Protein AF-0000000086440940 (afdb_homodimer)

Sequence (1310 aa):
MLFGFGFALAALAFLPGGESSAFSKVLRHSLIRGRAQGPNVCALQRVQGTDQKYYTTCKQWHRREVCGQPTVVTYECCPGYTTADGLSGCPVAAPLYTIFNTLPGAGAPRTRLYSKQAGLTPTIDKPGAYTMFAPSDAAWDALPKALHHSLVSNVNIELLNTLHYHMLDHRYLSVALTHGSALKTLYQGLNLYIQHYPNGIITVNCARITNTDQLASNGVVHTINSVLTTVSSSLFGLLDSDPNLETFLTVVSLAGMEDILDDDGPFTLLAPTDEAFSHIPRATLDRILADPETLRALLNNHILSAVRCSEAVLGVEELSTISGQQIPMSCQNATLSIGGNATVLQRDLVATNGVVHILDRVLIPDSAHTVMELAEMRGANSMLDAFKSAGLLEVLQAQRQYSLLVPDDSSFLDPAVQAVLEVNQAKVLQDHVIKQRLQRTQLHHGQILETLGGTKLRVFVYRKAMCIENACLGNASLHASDGELHRVDRVILAPTNNAFEMLAAEPQLTMLVSTLKTAGITEEMANKERLTFFAPSNEAFAKMPPKRRRRMFANREDVATLLRGHMASKMLVGGGVVGRTTSMLTSLTGLKLKVNKRNNTLYVNDVRVTRADLLATNGVVHIIDAFLLPGRMTHRSRMRKAHQPRHSRGRIVGMMLFGFGFALAALAFLPGGESSAFSKVLRHSLIRGRAQGPNVCALQRVQGTDQKYYTTCKQWHRREVCGQPTVVTYECCPGYTTADGLSGCPVAAPLYTIFNTLPGAGAPRTRLYSKQAGLTPTIDKPGAYTMFAPSDAAWDALPKALHHSLVSNVNIELLNTLHYHMLDHRYLSVALTHGSALKTLYQGLNLYIQHYPNGIITVNCARITNTDQLASNGVVHTINSVLTTVSSSLFGLLDSDPNLETFLTVVSLAGMEDILDDDGPFTLLAPTDEAFSHIPRATLDRILADPETLRALLNNHILSAVRCSEAVLGVEELSTISGQQIPMSCQNATLSIGGNATVLQRDLVATNGVVHILDRVLIPDSAHTVMELAEMRGANSMLDAFKSAGLLEVLQAQRQYSLLVPDDSSFLDPAVQAVLEVNQAKVLQDHVIKQRLQRTQLHHGQILETLGGTKLRVFVYRKAMCIENACLGNASLHASDGELHRVDRVILAPTNNAFEMLAAEPQLTMLVSTLKTAGITEEMANKERLTFFAPSNEAFAKMPPKRRRRMFANREDVATLLRGHMASKMLVGGGVVGRTTSMLTSLTGLKLKVNKRNNTLYVNDVRVTRADLLATNGVVHIIDAFLLPGRMTHRSRMRKAHQPRHSRGRIVGM

Secondary structure (DSSP, 8-state):
---------------------HHHHHHHHHHHHHGGG-TTEEEEEEETTS--EEEPPHHHHHH-EETTEEEEEEEEEPTTEE--TTSSS--EEPPP--HHHHTTTTT-HHHHHHHHHTT-HHHHTSS--EEEEEEPHHHHHTS-HHHHHHHHHSIIIIIHHHHHHTEESS---GGG--TT-EEEBTTTTPEEEEEE-TTS-EEETTEEEEEEEEEETTEEEEEESS--------HHHHHHH-GGGHHHHHHHHHHT-HHHHHHS--EEEEEE-HHHHHTS-HHHHHHHHH-HHHHHHHHHTTEESS---GGG-SS-EEEEBTTS-EEEEEEETTEEEETTTEEEEEEEEEETTEEEEEESS----GGGS-HHHHHHHTT-HHHHHHHHHTT-HHHHHH--SEEEEEE-GGGGG-HHHHHHHHHHHHHHHHTTEESS---GGG--TT-EEEBTTS-EEEEEE-SS-EEETTEEEEEEEEE-SSEEEEEESS------S-HHHHHHT-GGGHHHHHHHHHHT-HHHHHH-SS-EEEEE-HHHHHHS-HHHHHHHTSSHHHHHHHHHTTEESS---GGGS-TT-EEEEEBTTS-EEEEEEETTEEEETTEEEEEEEEEETTEEEEEESS-----------------------------/---------------------HHHHHHHHHHHHHGGG-TTEEEEEEETTS--EEEPPHHHHHH-EETTEEEEEEEEEPTTEE--TTSSS--EEPPP--HHHHTTTTT-HHHHHHHHHTT-HHHHTSS--EEEEEEPHHHHHTS-HHHHHHHHHSIIIIIHHHHHHTEESS---GGG--TT-EEEBTTTTPEEEEEE-TTS-EEETTEEEEEEEEEETTEEEEEESS--------HHHHHHH-GGGHHHHHHHHHHT-HHHHHHS--EEEEEE-HHHHHTS-HHHHHHHHH-HHHHHHHHHTTEESS---GGG-SS-EEEEBTTS-EEEEEEETTEEEETTTEEEEEEEEEETTEEEEEESS----GGGS-HHHHHHHTT-HHHHHHHHHTT-HHHHHH--SEEEEEE-GGGGG-HHHHHHHHHHHHHHHHTTEESS---GGG--TT-EEEBTTS-EEEEEE-SS-EEETTEEEEEEEEE-SSEEEEEESS------S-HHHHHHH-GGGHHHHHHHHHHT-HHHHHH-SS-EEEEE-HHHHHHS-HHHHHHHTSSHHHHHHHHHTTEESS---GGGS-TT-EEEEEBTTS-EEEEEEETTEEEETTEEEEEEEEEETTEEEEEESS-----------------------------

Solvent-accessible surface area (backbone atoms only — not comparable to full-atom values): 67904 Å² total; per-residue (Å²): 136,83,82,75,78,76,78,76,75,74,70,76,71,72,61,83,73,68,88,74,38,45,38,55,51,26,50,50,46,9,32,61,72,12,43,90,61,22,48,54,15,20,26,28,36,28,35,68,97,55,88,53,66,39,70,28,41,79,70,46,67,69,66,38,51,48,13,84,35,52,42,43,81,43,80,42,53,31,76,57,32,29,67,46,91,94,48,67,35,12,39,27,47,44,80,68,34,33,46,52,68,37,24,52,82,56,53,12,48,54,47,35,54,51,34,53,68,24,64,43,46,80,59,39,60,35,75,38,22,24,20,34,52,35,29,20,49,68,16,60,66,67,42,56,65,69,59,48,48,53,28,68,75,31,24,77,49,54,32,32,46,48,54,28,55,33,24,31,78,32,36,65,48,67,79,68,53,44,60,76,39,72,44,53,20,66,36,91,54,44,62,43,45,29,41,43,40,83,84,32,50,36,24,52,61,52,24,37,55,75,38,60,55,40,63,23,33,20,23,30,36,30,18,19,64,36,70,83,73,90,60,85,36,28,48,40,50,51,48,73,69,37,83,55,26,52,58,49,49,50,51,37,57,72,45,66,45,54,61,53,39,56,74,41,74,48,24,20,36,52,44,30,31,44,68,17,55,66,74,44,55,64,71,58,50,52,54,34,72,69,31,59,68,38,35,41,52,34,50,36,60,30,30,29,54,48,69,71,43,68,76,72,56,49,35,81,44,77,41,43,21,70,78,62,50,74,38,46,34,34,33,50,72,91,45,41,30,39,68,82,75,25,39,52,77,44,71,56,45,60,25,75,31,25,32,34,32,30,22,59,34,67,61,71,45,55,48,60,29,42,42,67,55,47,38,56,73,70,59,36,52,56,59,52,52,48,31,51,75,57,66,40,51,66,60,58,67,68,53,62,41,22,20,40,55,43,38,36,55,73,34,62,69,37,66,72,50,41,59,47,41,73,76,42,41,56,53,48,55,28,53,33,28,31,58,53,55,55,54,77,36,56,56,26,28,73,36,73,43,51,19,68,56,68,44,75,44,42,28,42,56,43,87,87,27,40,22,48,62,78,20,32,49,56,94,62,70,45,51,23,60,40,21,22,34,36,38,22,62,30,68,64,74,82,49,86,38,38,47,52,58,47,43,67,71,34,82,57,23,54,61,45,47,53,48,38,57,69,33,65,44,51,65,61,56,53,68,35,73,40,21,21,33,55,40,42,26,47,60,13,60,67,69,42,54,68,72,56,47,51,61,52,59,63,41,46,68,53,36,38,50,51,55,32,42,34,25,24,67,52,68,70,44,64,65,48,45,46,75,82,30,32,40,75,44,51,18,72,70,62,44,76,38,44,30,31,35,57,94,89,36,47,25,46,70,84,35,52,41,79,44,70,62,47,63,18,66,27,27,33,35,28,32,20,58,45,75,79,65,82,66,72,73,77,73,76,63,74,70,66,70,68,69,69,68,70,77,67,68,75,68,72,72,70,120,137,82,81,73,79,76,77,76,75,75,71,77,72,73,62,80,71,66,88,72,38,46,40,54,52,25,50,51,46,8,33,61,69,12,43,90,62,24,50,53,15,20,26,28,35,28,35,67,96,54,88,53,65,38,73,28,41,77,69,48,66,68,66,39,50,48,13,86,35,53,42,42,83,42,79,42,55,32,76,55,33,30,66,46,92,95,48,67,36,13,39,27,48,46,80,69,36,33,47,52,68,37,25,51,83,56,53,11,48,54,46,37,53,51,32,52,68,23,64,42,45,79,61,39,61,35,77,35,24,24,20,34,53,35,29,19,50,68,16,61,67,67,44,55,65,68,57,48,48,52,28,68,73,31,24,77,50,54,31,33,47,49,52,29,55,32,22,30,78,32,35,65,46,67,78,70,52,44,59,75,39,71,44,54,19,65,35,90,54,44,62,43,44,28,39,43,40,81,84,31,50,37,24,51,62,52,23,36,54,73,37,61,55,39,65,23,34,21,23,28,37,30,20,19,62,36,69,80,72,90,60,86,35,28,48,41,50,52,45,73,68,37,82,56,25,53,59,48,49,49,50,37,57,72,45,66,44,53,62,54,40,56,73,41,73,46,23,21,35,52,42,28,31,42,68,17,54,66,74,44,56,64,71,58,49,52,53,35,73,69,32,57,69,39,35,41,51,35,51,37,62,29,31,28,55,47,70,70,42,68,76,72,56,50,34,80,44,76,39,44,21,70,77,61,50,73,38,45,34,34,34,52,71,92,44,42,30,38,69,80,76,25,40,54,78,42,72,56,45,60,26,76,32,25,30,36,32,31,23,60,34,64,63,71,44,57,48,60,30,42,41,68,54,47,37,58,72,70,59,36,54,57,59,53,50,49,32,52,77,58,66,39,53,65,62,58,68,67,53,63,42,23,20,40,54,44,38,36,57,72,35,63,69,36,64,74,49,42,59,47,42,72,76,41,40,57,53,48,55,29,53,32,29,31,59,53,56,56,55,77,36,57,54,26,29,73,37,74,43,53,19,68,56,68,43,76,44,44,28,43,56,44,87,87,28,40,23,49,62,76,19,31,48,55,94,60,70,45,50,24,61,41,20,20,34,37,40,21,63,30,68,66,74,82,49,87,38,37,48,54,58,47,42,69,70,35,81,56,23,55,61,44,48,52,48,36,58,69,32,66,45,52,66,60,56,53,67,34,74,40,21,20,33,55,41,41,24,46,61,14,59,66,68,42,54,66,72,56,46,50,61,52,60,64,41,47,68,53,35,38,50,50,54,34,42,36,25,23,67,54,68,69,44,63,65,49,45,47,74,83,30,32,40,75,44,52,19,71,69,61,45,76,38,45,32,31,34,57,95,88,37,47,25,47,69,83,35,52,41,79,44,71,59,48,62,19,66,25,26,32,33,29,31,20,57,45,75,80,65,79,67,73,76,75,69,76,61,73,71,66,69,65,69,69,68,70,77,67,69,75,65,74,71,72,117

Structure (mmCIF, N/CA/C/O backbone):
data_AF-0000000086440940-model_v1
#
loop_
_entity.id
_entity.type
_entity.pdbx_description
1 polymer 'Transforming growth factor, beta-induced'
#
loop_
_atom_site.group_PDB
_atom_site.id
_atom_site.type_symbol
_atom_site.label_atom_id
_atom_site.label_alt_id
_atom_site.label_comp_id
_atom_site.label_asym_id
_atom_site.label_entity_id
_atom_site.label_seq_id
_atom_site.pdbx_PDB_ins_code
_atom_site.Cartn_x
_atom_site.Cartn_y
_atom_site.Cartn_z
_atom_site.occupancy
_atom_site.B_iso_or_equiv
_atom_site.auth_seq_id
_atom_site.auth_comp_id
_atom_site.auth_asym_id
_atom_site.auth_atom_id
_atom_site.pdbx_PDB_model_num
ATOM 1 N N . MET A 1 1 ? -40.844 -6.812 -43.094 1 26.95 1 MET A N 1
ATOM 2 C CA . MET A 1 1 ? -40.062 -7.875 -42.469 1 26.95 1 MET A CA 1
ATOM 3 C C . MET A 1 1 ? -38.75 -7.316 -41.875 1 26.95 1 MET A C 1
ATOM 5 O O . MET A 1 1 ? -37.812 -7.035 -42.625 1 26.95 1 MET A O 1
ATOM 9 N N . LEU A 1 2 ? -38.844 -6.484 -40.844 1 30.11 2 LEU A N 1
ATOM 10 C CA . LEU A 1 2 ? -37.875 -5.594 -40.188 1 30.11 2 LEU A CA 1
ATOM 11 C C . LEU A 1 2 ? -36.844 -6.387 -39.438 1 30.11 2 LEU A C 1
ATOM 13 O O . LEU A 1 2 ? -37.188 -7.172 -38.531 1 30.11 2 LEU A O 1
ATOM 17 N N . PHE A 1 3 ? -35.719 -6.738 -40.125 1 29.14 3 PHE A N 1
ATOM 18 C CA . PHE A 1 3 ? -34.562 -7.516 -39.719 1 29.14 3 PHE A CA 1
ATOM 19 C C . PHE A 1 3 ? -33.875 -6.887 -38.5 1 29.14 3 PHE A C 1
ATOM 21 O O . PHE A 1 3 ? -33.344 -5.781 -38.594 1 29.14 3 PHE A O 1
ATOM 28 N N . GLY A 1 4 ? -34.469 -7.082 -37.312 1 26.77 4 GLY A N 1
ATOM 29 C CA . GLY A 1 4 ? -33.969 -6.641 -36 1 26.77 4 GLY A CA 1
ATOM 30 C C . GLY A 1 4 ? -32.594 -7.168 -35.688 1 26.77 4 GLY A C 1
ATOM 31 O O . GLY A 1 4 ? -32.375 -8.383 -35.656 1 26.77 4 GLY A O 1
ATOM 32 N N . PHE A 1 5 ? -31.547 -6.453 -36.125 1 31.45 5 PHE A N 1
ATOM 33 C CA . PHE A 1 5 ? -30.141 -6.746 -35.875 1 31.45 5 PHE A CA 1
ATOM 34 C C . PHE A 1 5 ? -29.859 -6.836 -34.375 1 31.45 5 PHE A C 1
ATOM 36 O O . PHE A 1 5 ? -29.969 -5.844 -33.656 1 31.45 5 PHE A O 1
ATOM 43 N N . GLY A 1 6 ? -30.172 -7.965 -33.719 1 26.59 6 GLY A N 1
ATOM 44 C CA . GLY A 1 6 ? -29.828 -8.227 -32.344 1 26.59 6 GLY A CA 1
ATOM 45 C C . GLY A 1 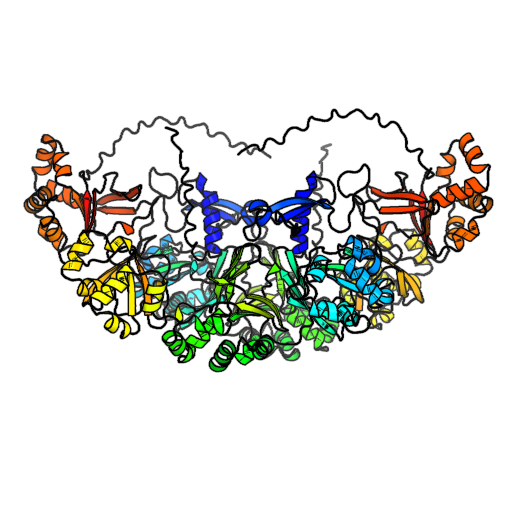6 ? -28.344 -8.125 -32.062 1 26.59 6 GLY A C 1
ATOM 46 O O . GLY A 1 6 ? -27.547 -8.844 -32.656 1 26.59 6 GLY A O 1
ATOM 47 N N . PHE A 1 7 ? -27.844 -6.949 -31.734 1 29.95 7 PHE A N 1
ATOM 48 C CA . PHE A 1 7 ? -26.484 -6.738 -31.266 1 29.95 7 PHE A CA 1
ATOM 49 C C . PHE A 1 7 ? -26.188 -7.59 -30.047 1 29.95 7 PHE A C 1
ATOM 51 O O . PHE A 1 7 ? -26.797 -7.406 -28.984 1 29.95 7 PHE A O 1
ATOM 58 N N . ALA A 1 8 ? -25.797 -8.859 -30.219 1 26.91 8 ALA A N 1
ATOM 59 C CA . ALA A 1 8 ? -25.266 -9.68 -29.141 1 26.91 8 ALA A CA 1
ATOM 60 C C . ALA A 1 8 ? -24.078 -9 -28.469 1 26.91 8 ALA A C 1
ATOM 62 O O . ALA A 1 8 ? -23.047 -8.781 -29.109 1 26.91 8 ALA A O 1
ATOM 63 N N . LEU A 1 9 ? -24.344 -8.07 -27.562 1 27.73 9 LEU A N 1
ATOM 64 C CA . LEU A 1 9 ? -23.297 -7.617 -26.656 1 27.73 9 LEU A CA 1
ATOM 65 C C . LEU A 1 9 ? -22.578 -8.805 -26.031 1 27.73 9 LEU A C 1
ATOM 67 O O . LEU A 1 9 ? -23.156 -9.562 -25.266 1 27.73 9 LEU A O 1
ATOM 71 N N . ALA A 1 10 ? -21.641 -9.398 -26.719 1 25.16 10 ALA A N 1
ATOM 72 C CA . ALA A 1 10 ? -20.734 -10.352 -26.078 1 25.16 10 ALA A CA 1
ATOM 73 C C . ALA A 1 10 ? -20.234 -9.82 -24.75 1 25.16 10 ALA A C 1
ATOM 75 O O . ALA A 1 10 ? -19.594 -8.773 -24.688 1 25.16 10 ALA A O 1
ATOM 76 N N . ALA A 1 11 ? -20.953 -10.047 -23.688 1 26.84 11 ALA A N 1
ATOM 77 C CA . ALA A 1 11 ? -20.438 -9.906 -22.328 1 26.84 11 ALA A CA 1
ATOM 78 C C . ALA A 1 11 ? -19.016 -10.422 -22.219 1 26.84 11 ALA A C 1
ATOM 80 O O . ALA A 1 11 ? -18.734 -11.586 -22.516 1 26.84 11 ALA A O 1
ATOM 81 N N . LEU A 1 12 ? -18.062 -9.625 -22.453 1 27.08 12 LEU A N 1
ATOM 82 C CA . LEU A 1 12 ? -16.719 -9.969 -22.016 1 27.08 12 LEU A CA 1
ATOM 83 C C . LEU A 1 12 ? -16.766 -10.75 -20.703 1 27.08 12 LEU A C 1
ATOM 85 O O . LEU A 1 12 ? -17.156 -10.211 -19.672 1 27.08 12 LEU A O 1
ATOM 89 N N . ALA A 1 13 ? -17.141 -12 -20.734 1 29.27 13 ALA A N 1
ATOM 90 C CA . ALA A 1 13 ? -16.906 -12.898 -19.609 1 29.27 13 ALA A CA 1
ATOM 91 C C . ALA A 1 13 ? -15.641 -12.5 -18.844 1 29.27 13 ALA A C 1
ATOM 93 O O . ALA A 1 13 ? -14.539 -12.5 -19.406 1 29.27 13 ALA A O 1
ATOM 94 N N . PHE A 1 14 ? -15.766 -11.594 -17.922 1 30.22 14 PHE A N 1
ATOM 95 C CA . PHE A 1 14 ? -14.742 -11.469 -16.891 1 30.22 14 PHE A CA 1
ATOM 96 C C . PHE A 1 14 ? -14.234 -12.844 -16.469 1 30.22 14 PHE A C 1
ATOM 98 O O . PHE A 1 14 ? -14.961 -13.625 -15.852 1 30.22 14 PHE A O 1
ATOM 105 N N . LEU A 1 15 ? -13.492 -13.516 -17.266 1 31.08 15 LEU A N 1
ATOM 106 C CA . LEU A 1 15 ? -12.742 -14.609 -16.672 1 31.08 15 LEU A CA 1
ATOM 107 C C . LEU A 1 15 ? -12.391 -14.305 -15.219 1 31.08 15 LEU A C 1
ATOM 109 O O . LEU A 1 15 ? -12.062 -13.172 -14.883 1 31.08 15 LEU A O 1
ATOM 113 N N . PRO A 1 16 ? -13.031 -14.953 -14.312 1 36.59 16 PRO A N 1
ATOM 114 C CA . PRO A 1 16 ? -12.508 -14.781 -12.953 1 36.59 16 PRO A CA 1
ATOM 115 C C . PRO A 1 16 ? -11 -14.555 -12.922 1 36.59 16 PRO A C 1
ATOM 117 O O . PRO A 1 16 ? -10.242 -15.352 -13.477 1 36.59 16 PRO A O 1
ATOM 120 N N . GLY A 1 17 ? -10.516 -13.336 -13.18 1 38.34 17 GLY A N 1
ATOM 121 C CA . GLY A 1 17 ? -9.141 -12.883 -13.031 1 38.34 17 GLY A CA 1
ATOM 122 C C . GLY A 1 17 ? -8.43 -13.523 -11.852 1 38.34 17 GLY A C 1
ATOM 123 O O . GLY A 1 17 ? -8.914 -13.469 -10.719 1 38.34 17 GLY A O 1
ATOM 124 N N . GLY A 1 18 ? -7.871 -14.68 -12.07 1 43.34 18 GLY A N 1
ATOM 125 C CA . GLY A 1 18 ? -6.879 -15.188 -11.133 1 43.34 18 GLY A CA 1
ATOM 126 C C . GLY A 1 18 ? -6.16 -14.086 -10.375 1 43.34 18 GLY A C 1
ATOM 127 O O . GLY A 1 18 ? -6.203 -12.922 -10.773 1 43.34 18 GLY A O 1
ATOM 128 N N . GLU A 1 19 ? -5.773 -14.43 -9.133 1 52.22 19 GLU A N 1
ATOM 129 C CA . GLU A 1 19 ? -5.07 -13.641 -8.125 1 52.22 19 GLU A CA 1
ATOM 130 C C . GLU A 1 19 ? -3.893 -12.891 -8.742 1 52.22 19 GLU A C 1
ATOM 132 O O . GLU A 1 19 ? -3.004 -13.5 -9.336 1 52.22 19 GLU A O 1
ATOM 137 N N . SER A 1 20 ? -4.082 -11.719 -9.305 1 67 20 SER A N 1
ATOM 138 C CA . SER A 1 20 ? -2.99 -10.969 -9.906 1 67 20 SER A CA 1
ATOM 139 C C . SER A 1 20 ? -2.023 -10.445 -8.852 1 67 20 SER A C 1
ATOM 141 O O . SER A 1 20 ? -2.438 -9.789 -7.891 1 67 20 SER A O 1
ATOM 143 N N . SER A 1 21 ? -0.862 -11.156 -8.695 1 78.81 21 SER A N 1
ATOM 144 C CA . SER A 1 21 ? 0.229 -10.711 -7.828 1 78.81 21 SER A CA 1
ATOM 145 C C . SER A 1 21 ? 0.788 -9.375 -8.289 1 78.81 21 SER A C 1
ATOM 147 O O . SER A 1 21 ? 0.502 -8.922 -9.398 1 78.81 21 SER A O 1
ATOM 149 N N . ALA A 1 22 ? 1.437 -8.703 -7.359 1 80.12 22 ALA A N 1
ATOM 150 C CA . ALA A 1 22 ? 2.078 -7.441 -7.719 1 80.12 22 ALA A CA 1
ATOM 151 C C . ALA A 1 22 ? 3.006 -7.617 -8.914 1 80.12 22 ALA A C 1
ATOM 153 O O . ALA A 1 22 ? 3.004 -6.793 -9.836 1 80.12 22 ALA A O 1
ATOM 154 N N . PHE A 1 23 ? 3.678 -8.625 -8.977 1 86.75 23 PHE A N 1
ATOM 155 C CA . PHE A 1 23 ? 4.594 -8.867 -10.086 1 86.75 23 PHE A CA 1
ATOM 156 C C . PHE A 1 23 ? 3.824 -9.055 -11.391 1 86.75 23 PHE A C 1
ATOM 158 O O . PHE A 1 23 ? 4.227 -8.547 -12.438 1 86.75 23 PHE A O 1
ATOM 165 N N . SER A 1 24 ? 2.801 -9.859 -11.352 1 86.38 24 SER A N 1
ATOM 166 C CA . SER A 1 24 ? 2.004 -10.094 -12.547 1 86.38 24 SER A CA 1
ATOM 167 C C . SER A 1 24 ? 1.486 -8.781 -13.133 1 86.38 24 SER A C 1
ATOM 169 O O . SER A 1 24 ? 1.436 -8.617 -14.352 1 86.38 24 SER A O 1
ATOM 171 N N . LYS A 1 25 ? 1.188 -7.91 -12.242 1 82.94 25 LYS A N 1
ATOM 172 C CA . LYS A 1 25 ? 0.699 -6.609 -12.688 1 82.94 25 LYS A CA 1
ATOM 173 C C . LYS A 1 25 ? 1.803 -5.816 -13.383 1 82.94 25 LYS A C 1
ATOM 175 O O . LYS A 1 25 ? 1.574 -5.207 -14.43 1 82.94 25 LYS A O 1
ATOM 180 N N . VAL A 1 26 ? 2.963 -5.887 -12.812 1 86.81 26 VAL A N 1
ATOM 181 C CA . VAL A 1 26 ? 4.105 -5.172 -13.367 1 86.81 26 VAL A CA 1
ATOM 182 C C . VAL A 1 26 ? 4.52 -5.805 -14.688 1 86.81 26 VAL A C 1
ATOM 184 O O . VAL A 1 26 ? 4.859 -5.102 -15.648 1 86.81 26 VAL A O 1
ATOM 187 N N . LEU A 1 27 ? 4.488 -7.082 -14.727 1 89.38 27 LEU A N 1
ATOM 188 C CA . LEU A 1 27 ? 4.836 -7.793 -15.953 1 89.38 27 LEU A CA 1
ATOM 189 C C . LEU A 1 27 ? 3.863 -7.453 -17.078 1 89.38 27 LEU A C 1
ATOM 191 O O . LEU A 1 27 ? 4.273 -7.258 -18.219 1 89.38 27 LEU A O 1
ATOM 195 N N . ARG A 1 28 ? 2.652 -7.402 -16.766 1 86.12 28 ARG A N 1
ATOM 196 C CA . ARG A 1 28 ? 1.645 -7.027 -17.75 1 86.12 28 ARG A CA 1
ATOM 197 C C . ARG A 1 28 ? 1.907 -5.629 -18.297 1 86.12 28 ARG A C 1
ATOM 199 O O . ARG A 1 28 ? 1.78 -5.391 -19.5 1 86.12 28 ARG A O 1
ATOM 206 N N . HIS A 1 29 ? 2.236 -4.734 -17.406 1 85.25 29 HIS A N 1
ATOM 207 C CA . HIS A 1 29 ? 2.584 -3.385 -17.844 1 85.25 29 HIS A CA 1
ATOM 208 C C . HIS A 1 29 ? 3.781 -3.402 -18.797 1 85.25 29 HIS A C 1
ATOM 210 O O . HIS A 1 29 ? 3.787 -2.699 -19.812 1 85.25 29 HIS A O 1
ATOM 216 N N . SER A 1 30 ? 4.766 -4.199 -18.469 1 89.88 30 SER A N 1
ATOM 217 C CA . SER A 1 30 ? 5.961 -4.305 -19.297 1 89.88 30 SER A CA 1
ATOM 218 C C . SER A 1 30 ? 5.633 -4.887 -20.672 1 89.88 30 SER A C 1
ATOM 220 O O . SER A 1 30 ? 6.223 -4.484 -21.672 1 89.88 30 SER A O 1
ATOM 222 N N . LEU A 1 31 ? 4.73 -5.809 -20.672 1 89.38 31 LEU A N 1
ATOM 223 C CA . LEU A 1 31 ? 4.289 -6.43 -21.922 1 89.38 31 LEU A CA 1
ATOM 224 C C . LEU A 1 31 ? 3.551 -5.426 -22.797 1 89.38 31 LEU A C 1
ATOM 226 O O . LEU A 1 31 ? 3.738 -5.402 -24.016 1 89.38 31 LEU A O 1
ATOM 230 N N . ILE A 1 32 ? 2.791 -4.602 -22.203 1 86.5 32 ILE A N 1
ATOM 231 C CA . ILE A 1 32 ? 2.023 -3.594 -22.922 1 86.5 32 ILE A CA 1
ATOM 232 C C . ILE A 1 32 ? 2.973 -2.572 -23.547 1 86.5 32 ILE A C 1
ATOM 234 O O . ILE A 1 32 ? 2.814 -2.199 -24.719 1 86.5 32 ILE A O 1
ATOM 238 N N . ARG A 1 33 ? 3.963 -2.211 -22.797 1 86.81 33 ARG A N 1
ATOM 239 C CA . ARG A 1 33 ? 4.922 -1.225 -23.281 1 86.81 33 ARG A CA 1
ATOM 240 C C . ARG A 1 33 ? 5.84 -1.825 -24.344 1 86.81 33 ARG A C 1
ATOM 242 O O . ARG A 1 33 ? 6.414 -1.1 -25.156 1 86.81 33 ARG A O 1
ATOM 249 N N . GLY A 1 34 ? 5.918 -3.121 -24.297 1 90.44 34 GLY A N 1
ATOM 250 C CA . GLY A 1 34 ? 6.766 -3.797 -25.266 1 90.44 34 GLY A CA 1
ATOM 251 C C . GLY A 1 34 ? 6.008 -4.262 -26.484 1 90.44 34 GLY A C 1
ATOM 252 O O . GLY A 1 34 ? 6.605 -4.781 -27.438 1 90.44 34 GLY A O 1
ATOM 253 N N . ARG A 1 35 ? 4.777 -4.066 -26.578 1 88.88 35 ARG A N 1
ATOM 254 C CA . ARG A 1 35 ? 3.906 -4.629 -27.609 1 88.88 35 ARG A CA 1
ATOM 255 C C . ARG A 1 35 ? 4.328 -4.176 -29 1 88.88 35 ARG A C 1
ATOM 257 O O . ARG A 1 35 ? 4.223 -4.934 -29.969 1 88.88 35 ARG A O 1
ATOM 264 N N . ALA A 1 36 ? 4.82 -2.939 -29.109 1 90.19 36 ALA A N 1
ATOM 265 C CA . ALA A 1 36 ? 5.219 -2.371 -30.391 1 90.19 36 ALA A CA 1
ATOM 266 C C . ALA A 1 36 ? 6.387 -3.143 -31 1 90.19 36 ALA A C 1
ATOM 268 O O . ALA A 1 36 ? 6.586 -3.127 -32.219 1 90.19 36 ALA A O 1
ATOM 269 N N . GLN A 1 37 ? 7.105 -3.854 -30.156 1 91.44 37 GLN A N 1
ATOM 270 C CA . GLN A 1 37 ? 8.273 -4.594 -30.609 1 91.44 37 GLN A CA 1
ATOM 271 C C . GLN A 1 37 ? 7.895 -5.996 -31.078 1 91.44 37 GLN A C 1
ATOM 273 O O . GLN A 1 37 ? 8.695 -6.684 -31.719 1 91.44 37 GLN A O 1
ATOM 278 N N . GLY A 1 38 ? 6.695 -6.434 -30.828 1 89.19 38 GLY A N 1
ATOM 279 C CA . GLY A 1 38 ? 6.242 -7.766 -31.203 1 89.19 38 GLY A CA 1
ATOM 280 C C . GLY A 1 38 ? 5.629 -8.531 -30.047 1 89.19 38 GLY A C 1
ATOM 281 O O . GLY A 1 38 ? 5.566 -8.023 -28.922 1 89.19 38 GLY A O 1
ATOM 282 N N . PRO A 1 39 ? 5.219 -9.711 -30.328 1 87.44 39 PRO A N 1
ATOM 283 C CA . PRO A 1 39 ? 4.578 -10.5 -29.266 1 87.44 39 PRO A CA 1
ATOM 284 C C . PRO A 1 39 ? 5.562 -10.945 -28.188 1 87.44 39 PRO A C 1
ATOM 286 O O . PRO A 1 39 ? 6.711 -11.273 -28.484 1 87.44 39 PRO A O 1
ATOM 289 N N . ASN A 1 40 ? 5.148 -10.922 -26.969 1 89.56 40 ASN A N 1
ATOM 290 C CA . ASN A 1 40 ? 5.855 -11.445 -25.797 1 89.56 40 ASN A CA 1
ATOM 291 C C . ASN A 1 40 ? 7.184 -10.719 -25.578 1 89.56 40 ASN A C 1
ATOM 293 O O . ASN A 1 40 ? 8.18 -11.344 -25.203 1 89.56 40 ASN A O 1
ATOM 297 N N . VAL A 1 41 ? 7.203 -9.477 -25.969 1 93.31 41 VAL A N 1
ATOM 298 C CA . VAL A 1 41 ? 8.336 -8.609 -25.688 1 93.31 41 VAL A CA 1
ATOM 299 C C . VAL A 1 41 ? 8.023 -7.738 -24.469 1 93.31 41 VAL A C 1
ATOM 301 O O . VAL A 1 41 ? 6.926 -7.184 -24.359 1 93.31 41 VAL A O 1
ATOM 304 N N . CYS A 1 42 ? 8.945 -7.703 -23.562 1 93.25 42 CYS A N 1
ATOM 305 C CA . CYS A 1 42 ? 8.773 -6.906 -22.344 1 93.25 42 CYS A CA 1
ATOM 306 C C . CYS A 1 42 ? 9.672 -5.68 -22.375 1 93.25 42 CYS A C 1
ATOM 308 O O . CYS A 1 42 ? 10.82 -5.754 -22.828 1 93.25 42 CYS A O 1
ATOM 310 N N . ALA A 1 43 ? 9.18 -4.559 -21.891 1 93.69 43 ALA A N 1
ATOM 311 C CA . ALA A 1 43 ? 9.969 -3.346 -21.703 1 93.69 43 ALA A CA 1
ATOM 312 C C . ALA A 1 43 ? 10.594 -3.312 -20.297 1 93.69 43 ALA A C 1
ATOM 314 O O . ALA A 1 43 ? 9.883 -3.438 -19.297 1 93.69 43 ALA A O 1
ATOM 315 N N . LEU A 1 44 ? 11.859 -3.189 -20.25 1 93.56 44 LEU A N 1
ATOM 316 C CA . LEU A 1 44 ? 12.578 -3.115 -18.984 1 93.56 44 LEU A CA 1
ATOM 317 C C . LEU A 1 44 ? 13.336 -1.799 -18.875 1 93.56 44 LEU A C 1
ATOM 319 O O . LEU A 1 44 ? 13.648 -1.167 -19.875 1 93.56 44 LEU A O 1
ATOM 323 N N . GLN A 1 45 ? 13.523 -1.393 -17.672 1 92.75 45 GLN A N 1
ATOM 324 C CA . GLN A 1 45 ? 14.367 -0.236 -17.391 1 92.75 45 GLN A CA 1
ATOM 325 C C . GLN A 1 45 ? 15.727 -0.668 -16.844 1 92.75 45 GLN A C 1
ATOM 327 O O . GLN A 1 45 ? 15.812 -1.274 -15.773 1 92.75 45 GLN A O 1
ATOM 332 N N . ARG A 1 46 ? 16.672 -0.356 -17.562 1 93.69 46 ARG A N 1
ATOM 333 C CA . ARG A 1 46 ? 18.047 -0.67 -17.156 1 93.69 46 ARG A CA 1
ATOM 334 C C . ARG A 1 46 ? 18.75 0.569 -16.625 1 93.69 46 ARG A C 1
ATOM 336 O O . ARG A 1 46 ? 18.734 1.625 -17.266 1 93.69 46 ARG A O 1
ATOM 343 N N . VAL A 1 47 ? 19.375 0.43 -15.469 1 93 47 VAL A N 1
ATOM 344 C CA . VAL A 1 47 ? 20.156 1.531 -14.906 1 93 47 VAL A CA 1
ATOM 345 C C . VAL A 1 47 ? 21.391 1.786 -15.766 1 93 47 VAL A C 1
ATOM 347 O O . VAL A 1 47 ? 22.156 0.866 -16.031 1 93 47 VAL A O 1
ATOM 350 N N . GLN A 1 48 ? 21.531 2.98 -16.172 1 92.19 48 GLN A N 1
ATOM 351 C CA . GLN A 1 48 ? 22.625 3.324 -17.062 1 92.19 48 GLN A CA 1
ATOM 352 C C . GLN A 1 48 ? 23.969 2.965 -16.453 1 92.19 48 GLN A C 1
ATOM 354 O O . GLN A 1 48 ? 24.234 3.283 -15.297 1 92.19 48 GLN A O 1
ATOM 359 N N . GLY A 1 49 ? 24.797 2.252 -17.203 1 88.69 49 GLY A N 1
ATOM 360 C CA . GLY A 1 49 ? 26.141 1.909 -16.766 1 88.69 49 GLY A CA 1
ATOM 361 C C . GLY A 1 49 ? 26.188 0.621 -15.969 1 88.69 49 GLY A C 1
ATOM 362 O O . GLY A 1 49 ? 27.25 0.212 -15.508 1 88.69 49 GLY A O 1
ATOM 363 N N . THR A 1 50 ? 25.047 0.048 -15.711 1 89.56 50 THR A N 1
ATOM 364 C CA . THR A 1 50 ? 25.016 -1.2 -14.953 1 89.56 50 THR A CA 1
ATOM 365 C C . THR A 1 50 ? 24.188 -2.25 -15.695 1 89.56 50 THR A C 1
ATOM 367 O O . THR A 1 50 ? 23.656 -1.982 -16.781 1 89.56 50 THR A O 1
ATOM 370 N N . ASP A 1 51 ? 24.141 -3.42 -15.125 1 87.44 51 ASP A N 1
ATOM 371 C CA . ASP A 1 51 ? 23.328 -4.488 -15.703 1 87.44 51 ASP A CA 1
ATOM 372 C C . ASP A 1 51 ? 22.062 -4.715 -14.891 1 87.44 51 ASP A C 1
ATOM 374 O O . ASP A 1 51 ? 21.359 -5.715 -15.086 1 87.44 51 ASP A O 1
ATOM 378 N N . GLN A 1 52 ? 21.828 -3.762 -14.039 1 90.06 52 GLN A N 1
ATOM 379 C CA . GLN A 1 52 ? 20.625 -3.883 -13.219 1 90.06 52 GLN A CA 1
ATOM 380 C C . GLN A 1 52 ? 19.391 -3.479 -14 1 90.06 52 GLN A C 1
ATOM 382 O O . GLN A 1 52 ? 19.312 -2.373 -14.547 1 90.06 52 GLN A O 1
ATOM 387 N N . LYS A 1 53 ? 18.438 -4.363 -14.062 1 92.06 53 LYS A N 1
ATOM 388 C CA . LYS A 1 53 ? 17.203 -4.133 -14.828 1 92.06 53 LYS A CA 1
ATOM 389 C C . LYS A 1 53 ? 15.969 -4.324 -13.961 1 92.06 53 LYS A C 1
ATOM 391 O O . LYS A 1 53 ? 15.977 -5.133 -13.031 1 92.06 53 LYS A O 1
ATOM 396 N N . TYR A 1 54 ? 14.969 -3.582 -14.273 1 91.88 54 TYR A N 1
ATOM 397 C CA . TYR A 1 54 ? 13.68 -3.66 -13.586 1 91.88 54 TYR A CA 1
ATOM 398 C C . TYR A 1 54 ? 12.531 -3.66 -14.586 1 91.88 54 TYR A C 1
ATOM 400 O O . TYR A 1 54 ? 12.602 -2.994 -15.625 1 91.88 54 TYR A O 1
ATOM 408 N N . TYR A 1 55 ? 11.547 -4.473 -14.312 1 89.81 55 TYR A N 1
ATOM 409 C CA . TYR A 1 55 ? 10.32 -4.344 -15.094 1 89.81 55 TYR A CA 1
ATOM 410 C C . TYR A 1 55 ? 9.664 -2.988 -14.859 1 89.81 55 TYR A C 1
ATOM 412 O O . TYR A 1 55 ? 9.789 -2.41 -13.781 1 89.81 55 TYR A O 1
ATOM 420 N N . THR A 1 56 ? 8.992 -2.504 -15.789 1 81.5 56 THR A N 1
ATOM 421 C CA . THR A 1 56 ? 8.523 -1.122 -15.75 1 81.5 56 THR A CA 1
ATOM 422 C C . THR A 1 56 ? 7.156 -1.03 -15.086 1 81.5 56 THR A C 1
ATOM 424 O O . THR A 1 56 ? 6.277 -1.856 -15.336 1 81.5 56 THR A O 1
ATOM 427 N N . THR A 1 57 ? 7.008 -0.162 -14.195 1 76.94 57 THR A N 1
ATOM 428 C CA . THR A 1 57 ? 5.727 0.254 -13.641 1 76.94 57 THR A CA 1
ATOM 429 C C . THR A 1 57 ? 5.293 1.596 -14.227 1 76.94 57 THR A C 1
ATOM 431 O O . THR A 1 57 ? 6.078 2.268 -14.898 1 76.94 57 THR A O 1
ATOM 434 N N . CYS A 1 58 ? 4.035 1.963 -14.008 1 70.06 58 CYS A N 1
ATOM 435 C CA . CYS A 1 58 ? 3.553 3.256 -14.477 1 70.06 58 CYS A CA 1
ATOM 436 C C . CYS A 1 58 ? 4.391 4.395 -13.906 1 70.06 58 CYS A C 1
ATOM 438 O O . CYS A 1 58 ? 4.777 5.312 -14.625 1 70.06 58 CYS A O 1
ATOM 440 N N . LYS A 1 59 ? 4.637 4.328 -12.586 1 67.56 59 LYS A N 1
ATOM 441 C CA . LYS A 1 59 ? 5.422 5.359 -11.914 1 67.56 59 LYS A CA 1
ATOM 442 C C . LYS A 1 59 ? 6.828 5.449 -12.5 1 67.56 59 LYS A C 1
ATOM 444 O O . LYS A 1 59 ? 7.297 6.535 -12.844 1 67.56 59 LYS A O 1
ATOM 449 N N . GLN A 1 60 ? 7.445 4.348 -12.727 1 71.94 60 GLN A N 1
ATOM 450 C CA . GLN A 1 60 ? 8.836 4.309 -13.164 1 71.94 60 GLN A CA 1
ATOM 451 C C . GLN A 1 60 ? 8.961 4.621 -14.648 1 71.94 60 GLN A C 1
ATOM 453 O O . GLN A 1 60 ? 9.992 5.109 -15.102 1 71.94 60 GLN A O 1
ATOM 458 N N . TRP A 1 61 ? 7.914 4.273 -15.398 1 73.44 61 TRP A N 1
ATOM 459 C CA . TRP A 1 61 ? 7.922 4.555 -16.828 1 73.44 61 TRP A CA 1
ATOM 460 C C . TRP A 1 61 ? 8.086 6.051 -17.094 1 73.44 61 TRP A C 1
ATOM 462 O O . TRP A 1 61 ? 8.781 6.449 -18.031 1 73.44 61 TRP A O 1
ATOM 472 N N . HIS A 1 62 ? 7.617 6.816 -16.094 1 69.94 62 HIS A N 1
ATOM 473 C CA . HIS A 1 62 ? 7.664 8.258 -16.297 1 69.94 62 HIS A CA 1
ATOM 474 C C . HIS A 1 62 ? 8.867 8.875 -15.594 1 69.94 62 HIS A C 1
ATOM 476 O O . HIS A 1 62 ? 9.445 9.859 -16.078 1 69.94 62 HIS A O 1
ATOM 482 N N . ARG A 1 63 ? 9.227 8.398 -14.43 1 72.94 63 ARG A N 1
ATOM 483 C CA . ARG A 1 63 ? 10.328 8.969 -13.664 1 72.94 63 ARG A CA 1
ATOM 484 C C . ARG A 1 63 ? 11.664 8.688 -14.344 1 72.94 63 ARG A C 1
ATOM 486 O O . ARG A 1 63 ? 12.516 9.57 -14.438 1 72.94 63 ARG A O 1
ATOM 493 N N . ARG A 1 64 ? 11.875 7.508 -14.852 1 82 64 ARG A N 1
ATOM 494 C CA . ARG A 1 64 ? 13.047 7.047 -15.602 1 82 64 ARG A CA 1
ATOM 495 C C . ARG A 1 64 ? 14.312 7.16 -14.766 1 82 64 ARG A C 1
ATOM 497 O O . ARG A 1 64 ? 15.344 7.637 -15.25 1 82 64 ARG A O 1
ATOM 504 N N . GLU A 1 65 ? 14.211 6.984 -13.508 1 90.12 65 GLU A N 1
ATOM 505 C CA . GLU A 1 65 ? 15.352 6.996 -12.594 1 90.12 65 GLU A CA 1
ATOM 506 C C . GLU A 1 65 ? 15.195 5.934 -11.516 1 90.12 65 GLU A C 1
ATOM 508 O O . GLU A 1 65 ? 14.078 5.621 -11.094 1 90.12 65 GLU A O 1
ATOM 513 N N . VAL A 1 66 ? 16.344 5.34 -11.156 1 91.19 66 VAL A N 1
ATOM 514 C CA . VAL A 1 66 ? 16.438 4.422 -10.023 1 91.19 66 VAL A CA 1
ATOM 515 C C . VAL A 1 66 ? 17.578 4.852 -9.102 1 91.19 66 VAL A C 1
ATOM 517 O O . VAL A 1 66 ? 18.75 4.836 -9.5 1 91.19 66 VAL A O 1
ATOM 520 N N . CYS A 1 67 ? 17.25 5.254 -7.895 1 92.38 67 CYS A N 1
ATOM 521 C CA . CYS A 1 67 ? 18.219 5.691 -6.898 1 92.38 67 CYS A CA 1
ATOM 522 C C . CYS A 1 67 ? 19.094 6.824 -7.441 1 92.38 67 CYS A C 1
ATOM 524 O O . CYS A 1 67 ? 20.312 6.785 -7.32 1 92.38 67 CYS A O 1
ATOM 526 N N . GLY A 1 68 ? 18.5 7.699 -8.117 1 89.56 68 GLY A N 1
ATOM 527 C CA . GLY A 1 68 ? 19.172 8.898 -8.602 1 89.56 68 GLY A CA 1
ATOM 528 C C . GLY A 1 68 ? 19.891 8.68 -9.922 1 89.56 68 GLY A C 1
ATOM 529 O O . GLY A 1 68 ? 20.438 9.625 -10.5 1 89.56 68 GLY A O 1
ATOM 530 N N . GLN A 1 69 ? 19.875 7.445 -10.43 1 92.75 69 GLN A N 1
ATOM 531 C CA . GLN A 1 69 ? 20.547 7.133 -11.688 1 92.75 69 GLN A CA 1
ATOM 532 C C . GLN A 1 69 ? 19.547 7.027 -12.836 1 92.75 69 GLN A C 1
ATOM 534 O O . GLN A 1 69 ? 18.5 6.387 -12.695 1 92.75 69 GLN A O 1
ATOM 539 N N . PRO A 1 70 ? 19.891 7.641 -13.922 1 92.94 70 PRO A N 1
ATOM 540 C CA . PRO A 1 70 ? 18.984 7.547 -15.062 1 92.94 70 PRO A CA 1
ATOM 541 C C . PRO A 1 70 ? 18.875 6.125 -15.617 1 92.94 70 PRO A C 1
ATOM 543 O O . PRO A 1 70 ? 19.828 5.344 -15.508 1 92.94 70 PRO A O 1
ATOM 546 N N . THR A 1 71 ? 17.672 5.84 -16.172 1 93.69 71 THR A N 1
ATOM 547 C CA . THR A 1 71 ? 17.438 4.516 -16.734 1 93.69 71 THR A CA 1
ATOM 548 C C . THR A 1 71 ? 17.172 4.602 -18.234 1 93.69 71 THR A C 1
ATOM 550 O O . THR A 1 71 ? 16.859 5.672 -18.75 1 93.69 71 THR A O 1
ATOM 553 N N . VAL A 1 72 ? 17.516 3.564 -18.953 1 93.5 72 VAL A N 1
ATOM 554 C CA . VAL A 1 72 ? 17.188 3.418 -20.375 1 93.5 72 VAL A CA 1
ATOM 555 C C . VAL A 1 72 ? 16.25 2.234 -20.562 1 93.5 72 VAL A C 1
ATOM 557 O O . VAL A 1 72 ? 16.391 1.199 -19.906 1 93.5 72 VAL A O 1
ATOM 560 N N . VAL A 1 73 ? 15.289 2.479 -21.438 1 92.44 73 VAL A N 1
ATOM 561 C CA . VAL A 1 73 ? 14.336 1.407 -21.719 1 92.44 73 VAL A CA 1
ATOM 562 C C . VAL A 1 73 ? 14.961 0.386 -22.656 1 92.44 73 VAL A C 1
ATOM 564 O O . VAL A 1 73 ? 15.547 0.755 -23.672 1 92.44 73 VAL A O 1
ATOM 567 N N . THR A 1 74 ? 14.914 -0.81 -22.281 1 93.12 74 THR A N 1
ATOM 568 C CA . THR A 1 74 ? 15.344 -1.912 -23.141 1 93.12 74 THR A CA 1
ATOM 569 C C . THR A 1 74 ? 14.195 -2.889 -23.375 1 93.12 74 THR A C 1
ATOM 571 O O . THR A 1 74 ? 13.281 -2.992 -22.562 1 93.12 74 THR A O 1
ATOM 574 N N . TYR A 1 75 ? 14.242 -3.477 -24.547 1 93.5 75 TYR A N 1
ATOM 575 C CA . TYR A 1 75 ? 13.227 -4.461 -24.891 1 93.5 75 TYR A CA 1
ATOM 576 C C . TYR A 1 75 ? 13.82 -5.859 -24.969 1 93.5 75 TYR A C 1
ATOM 578 O O . TYR A 1 75 ? 14.797 -6.086 -25.703 1 93.5 75 TYR A O 1
ATOM 586 N N . GLU A 1 76 ? 13.234 -6.723 -24.203 1 92.62 76 GLU A N 1
ATOM 587 C CA . GLU A 1 76 ? 13.688 -8.109 -24.172 1 92.62 76 GLU A CA 1
ATOM 588 C C . GLU A 1 76 ? 12.5 -9.078 -24.172 1 92.62 76 GLU A C 1
ATOM 590 O O . GLU A 1 76 ? 11.367 -8.672 -23.906 1 92.62 76 GLU A O 1
ATOM 595 N N . CYS A 1 77 ? 12.82 -10.328 -24.594 1 90.94 77 CYS A N 1
ATOM 596 C CA . CYS A 1 77 ? 11.758 -11.32 -24.516 1 90.94 77 CYS A CA 1
ATOM 597 C C . CYS A 1 77 ? 11.273 -11.508 -23.094 1 90.94 77 CYS A C 1
ATOM 599 O O . CYS A 1 77 ? 12.078 -11.555 -22.156 1 90.94 77 CYS A O 1
ATOM 601 N N . CYS A 1 78 ? 10.016 -11.586 -22.938 1 88.88 78 CYS A N 1
ATOM 602 C CA . CYS A 1 78 ? 9.461 -11.906 -21.625 1 88.88 78 CYS A CA 1
ATOM 603 C C . CYS A 1 78 ? 9.891 -13.297 -21.172 1 88.88 78 CYS A C 1
ATOM 605 O O . CYS A 1 78 ? 10.328 -14.117 -21.984 1 88.88 78 CYS A O 1
ATOM 607 N N . PRO A 1 79 ? 9.805 -13.547 -19.859 1 83.62 79 PRO A N 1
ATOM 608 C CA . PRO A 1 79 ? 10.25 -14.852 -19.359 1 83.62 79 PRO A CA 1
ATOM 609 C C . PRO A 1 79 ? 9.555 -16.016 -20.062 1 83.62 79 PRO A C 1
ATOM 611 O O . PRO A 1 79 ? 8.328 -16.078 -20.109 1 83.62 79 PRO A O 1
ATOM 614 N N . GLY A 1 80 ? 10.461 -16.906 -20.672 1 83.44 80 GLY A N 1
ATOM 615 C CA . GLY A 1 80 ? 9.914 -18.125 -21.25 1 83.44 80 GLY A CA 1
ATOM 616 C C . GLY A 1 80 ? 9.773 -18.078 -22.75 1 83.44 80 GLY A C 1
ATOM 617 O O . GLY A 1 80 ? 9.398 -19.062 -23.375 1 83.44 80 GLY A O 1
ATOM 618 N N . TYR A 1 81 ? 10.102 -16.906 -23.328 1 87.75 81 TYR A N 1
ATOM 619 C CA . TYR A 1 81 ? 9.93 -16.766 -24.766 1 87.75 81 TYR A CA 1
ATOM 620 C C . TYR A 1 81 ? 11.25 -16.406 -25.438 1 87.75 81 TYR A C 1
ATOM 622 O O . TYR A 1 81 ? 12.164 -15.891 -24.797 1 87.75 81 TYR A O 1
ATOM 630 N N . THR A 1 82 ? 11.344 -16.812 -26.641 1 88.31 82 THR A N 1
ATOM 631 C CA . THR A 1 82 ? 12.562 -16.547 -27.391 1 88.31 82 THR A CA 1
ATOM 632 C C . THR A 1 82 ? 12.242 -16.109 -28.828 1 88.31 82 THR A C 1
ATOM 634 O O . THR A 1 82 ? 11.102 -16.266 -29.281 1 88.31 82 THR A O 1
ATOM 637 N N . THR A 1 83 ? 13.234 -15.539 -29.438 1 88.06 83 THR A N 1
ATOM 638 C CA . THR A 1 83 ? 13.109 -15.062 -30.812 1 88.06 83 THR A CA 1
ATOM 639 C C . THR A 1 83 ? 13.172 -16.219 -31.797 1 88.06 83 THR A C 1
ATOM 641 O O . THR A 1 83 ? 13.547 -17.328 -31.438 1 88.06 83 THR A O 1
ATOM 644 N N . ALA A 1 84 ? 12.625 -16.062 -32.875 1 84.38 84 ALA A N 1
ATOM 645 C CA . ALA A 1 84 ? 12.719 -17 -34 1 84.38 84 ALA A CA 1
ATOM 646 C C . ALA A 1 84 ? 13.086 -16.281 -35.281 1 84.38 84 ALA A C 1
ATOM 648 O O . ALA A 1 84 ? 12.703 -15.125 -35.469 1 84.38 84 ALA A O 1
ATOM 649 N N . ASP A 1 85 ? 13.859 -16.938 -36.094 1 80.81 85 ASP A N 1
ATOM 650 C CA . ASP A 1 85 ? 14.297 -16.344 -37.344 1 80.81 85 ASP A CA 1
ATOM 651 C C . ASP A 1 85 ? 13.102 -15.938 -38.219 1 80.81 85 ASP A C 1
ATOM 653 O O . ASP A 1 85 ? 12.195 -16.734 -38.438 1 80.81 85 ASP A O 1
ATOM 657 N N . GLY A 1 86 ? 13.094 -14.758 -38.625 1 76.69 86 GLY A N 1
ATOM 658 C CA . GLY A 1 86 ? 12.094 -14.273 -39.562 1 76.69 86 GLY A CA 1
ATOM 659 C C . GLY A 1 86 ? 10.844 -13.742 -38.875 1 76.69 86 GLY A C 1
ATOM 660 O O . GLY A 1 86 ? 9.938 -13.242 -39.531 1 76.69 86 GLY A O 1
ATOM 661 N N . LEU A 1 87 ? 10.742 -13.969 -37.625 1 80.31 87 LEU A N 1
ATOM 662 C CA . LEU A 1 87 ? 9.547 -13.5 -36.938 1 80.31 87 LEU A CA 1
ATOM 663 C C . LEU A 1 87 ? 9.883 -12.359 -35.969 1 80.31 87 LEU A C 1
ATOM 665 O O . LEU A 1 87 ? 10.977 -12.336 -35.406 1 80.31 87 LEU A O 1
ATOM 669 N N . SER A 1 88 ? 9.016 -11.445 -35.938 1 86.88 88 SER A N 1
ATOM 670 C CA . SER A 1 88 ? 9.211 -10.312 -35.062 1 86.88 88 SER A CA 1
ATOM 671 C C . SER A 1 88 ? 8.906 -10.688 -33.594 1 86.88 88 SER A C 1
ATOM 673 O O . SER A 1 88 ? 8.078 -11.562 -33.344 1 86.88 88 SER A O 1
ATOM 675 N N . GLY A 1 89 ? 9.633 -10.031 -32.656 1 91.44 89 GLY A N 1
ATOM 676 C CA . GLY A 1 89 ? 9.406 -10.227 -31.234 1 91.44 89 GLY A CA 1
ATOM 677 C C . GLY A 1 89 ? 9.906 -11.562 -30.734 1 91.44 89 GLY A C 1
ATOM 678 O O . GLY A 1 89 ? 11 -12 -31.094 1 91.44 89 GLY A O 1
ATOM 679 N N . CYS A 1 90 ? 9.18 -12.031 -29.781 1 91.06 90 CYS A N 1
ATOM 680 C CA . CYS A 1 90 ? 9.516 -13.312 -29.156 1 91.06 90 CYS A CA 1
ATOM 681 C C . CYS A 1 90 ? 8.336 -14.273 -29.203 1 91.06 90 CYS A C 1
ATOM 683 O O . CYS A 1 90 ? 7.805 -14.664 -28.156 1 91.06 90 CYS A O 1
ATOM 685 N N . PRO A 1 91 ? 8.062 -14.805 -30.391 1 86.81 91 PRO A N 1
ATOM 686 C CA . PRO A 1 91 ? 6.836 -15.578 -30.547 1 86.81 91 PRO A CA 1
ATOM 687 C C . PRO A 1 91 ? 7 -17.047 -30.141 1 86.81 91 PRO A C 1
ATOM 689 O O . PRO A 1 91 ? 6.016 -17.781 -30.078 1 86.81 91 PRO A O 1
ATOM 692 N N . VAL A 1 92 ? 8.242 -17.5 -29.906 1 87.12 92 VAL A N 1
ATOM 693 C CA . VAL A 1 92 ? 8.492 -18.922 -29.688 1 87.12 92 VAL A CA 1
ATOM 694 C C . VAL A 1 92 ? 8.617 -19.188 -28.188 1 87.12 92 VAL A C 1
ATOM 696 O O . VAL A 1 92 ? 9.297 -18.453 -27.469 1 87.12 92 VAL A O 1
ATOM 699 N N . ALA A 1 93 ? 7.863 -20.234 -27.781 1 85.44 93 ALA A N 1
ATOM 700 C CA . ALA A 1 93 ? 8.039 -20.688 -26.406 1 85.44 93 ALA A CA 1
ATOM 701 C C . ALA A 1 93 ? 9.367 -21.422 -26.234 1 85.44 93 ALA A C 1
ATOM 703 O O . ALA A 1 93 ? 9.656 -22.375 -26.969 1 85.44 93 ALA A O 1
ATOM 704 N N . ALA A 1 94 ? 10.07 -20.969 -25.297 1 83.06 94 ALA A N 1
ATOM 705 C CA . ALA A 1 94 ? 11.359 -21.609 -25.031 1 83.06 94 ALA A CA 1
ATOM 706 C C . ALA A 1 94 ? 11.172 -23.047 -24.578 1 83.06 94 ALA A C 1
ATOM 708 O O . ALA A 1 94 ? 10.258 -23.359 -23.812 1 83.06 94 ALA A O 1
ATOM 709 N N . PRO A 1 95 ? 11.992 -23.969 -25.156 1 81.5 95 PRO A N 1
ATOM 710 C CA . PRO A 1 95 ? 11.898 -25.359 -24.703 1 81.5 95 PRO A CA 1
ATOM 711 C C . PRO A 1 95 ? 12.211 -25.516 -23.219 1 81.5 95 PRO A C 1
ATOM 713 O O . PRO A 1 95 ? 12.953 -24.703 -22.641 1 81.5 95 PRO A O 1
ATOM 716 N N . LEU A 1 96 ? 11.664 -26.547 -22.688 1 88.38 96 LEU A N 1
ATOM 717 C CA . LEU A 1 96 ? 11.914 -26.812 -21.281 1 88.38 96 LEU A CA 1
ATOM 718 C C . LEU A 1 96 ? 13.062 -27.797 -21.094 1 88.38 96 LEU A C 1
ATOM 720 O O . LEU A 1 96 ? 13.148 -28.781 -21.828 1 88.38 96 LEU A O 1
ATOM 724 N N . TYR A 1 97 ? 13.977 -27.391 -20.281 1 89.25 97 TYR A N 1
ATOM 725 C CA . TYR A 1 97 ? 15.062 -28.25 -19.844 1 89.25 97 TYR A CA 1
ATOM 726 C C . TYR A 1 97 ? 15 -28.484 -18.344 1 89.25 97 TYR A C 1
ATOM 728 O O . TYR A 1 97 ? 14.133 -27.938 -17.656 1 89.25 97 TYR A O 1
ATOM 736 N N . THR A 1 98 ? 15.805 -29.453 -17.844 1 93.56 98 THR A N 1
ATOM 737 C CA . THR A 1 98 ? 15.906 -29.625 -16.406 1 93.56 98 THR A CA 1
ATOM 738 C C . THR A 1 98 ? 16.469 -28.359 -15.742 1 93.56 98 THR A C 1
ATOM 740 O O . THR A 1 98 ? 17.016 -27.5 -16.422 1 93.56 98 THR A O 1
ATOM 743 N N . ILE A 1 99 ? 16.359 -28.281 -14.461 1 97 99 ILE A N 1
ATOM 744 C CA . ILE A 1 99 ? 16.906 -27.156 -13.719 1 97 99 ILE A CA 1
ATOM 745 C C . ILE A 1 99 ? 18.406 -27.016 -14.031 1 97 99 ILE A C 1
ATOM 747 O O . ILE A 1 99 ? 18.875 -25.922 -14.312 1 97 99 ILE A O 1
ATOM 751 N N . PHE A 1 100 ? 19.141 -28.172 -14.078 1 97.44 100 PHE A N 1
ATOM 752 C CA . PHE A 1 100 ? 20.562 -28.188 -14.352 1 97.44 100 PHE A CA 1
ATOM 753 C C . PHE A 1 100 ? 20.875 -27.531 -15.688 1 97.44 100 PHE A C 1
ATOM 755 O O . PHE A 1 100 ? 21.828 -26.766 -15.805 1 97.44 100 PHE A O 1
ATOM 762 N N . ASN A 1 101 ? 20.078 -27.719 -16.656 1 95.31 101 ASN A N 1
ATOM 763 C CA . ASN A 1 101 ? 20.344 -27.234 -18 1 95.31 101 ASN A CA 1
ATOM 764 C C . ASN A 1 101 ? 19.688 -25.875 -18.25 1 95.31 101 ASN A C 1
ATOM 766 O O . ASN A 1 101 ? 19.969 -25.203 -19.234 1 95.31 101 ASN A O 1
ATOM 770 N N . THR A 1 102 ? 18.828 -25.516 -17.391 1 95.31 102 THR A N 1
ATOM 771 C CA . THR A 1 102 ? 18.172 -24.203 -17.469 1 95.31 102 THR A CA 1
ATOM 772 C C . THR A 1 102 ? 19.047 -23.125 -16.875 1 95.31 102 THR A C 1
ATOM 774 O O . THR A 1 102 ? 18.953 -21.953 -17.25 1 95.31 102 THR A O 1
ATOM 777 N N . LEU A 1 103 ? 19.953 -23.453 -15.977 1 97.38 103 LEU A N 1
ATOM 778 C CA . LEU A 1 103 ? 20.734 -22.516 -15.164 1 97.38 103 LEU A CA 1
ATOM 779 C C . LEU A 1 103 ? 21.547 -21.578 -16.047 1 97.38 103 LEU A C 1
ATOM 781 O O . LEU A 1 103 ? 21.516 -20.359 -15.852 1 97.38 103 LEU A O 1
ATOM 785 N N . PRO A 1 104 ? 22.234 -22.031 -17.141 1 94.44 104 PRO A N 1
ATOM 786 C CA . PRO A 1 104 ? 23.016 -21.109 -17.953 1 94.44 104 PRO A CA 1
ATOM 787 C C . PRO A 1 104 ? 22.141 -20.062 -18.656 1 94.44 104 PRO A C 1
ATOM 789 O O . PRO A 1 104 ? 22.469 -18.875 -18.656 1 94.44 104 PRO A O 1
ATOM 792 N N . GLY A 1 105 ? 21.031 -20.484 -19.188 1 90.75 105 GLY A N 1
ATOM 793 C CA . GLY A 1 105 ? 20.125 -19.578 -19.875 1 90.75 105 GLY A CA 1
ATOM 794 C C . GLY A 1 105 ? 19.438 -18.594 -18.953 1 90.75 105 GLY A C 1
ATOM 795 O O . GLY A 1 105 ? 19.016 -17.516 -19.375 1 90.75 105 GLY A O 1
ATOM 796 N N . ALA A 1 106 ? 19.344 -19.016 -17.672 1 93.12 106 ALA A N 1
ATOM 797 C CA . ALA A 1 106 ? 18.703 -18.172 -16.672 1 93.12 106 ALA A CA 1
ATOM 798 C C . ALA A 1 106 ? 19.703 -17.156 -16.094 1 93.12 106 ALA A C 1
ATOM 800 O O . ALA A 1 106 ? 19.344 -16.375 -15.211 1 93.12 106 ALA A O 1
ATOM 801 N N . GLY A 1 107 ? 20.938 -17.188 -16.578 1 92.06 107 GLY A N 1
ATOM 802 C CA . GLY A 1 107 ? 21.922 -16.219 -16.125 1 92.06 107 GLY A CA 1
ATOM 803 C C . GLY A 1 107 ? 22.734 -16.719 -14.945 1 92.06 107 GLY A C 1
ATOM 804 O O . GLY A 1 107 ? 23.312 -15.914 -14.203 1 92.06 107 GLY A O 1
ATOM 805 N N . ALA A 1 108 ? 22.766 -18.016 -14.727 1 96.94 108 ALA A N 1
ATOM 806 C CA . ALA A 1 108 ? 23.484 -18.562 -13.578 1 96.94 108 ALA A CA 1
ATOM 807 C C . ALA A 1 108 ? 24.359 -19.734 -13.984 1 96.94 108 ALA A C 1
ATOM 809 O O . ALA A 1 108 ? 24.297 -20.812 -13.383 1 96.94 108 ALA A O 1
ATOM 810 N N . PRO A 1 109 ? 25.234 -19.562 -14.961 1 97 109 PRO A N 1
ATOM 811 C CA . PRO A 1 109 ? 26.109 -20.672 -15.375 1 97 109 PRO A CA 1
ATOM 812 C C . PRO A 1 109 ? 27.031 -21.141 -14.258 1 97 109 PRO A C 1
ATOM 814 O O . PRO A 1 109 ? 27.328 -22.328 -14.164 1 97 109 PRO A O 1
ATOM 817 N N . ARG A 1 110 ? 27.547 -20.297 -13.453 1 96.62 110 ARG A N 1
ATOM 818 C CA . ARG A 1 110 ? 28.422 -20.703 -12.359 1 96.62 110 ARG A CA 1
ATOM 819 C C . ARG A 1 110 ? 27.688 -21.547 -11.344 1 96.62 110 ARG A C 1
ATOM 821 O O . ARG A 1 110 ? 28.266 -22.453 -10.734 1 96.62 110 ARG A O 1
ATOM 828 N N . THR A 1 111 ? 26.453 -21.219 -11.109 1 97.88 111 THR A N 1
ATOM 829 C CA . THR A 1 111 ? 25.656 -22.047 -10.219 1 97.88 111 THR A CA 1
ATOM 830 C C . THR A 1 111 ? 25.531 -23.469 -10.766 1 97.88 111 THR A C 1
ATOM 832 O O . THR A 1 111 ? 25.531 -24.438 -10 1 97.88 111 THR A O 1
ATOM 835 N N . ARG A 1 112 ? 25.422 -23.578 -12.086 1 97.81 112 ARG A N 1
ATOM 836 C CA . ARG A 1 112 ? 25.422 -24.906 -12.695 1 97.81 112 ARG A CA 1
ATOM 837 C C . ARG A 1 112 ? 26.734 -25.641 -12.391 1 97.81 112 ARG A C 1
ATOM 839 O O . ARG A 1 112 ? 26.719 -26.797 -11.992 1 97.81 112 ARG A O 1
ATOM 846 N N . LEU A 1 113 ? 27.828 -24.938 -12.648 1 96.75 113 LEU A N 1
ATOM 847 C CA . LEU A 1 113 ? 29.156 -25.5 -12.398 1 96.75 113 LEU A CA 1
ATOM 848 C C . LEU A 1 113 ? 29.281 -25.953 -10.953 1 96.75 113 LEU A C 1
ATOM 850 O O . LEU A 1 113 ? 29.75 -27.062 -10.68 1 96.75 113 LEU A O 1
ATOM 854 N N . TYR A 1 114 ? 28.891 -25.125 -10.031 1 97 114 TYR A N 1
ATOM 855 C CA . TYR A 1 114 ? 28.984 -25.438 -8.609 1 97 114 TYR A CA 1
ATOM 856 C C . TYR A 1 114 ? 28.078 -26.594 -8.242 1 97 114 TYR A C 1
ATOM 858 O O . TYR A 1 114 ? 28.391 -27.406 -7.359 1 97 114 TYR A O 1
ATOM 866 N N . SER A 1 115 ? 26.938 -26.656 -8.852 1 97.5 115 SER A N 1
ATOM 867 C CA . SER A 1 115 ? 26.016 -27.766 -8.625 1 97.5 115 SER A CA 1
ATOM 868 C C . SER A 1 115 ? 26.641 -29.094 -9.031 1 97.5 115 SER A C 1
ATOM 870 O O . SER A 1 115 ? 26.5 -30.109 -8.336 1 97.5 115 SER A O 1
ATOM 872 N N . LYS A 1 116 ? 27.344 -29.047 -10.148 1 96.44 116 LYS A N 1
ATOM 873 C CA . LYS A 1 116 ? 28.047 -30.234 -10.617 1 96.44 116 LYS A CA 1
ATOM 874 C C . LYS A 1 116 ? 29.156 -30.625 -9.648 1 96.44 116 LYS A C 1
ATOM 876 O O . LYS A 1 116 ? 29.281 -31.797 -9.281 1 96.44 116 LYS A O 1
ATOM 881 N N . GLN A 1 117 ? 29.922 -29.719 -9.234 1 96 117 GLN A N 1
ATOM 882 C CA . GLN A 1 117 ? 31.047 -29.953 -8.344 1 96 117 GLN A CA 1
ATOM 883 C C . GLN A 1 117 ? 30.562 -30.469 -6.984 1 96 117 GLN A C 1
ATOM 885 O O . GLN A 1 117 ? 31.234 -31.297 -6.355 1 96 117 GLN A O 1
ATOM 890 N N . ALA A 1 118 ? 29.422 -30 -6.578 1 96.5 118 ALA A N 1
ATOM 891 C CA . ALA A 1 118 ? 28.891 -30.344 -5.262 1 96.5 118 ALA A CA 1
ATOM 892 C C . ALA A 1 118 ? 28.125 -31.656 -5.301 1 96.5 118 ALA A C 1
ATOM 894 O O . ALA A 1 118 ? 27.672 -32.156 -4.266 1 96.5 118 ALA A O 1
ATOM 895 N N . GLY A 1 119 ? 27.906 -32.219 -6.5 1 95 119 GLY A N 1
ATOM 896 C CA . GLY A 1 119 ? 27.188 -33.469 -6.617 1 95 119 GLY A CA 1
ATOM 897 C C . GLY A 1 119 ? 25.688 -33.312 -6.586 1 95 119 GLY A C 1
ATOM 898 O O . GLY A 1 119 ? 24.969 -34.219 -6.141 1 95 119 GLY A O 1
ATOM 899 N N . LEU A 1 120 ? 25.203 -32.219 -6.965 1 95.81 120 LEU A N 1
ATOM 900 C CA . LEU A 1 120 ? 23.781 -31.938 -6.938 1 95.81 120 LEU A CA 1
ATOM 901 C C . LEU A 1 120 ? 23.109 -32.375 -8.242 1 95.81 120 LEU A C 1
ATOM 903 O O . LEU A 1 120 ? 21.875 -32.406 -8.336 1 95.81 120 LEU A O 1
ATOM 907 N N . THR A 1 121 ? 23.828 -32.75 -9.242 1 94.5 121 THR A N 1
ATOM 908 C CA . THR A 1 121 ? 23.328 -33.094 -10.578 1 94.5 121 THR A CA 1
ATOM 909 C C . THR A 1 121 ? 22.281 -34.188 -10.516 1 94.5 121 THR A C 1
ATOM 911 O O . THR A 1 121 ? 21.25 -34.094 -11.188 1 94.5 121 THR A O 1
ATOM 914 N N . PRO A 1 122 ? 22.484 -35.188 -9.695 1 92.56 122 PRO A N 1
ATOM 915 C CA . PRO A 1 122 ? 21.484 -36.25 -9.641 1 92.56 122 PRO A CA 1
ATOM 916 C C . PRO A 1 122 ? 20.125 -35.719 -9.18 1 92.56 122 PRO A C 1
ATOM 918 O O . PRO A 1 122 ? 19.094 -36.375 -9.453 1 92.56 122 PRO A O 1
ATOM 921 N N . THR A 1 123 ? 20.109 -34.656 -8.523 1 91.69 123 THR A N 1
ATOM 922 C CA . THR A 1 123 ? 18.844 -34.094 -8.039 1 91.69 123 THR A CA 1
ATOM 923 C C . THR A 1 123 ? 18.25 -33.156 -9.078 1 91.69 123 THR A C 1
ATOM 925 O O . THR A 1 123 ? 17.078 -33.281 -9.453 1 91.69 123 THR A O 1
ATOM 928 N N . ILE A 1 124 ? 19 -32.312 -9.594 1 95 124 ILE A N 1
ATOM 929 C CA . ILE A 1 124 ? 18.422 -31.188 -10.344 1 95 124 ILE A CA 1
ATOM 930 C C . ILE A 1 124 ? 18.438 -31.516 -11.836 1 95 124 ILE A C 1
ATOM 932 O O . ILE A 1 124 ? 17.922 -30.75 -12.648 1 95 124 ILE A O 1
ATOM 936 N N . ASP A 1 125 ? 18.969 -32.656 -12.258 1 93.56 125 ASP A N 1
ATOM 937 C CA . ASP A 1 125 ? 18.922 -33.062 -13.656 1 93.56 125 ASP A CA 1
ATOM 938 C C . ASP A 1 125 ? 18 -34.281 -13.828 1 93.56 125 ASP A C 1
ATOM 940 O O . ASP A 1 125 ? 17.984 -34.906 -14.891 1 93.56 125 ASP A O 1
ATOM 944 N N . LYS A 1 126 ? 17.359 -34.625 -12.852 1 90.44 126 LYS A N 1
ATOM 945 C CA . LYS A 1 126 ? 16.359 -35.688 -12.898 1 90.44 126 LYS A CA 1
ATOM 946 C C . LYS A 1 126 ? 14.953 -35.156 -12.68 1 90.44 126 LYS A C 1
ATOM 948 O O . LYS A 1 126 ? 14.781 -34 -12.273 1 90.44 126 LYS A O 1
ATOM 953 N N . PRO A 1 127 ? 14.008 -36 -13.023 1 87.88 127 PRO A N 1
ATOM 954 C CA . PRO A 1 127 ? 12.625 -35.562 -12.836 1 87.88 127 PRO A CA 1
ATOM 955 C C . PRO A 1 127 ? 12.305 -35.188 -11.391 1 87.88 127 PRO A C 1
ATOM 957 O O . PRO A 1 127 ? 12.828 -35.844 -10.469 1 87.88 127 PRO A O 1
ATOM 960 N N . GLY A 1 128 ? 11.562 -34.25 -11.203 1 90 128 GLY A N 1
ATOM 961 C CA . GLY A 1 128 ? 11.164 -33.75 -9.898 1 90 128 GLY A CA 1
ATOM 962 C C . GLY A 1 128 ? 10.492 -32.375 -9.969 1 90 128 GLY A C 1
ATOM 963 O O . GLY A 1 128 ? 10.195 -31.875 -11.055 1 90 128 GLY A O 1
ATOM 964 N N . ALA A 1 129 ? 10.102 -31.906 -8.844 1 92.19 129 ALA A N 1
ATOM 965 C CA . ALA A 1 129 ? 9.516 -30.578 -8.719 1 92.19 129 ALA A CA 1
ATOM 966 C C . ALA A 1 129 ? 10.25 -29.75 -7.672 1 92.19 129 ALA A C 1
ATOM 968 O O . ALA A 1 129 ? 10.039 -29.922 -6.469 1 92.19 129 ALA A O 1
ATOM 969 N N . TYR A 1 130 ? 11.086 -28.844 -8.18 1 95.94 130 TYR A N 1
ATOM 970 C CA . TYR A 1 130 ? 11.906 -28.047 -7.273 1 95.94 130 TYR A CA 1
ATOM 971 C C . TYR A 1 130 ? 11.875 -26.578 -7.664 1 95.94 130 TYR A C 1
ATOM 973 O O . TYR A 1 130 ? 11.477 -26.234 -8.781 1 95.94 130 TYR A O 1
ATOM 981 N N . THR A 1 131 ? 12.102 -25.781 -6.742 1 97.81 131 THR A N 1
ATOM 982 C CA . THR A 1 131 ? 12.445 -24.391 -6.98 1 97.81 131 THR A CA 1
ATOM 983 C C . THR A 1 131 ? 13.898 -24.109 -6.598 1 97.81 131 THR A C 1
ATOM 985 O O . THR A 1 131 ? 14.344 -24.484 -5.512 1 97.81 131 THR A O 1
ATOM 988 N N . MET A 1 132 ? 14.57 -23.609 -7.492 1 98.56 132 MET A N 1
ATOM 989 C CA . MET A 1 132 ? 15.938 -23.203 -7.18 1 98.56 132 MET A CA 1
ATOM 990 C C . MET A 1 132 ? 16.094 -21.688 -7.289 1 98.56 132 MET A C 1
ATOM 992 O O . MET A 1 132 ? 15.836 -21.109 -8.344 1 98.56 132 MET A O 1
ATOM 996 N N . PHE A 1 133 ? 16.469 -21.094 -6.199 1 98.75 133 PHE A N 1
ATOM 997 C CA . PHE A 1 133 ? 16.922 -19.719 -6.234 1 98.75 133 PHE A CA 1
ATOM 998 C C . PHE A 1 133 ? 18.406 -19.656 -6.578 1 98.75 133 PHE A C 1
ATOM 1000 O O . PHE A 1 133 ? 19.266 -19.734 -5.695 1 98.75 133 PHE A O 1
ATOM 1007 N N . ALA A 1 134 ? 18.688 -19.375 -7.832 1 98.75 134 ALA A N 1
ATOM 1008 C CA . ALA A 1 134 ? 20.047 -19.531 -8.359 1 98.75 134 ALA A CA 1
ATOM 1009 C C . ALA A 1 134 ? 20.812 -18.219 -8.305 1 98.75 134 ALA A C 1
ATOM 1011 O O . ALA A 1 134 ? 20.469 -17.266 -9 1 98.75 134 ALA A O 1
ATOM 1012 N N . PRO A 1 135 ? 21.922 -18.203 -7.488 1 98.38 135 PRO A N 1
ATOM 1013 C CA . PRO A 1 135 ? 22.75 -17 -7.535 1 98.38 135 PRO A CA 1
ATOM 1014 C C . PRO A 1 135 ? 23.359 -16.75 -8.914 1 98.38 135 PRO A C 1
ATOM 1016 O O . PRO A 1 135 ? 23.781 -17.703 -9.578 1 98.38 135 PRO A O 1
ATOM 1019 N N . SER A 1 136 ? 23.281 -15.562 -9.32 1 97.12 136 SER A N 1
ATOM 1020 C CA . SER A 1 136 ? 23.938 -15.18 -10.57 1 97.12 136 SER A CA 1
ATOM 1021 C C . SER A 1 136 ? 25.469 -15.25 -10.438 1 97.12 136 SER A C 1
ATOM 1023 O O . SER A 1 136 ? 25.984 -15.438 -9.336 1 97.12 136 SER A O 1
ATOM 1025 N N . ASP A 1 137 ? 26.125 -15.109 -11.586 1 95.94 137 ASP A N 1
ATOM 1026 C CA . ASP A 1 137 ? 27.578 -15.086 -11.547 1 95.94 137 ASP A CA 1
ATOM 1027 C C . ASP A 1 137 ? 28.094 -13.891 -10.742 1 95.94 137 ASP A C 1
ATOM 1029 O O . ASP A 1 137 ? 29.031 -14.023 -9.961 1 95.94 137 ASP A O 1
ATOM 1033 N N . ALA A 1 138 ? 27.453 -12.805 -10.992 1 94.5 138 ALA A N 1
ATOM 1034 C CA . ALA A 1 138 ? 27.828 -11.602 -10.25 1 94.5 138 ALA A CA 1
ATOM 1035 C C . ALA A 1 138 ? 27.625 -11.805 -8.75 1 94.5 138 ALA A C 1
ATOM 1037 O O . ALA A 1 138 ? 28.391 -11.273 -7.941 1 94.5 138 ALA A O 1
ATOM 1038 N N . ALA A 1 139 ? 26.578 -12.516 -8.328 1 96.44 139 ALA A N 1
ATOM 1039 C CA . ALA A 1 139 ? 26.312 -12.805 -6.922 1 96.44 139 ALA A CA 1
ATOM 1040 C C . ALA A 1 139 ? 27.453 -13.625 -6.312 1 96.44 139 ALA A C 1
ATOM 1042 O O . ALA A 1 139 ? 27.906 -13.344 -5.199 1 96.44 139 ALA A O 1
ATOM 1043 N N . TRP A 1 140 ? 27.953 -14.602 -7 1 96.25 140 TRP A N 1
ATOM 1044 C CA . TRP A 1 140 ? 29.062 -15.422 -6.535 1 96.25 140 TRP A CA 1
ATOM 1045 C C . TRP A 1 140 ? 30.328 -14.586 -6.414 1 96.25 140 TRP A C 1
ATOM 1047 O O . TRP A 1 140 ? 31.109 -14.766 -5.473 1 96.25 140 TRP A O 1
ATOM 1057 N N . ASP A 1 141 ? 30.547 -13.672 -7.387 1 94.31 141 ASP A N 1
ATOM 1058 C CA . ASP A 1 141 ? 31.719 -12.812 -7.383 1 94.31 141 ASP A CA 1
ATOM 1059 C C . ASP A 1 141 ? 31.703 -11.867 -6.18 1 94.31 141 ASP A C 1
ATOM 1061 O O . ASP A 1 141 ? 32.75 -11.469 -5.684 1 94.31 141 ASP A O 1
ATOM 1065 N N . ALA A 1 142 ? 30.516 -11.547 -5.777 1 93.25 142 ALA A N 1
ATOM 1066 C CA . ALA A 1 142 ? 30.375 -10.555 -4.715 1 93.25 142 ALA A CA 1
ATOM 1067 C C . ALA A 1 142 ? 30.641 -11.172 -3.346 1 93.25 142 ALA A C 1
ATOM 1069 O O . ALA A 1 142 ? 30.797 -10.453 -2.355 1 93.25 142 ALA A O 1
ATOM 1070 N N . LEU A 1 143 ? 30.781 -12.453 -3.217 1 94.06 143 LEU A N 1
ATOM 1071 C CA . LEU A 1 143 ? 31.094 -13.109 -1.947 1 94.06 143 LEU A CA 1
ATOM 1072 C C . LEU A 1 143 ? 32.469 -12.727 -1.458 1 94.06 143 LEU A C 1
ATOM 1074 O O . LEU A 1 143 ? 33.438 -12.656 -2.25 1 94.06 143 LEU A O 1
ATOM 1078 N N . PRO A 1 144 ? 32.531 -12.57 -0.148 1 91.75 144 PRO A N 1
ATOM 1079 C CA . PRO A 1 144 ? 33.906 -12.438 0.375 1 91.75 144 PRO A CA 1
ATOM 1080 C C . PRO A 1 144 ? 34.781 -13.617 0.003 1 91.75 144 PRO A C 1
ATOM 1082 O O . PRO A 1 144 ? 34.344 -14.766 0.023 1 91.75 144 PRO A O 1
ATOM 1085 N N . LYS A 1 145 ? 36 -13.328 -0.284 1 92.44 145 LYS A N 1
ATOM 1086 C CA . LYS A 1 145 ? 36.938 -14.328 -0.794 1 92.44 145 LYS A CA 1
ATOM 1087 C C . LYS A 1 145 ? 37.094 -15.492 0.178 1 92.44 145 LYS A C 1
ATOM 1089 O O . LYS A 1 145 ? 37.125 -16.656 -0.237 1 92.44 145 LYS A O 1
ATOM 1094 N N . ALA A 1 146 ? 37.125 -15.172 1.382 1 91.44 146 ALA A N 1
ATOM 1095 C CA . ALA A 1 146 ? 37.281 -16.219 2.396 1 91.44 146 ALA A CA 1
ATOM 1096 C C . ALA A 1 146 ? 36.094 -17.172 2.398 1 91.44 146 ALA A C 1
ATOM 1098 O O . ALA A 1 146 ? 36.25 -18.391 2.512 1 91.44 146 ALA A O 1
ATOM 1099 N N . LEU A 1 147 ? 34.969 -16.625 2.275 1 90.12 147 LEU A N 1
ATOM 1100 C CA . LEU A 1 147 ? 33.75 -17.438 2.27 1 90.12 147 LEU A CA 1
ATOM 1101 C C . LEU A 1 147 ? 33.656 -18.266 0.989 1 90.12 147 LEU A C 1
ATOM 1103 O O . LEU A 1 147 ? 33.312 -19.438 1.028 1 90.12 147 LEU A O 1
ATOM 1107 N N . HIS A 1 148 ? 33.969 -17.609 -0.05 1 91.94 148 HIS A N 1
ATOM 1108 C CA . HIS A 1 148 ? 33.938 -18.312 -1.332 1 91.94 148 HIS A CA 1
ATOM 1109 C C . HIS A 1 148 ? 34.906 -19.484 -1.333 1 91.94 148 HIS A C 1
ATOM 1111 O O . HIS A 1 148 ? 34.531 -20.594 -1.768 1 91.94 148 HIS A O 1
ATOM 1117 N N . HIS A 1 149 ? 36.031 -19.219 -0.802 1 90.31 149 HIS A N 1
ATOM 1118 C CA . HIS A 1 149 ? 37.062 -20.266 -0.723 1 90.31 149 HIS A CA 1
ATOM 1119 C C . HIS A 1 149 ? 36.594 -21.406 0.174 1 90.31 149 HIS A C 1
ATOM 1121 O O . HIS A 1 149 ? 36.812 -22.578 -0.139 1 90.31 149 HIS A O 1
ATOM 1127 N N . SER A 1 150 ? 35.969 -21.047 1.204 1 91.38 150 SER A N 1
ATOM 1128 C CA . SER A 1 150 ? 35.469 -22.062 2.127 1 91.38 150 SER A CA 1
ATOM 1129 C C . SER A 1 150 ? 34.438 -22.953 1.462 1 91.38 150 SER A C 1
ATOM 1131 O O . SER A 1 150 ? 34.375 -24.156 1.71 1 91.38 150 SER A O 1
ATOM 1133 N N . LEU A 1 151 ? 33.625 -22.375 0.657 1 91.38 151 LEU A N 1
ATOM 1134 C CA . LEU A 1 151 ? 32.562 -23.109 -0.025 1 91.38 151 LEU A CA 1
ATOM 1135 C C . LEU A 1 151 ? 33.156 -24.016 -1.096 1 91.38 151 LEU A C 1
ATOM 1137 O O . LEU A 1 151 ? 32.781 -25.188 -1.18 1 91.38 151 LEU A O 1
ATOM 1141 N N . VAL A 1 152 ? 34.156 -23.531 -1.81 1 89.75 152 VAL A N 1
ATOM 1142 C CA . VAL A 1 152 ? 34.656 -24.281 -2.971 1 89.75 152 VAL A CA 1
ATOM 1143 C C . VAL A 1 152 ? 35.719 -25.281 -2.541 1 89.75 152 VAL A C 1
ATOM 1145 O O . VAL A 1 152 ? 36 -26.25 -3.258 1 89.75 152 VAL A O 1
ATOM 1148 N N . SER A 1 153 ? 36.25 -25.094 -1.294 1 90 153 SER A N 1
ATOM 1149 C CA . SER A 1 153 ? 37.219 -26.047 -0.779 1 90 153 SER A CA 1
ATOM 1150 C C . SER A 1 153 ? 36.562 -27.266 -0.176 1 90 153 SER A C 1
ATOM 1152 O O . SER A 1 153 ? 37.188 -28.312 -0.002 1 90 153 SER A O 1
ATOM 1154 N N . ASN A 1 154 ? 35.344 -27.141 0.177 1 91 154 ASN A N 1
ATOM 1155 C CA . ASN A 1 154 ? 34.531 -28.234 0.714 1 91 154 ASN A CA 1
ATOM 1156 C C . ASN A 1 154 ? 33.219 -28.406 -0.047 1 91 154 ASN A C 1
ATOM 1158 O O . ASN A 1 154 ? 32.156 -28.25 0.524 1 91 154 ASN A O 1
ATOM 1162 N N . VAL A 1 155 ? 33.344 -28.859 -1.15 1 91.12 155 VAL A N 1
ATOM 1163 C CA . VAL A 1 155 ? 32.25 -28.844 -2.119 1 91.12 155 VAL A CA 1
ATOM 1164 C C . VAL A 1 155 ? 31.219 -29.875 -1.741 1 91.12 155 VAL A C 1
ATOM 1166 O O . VAL A 1 155 ? 30.016 -29.688 -2.01 1 91.12 155 VAL A O 1
ATOM 1169 N N . ASN A 1 156 ? 31.641 -30.984 -1.076 1 88.94 156 ASN A N 1
ATOM 1170 C CA . ASN A 1 156 ? 30.734 -32.094 -0.834 1 88.94 156 ASN A CA 1
ATOM 1171 C C . ASN A 1 156 ? 29.891 -31.859 0.412 1 88.94 156 ASN A C 1
ATOM 1173 O O . ASN A 1 156 ? 28.938 -32.594 0.667 1 88.94 156 ASN A O 1
ATOM 1177 N N . ILE A 1 157 ? 30.25 -30.875 1.136 1 92.62 157 ILE A N 1
ATOM 1178 C CA . ILE A 1 157 ? 29.484 -30.625 2.357 1 92.62 157 ILE A CA 1
ATOM 1179 C C . ILE A 1 157 ? 29 -29.172 2.371 1 92.62 157 ILE A C 1
ATOM 1181 O O . ILE A 1 157 ? 27.812 -28.922 2.156 1 92.62 157 ILE A O 1
ATOM 1185 N N . GLU A 1 158 ? 29.969 -28.219 2.471 1 93 158 GLU A N 1
ATOM 1186 C CA . GLU A 1 158 ? 29.578 -26.812 2.641 1 93 158 GLU A CA 1
ATOM 1187 C C . GLU A 1 158 ? 28.875 -26.281 1.396 1 93 158 GLU A C 1
ATOM 1189 O O . GLU A 1 158 ? 27.828 -25.641 1.499 1 93 158 GLU A O 1
ATOM 1194 N N . LEU A 1 159 ? 29.438 -26.469 0.261 1 95.81 159 LEU A N 1
ATOM 1195 C CA . LEU A 1 159 ? 28.828 -25.984 -0.974 1 95.81 159 LEU A CA 1
ATOM 1196 C C . LEU A 1 159 ? 27.5 -26.688 -1.239 1 95.81 159 LEU A C 1
ATOM 1198 O O . LEU A 1 159 ? 26.531 -26.047 -1.646 1 95.81 159 LEU A O 1
ATOM 1202 N N . LEU A 1 160 ? 27.5 -28 -1.051 1 96.44 160 LEU A N 1
ATOM 1203 C CA . LEU A 1 160 ? 26.266 -28.75 -1.236 1 96.44 160 LEU A CA 1
ATOM 1204 C C . LEU A 1 160 ? 25.172 -28.25 -0.305 1 96.44 160 LEU A C 1
ATOM 1206 O O . LEU A 1 160 ? 24.031 -28.047 -0.73 1 96.44 160 LEU A O 1
ATOM 1210 N N . ASN A 1 161 ? 25.484 -28.047 0.959 1 96.06 161 ASN A N 1
ATOM 1211 C CA . ASN A 1 161 ? 24.531 -27.531 1.935 1 96.06 161 ASN A CA 1
ATOM 1212 C C . ASN A 1 161 ? 24.031 -26.141 1.542 1 96.06 161 ASN A C 1
ATOM 1214 O O . ASN A 1 161 ? 22.844 -25.844 1.682 1 96.06 161 ASN A O 1
ATOM 1218 N N . THR A 1 162 ? 24.922 -25.328 1.084 1 96.88 162 THR A N 1
ATOM 1219 C CA . THR A 1 162 ? 24.547 -23.984 0.643 1 96.88 162 THR A CA 1
ATOM 1220 C C . THR A 1 162 ? 23.562 -24.047 -0.527 1 96.88 162 THR A C 1
ATOM 1222 O O . THR A 1 162 ? 22.578 -23.312 -0.56 1 96.88 162 THR A O 1
ATOM 1225 N N . LEU A 1 163 ? 23.875 -24.906 -1.483 1 97.94 163 LEU A N 1
ATOM 1226 C CA . LEU A 1 163 ? 22.984 -25.062 -2.637 1 97.94 163 LEU A CA 1
ATOM 1227 C C . LEU A 1 163 ? 21.625 -25.609 -2.219 1 97.94 163 LEU A C 1
ATOM 1229 O O . LEU A 1 163 ? 20.594 -25.172 -2.729 1 97.94 163 LEU A O 1
ATOM 1233 N N . HIS A 1 164 ? 21.625 -26.531 -1.29 1 97.81 164 HIS A N 1
ATOM 1234 C CA . HIS A 1 164 ? 20.375 -27.062 -0.756 1 97.81 164 HIS A CA 1
ATOM 1235 C C . HIS A 1 164 ? 19.562 -25.969 -0.068 1 97.81 164 HIS A C 1
ATOM 1237 O O . HIS A 1 164 ? 18.328 -25.984 -0.111 1 97.81 164 HIS A O 1
ATOM 1243 N N . TYR A 1 165 ? 20.219 -25.047 0.554 1 98 165 TYR A N 1
ATOM 1244 C CA . TYR A 1 165 ? 19.531 -23.938 1.206 1 98 165 TYR A CA 1
ATOM 1245 C C . TYR A 1 165 ? 18.906 -23 0.178 1 98 165 TYR A C 1
ATOM 1247 O O . TYR A 1 165 ? 17.984 -22.25 0.495 1 98 165 TYR A O 1
ATOM 1255 N N . HIS A 1 166 ? 19.328 -23.094 -1.09 1 98.62 166 HIS A N 1
ATOM 1256 C CA . HIS A 1 166 ? 18.797 -22.281 -2.176 1 98.62 166 HIS A CA 1
ATOM 1257 C C . HIS A 1 166 ? 17.672 -23.016 -2.91 1 98.62 166 HIS A C 1
ATOM 1259 O O . HIS A 1 166 ? 17.219 -22.547 -3.959 1 98.62 166 HIS A O 1
ATOM 1265 N N . MET A 1 167 ? 17.234 -24.141 -2.414 1 98.19 167 MET A N 1
ATOM 1266 C CA . MET A 1 167 ? 16.266 -24.969 -3.146 1 98.19 167 MET A CA 1
ATOM 1267 C C . MET A 1 167 ? 15.07 -25.312 -2.275 1 98.19 167 MET A C 1
ATOM 1269 O O . MET A 1 167 ? 15.203 -25.484 -1.062 1 98.19 167 MET A O 1
ATOM 1273 N N . LEU A 1 168 ? 13.945 -25.406 -2.898 1 97.31 168 LEU A N 1
ATOM 1274 C CA . LEU A 1 168 ? 12.703 -25.844 -2.279 1 97.31 168 LEU A CA 1
ATOM 1275 C C . LEU A 1 168 ? 12.188 -27.125 -2.928 1 97.31 168 LEU A C 1
ATOM 1277 O O . LEU A 1 168 ? 12.523 -27.422 -4.078 1 97.31 168 LEU A O 1
ATOM 1281 N N . ASP A 1 169 ? 11.32 -27.922 -2.197 1 92.75 169 ASP A N 1
ATOM 1282 C CA . ASP A 1 169 ? 10.789 -29.203 -2.68 1 92.75 169 ASP A CA 1
ATOM 1283 C C . ASP A 1 169 ? 9.469 -29 -3.416 1 92.75 169 ASP A C 1
ATOM 1285 O O . ASP A 1 169 ? 8.695 -29.938 -3.59 1 92.75 169 ASP A O 1
ATOM 1289 N N . HIS A 1 170 ? 9.148 -27.891 -3.955 1 92.31 170 HIS A N 1
ATOM 1290 C CA . HIS A 1 170 ? 7.969 -27.578 -4.754 1 92.31 170 HIS A CA 1
ATOM 1291 C C . HIS A 1 170 ? 8.289 -26.516 -5.812 1 92.31 170 HIS A C 1
ATOM 1293 O O . HIS A 1 170 ? 9.32 -25.844 -5.734 1 92.31 170 HIS A O 1
ATOM 1299 N N . ARG A 1 171 ? 7.414 -26.594 -6.82 1 92.94 171 ARG A N 1
ATOM 1300 C CA . ARG A 1 171 ? 7.516 -25.578 -7.852 1 92.94 171 ARG A CA 1
ATOM 1301 C C . ARG A 1 171 ? 6.777 -24.312 -7.441 1 92.94 171 ARG A C 1
ATOM 1303 O O . ARG A 1 171 ? 5.551 -24.234 -7.547 1 92.94 171 ARG A O 1
ATOM 1310 N N . TYR A 1 172 ? 7.539 -23.344 -7 1 93.31 172 TYR A N 1
ATOM 1311 C CA . TYR A 1 172 ? 6.945 -22.062 -6.609 1 93.31 172 TYR A CA 1
ATOM 1312 C C . TYR A 1 172 ? 7.211 -21 -7.66 1 93.31 172 TYR A C 1
ATOM 1314 O O . TYR A 1 172 ? 8.305 -20.422 -7.719 1 93.31 172 TYR A O 1
ATOM 1322 N N . LEU A 1 173 ? 6.168 -20.719 -8.445 1 91.19 173 LEU A N 1
ATOM 1323 C CA . LEU A 1 173 ? 6.273 -19.562 -9.328 1 91.19 173 LEU A CA 1
ATOM 1324 C C . LEU A 1 173 ? 6.117 -18.266 -8.539 1 91.19 173 LEU A C 1
ATOM 1326 O O . LEU A 1 173 ? 5.773 -18.281 -7.359 1 91.19 173 LEU A O 1
ATOM 1330 N N . SER A 1 174 ? 6.387 -17.172 -9.188 1 92.38 174 SER A N 1
ATOM 1331 C CA . SER A 1 174 ? 6.328 -15.859 -8.539 1 92.38 174 SER A CA 1
ATOM 1332 C C . SER A 1 174 ? 4.973 -15.633 -7.883 1 92.38 174 SER A C 1
ATOM 1334 O O . SER A 1 174 ? 4.891 -15.023 -6.816 1 92.38 174 SER A O 1
ATOM 1336 N N . VAL A 1 175 ? 3.904 -16.094 -8.445 1 84.88 175 VAL A N 1
ATOM 1337 C CA . VAL A 1 175 ? 2.551 -15.859 -7.957 1 84.88 175 VAL A CA 1
ATOM 1338 C C . VAL A 1 175 ? 2.371 -16.547 -6.602 1 84.88 175 VAL A C 1
ATOM 1340 O O . VAL A 1 175 ? 1.531 -16.125 -5.797 1 84.88 175 VAL A O 1
ATOM 1343 N N . ALA A 1 176 ? 3.143 -17.547 -6.348 1 86.38 176 ALA A N 1
ATOM 1344 C CA . ALA A 1 176 ? 3.043 -18.297 -5.098 1 86.38 176 ALA A CA 1
ATOM 1345 C C . ALA A 1 176 ? 4 -17.734 -4.047 1 86.38 176 ALA A C 1
ATOM 1347 O O . ALA A 1 176 ? 3.955 -18.141 -2.883 1 86.38 176 ALA A O 1
ATOM 1348 N N . LEU A 1 177 ? 4.875 -16.875 -4.445 1 92.06 177 LEU A N 1
ATOM 1349 C CA . LEU A 1 177 ? 5.797 -16.234 -3.52 1 92.06 177 LEU A CA 1
ATOM 1350 C C . LEU A 1 177 ? 5.16 -14.992 -2.895 1 92.06 177 LEU A C 1
ATOM 1352 O O . LEU A 1 177 ? 5.465 -13.867 -3.291 1 92.06 177 LEU A O 1
ATOM 1356 N N . THR A 1 178 ? 4.43 -15.156 -1.837 1 86.81 178 THR A N 1
ATOM 1357 C CA . THR A 1 178 ? 3.627 -14.086 -1.248 1 86.81 178 THR A CA 1
ATOM 1358 C C . THR A 1 178 ? 4.449 -13.289 -0.241 1 86.81 178 THR A C 1
ATOM 1360 O O . THR A 1 178 ? 5.355 -13.828 0.394 1 86.81 178 THR A O 1
ATOM 1363 N N . HIS A 1 179 ? 4.059 -12.039 -0.11 1 86.94 179 HIS A N 1
ATOM 1364 C CA . HIS A 1 179 ? 4.766 -11.141 0.792 1 86.94 179 HIS A CA 1
ATOM 1365 C C . HIS A 1 179 ? 4.684 -11.625 2.234 1 86.94 179 HIS A C 1
ATOM 1367 O O . HIS A 1 179 ? 3.588 -11.859 2.752 1 86.94 179 HIS A O 1
ATOM 1373 N N . GLY A 1 180 ? 5.848 -11.836 2.916 1 87 180 GLY A N 1
ATOM 1374 C CA . GLY A 1 180 ? 5.895 -12.18 4.328 1 87 180 GLY A CA 1
ATOM 1375 C C . GLY A 1 180 ? 5.883 -13.68 4.57 1 87 180 GLY A C 1
ATOM 1376 O O . GLY A 1 180 ? 5.918 -14.125 5.719 1 87 180 GLY A O 1
ATOM 1377 N N . SER A 1 181 ? 5.918 -14.492 3.525 1 88.12 181 SER A N 1
ATOM 1378 C CA . SER A 1 181 ? 5.855 -15.938 3.709 1 88.12 181 SER A CA 1
ATOM 1379 C C . SER A 1 181 ? 7.23 -16.516 4.023 1 88.12 181 SER A C 1
ATOM 1381 O O . SER A 1 181 ? 8.25 -15.914 3.695 1 88.12 181 SER A O 1
ATOM 1383 N N . ALA A 1 182 ? 7.215 -17.609 4.742 1 92.44 182 ALA A N 1
ATOM 1384 C CA . ALA A 1 182 ? 8.398 -18.422 5.02 1 92.44 182 ALA A CA 1
ATOM 1385 C C . ALA A 1 182 ? 8.281 -19.797 4.387 1 92.44 182 ALA A C 1
ATOM 1387 O O . ALA A 1 182 ? 7.254 -20.469 4.535 1 92.44 182 ALA A O 1
ATOM 1388 N N . LEU A 1 183 ? 9.312 -20.188 3.596 1 95.12 183 LEU A N 1
ATOM 1389 C CA . LEU A 1 183 ? 9.289 -21.453 2.881 1 95.12 183 LEU A CA 1
ATOM 1390 C C . LEU A 1 183 ? 10.43 -22.359 3.33 1 95.12 183 LEU A C 1
ATOM 1392 O O . LEU A 1 183 ? 11.57 -21.906 3.459 1 95.12 183 LEU A O 1
ATOM 1396 N N . LYS A 1 184 ? 10.172 -23.578 3.549 1 96.06 184 LYS A N 1
ATOM 1397 C CA . LYS A 1 184 ? 11.164 -24.531 4.023 1 96.06 184 LYS A CA 1
ATOM 1398 C C . LYS A 1 184 ? 12.07 -25 2.887 1 96.06 184 LYS A C 1
ATOM 1400 O O . LYS A 1 184 ? 11.586 -25.344 1.805 1 96.06 184 LYS A O 1
ATOM 1405 N N . THR A 1 185 ? 13.336 -24.984 3.146 1 97.25 185 THR A N 1
ATOM 1406 C CA . THR A 1 185 ? 14.32 -25.391 2.139 1 97.25 185 THR A CA 1
ATOM 1407 C C . THR A 1 185 ? 14.656 -26.875 2.268 1 97.25 185 THR A C 1
ATOM 1409 O O . THR A 1 185 ? 14.148 -27.547 3.166 1 97.25 185 THR A O 1
ATOM 1412 N N . LEU A 1 186 ? 15.5 -27.312 1.348 1 96.5 186 LEU A N 1
ATOM 1413 C CA . LEU A 1 186 ? 15.977 -28.703 1.352 1 96.5 186 LEU A CA 1
ATOM 1414 C C . LEU A 1 186 ? 17.109 -28.875 2.354 1 96.5 186 LEU A C 1
ATOM 1416 O O . LEU A 1 186 ? 17.531 -30 2.623 1 96.5 186 LEU A O 1
ATOM 1420 N N . TYR A 1 187 ? 17.609 -27.766 2.836 1 96.88 187 TYR A N 1
ATOM 1421 C CA . TYR A 1 187 ? 18.656 -27.844 3.852 1 96.88 187 TYR A CA 1
ATOM 1422 C C . TYR A 1 187 ? 18.062 -27.812 5.254 1 96.88 187 TYR A C 1
ATOM 1424 O O . TYR A 1 187 ? 17.812 -26.734 5.797 1 96.88 187 TYR A O 1
ATOM 1432 N N . GLN A 1 188 ? 17.875 -28.953 5.918 1 93.56 188 GLN A N 1
ATOM 1433 C CA . GLN A 1 188 ? 17.438 -29.125 7.305 1 93.56 188 GLN A CA 1
ATOM 1434 C C . GLN A 1 188 ? 16.109 -28.453 7.562 1 93.56 188 GLN A C 1
ATOM 1436 O O . GLN A 1 188 ? 15.797 -28.078 8.695 1 93.56 188 GLN A O 1
ATOM 1441 N N . GLY A 1 189 ? 15.414 -28.078 6.531 1 94.19 189 GLY A N 1
ATOM 1442 C CA . GLY A 1 189 ? 14.102 -27.469 6.68 1 94.19 189 GLY A CA 1
ATOM 1443 C C . GLY A 1 189 ? 14.164 -26.031 7.152 1 94.19 189 GLY A C 1
ATOM 1444 O O . GLY A 1 189 ? 13.18 -25.5 7.668 1 94.19 189 GLY A O 1
ATOM 1445 N N . LEU A 1 190 ? 15.305 -25.438 6.98 1 96.06 190 LEU A N 1
ATOM 1446 C CA . LEU A 1 190 ? 15.43 -24.031 7.355 1 96.06 190 LEU A CA 1
ATOM 1447 C C . LEU A 1 190 ? 14.633 -23.141 6.41 1 96.06 190 LEU A C 1
ATOM 1449 O O . LEU A 1 190 ? 14.57 -23.406 5.207 1 96.06 190 LEU A O 1
ATOM 1453 N N . ASN A 1 191 ? 14.086 -22.047 6.898 1 96.88 191 ASN A N 1
ATOM 1454 C CA . ASN A 1 191 ? 13.164 -21.219 6.141 1 96.88 191 ASN A CA 1
ATOM 1455 C C . ASN A 1 191 ? 13.898 -20.188 5.293 1 96.88 191 ASN A C 1
ATOM 1457 O O . ASN A 1 191 ? 14.977 -19.719 5.672 1 96.88 191 ASN A O 1
ATOM 1461 N N . LEU A 1 192 ? 13.328 -19.938 4.152 1 97.69 192 LEU A N 1
ATOM 1462 C CA . LEU A 1 192 ? 13.586 -18.719 3.398 1 97.69 192 LEU A CA 1
ATOM 1463 C C . LEU A 1 192 ? 12.469 -17.703 3.615 1 97.69 192 LEU A C 1
ATOM 1465 O O . LEU A 1 192 ? 11.297 -18.078 3.729 1 97.69 192 LEU A O 1
ATOM 1469 N N . TYR A 1 193 ? 12.82 -16.5 3.701 1 96.56 193 TYR A N 1
ATOM 1470 C CA . TYR A 1 193 ? 11.852 -15.438 3.943 1 96.56 193 TYR A CA 1
ATOM 1471 C C . TYR A 1 193 ? 11.602 -14.625 2.678 1 96.56 193 TYR A C 1
ATOM 1473 O O . TYR A 1 193 ? 12.516 -14 2.141 1 96.56 193 TYR A O 1
ATOM 1481 N N . ILE A 1 194 ? 10.297 -14.617 2.254 1 96.19 194 ILE A N 1
ATOM 1482 C CA . ILE A 1 194 ? 9.93 -14.016 0.977 1 96.19 194 ILE A CA 1
ATOM 1483 C C . ILE A 1 194 ? 9.273 -12.656 1.216 1 96.19 194 ILE A C 1
ATOM 1485 O O . ILE A 1 194 ? 8.43 -12.516 2.104 1 96.19 194 ILE A O 1
ATOM 1489 N N . GLN A 1 195 ? 9.734 -11.656 0.518 1 94.94 195 GLN A N 1
ATOM 1490 C CA . GLN A 1 195 ? 9.055 -10.367 0.443 1 94.94 195 GLN A CA 1
ATOM 1491 C C . GLN A 1 195 ? 8.617 -10.062 -0.985 1 94.94 195 GLN A C 1
ATOM 1493 O O . GLN A 1 195 ? 9.406 -10.164 -1.921 1 94.94 195 GLN A O 1
ATOM 1498 N N . HIS A 1 196 ? 7.32 -9.812 -1.182 1 93.38 196 HIS A N 1
ATOM 1499 C CA . HIS A 1 196 ? 6.727 -9.438 -2.459 1 93.38 196 HIS A CA 1
ATOM 1500 C C . HIS A 1 196 ? 6.164 -8.016 -2.41 1 93.38 196 HIS A C 1
ATOM 1502 O O . HIS A 1 196 ? 5.047 -7.805 -1.933 1 93.38 196 HIS A O 1
ATOM 1508 N N . TYR A 1 197 ? 6.914 -7.07 -2.918 1 90.5 197 TYR A N 1
ATOM 1509 C CA . TYR A 1 197 ? 6.598 -5.66 -2.736 1 90.5 197 TYR A CA 1
ATOM 1510 C C . TYR A 1 197 ? 5.602 -5.184 -3.789 1 90.5 197 TYR A C 1
ATOM 1512 O O . TYR A 1 197 ? 5.492 -5.781 -4.863 1 90.5 197 TYR A O 1
ATOM 1520 N N . PRO A 1 198 ? 4.93 -4.082 -3.502 1 80.88 198 PRO A N 1
ATOM 1521 C CA . PRO A 1 198 ? 3.916 -3.559 -4.422 1 80.88 198 PRO A CA 1
ATOM 1522 C C . PRO A 1 198 ? 4.504 -3.135 -5.766 1 80.88 198 PRO A C 1
ATOM 1524 O O . PRO A 1 198 ? 3.795 -3.107 -6.777 1 80.88 198 PRO A O 1
ATOM 1527 N N . ASN A 1 199 ? 5.734 -2.818 -5.855 1 85.38 199 ASN A N 1
ATOM 1528 C CA . ASN A 1 199 ? 6.367 -2.42 -7.109 1 85.38 199 ASN A CA 1
ATOM 1529 C C . ASN A 1 199 ? 6.793 -3.633 -7.934 1 85.38 199 ASN A C 1
ATOM 1531 O O . ASN A 1 199 ? 7.457 -3.488 -8.961 1 85.38 199 ASN A O 1
ATOM 1535 N N . GLY A 1 200 ? 6.508 -4.82 -7.43 1 90.69 200 GLY A N 1
ATOM 1536 C CA . GLY A 1 200 ? 6.742 -6.035 -8.188 1 90.69 200 GLY A CA 1
ATOM 1537 C C . GLY A 1 200 ? 8.055 -6.711 -7.844 1 90.69 200 GLY A C 1
ATOM 1538 O O . GLY A 1 200 ? 8.328 -7.824 -8.305 1 90.69 200 GLY A O 1
ATOM 1539 N N . ILE A 1 201 ? 8.867 -6.086 -7.039 1 94.44 201 ILE A N 1
ATOM 1540 C CA . ILE A 1 201 ? 10.141 -6.672 -6.645 1 94.44 201 ILE A CA 1
ATOM 1541 C C . ILE A 1 201 ? 9.906 -7.789 -5.629 1 94.44 201 ILE A C 1
ATOM 1543 O O . ILE A 1 201 ? 9.117 -7.629 -4.691 1 94.44 201 ILE A O 1
ATOM 1547 N N . ILE A 1 202 ? 10.516 -8.891 -5.859 1 96.44 202 ILE A N 1
ATOM 1548 C CA . ILE A 1 202 ? 10.469 -10.016 -4.934 1 96.44 202 ILE A CA 1
ATOM 1549 C C . ILE A 1 202 ? 11.859 -10.289 -4.379 1 96.44 202 ILE A C 1
ATOM 1551 O O . ILE A 1 202 ? 12.844 -10.312 -5.133 1 96.44 202 ILE A O 1
ATOM 1555 N N . THR A 1 203 ? 11.938 -10.398 -3.102 1 97.88 203 THR A N 1
ATOM 1556 C CA . THR A 1 203 ? 13.211 -10.758 -2.492 1 97.88 203 THR A CA 1
ATOM 1557 C C . THR A 1 203 ? 13.086 -12.047 -1.684 1 97.88 203 THR A C 1
ATOM 1559 O O . THR A 1 203 ? 12.008 -12.359 -1.173 1 97.88 203 THR A O 1
ATOM 1562 N N . VAL A 1 204 ? 14.148 -12.812 -1.691 1 98.44 204 VAL A N 1
ATOM 1563 C CA . VAL A 1 204 ? 14.336 -14 -0.866 1 98.44 204 VAL A CA 1
ATOM 1564 C C . VAL A 1 204 ? 15.508 -13.789 0.087 1 98.44 204 VAL A C 1
ATOM 1566 O O . VAL A 1 204 ? 16.656 -13.727 -0.344 1 98.44 204 VAL A O 1
ATOM 1569 N N . ASN A 1 205 ? 15.219 -13.773 1.38 1 98.25 205 ASN A N 1
ATOM 1570 C CA . ASN A 1 205 ? 16.234 -13.367 2.344 1 98.25 205 ASN A CA 1
ATOM 1571 C C . ASN A 1 205 ? 16.922 -12.062 1.927 1 98.25 205 ASN A C 1
ATOM 1573 O O . ASN A 1 205 ? 18.141 -11.977 1.936 1 98.25 205 ASN A O 1
ATOM 1577 N N . CYS A 1 206 ? 16.156 -11.164 1.37 1 97.81 206 CYS A N 1
ATOM 1578 C CA . CYS A 1 206 ? 16.531 -9.82 0.951 1 97.81 206 CYS A CA 1
ATOM 1579 C C . CYS A 1 206 ? 17.406 -9.859 -0.298 1 97.81 206 CYS A C 1
ATOM 1581 O O . CYS A 1 206 ? 17.906 -8.82 -0.738 1 97.81 206 CYS A O 1
ATOM 1583 N N . ALA A 1 207 ? 17.625 -11.016 -0.879 1 98.19 207 ALA A N 1
ATOM 1584 C CA . ALA A 1 207 ? 18.188 -11.109 -2.223 1 98.19 207 ALA A CA 1
ATOM 1585 C C . ALA A 1 207 ? 17.109 -10.922 -3.287 1 98.19 207 ALA A C 1
ATOM 1587 O O . ALA A 1 207 ? 16.078 -11.594 -3.252 1 98.19 207 ALA A O 1
ATOM 1588 N N . ARG A 1 208 ? 17.312 -10.078 -4.195 1 97.56 208 ARG A N 1
ATOM 1589 C CA . ARG A 1 208 ? 16.312 -9.758 -5.199 1 97.56 208 ARG A CA 1
ATOM 1590 C C . ARG A 1 208 ? 16.281 -10.812 -6.305 1 97.56 208 ARG A C 1
ATOM 1592 O O . ARG A 1 208 ? 17.344 -11.25 -6.77 1 97.56 208 ARG A O 1
ATOM 1599 N N . ILE A 1 209 ? 15.094 -11.227 -6.699 1 97.56 209 ILE A N 1
ATOM 1600 C CA . ILE A 1 209 ? 14.945 -12.062 -7.883 1 97.56 209 ILE A CA 1
ATOM 1601 C C . ILE A 1 209 ? 15.102 -11.211 -9.141 1 97.56 209 ILE A C 1
ATOM 1603 O O . ILE A 1 209 ? 14.344 -10.266 -9.352 1 97.56 209 ILE A O 1
ATOM 1607 N N . THR A 1 210 ? 16.109 -11.516 -9.961 1 95.12 210 THR A N 1
ATOM 1608 C CA . THR A 1 210 ? 16.406 -10.719 -11.148 1 95.12 210 THR A CA 1
ATOM 1609 C C . THR A 1 210 ? 15.789 -11.344 -12.391 1 95.12 210 THR A C 1
ATOM 1611 O O . THR A 1 210 ? 15.391 -10.633 -13.32 1 95.12 210 THR A O 1
ATOM 1614 N N . ASN A 1 211 ? 15.773 -12.625 -12.516 1 94.25 211 ASN A N 1
ATOM 1615 C CA . ASN A 1 211 ? 15.078 -13.383 -13.547 1 94.25 211 ASN A CA 1
ATOM 1616 C C . ASN A 1 211 ? 14.031 -14.32 -12.945 1 94.25 211 ASN A C 1
ATOM 1618 O O . ASN A 1 211 ? 14.375 -15.352 -12.367 1 94.25 211 ASN A O 1
ATOM 1622 N N . THR A 1 212 ? 12.883 -13.883 -13.164 1 93.62 212 THR A N 1
ATOM 1623 C CA . THR A 1 212 ? 11.781 -14.539 -12.469 1 93.62 212 THR A CA 1
ATOM 1624 C C . THR A 1 212 ? 11.141 -15.602 -13.359 1 93.62 212 THR A C 1
ATOM 1626 O O . THR A 1 212 ? 11.102 -15.453 -14.578 1 93.62 212 THR A O 1
ATOM 1629 N N . ASP A 1 213 ? 10.734 -16.703 -12.773 1 92 213 ASP A N 1
ATOM 1630 C CA . ASP A 1 213 ? 9.867 -17.703 -13.383 1 92 213 ASP A CA 1
ATOM 1631 C C . ASP A 1 213 ? 10.539 -18.328 -14.617 1 92 213 ASP A C 1
ATOM 1633 O O . ASP A 1 213 ? 9.938 -18.375 -15.688 1 92 213 ASP A O 1
ATOM 1637 N N . GLN A 1 214 ? 11.805 -18.688 -14.445 1 93 214 GLN A N 1
ATOM 1638 C CA . GLN A 1 214 ? 12.453 -19.5 -15.477 1 93 214 GLN A CA 1
ATOM 1639 C C . GLN A 1 214 ? 12.055 -20.969 -15.344 1 93 214 GLN A C 1
ATOM 1641 O O . GLN A 1 214 ? 12.695 -21.734 -14.625 1 93 214 GLN A O 1
ATOM 1646 N N . LEU A 1 215 ? 11.133 -21.344 -16.156 1 92.19 215 LEU A N 1
ATOM 1647 C CA . LEU A 1 215 ? 10.492 -22.641 -16.016 1 92.19 215 LEU A CA 1
ATOM 1648 C C . LEU A 1 215 ? 11.43 -23.766 -16.469 1 92.19 215 LEU A C 1
ATOM 1650 O O . LEU A 1 215 ? 12.141 -23.609 -17.469 1 92.19 215 LEU A O 1
ATOM 1654 N N . ALA A 1 216 ? 11.43 -24.859 -15.75 1 92.44 216 ALA A N 1
ATOM 1655 C CA . ALA A 1 216 ? 12.141 -26.094 -16.062 1 92.44 216 ALA A CA 1
ATOM 1656 C C . ALA A 1 216 ? 11.195 -27.297 -16.016 1 92.44 216 ALA A C 1
ATOM 1658 O O . ALA A 1 216 ? 10.086 -27.203 -15.477 1 92.44 216 ALA A O 1
ATOM 1659 N N . SER A 1 217 ? 11.633 -28.391 -16.672 1 88.69 217 SER A N 1
ATOM 1660 C CA . SER A 1 217 ? 10.812 -29.594 -16.703 1 88.69 217 SER A CA 1
ATOM 1661 C C . SER A 1 217 ? 10.633 -30.188 -15.305 1 88.69 217 SER A C 1
ATOM 1663 O O . SER A 1 217 ? 9.625 -30.828 -15.023 1 88.69 217 SER A O 1
ATOM 1665 N N . ASN A 1 218 ? 11.641 -30.031 -14.477 1 92.88 218 ASN A N 1
ATOM 1666 C CA . ASN A 1 218 ? 11.594 -30.578 -13.125 1 92.88 218 ASN A CA 1
ATOM 1667 C C . ASN A 1 218 ? 11.531 -29.469 -12.07 1 92.88 218 ASN A C 1
ATOM 1669 O O . ASN A 1 218 ? 12.031 -29.641 -10.961 1 92.88 218 ASN A O 1
ATOM 1673 N N . GLY A 1 219 ? 11.016 -28.266 -12.484 1 94.25 219 GLY A N 1
ATOM 1674 C CA . GLY A 1 219 ? 10.836 -27.203 -11.508 1 94.25 219 GLY A CA 1
ATOM 1675 C C . GLY A 1 219 ? 10.914 -25.812 -12.117 1 94.25 219 GLY A C 1
ATOM 1676 O O . GLY A 1 219 ? 10.359 -25.578 -13.188 1 94.25 219 GLY A O 1
ATOM 1677 N N . VAL A 1 220 ? 11.406 -24.906 -11.32 1 95.44 220 VAL A N 1
ATOM 1678 C CA . VAL A 1 220 ? 11.547 -23.516 -11.75 1 95.44 220 VAL A CA 1
ATOM 1679 C C . VAL A 1 220 ? 12.82 -22.922 -11.172 1 95.44 220 VAL A C 1
ATOM 1681 O O . VAL A 1 220 ? 13.25 -23.297 -10.07 1 95.44 220 VAL A O 1
ATOM 1684 N N . VAL A 1 221 ? 13.414 -22.078 -11.938 1 97.06 221 VAL A N 1
ATOM 1685 C CA . VAL A 1 221 ? 14.617 -21.359 -11.508 1 97.06 221 VAL A CA 1
ATOM 1686 C C . VAL A 1 221 ? 14.305 -19.859 -11.383 1 97.06 221 VAL A C 1
ATOM 1688 O O . VAL A 1 221 ? 13.742 -19.266 -12.305 1 97.06 221 VAL A O 1
ATOM 1691 N N . HIS A 1 222 ? 14.562 -19.344 -10.242 1 97.94 222 HIS A N 1
ATOM 1692 C CA . HIS A 1 222 ? 14.617 -17.891 -10.031 1 97.94 222 HIS A CA 1
ATOM 1693 C C . HIS A 1 222 ? 16.047 -17.438 -9.812 1 97.94 222 HIS A C 1
ATOM 1695 O O . HIS A 1 222 ? 16.703 -17.844 -8.852 1 97.94 222 HIS A O 1
ATOM 1701 N N . THR A 1 223 ? 16.516 -16.594 -10.688 1 97.94 223 THR A N 1
ATOM 1702 C CA . THR A 1 223 ? 17.875 -16.094 -10.5 1 97.94 223 THR A CA 1
ATOM 1703 C C . THR A 1 223 ? 17.891 -14.961 -9.469 1 97.94 223 THR A C 1
ATOM 1705 O O . THR A 1 223 ? 17.016 -14.086 -9.484 1 97.94 223 THR A O 1
ATOM 1708 N N . ILE A 1 224 ? 18.828 -14.977 -8.555 1 98.31 224 ILE A N 1
ATOM 1709 C CA . ILE A 1 224 ? 18.906 -13.969 -7.5 1 98.31 224 ILE A CA 1
ATOM 1710 C C . ILE A 1 224 ? 20.266 -13.266 -7.551 1 98.31 224 ILE A C 1
ATOM 1712 O O . ILE A 1 224 ? 21.219 -13.797 -8.109 1 98.31 224 ILE A O 1
ATOM 1716 N N . ASN A 1 225 ? 20.344 -12.125 -6.984 1 97 225 ASN A N 1
ATOM 1717 C CA . ASN A 1 225 ? 21.531 -11.281 -7.141 1 97 225 ASN A CA 1
ATOM 1718 C C . ASN A 1 225 ? 22.469 -11.414 -5.945 1 97 225 ASN A C 1
ATOM 1720 O O . ASN A 1 225 ? 23.406 -10.633 -5.809 1 97 225 ASN A O 1
ATOM 1724 N N . SER A 1 226 ? 22.219 -12.352 -5.023 1 96.81 226 SER A N 1
ATOM 1725 C CA . SER A 1 226 ? 23.094 -12.594 -3.877 1 96.81 226 SER A CA 1
ATOM 1726 C C . SER A 1 226 ? 23.031 -14.047 -3.42 1 96.81 226 SER A C 1
ATOM 1728 O O . SER A 1 226 ? 21.984 -14.688 -3.555 1 96.81 226 SER A O 1
ATOM 1730 N N . VAL A 1 227 ? 24.156 -14.508 -2.896 1 97.5 227 VAL A N 1
ATOM 1731 C CA . VAL A 1 227 ? 24.172 -15.844 -2.314 1 97.5 227 VAL A CA 1
ATOM 1732 C C . VAL A 1 227 ? 23.484 -15.82 -0.948 1 97.5 227 VAL A C 1
ATOM 1734 O O . VAL A 1 227 ? 23.75 -14.93 -0.136 1 97.5 227 VAL A O 1
ATOM 1737 N N . LEU A 1 228 ? 22.625 -16.734 -0.733 1 97.62 228 LEU A N 1
ATOM 1738 C CA . LEU A 1 228 ? 21.828 -16.766 0.497 1 97.62 228 LEU A CA 1
ATOM 1739 C C . LEU A 1 228 ? 22.641 -17.359 1.646 1 97.62 228 LEU A C 1
ATOM 1741 O O . LEU A 1 228 ? 23.375 -18.328 1.452 1 97.62 228 LEU A O 1
ATOM 1745 N N . THR A 1 229 ? 22.516 -16.781 2.764 1 93.69 229 THR A N 1
ATOM 1746 C CA . THR A 1 229 ? 23.078 -17.312 4.004 1 93.69 229 THR A CA 1
ATOM 1747 C C . THR A 1 229 ? 21.969 -17.734 4.957 1 93.69 229 THR A C 1
ATOM 1749 O O . THR A 1 229 ? 20.891 -17.156 4.969 1 93.69 229 THR A O 1
ATOM 1752 N N . THR A 1 230 ? 22.234 -18.781 5.703 1 95.25 230 THR A N 1
ATOM 1753 C CA . THR A 1 230 ? 21.219 -19.328 6.602 1 95.25 230 THR A CA 1
ATOM 1754 C C . THR A 1 230 ? 20.844 -18.312 7.676 1 95.25 230 THR A C 1
ATOM 1756 O O . THR A 1 230 ? 21.688 -17.5 8.094 1 95.25 230 THR A O 1
ATOM 1759 N N . VAL A 1 231 ? 19.609 -18.344 8.07 1 94.94 231 VAL A N 1
ATOM 1760 C CA . VAL A 1 231 ? 19.062 -17.438 9.07 1 94.94 231 VAL A CA 1
ATOM 1761 C C . VAL A 1 231 ? 18.688 -18.219 10.328 1 94.94 231 VAL A C 1
ATOM 1763 O O . VAL A 1 231 ? 17.906 -19.172 10.258 1 94.94 231 VAL A O 1
ATOM 1766 N N . SER A 1 232 ? 19.219 -17.875 11.461 1 92.06 232 SER A N 1
ATOM 1767 C CA . SER A 1 232 ? 18.922 -18.656 12.664 1 92.06 232 SER A CA 1
ATOM 1768 C C . SER A 1 232 ? 18.672 -17.734 13.859 1 92.06 232 SER A C 1
ATOM 1770 O O . SER A 1 232 ? 18.109 -18.172 14.867 1 92.06 232 SER A O 1
ATOM 1772 N N . SER A 1 233 ? 18.953 -16.5 13.742 1 95.38 233 SER A N 1
ATOM 1773 C CA . SER A 1 233 ? 18.859 -15.586 14.875 1 95.38 233 SER A CA 1
ATOM 1774 C C . SER A 1 233 ? 17.703 -14.609 14.711 1 95.38 233 SER A C 1
ATOM 1776 O O . SER A 1 233 ? 17.312 -14.273 13.586 1 95.38 233 SER A O 1
ATOM 1778 N N . SER A 1 234 ? 17.094 -14.25 15.867 1 96.69 234 SER A N 1
ATOM 1779 C CA . SER A 1 234 ? 16.125 -13.156 15.883 1 96.69 234 SER A CA 1
ATOM 1780 C C . SER A 1 234 ? 16.812 -11.805 15.773 1 96.69 234 SER A C 1
ATOM 1782 O O . SER A 1 234 ? 18.047 -11.727 15.766 1 96.69 234 SER A O 1
ATOM 1784 N N . LEU A 1 235 ? 16.016 -10.742 15.633 1 97.5 235 LEU A N 1
ATOM 1785 C CA . LEU A 1 235 ? 16.578 -9.398 15.617 1 97.5 235 LEU A CA 1
ATOM 1786 C C . LEU A 1 235 ? 17.438 -9.156 16.844 1 97.5 235 LEU A C 1
ATOM 1788 O O . LEU A 1 235 ? 18.562 -8.664 16.734 1 97.5 235 LEU A O 1
ATOM 1792 N N . PHE A 1 236 ? 16.938 -9.586 18.047 1 96.94 236 PHE A N 1
ATOM 1793 C CA . PHE A 1 236 ? 17.688 -9.414 19.281 1 96.94 236 PHE A CA 1
ATOM 1794 C C . PHE A 1 236 ? 18.969 -10.266 19.266 1 96.94 236 PHE A C 1
ATOM 1796 O O . PHE A 1 236 ? 20.016 -9.812 19.719 1 96.94 236 PHE A O 1
ATOM 1803 N N . GLY A 1 237 ? 18.828 -11.461 18.797 1 96.5 237 GLY A N 1
ATOM 1804 C CA . GLY A 1 237 ? 19.984 -12.336 18.703 1 96.5 237 GLY A CA 1
ATOM 1805 C C . GLY A 1 237 ? 21.094 -11.766 17.844 1 96.5 237 GLY A C 1
ATOM 1806 O O . GLY A 1 237 ? 22.281 -11.883 18.188 1 96.5 237 GLY A O 1
ATOM 1807 N N . LEU A 1 238 ? 20.703 -11.188 16.688 1 96.25 238 LEU A N 1
ATOM 1808 C CA . LEU A 1 238 ? 21.703 -10.562 15.82 1 96.25 238 LEU A CA 1
ATOM 1809 C C . LEU A 1 238 ? 22.391 -9.406 16.531 1 96.25 238 LEU A C 1
ATOM 1811 O O . LEU A 1 238 ? 23.609 -9.227 16.406 1 96.25 238 LEU A O 1
ATOM 1815 N N . LEU A 1 239 ? 21.641 -8.609 17.234 1 96.06 239 LEU A N 1
ATOM 1816 C CA . LEU A 1 239 ? 22.203 -7.488 17.984 1 96.06 239 LEU A CA 1
ATOM 1817 C C . LEU A 1 239 ? 23.188 -7.98 19.031 1 96.06 239 LEU A C 1
ATOM 1819 O O . LEU A 1 239 ? 24.266 -7.402 19.203 1 96.06 239 LEU A O 1
ATOM 1823 N N . ASP A 1 240 ? 22.828 -8.977 19.75 1 95.56 240 ASP A N 1
ATOM 1824 C CA . ASP A 1 240 ? 23.609 -9.5 20.859 1 95.56 240 ASP A CA 1
ATOM 1825 C C . ASP A 1 240 ? 24.922 -10.109 20.375 1 95.56 240 ASP A C 1
ATOM 1827 O O . ASP A 1 240 ? 25.906 -10.141 21.109 1 95.56 240 ASP A O 1
ATOM 1831 N N . SER A 1 241 ? 24.984 -10.531 19.172 1 94.88 241 SER A N 1
ATOM 1832 C CA . SER A 1 241 ? 26.156 -11.242 18.656 1 94.88 241 SER A CA 1
ATOM 1833 C C . SER A 1 241 ? 27.141 -10.273 18.016 1 94.88 241 SER A C 1
ATOM 1835 O O . SER A 1 241 ? 28.297 -10.641 17.781 1 94.88 241 SER A O 1
ATOM 1837 N N . ASP A 1 242 ? 26.75 -9.117 17.703 1 95.62 242 ASP A N 1
ATOM 1838 C CA . ASP A 1 242 ? 27.641 -8.164 17.031 1 95.62 242 ASP A CA 1
ATOM 1839 C C . ASP A 1 242 ? 28.344 -7.266 18.047 1 95.62 242 ASP A C 1
ATOM 1841 O O . ASP A 1 242 ? 27.719 -6.426 18.688 1 95.62 242 ASP A O 1
ATOM 1845 N N . PRO A 1 243 ? 29.625 -7.316 18.172 1 95.69 243 PRO A N 1
ATOM 1846 C CA . PRO A 1 243 ? 30.359 -6.555 19.188 1 95.69 243 PRO A CA 1
ATOM 1847 C C . PRO A 1 243 ? 30.359 -5.051 18.906 1 95.69 243 PRO A C 1
ATOM 1849 O O . PRO A 1 243 ? 30.656 -4.254 19.797 1 95.69 243 PRO A O 1
ATOM 1852 N N . ASN A 1 244 ? 30.047 -4.652 17.719 1 96.62 244 ASN A N 1
ATOM 1853 C CA . ASN A 1 244 ? 30.047 -3.232 17.375 1 96.62 244 ASN A CA 1
ATOM 1854 C C . ASN A 1 244 ? 28.734 -2.564 17.766 1 96.62 244 ASN A C 1
ATOM 1856 O O . ASN A 1 244 ? 28.562 -1.363 17.547 1 96.62 244 ASN A O 1
ATOM 1860 N N . LEU A 1 245 ? 27.797 -3.354 18.344 1 97.69 245 LEU A N 1
ATOM 1861 C CA . LEU A 1 245 ? 26.469 -2.818 18.641 1 97.69 245 LEU A CA 1
ATOM 1862 C C . LEU A 1 245 ? 26.188 -2.859 20.141 1 97.69 245 LEU A C 1
ATOM 1864 O O . LEU A 1 245 ? 25.047 -2.975 20.562 1 97.69 245 LEU A O 1
ATOM 1868 N N . GLU A 1 246 ? 27.203 -2.736 20.969 1 96.31 246 GLU A N 1
ATOM 1869 C CA . GLU A 1 246 ? 27.094 -2.883 22.422 1 96.31 246 GLU A CA 1
ATOM 1870 C C . GLU A 1 246 ? 26.281 -1.74 23.031 1 96.31 246 GLU A C 1
ATOM 1872 O O . GLU A 1 246 ? 25.453 -1.962 23.922 1 96.31 246 GLU A O 1
ATOM 1877 N N . THR A 1 247 ? 26.578 -0.525 22.656 1 94.94 247 THR A N 1
ATOM 1878 C CA . THR A 1 247 ? 25.844 0.623 23.188 1 94.94 247 THR A CA 1
ATOM 1879 C C . THR A 1 247 ? 24.359 0.528 22.844 1 94.94 247 THR A C 1
ATOM 1881 O O . THR A 1 247 ? 23.516 0.786 23.703 1 94.94 247 THR A O 1
ATOM 1884 N N . PHE A 1 248 ? 24.094 0.198 21.594 1 96.5 248 PHE A N 1
ATOM 1885 C CA . PHE A 1 248 ? 22.703 0.057 21.172 1 96.5 248 PHE A CA 1
ATOM 1886 C C . PHE A 1 248 ? 22 -1.041 21.969 1 96.5 248 PHE A C 1
ATOM 1888 O O . PHE A 1 248 ? 20.844 -0.895 22.359 1 96.5 248 PHE A O 1
ATOM 1895 N N . LEU A 1 249 ? 22.688 -2.152 22.188 1 96.12 249 LEU A N 1
ATOM 1896 C CA . LEU A 1 249 ? 22.141 -3.242 23 1 96.12 249 LEU A CA 1
ATOM 1897 C C . LEU A 1 249 ? 21.812 -2.766 24.406 1 96.12 249 LEU A C 1
ATOM 1899 O O . LEU A 1 249 ? 20.797 -3.162 24.969 1 96.12 249 LEU A O 1
ATOM 1903 N N . THR A 1 250 ? 22.656 -1.977 24.984 1 93.44 250 THR A N 1
ATOM 1904 C CA . THR A 1 250 ? 22.422 -1.399 26.297 1 93.44 250 THR A CA 1
ATOM 1905 C C . THR A 1 250 ? 21.156 -0.546 26.297 1 93.44 250 THR A C 1
ATOM 1907 O O . THR A 1 250 ? 20.359 -0.6 27.25 1 93.44 250 THR A O 1
ATOM 1910 N N . VAL A 1 251 ? 20.984 0.234 25.234 1 93.75 251 VAL A N 1
ATOM 1911 C CA . VAL A 1 251 ? 19.797 1.065 25.094 1 93.75 251 VAL A CA 1
ATOM 1912 C C . VAL A 1 251 ? 18.547 0.182 25.047 1 93.75 251 VAL A C 1
ATOM 1914 O O . VAL A 1 251 ? 17.547 0.483 25.719 1 93.75 251 VAL A O 1
ATOM 1917 N N . VAL A 1 252 ? 18.562 -0.883 24.328 1 95.62 252 VAL A N 1
ATOM 1918 C CA . VAL A 1 252 ? 17.438 -1.812 24.203 1 95.62 252 VAL A CA 1
ATOM 1919 C C . VAL A 1 252 ? 17.109 -2.393 25.578 1 95.62 252 VAL A C 1
ATOM 1921 O O . VAL A 1 252 ? 15.938 -2.482 25.953 1 95.62 252 VAL A O 1
ATOM 1924 N N . SER A 1 253 ? 18.172 -2.756 26.328 1 93.88 253 SER A N 1
ATOM 1925 C CA . SER A 1 253 ? 17.984 -3.355 27.641 1 93.88 253 SER A CA 1
ATOM 1926 C C . SER A 1 253 ? 17.391 -2.354 28.625 1 93.88 253 SER A C 1
ATOM 1928 O O . SER A 1 253 ? 16.484 -2.686 29.391 1 93.88 253 SER A O 1
ATOM 1930 N N . LEU A 1 254 ? 17.906 -1.129 28.625 1 93.62 254 LEU A N 1
ATOM 1931 C CA . LEU A 1 254 ? 17.422 -0.09 29.531 1 93.62 254 LEU A CA 1
ATOM 1932 C C . LEU A 1 254 ? 15.984 0.286 29.203 1 93.62 254 LEU A C 1
ATOM 1934 O O . LEU A 1 254 ? 15.211 0.624 30.109 1 93.62 254 LEU A O 1
ATOM 1938 N N . ALA A 1 255 ? 15.633 0.183 27.922 1 91.69 255 ALA A N 1
ATOM 1939 C CA . ALA A 1 255 ? 14.273 0.519 27.5 1 91.69 255 ALA A CA 1
ATOM 1940 C C . ALA A 1 255 ? 13.32 -0.643 27.75 1 91.69 255 ALA A C 1
ATOM 1942 O O . ALA A 1 255 ? 12.094 -0.483 27.672 1 91.69 255 ALA A O 1
ATOM 1943 N N . GLY A 1 256 ? 13.844 -1.856 28.078 1 92.06 256 GLY A N 1
ATOM 1944 C CA . GLY A 1 256 ? 13.023 -3.031 28.328 1 92.06 256 GLY A CA 1
ATOM 1945 C C . GLY A 1 256 ? 12.344 -3.568 27.094 1 92.06 256 GLY A C 1
ATOM 1946 O O . GLY A 1 256 ? 11.203 -4.027 27.141 1 92.06 256 GLY A O 1
ATOM 1947 N N . MET A 1 257 ? 12.969 -3.436 25.953 1 92.19 257 MET A N 1
ATOM 1948 C CA . MET A 1 257 ? 12.336 -3.812 24.703 1 92.19 257 MET A CA 1
ATOM 1949 C C . MET A 1 257 ? 12.992 -5.059 24.109 1 92.19 257 MET A C 1
ATOM 1951 O O . MET A 1 257 ? 12.883 -5.309 22.906 1 92.19 257 MET A O 1
ATOM 1955 N N . GLU A 1 258 ? 13.609 -5.844 24.906 1 94.12 258 GLU A N 1
ATOM 1956 C CA . GLU A 1 258 ? 14.258 -7.074 24.453 1 94.12 258 GLU A CA 1
ATOM 1957 C C . GLU A 1 258 ? 13.234 -8.07 23.922 1 94.12 258 GLU A C 1
ATOM 1959 O O . GLU A 1 258 ? 13.445 -8.672 22.859 1 94.12 258 GLU A O 1
ATOM 1964 N N . ASP A 1 259 ? 12.172 -8.18 24.562 1 92.19 259 ASP A N 1
ATOM 1965 C CA . ASP A 1 259 ? 11.148 -9.156 24.203 1 92.19 259 ASP A CA 1
ATOM 1966 C C . ASP A 1 259 ? 10.531 -8.82 22.844 1 92.19 259 ASP A C 1
ATOM 1968 O O . ASP A 1 259 ? 10.242 -9.719 22.062 1 92.19 259 ASP A O 1
ATOM 1972 N N . ILE A 1 260 ? 10.328 -7.566 22.625 1 90.19 260 ILE A N 1
ATOM 1973 C CA . ILE A 1 260 ? 9.734 -7.137 21.359 1 90.19 260 ILE A CA 1
ATOM 1974 C C . ILE A 1 260 ? 10.641 -7.543 20.203 1 90.19 260 ILE A C 1
ATOM 1976 O O . ILE A 1 260 ? 10.164 -8.055 19.188 1 90.19 260 ILE A O 1
ATOM 1980 N N . LEU A 1 261 ? 11.914 -7.426 20.328 1 94.62 261 LEU A N 1
ATOM 1981 C CA . LEU A 1 261 ? 12.867 -7.695 19.266 1 94.62 261 LEU A CA 1
ATOM 1982 C C . LEU A 1 261 ? 13.133 -9.195 19.141 1 94.62 261 LEU A C 1
ATOM 1984 O O . LEU A 1 261 ? 13.664 -9.648 18.125 1 94.62 261 LEU A O 1
ATOM 1988 N N . ASP A 1 262 ? 12.703 -9.93 20.172 1 92.69 262 ASP A N 1
ATOM 1989 C CA . ASP A 1 262 ? 12.922 -11.367 20.141 1 92.69 262 ASP A CA 1
ATOM 1990 C C . ASP A 1 262 ? 11.695 -12.102 19.609 1 92.69 262 ASP A C 1
ATOM 1992 O O . ASP A 1 262 ? 11.82 -13.086 18.875 1 92.69 262 ASP A O 1
ATOM 1996 N N . ASP A 1 263 ? 10.461 -11.586 19.984 1 84.44 263 ASP A N 1
ATOM 1997 C CA . ASP A 1 263 ? 9.281 -12.43 19.797 1 84.44 263 ASP A CA 1
ATOM 1998 C C . ASP A 1 263 ? 8.297 -11.789 18.828 1 84.44 263 ASP A C 1
ATOM 2000 O O . ASP A 1 263 ? 7.422 -12.469 18.281 1 84.44 263 ASP A O 1
ATOM 2004 N N . ASP A 1 264 ? 8.43 -10.578 18.656 1 81.44 264 ASP A N 1
ATOM 2005 C CA . ASP A 1 264 ? 7.461 -9.883 17.812 1 81.44 264 ASP A CA 1
ATOM 2006 C C . ASP A 1 264 ? 8.023 -9.641 16.422 1 81.44 264 ASP A C 1
ATOM 2008 O O . ASP A 1 264 ? 9.172 -10 16.125 1 81.44 264 ASP A O 1
ATOM 2012 N N . GLY A 1 265 ? 7.078 -9.023 15.477 1 83.81 265 GLY A N 1
ATOM 2013 C CA . GLY A 1 265 ? 7.461 -8.719 14.102 1 83.81 265 GLY A CA 1
ATOM 2014 C C . GLY A 1 265 ? 6.594 -9.422 13.078 1 83.81 265 GLY A C 1
ATOM 2015 O O . GLY A 1 265 ? 5.523 -9.938 13.406 1 83.81 265 GLY A O 1
ATOM 2016 N N . PRO A 1 266 ? 7.211 -9.438 11.82 1 90.81 266 PRO A N 1
ATOM 2017 C CA . PRO A 1 266 ? 8.547 -9.031 11.391 1 90.81 266 PRO A CA 1
ATOM 2018 C C . PRO A 1 266 ? 8.711 -7.516 11.312 1 90.81 266 PRO A C 1
ATOM 2020 O O . PRO A 1 266 ? 7.773 -6.805 10.953 1 90.81 266 PRO A O 1
ATOM 2023 N N . PHE A 1 267 ? 10.023 -6.984 11.75 1 95.19 267 PHE A N 1
ATOM 2024 C CA . PHE A 1 267 ? 10.375 -5.57 11.766 1 95.19 267 PHE A CA 1
ATOM 2025 C C . PHE A 1 267 ? 11.633 -5.32 10.945 1 95.19 267 PHE A C 1
ATOM 2027 O O . PHE A 1 267 ? 12.32 -6.266 10.547 1 95.19 267 PHE A O 1
ATOM 2034 N N . THR A 1 268 ? 11.867 -4.141 10.57 1 97.44 268 THR A N 1
ATOM 2035 C CA . THR A 1 268 ? 13.195 -3.688 10.164 1 97.44 268 THR A CA 1
ATOM 2036 C C . THR A 1 268 ? 13.867 -2.916 11.297 1 97.44 268 THR A C 1
ATOM 2038 O O . THR A 1 268 ? 13.344 -1.901 11.766 1 97.44 268 THR A O 1
ATOM 2041 N N . LEU A 1 269 ? 14.883 -3.4 11.758 1 98 269 LEU A N 1
ATOM 2042 C CA . LEU A 1 269 ? 15.633 -2.754 12.828 1 98 269 LEU A CA 1
ATOM 2043 C C . LEU A 1 269 ? 16.781 -1.931 12.266 1 98 269 LEU A C 1
ATOM 2045 O O . LEU A 1 269 ? 17.625 -2.449 11.523 1 98 269 LEU A O 1
ATOM 2049 N N . LEU A 1 270 ? 16.781 -0.709 12.516 1 98.19 270 LEU A N 1
ATOM 2050 C CA . LEU A 1 270 ? 17.859 0.211 12.164 1 98.19 270 LEU A CA 1
ATOM 2051 C C . LEU A 1 270 ? 18.844 0.367 13.32 1 98.19 270 LEU A C 1
ATOM 2053 O O . LEU A 1 270 ? 18.625 1.176 14.227 1 98.19 270 LEU A O 1
ATOM 2057 N N . ALA A 1 271 ? 19.984 -0.341 13.25 1 98.38 271 ALA A N 1
ATOM 2058 C CA . ALA A 1 271 ? 20.891 -0.446 14.391 1 98.38 271 ALA A CA 1
ATOM 2059 C C . ALA A 1 271 ? 22.109 0.441 14.211 1 98.38 271 ALA A C 1
ATOM 2061 O O . ALA A 1 271 ? 22.953 0.186 13.336 1 98.38 271 ALA A O 1
ATOM 2062 N N . PRO A 1 272 ? 22.281 1.468 15.039 1 98.06 272 PRO A N 1
ATOM 2063 C CA . PRO A 1 272 ? 23.484 2.287 14.969 1 98.06 272 PRO A CA 1
ATOM 2064 C C . PRO A 1 272 ? 24.688 1.621 15.633 1 98.06 272 PRO A C 1
ATOM 2066 O O . PRO A 1 272 ? 24.547 0.947 16.656 1 98.06 272 PRO A O 1
ATOM 2069 N N . THR A 1 273 ? 25.844 1.844 15.125 1 98.06 273 THR A N 1
ATOM 2070 C CA . THR A 1 273 ? 27.078 1.305 15.688 1 98.06 273 THR A CA 1
ATOM 2071 C C . THR A 1 273 ? 27.484 2.064 16.953 1 98.06 273 THR A C 1
ATOM 2073 O O . THR A 1 273 ? 26.922 3.121 17.25 1 98.06 273 THR A O 1
ATOM 2076 N N . ASP A 1 274 ? 28.469 1.455 17.641 1 97.44 274 ASP A N 1
ATOM 2077 C CA . ASP A 1 274 ? 29.031 2.146 18.797 1 97.44 274 ASP A CA 1
ATOM 2078 C C . ASP A 1 274 ? 29.641 3.482 18.391 1 97.44 274 ASP A C 1
ATOM 2080 O O . ASP A 1 274 ? 29.547 4.469 19.109 1 97.44 274 ASP A O 1
ATOM 2084 N N . GLU A 1 275 ? 30.266 3.529 17.25 1 96.81 275 GLU A N 1
ATOM 2085 C CA . GLU A 1 275 ? 30.844 4.762 16.734 1 96.81 275 GLU A CA 1
ATOM 2086 C C . GLU A 1 275 ? 29.766 5.816 16.484 1 96.81 275 GLU A C 1
ATOM 2088 O O . GLU A 1 275 ? 30 7.008 16.688 1 96.81 275 GLU A O 1
ATOM 2093 N N . ALA A 1 276 ? 28.641 5.406 16 1 97 276 ALA A N 1
ATOM 2094 C CA . ALA A 1 276 ? 27.516 6.328 15.773 1 97 276 ALA A CA 1
ATOM 2095 C C . ALA A 1 276 ? 27.156 7.066 17.062 1 97 276 ALA A C 1
ATOM 2097 O O . ALA A 1 276 ? 26.891 8.273 17.031 1 97 276 ALA A O 1
ATOM 2098 N N . PHE A 1 277 ? 27.188 6.363 18.156 1 95.62 277 PHE A N 1
ATOM 2099 C CA . PHE A 1 277 ? 26.828 6.957 19.438 1 95.62 277 PHE A CA 1
ATOM 2100 C C . PHE A 1 277 ? 27.906 7.941 19.891 1 95.62 277 PHE A C 1
ATOM 2102 O O . PHE A 1 277 ? 27.609 8.891 20.625 1 95.62 277 PHE A O 1
ATOM 2109 N N . SER A 1 278 ? 29.109 7.711 19.516 1 93.56 278 SER A N 1
ATOM 2110 C CA . SER A 1 278 ? 30.219 8.586 19.906 1 93.56 278 SER A CA 1
ATOM 2111 C C . SER A 1 278 ? 30.078 9.961 19.266 1 93.56 278 SER A C 1
ATOM 2113 O O . SER A 1 278 ? 30.688 10.93 19.734 1 93.56 278 SER A O 1
ATOM 2115 N N . HIS A 1 279 ? 29.297 10.023 18.172 1 91.56 279 HIS A N 1
ATOM 2116 C CA . HIS A 1 279 ? 29.078 11.305 17.5 1 91.56 279 HIS A CA 1
ATOM 2117 C C . HIS A 1 279 ? 28.078 12.164 18.266 1 91.56 279 HIS A C 1
ATOM 2119 O O . HIS A 1 279 ? 27.922 13.352 17.984 1 91.56 279 HIS A O 1
ATOM 2125 N N . ILE A 1 280 ? 27.469 11.602 19.266 1 91.19 280 ILE A N 1
ATOM 2126 C CA . ILE A 1 280 ? 26.5 12.32 20.094 1 91.19 280 ILE A CA 1
ATOM 2127 C C . ILE A 1 280 ? 27.219 12.953 21.281 1 91.19 280 ILE A C 1
ATOM 2129 O O . ILE A 1 280 ? 27.969 12.273 22 1 91.19 280 ILE A O 1
ATOM 2133 N N . PRO A 1 281 ? 26.984 14.234 21.5 1 88.44 281 PRO A N 1
ATOM 2134 C CA . PRO A 1 281 ? 27.578 14.844 22.703 1 88.44 281 PRO A CA 1
ATOM 2135 C C . PRO A 1 281 ? 27.25 14.078 23.984 1 88.44 281 PRO A C 1
ATOM 2137 O O . PRO A 1 281 ? 26.109 13.617 24.141 1 88.44 281 PRO A O 1
ATOM 2140 N N . ARG A 1 282 ? 28.234 13.977 24.797 1 90.81 282 ARG A N 1
ATOM 2141 C CA . ARG A 1 282 ? 28.109 13.164 26 1 90.81 282 ARG A CA 1
ATOM 2142 C C . ARG A 1 282 ? 26.938 13.633 26.859 1 90.81 282 ARG A C 1
ATOM 2144 O O . ARG A 1 282 ? 26.188 12.812 27.406 1 90.81 282 ARG A O 1
ATOM 2151 N N . ALA A 1 283 ? 26.797 14.898 27 1 85.88 283 ALA A N 1
ATOM 2152 C CA . ALA A 1 283 ? 25.719 15.453 27.812 1 85.88 283 ALA A CA 1
ATOM 2153 C C . ALA A 1 283 ? 24.344 15.031 27.281 1 85.88 283 ALA A C 1
ATOM 2155 O O . ALA A 1 283 ? 23.453 14.688 28.047 1 85.88 283 ALA A O 1
ATOM 2156 N N . THR A 1 284 ? 24.266 15.062 25.984 1 86.88 284 THR A N 1
ATOM 2157 C CA . THR A 1 284 ? 23.016 14.664 25.328 1 86.88 284 THR A CA 1
ATOM 2158 C C . THR A 1 284 ? 22.75 13.18 25.531 1 86.88 284 THR A C 1
ATOM 2160 O O . THR A 1 284 ? 21.625 12.781 25.875 1 86.88 284 THR A O 1
ATOM 2163 N N . LEU A 1 285 ? 23.75 12.406 25.359 1 90.19 285 LEU A N 1
ATOM 2164 C CA . LEU A 1 285 ? 23.609 10.961 25.484 1 90.19 285 LEU A CA 1
ATOM 2165 C C . LEU A 1 285 ? 23.234 10.578 26.906 1 90.19 285 LEU A C 1
ATOM 2167 O O . LEU A 1 285 ? 22.375 9.719 27.125 1 90.19 285 LEU A O 1
ATOM 2171 N N . ASP A 1 286 ? 23.875 11.258 27.844 1 90.31 286 ASP A N 1
ATOM 2172 C CA . ASP A 1 286 ? 23.578 10.984 29.25 1 90.31 286 ASP A CA 1
ATOM 2173 C C . ASP A 1 286 ? 22.125 11.312 29.594 1 90.31 286 ASP A C 1
ATOM 2175 O O . ASP A 1 286 ? 21.484 10.57 30.328 1 90.31 286 ASP A O 1
ATOM 2179 N N . ARG A 1 287 ? 21.688 12.344 29.094 1 87.81 287 ARG A N 1
ATOM 2180 C CA . ARG A 1 287 ? 20.297 12.742 29.328 1 87.81 287 ARG A CA 1
ATOM 2181 C C . ARG A 1 287 ? 19.328 11.727 28.719 1 87.81 287 ARG A C 1
ATOM 2183 O O . ARG A 1 287 ? 18.344 11.367 29.344 1 87.81 287 ARG A O 1
ATOM 2190 N N . ILE A 1 288 ? 19.625 11.312 27.531 1 88.38 288 ILE A N 1
ATOM 2191 C CA . ILE A 1 288 ? 18.766 10.359 26.828 1 88.38 288 ILE A CA 1
ATOM 2192 C C . ILE A 1 288 ? 18.734 9.039 27.609 1 88.38 288 ILE A C 1
ATOM 2194 O O . ILE A 1 288 ? 17.656 8.461 27.812 1 88.38 288 ILE A O 1
ATOM 2198 N N . LEU A 1 289 ? 19.875 8.633 28.141 1 90 289 LEU A N 1
ATOM 2199 C CA . LEU A 1 289 ? 20 7.348 28.812 1 90 289 LEU A CA 1
ATOM 2200 C C . LEU A 1 289 ? 19.344 7.391 30.188 1 90 289 LEU A C 1
ATOM 2202 O O . LEU A 1 289 ? 18.984 6.348 30.734 1 90 289 LEU A O 1
ATOM 2206 N N . ALA A 1 290 ? 19.156 8.602 30.688 1 89 290 ALA A N 1
ATOM 2207 C CA . ALA A 1 290 ? 18.656 8.766 32.062 1 89 290 ALA A CA 1
ATOM 2208 C C . ALA A 1 290 ? 17.125 8.727 32.062 1 89 290 ALA A C 1
ATOM 2210 O O . ALA A 1 290 ? 16.516 8.516 33.125 1 89 290 ALA A O 1
ATOM 2211 N N . ASP A 1 291 ? 16.484 8.906 30.984 1 87.75 291 ASP A N 1
ATOM 2212 C CA . ASP A 1 291 ? 15.023 8.984 30.922 1 87.75 291 ASP A CA 1
ATOM 2213 C C . ASP A 1 291 ? 14.453 7.828 30.109 1 87.75 291 ASP A C 1
ATOM 2215 O O . ASP A 1 291 ? 14.57 7.805 28.875 1 87.75 291 ASP A O 1
ATOM 2219 N N . PRO A 1 292 ? 13.711 6.961 30.812 1 87.75 292 PRO A N 1
ATOM 2220 C CA . PRO A 1 292 ? 13.164 5.801 30.109 1 87.75 292 PRO A CA 1
ATOM 2221 C C . PRO A 1 292 ? 12.219 6.191 28.969 1 87.75 292 PRO A C 1
ATOM 2223 O O . PRO A 1 292 ? 12.164 5.504 27.953 1 87.75 292 PRO A O 1
ATOM 2226 N N . GLU A 1 293 ? 11.469 7.23 29.109 1 86 293 GLU A N 1
ATOM 2227 C CA . GLU A 1 293 ? 10.547 7.664 28.047 1 86 293 GLU A CA 1
ATOM 2228 C C . GLU A 1 293 ? 11.297 8.117 26.812 1 86 293 GLU A C 1
ATOM 2230 O O . GLU A 1 293 ? 10.898 7.816 25.688 1 86 293 GLU A O 1
ATOM 2235 N N . THR A 1 294 ? 12.344 8.836 27.094 1 87 294 THR A N 1
ATOM 2236 C CA . THR A 1 294 ? 13.172 9.305 25.984 1 87 294 THR A CA 1
ATOM 2237 C C . THR A 1 294 ? 13.883 8.133 25.297 1 87 294 THR A C 1
ATOM 2239 O O . THR A 1 294 ? 14.047 8.125 24.078 1 87 294 THR A O 1
ATOM 2242 N N . LEU A 1 295 ? 14.227 7.164 26.125 1 90.56 295 LEU A N 1
ATOM 2243 C CA . LEU A 1 295 ? 14.883 5.969 25.594 1 90.56 295 LEU A CA 1
ATOM 2244 C C . LEU A 1 295 ? 13.93 5.184 24.703 1 90.56 295 LEU A C 1
ATOM 2246 O O . LEU A 1 295 ? 14.328 4.703 23.641 1 90.56 295 LEU A O 1
ATOM 2250 N N . ARG A 1 296 ? 12.758 5.043 25.109 1 89.69 296 ARG A N 1
ATOM 2251 C CA . ARG A 1 296 ? 11.758 4.336 24.328 1 89.69 296 ARG A CA 1
ATOM 2252 C C . ARG A 1 296 ? 11.469 5.07 23.016 1 89.69 296 ARG A C 1
ATOM 2254 O O . ARG A 1 296 ? 11.32 4.441 21.969 1 89.69 296 ARG A O 1
ATOM 2261 N N . ALA A 1 297 ? 11.406 6.34 23.125 1 87.94 297 ALA A N 1
ATOM 2262 C CA . ALA A 1 297 ? 11.188 7.133 21.922 1 87.94 297 ALA A CA 1
ATOM 2263 C C . ALA A 1 297 ? 12.328 6.941 20.922 1 87.94 297 ALA A C 1
ATOM 2265 O O . ALA A 1 297 ? 12.094 6.844 19.703 1 87.94 297 ALA A O 1
ATOM 2266 N N . LEU A 1 298 ? 13.477 6.953 21.453 1 91.75 298 LEU A N 1
ATOM 2267 C CA . LEU A 1 298 ? 14.648 6.738 20.609 1 91.75 298 LEU A CA 1
ATOM 2268 C C . LEU A 1 298 ? 14.578 5.375 19.922 1 91.75 298 LEU A C 1
ATOM 2270 O O . LEU A 1 298 ? 14.773 5.273 18.719 1 91.75 298 LEU A O 1
ATOM 2274 N N . LEU A 1 299 ? 14.289 4.355 20.688 1 94.06 299 LEU A N 1
ATOM 2275 C CA . LEU A 1 299 ? 14.25 3 20.156 1 94.06 299 LEU A CA 1
ATOM 2276 C C . LEU A 1 299 ? 13.133 2.846 19.125 1 94.06 299 LEU A C 1
ATOM 2278 O O . LEU A 1 299 ? 13.305 2.189 18.109 1 94.06 299 LEU A O 1
ATOM 2282 N N . ASN A 1 300 ? 11.992 3.387 19.422 1 91.62 300 ASN A N 1
ATOM 2283 C CA . ASN A 1 300 ? 10.867 3.336 18.5 1 91.62 300 ASN A CA 1
ATOM 2284 C C . ASN A 1 300 ? 11.227 3.959 17.141 1 91.62 300 ASN A C 1
ATOM 2286 O O . ASN A 1 300 ? 10.727 3.531 16.109 1 91.62 300 ASN A O 1
ATOM 2290 N N . ASN A 1 301 ? 12.07 4.922 17.219 1 92.88 301 ASN A N 1
ATOM 2291 C CA . ASN A 1 301 ? 12.5 5.598 16 1 92.88 301 ASN A CA 1
ATOM 2292 C C . ASN A 1 301 ? 13.469 4.734 15.195 1 92.88 301 ASN A C 1
ATOM 2294 O O . ASN A 1 301 ? 13.852 5.102 14.078 1 92.88 301 ASN A O 1
ATOM 2298 N N . HIS A 1 302 ? 13.867 3.586 15.75 1 96.94 302 HIS A N 1
ATOM 2299 C CA . HIS A 1 302 ? 14.805 2.701 15.07 1 96.94 302 HIS A CA 1
ATOM 2300 C C . HIS A 1 302 ? 14.141 1.382 14.688 1 96.94 302 HIS A C 1
ATOM 2302 O O . HIS A 1 302 ? 14.82 0.434 14.289 1 96.94 302 HIS A O 1
ATOM 2308 N N . ILE A 1 303 ? 12.883 1.244 14.867 1 96.06 303 ILE A N 1
ATOM 2309 C CA . ILE A 1 303 ? 12.148 0.029 14.523 1 96.06 303 ILE A CA 1
ATOM 2310 C C . ILE A 1 303 ? 11.039 0.356 13.531 1 96.06 303 ILE A C 1
ATOM 2312 O O . ILE A 1 303 ? 10.055 1.004 13.883 1 96.06 303 ILE A O 1
ATOM 2316 N N . LEU A 1 304 ? 11.234 -0.066 12.305 1 94.06 304 LEU A N 1
ATOM 2317 C CA . LEU A 1 304 ? 10.188 0.088 11.305 1 94.06 304 LEU A CA 1
ATOM 2318 C C . LEU A 1 304 ? 9.148 -1.026 11.422 1 94.06 304 LEU A C 1
ATOM 2320 O O . LEU A 1 304 ? 9.5 -2.18 11.688 1 94.06 304 LEU A O 1
ATOM 2324 N N . SER A 1 305 ? 7.918 -0.748 11.188 1 87.69 305 SER A N 1
ATOM 2325 C CA . SER A 1 305 ? 6.797 -1.651 11.438 1 87.69 305 SER A CA 1
ATOM 2326 C C . SER A 1 305 ? 6.711 -2.732 10.359 1 87.69 305 SER A C 1
ATOM 2328 O O . SER A 1 305 ? 6.023 -3.738 10.539 1 87.69 305 SER A O 1
ATOM 2330 N N . ALA A 1 306 ? 7.457 -2.6 9.32 1 87.25 306 ALA A N 1
ATOM 2331 C CA . ALA A 1 306 ? 7.43 -3.572 8.227 1 87.25 306 ALA A CA 1
ATOM 2332 C C . ALA A 1 306 ? 8.844 -3.91 7.762 1 87.25 306 ALA A C 1
ATOM 2334 O O . ALA A 1 306 ? 9.773 -3.123 7.957 1 87.25 306 ALA A O 1
ATOM 2335 N N . VAL A 1 307 ? 8.914 -5.074 7.152 1 94.88 307 VAL A N 1
ATOM 2336 C CA . VAL A 1 307 ? 10.203 -5.488 6.621 1 94.88 307 VAL A CA 1
ATOM 2337 C C . VAL A 1 307 ? 10.5 -4.734 5.328 1 94.88 307 VAL A C 1
ATOM 2339 O O . VAL A 1 307 ? 9.672 -4.715 4.414 1 94.88 307 VAL A O 1
ATOM 2342 N N . ARG A 1 308 ? 11.648 -4.113 5.355 1 96.06 308 ARG A N 1
ATOM 2343 C CA . ARG A 1 308 ? 12.062 -3.389 4.156 1 96.06 308 ARG A CA 1
ATOM 2344 C C . ARG A 1 308 ? 13.492 -3.742 3.771 1 96.06 308 ARG A C 1
ATOM 2346 O O . ARG A 1 308 ? 14.445 -3.176 4.312 1 96.06 308 ARG A O 1
ATOM 2353 N N . CYS A 1 309 ? 13.602 -4.586 2.752 1 97.12 309 CYS A N 1
ATOM 2354 C CA . CYS A 1 309 ? 14.906 -4.93 2.201 1 97.12 309 CYS A CA 1
ATOM 2355 C C . CYS A 1 309 ? 15.445 -3.809 1.321 1 97.12 309 CYS A C 1
ATOM 2357 O O . CYS A 1 309 ? 14.672 -3.086 0.688 1 97.12 309 CYS A O 1
ATOM 2359 N N . SER A 1 310 ? 16.75 -3.676 1.245 1 96.12 310 SER A N 1
ATOM 2360 C CA . SER A 1 310 ? 17.391 -2.592 0.517 1 96.12 310 SER A CA 1
ATOM 2361 C C . SER A 1 310 ? 17.047 -2.633 -0.966 1 96.12 310 SER A C 1
ATOM 2363 O O . SER A 1 310 ? 16.891 -1.587 -1.601 1 96.12 310 SER A O 1
ATOM 2365 N N . GLU A 1 311 ? 16.859 -3.869 -1.512 1 94.44 311 GLU A N 1
ATOM 2366 C CA . GLU A 1 311 ? 16.641 -4.051 -2.943 1 94.44 311 GLU A CA 1
ATOM 2367 C C . GLU A 1 311 ? 15.289 -3.504 -3.365 1 94.44 311 GLU A C 1
ATOM 2369 O O . GLU A 1 311 ? 15.047 -3.271 -4.551 1 94.44 311 GLU A O 1
ATOM 2374 N N . ALA A 1 312 ? 14.406 -3.318 -2.416 1 93.5 312 ALA A N 1
ATOM 2375 C CA . ALA A 1 312 ? 13.055 -2.852 -2.723 1 93.5 312 ALA A CA 1
ATOM 2376 C C . ALA A 1 312 ? 13.016 -1.332 -2.854 1 93.5 312 ALA A C 1
ATOM 2378 O O . ALA A 1 312 ? 12.047 -0.772 -3.373 1 93.5 312 ALA A O 1
ATOM 2379 N N . VAL A 1 313 ? 14.062 -0.639 -2.428 1 93.5 313 VAL A N 1
ATOM 2380 C CA . VAL A 1 313 ? 14.109 0.82 -2.412 1 93.5 313 VAL A CA 1
ATOM 2381 C C . VAL A 1 313 ? 14.633 1.336 -3.75 1 93.5 313 VAL A C 1
ATOM 2383 O O . VAL A 1 313 ? 15.797 1.12 -4.094 1 93.5 313 VAL A O 1
ATOM 2386 N N . LEU A 1 314 ? 13.812 2.016 -4.523 1 91.12 314 LEU A N 1
ATOM 2387 C CA . LEU A 1 314 ? 14.203 2.502 -5.844 1 91.12 314 LEU A CA 1
ATOM 2388 C C . LEU A 1 314 ? 14.305 4.023 -5.852 1 91.12 314 LEU A C 1
ATOM 2390 O O . LEU A 1 314 ? 14.75 4.613 -6.84 1 91.12 314 LEU A O 1
ATOM 2394 N N . GLY A 1 315 ? 13.922 4.648 -4.781 1 89.62 315 GLY A N 1
ATOM 2395 C CA . GLY A 1 315 ? 13.93 6.09 -4.59 1 89.62 315 GLY A CA 1
ATOM 2396 C C . GLY A 1 315 ? 13.641 6.508 -3.16 1 89.62 315 GLY A C 1
ATOM 2397 O O . GLY A 1 315 ? 14.102 5.863 -2.215 1 89.62 315 GLY A O 1
ATOM 2398 N N . VAL A 1 316 ? 13 7.617 -3.059 1 87.81 316 VAL A N 1
ATOM 2399 C CA . VAL A 1 316 ? 12.648 8.086 -1.722 1 87.81 316 VAL A CA 1
ATOM 2400 C C . VAL A 1 316 ? 11.312 7.48 -1.297 1 87.81 316 VAL A C 1
ATOM 2402 O O . VAL A 1 316 ? 10.344 7.496 -2.061 1 87.81 316 VAL A O 1
ATOM 2405 N N . GLU A 1 317 ? 11.344 6.898 -0.153 1 86 317 GLU A N 1
ATOM 2406 C CA . GLU A 1 317 ? 10.125 6.332 0.415 1 86 317 GLU A CA 1
ATOM 2407 C C . GLU A 1 317 ? 9.992 6.676 1.896 1 86 317 GLU A C 1
ATOM 2409 O O . GLU A 1 317 ? 10.992 6.746 2.613 1 86 317 GLU A O 1
ATOM 2414 N N . GLU A 1 318 ? 8.75 6.945 2.326 1 85.12 318 GLU A N 1
ATOM 2415 C CA . GLU A 1 318 ? 8.469 7.16 3.742 1 85.12 318 GLU A CA 1
ATOM 2416 C C . GLU A 1 318 ? 8 5.871 4.41 1 85.12 318 GLU A C 1
ATOM 2418 O O . GLU A 1 318 ? 7.043 5.238 3.957 1 85.12 318 GLU A O 1
ATOM 2423 N N . LEU A 1 319 ? 8.711 5.539 5.422 1 87.62 319 LEU A N 1
ATOM 2424 C CA . LEU A 1 319 ? 8.367 4.316 6.141 1 87.62 319 LEU A CA 1
ATOM 2425 C C . LEU A 1 319 ? 7.863 4.637 7.543 1 87.62 319 LEU A C 1
ATOM 2427 O O . LEU A 1 319 ? 8.297 5.617 8.156 1 87.62 319 LEU A O 1
ATOM 2431 N N . SER A 1 320 ? 7.012 3.791 8.047 1 83.12 320 SER A N 1
ATOM 2432 C CA . SER A 1 320 ? 6.418 4.008 9.359 1 83.12 320 SER A CA 1
ATOM 2433 C C . SER A 1 320 ? 7.152 3.215 10.438 1 83.12 320 SER A C 1
ATOM 2435 O O . SER A 1 320 ? 7.52 2.059 10.219 1 83.12 320 SER A O 1
ATOM 2437 N N . THR A 1 321 ? 7.398 3.844 11.539 1 88.56 321 THR A N 1
ATOM 2438 C CA . THR A 1 321 ? 7.91 3.141 12.703 1 88.56 321 THR A CA 1
ATOM 2439 C C . THR A 1 321 ? 6.773 2.479 13.484 1 88.56 321 THR A C 1
ATOM 2441 O O . THR A 1 321 ? 5.602 2.646 13.141 1 88.56 321 THR A O 1
ATOM 2444 N N . ILE A 1 322 ? 7.109 1.743 14.453 1 82.5 322 ILE A N 1
ATOM 2445 C CA . ILE A 1 322 ? 6.109 1.047 15.258 1 82.5 322 ILE A CA 1
ATOM 2446 C C . ILE A 1 322 ? 5.27 2.062 16.031 1 82.5 322 ILE A C 1
ATOM 2448 O O . ILE A 1 322 ? 4.141 1.765 16.438 1 82.5 322 ILE A O 1
ATOM 2452 N N . SER A 1 323 ? 5.891 3.277 16.234 1 75.25 323 SER A N 1
ATOM 2453 C CA . SER A 1 323 ? 5.141 4.328 16.906 1 75.25 323 SER A CA 1
ATOM 2454 C C . SER A 1 323 ? 4.316 5.145 15.922 1 75.25 323 SER A C 1
ATOM 2456 O O . SER A 1 323 ? 3.625 6.09 16.312 1 75.25 323 SER A O 1
ATOM 2458 N N . GLY A 1 324 ? 4.523 4.867 14.641 1 72 324 GLY A N 1
ATOM 2459 C CA . GLY A 1 324 ? 3.723 5.566 13.641 1 72 324 GLY A CA 1
ATOM 2460 C C . GLY A 1 324 ? 4.445 6.742 13.016 1 72 324 GLY A C 1
ATOM 2461 O O . GLY A 1 324 ? 3.932 7.367 12.086 1 72 324 GLY A O 1
ATOM 2462 N N . GLN A 1 325 ? 5.586 7.012 13.5 1 74.81 325 GLN A N 1
ATOM 2463 C CA . GLN A 1 325 ? 6.367 8.094 12.906 1 74.81 325 GLN A CA 1
ATOM 2464 C C . GLN A 1 325 ? 6.883 7.707 11.523 1 74.81 325 GLN A C 1
ATOM 2466 O O . GLN A 1 325 ? 7.25 6.555 11.289 1 74.81 325 GLN A O 1
ATOM 2471 N N . GLN A 1 326 ? 6.91 8.664 10.625 1 79.88 326 GLN A N 1
ATOM 2472 C CA . GLN A 1 326 ? 7.418 8.406 9.281 1 79.88 326 GLN A CA 1
ATOM 2473 C C . GLN A 1 326 ? 8.906 8.742 9.18 1 79.88 326 GLN A C 1
ATOM 2475 O O . GLN A 1 326 ? 9.344 9.781 9.672 1 79.88 326 GLN A O 1
ATOM 2480 N N . ILE A 1 327 ? 9.586 7.871 8.656 1 88.88 327 ILE A N 1
ATOM 2481 C CA . ILE A 1 327 ? 11.016 8.047 8.43 1 88.88 327 ILE A CA 1
ATOM 2482 C C . ILE A 1 327 ? 11.328 7.895 6.941 1 88.88 327 ILE A C 1
ATOM 2484 O O . ILE A 1 327 ? 10.961 6.895 6.32 1 88.88 327 ILE A O 1
ATOM 2488 N N . PRO A 1 328 ? 12.031 8.891 6.371 1 90 328 PRO A N 1
ATOM 2489 C CA . PRO A 1 328 ? 12.391 8.766 4.957 1 90 328 PRO A CA 1
ATOM 2490 C C . PRO A 1 328 ? 13.539 7.797 4.723 1 90 328 PRO A C 1
ATOM 2492 O O . PRO A 1 328 ? 14.523 7.801 5.477 1 90 328 PRO A O 1
ATOM 2495 N N . MET A 1 329 ? 13.359 6.969 3.828 1 94 329 MET A N 1
ATOM 2496 C CA . MET A 1 329 ? 14.406 6.098 3.303 1 94 329 MET A CA 1
ATOM 2497 C C . MET A 1 329 ? 14.68 6.398 1.833 1 94 329 MET A C 1
ATOM 2499 O O . MET A 1 329 ? 13.742 6.598 1.051 1 94 329 MET A O 1
ATOM 2503 N N . SER A 1 330 ? 15.938 6.586 1.516 1 93.81 330 SER A N 1
ATOM 2504 C CA . SER A 1 330 ? 16.297 6.93 0.144 1 93.81 330 SER A CA 1
ATOM 2505 C C . SER A 1 330 ? 17.594 6.242 -0.277 1 93.81 330 SER A C 1
ATOM 2507 O O . SER A 1 330 ? 18.328 5.723 0.564 1 93.81 330 SER A O 1
ATOM 2509 N N . CYS A 1 331 ? 17.734 6.18 -1.559 1 93.81 331 CYS A N 1
ATOM 2510 C CA . CYS A 1 331 ? 18.969 5.605 -2.104 1 93.81 331 CYS A CA 1
ATOM 2511 C C . CYS A 1 331 ? 19.562 6.504 -3.178 1 93.81 331 CYS A C 1
ATOM 2513 O O . CYS A 1 331 ? 18.828 7.223 -3.865 1 93.81 331 CYS A O 1
ATOM 2515 N N . GLN A 1 332 ? 20.859 6.586 -3.135 1 91.88 332 GLN A N 1
ATOM 2516 C CA . GLN A 1 332 ? 21.656 7.23 -4.168 1 91.88 332 GLN A CA 1
ATOM 2517 C C . GLN A 1 332 ? 22.797 6.316 -4.637 1 91.88 332 GLN A C 1
ATOM 2519 O O . GLN A 1 332 ? 23.719 6.039 -3.883 1 91.88 332 GLN A O 1
ATOM 2524 N N . ASN A 1 333 ? 22.656 5.918 -5.848 1 88.06 333 ASN A N 1
ATOM 2525 C CA . ASN A 1 333 ? 23.562 4.883 -6.336 1 88.06 333 ASN A CA 1
ATOM 2526 C C . ASN A 1 333 ? 23.516 3.635 -5.457 1 88.06 333 ASN A C 1
ATOM 2528 O O . ASN A 1 333 ? 22.438 3.084 -5.215 1 88.06 333 ASN A O 1
ATOM 2532 N N . ALA A 1 334 ? 24.609 3.307 -4.824 1 85.94 334 ALA A N 1
ATOM 2533 C CA . ALA A 1 334 ? 24.641 2.088 -4.02 1 85.94 334 ALA A CA 1
ATOM 2534 C C . ALA A 1 334 ? 24.469 2.41 -2.535 1 85.94 334 ALA A C 1
ATOM 2536 O O . ALA A 1 334 ? 24.375 1.503 -1.704 1 85.94 334 ALA A O 1
ATOM 2537 N N . THR A 1 335 ? 24.266 3.658 -2.248 1 92.75 335 THR A N 1
ATOM 2538 C CA . THR A 1 335 ? 24.219 4.074 -0.851 1 92.75 335 THR A CA 1
ATOM 2539 C C . THR A 1 335 ? 22.766 4.242 -0.394 1 92.75 335 THR A C 1
ATOM 2541 O O . THR A 1 335 ? 21.969 4.91 -1.06 1 92.75 335 THR A O 1
ATOM 2544 N N . LEU A 1 336 ? 22.469 3.639 0.648 1 95.5 336 LEU A N 1
ATOM 2545 C CA . LEU A 1 336 ? 21.156 3.764 1.282 1 95.5 336 LEU A CA 1
ATOM 2546 C C . LEU A 1 336 ? 21.219 4.723 2.465 1 95.5 336 LEU A C 1
ATOM 2548 O O . LEU A 1 336 ? 22.141 4.66 3.277 1 95.5 336 LEU A O 1
ATOM 2552 N N . SER A 1 337 ? 20.297 5.656 2.477 1 96.12 337 SER A N 1
ATOM 2553 C CA . SER A 1 337 ? 20.219 6.637 3.553 1 96.12 337 SER A CA 1
ATOM 2554 C C . SER A 1 337 ? 18.875 6.586 4.266 1 96.12 337 SER A C 1
ATOM 2556 O O . SER A 1 337 ? 17.844 6.355 3.633 1 96.12 337 SER A O 1
ATOM 2558 N N . ILE A 1 338 ? 18.953 6.738 5.523 1 95.69 338 ILE A N 1
ATOM 2559 C CA . ILE A 1 338 ? 17.75 6.738 6.355 1 95.69 338 ILE A CA 1
ATOM 2560 C C . ILE A 1 338 ? 17.672 8.047 7.145 1 95.69 338 ILE A C 1
ATOM 2562 O O . ILE A 1 338 ? 18.688 8.555 7.621 1 95.69 338 ILE A O 1
ATOM 2566 N N . GLY A 1 339 ? 16.484 8.531 7.27 1 89 339 GLY A N 1
ATOM 2567 C CA . GLY A 1 339 ? 16.281 9.758 8.031 1 89 339 GLY A CA 1
ATOM 2568 C C . GLY A 1 339 ? 16.984 10.961 7.438 1 89 339 GLY A C 1
ATOM 2569 O O . GLY A 1 339 ? 17.297 11.914 8.148 1 89 339 GLY A O 1
ATOM 2570 N N . GLY A 1 340 ? 17.453 10.867 6.262 1 82.06 340 GLY A N 1
ATOM 2571 C CA . GLY A 1 340 ? 18.094 11.969 5.574 1 82.06 340 GLY A CA 1
ATOM 2572 C C . GLY A 1 340 ? 19.609 11.969 5.727 1 82.06 340 GLY A C 1
ATOM 2573 O O . GLY A 1 340 ? 20.344 12.203 4.762 1 82.06 340 GLY A O 1
ATOM 2574 N N . ASN A 1 341 ? 20.109 11.633 6.957 1 86.31 341 ASN A N 1
ATOM 2575 C CA . ASN A 1 341 ? 21.531 11.828 7.191 1 86.31 341 ASN A CA 1
ATOM 2576 C C . ASN A 1 341 ? 22.219 10.523 7.574 1 86.31 341 ASN A C 1
ATOM 2578 O O . ASN A 1 341 ? 23.453 10.438 7.539 1 86.31 341 ASN A O 1
ATOM 2582 N N . ALA A 1 342 ? 21.5 9.57 7.969 1 95.75 342 ALA A N 1
ATOM 2583 C CA . ALA A 1 342 ? 22.141 8.32 8.375 1 95.75 342 ALA A CA 1
ATOM 2584 C C . ALA A 1 342 ? 22.391 7.418 7.172 1 95.75 342 ALA A C 1
ATOM 2586 O O . ALA A 1 342 ? 21.516 7.199 6.348 1 95.75 342 ALA A O 1
ATOM 2587 N N . THR A 1 343 ? 23.609 6.977 7.102 1 96.81 343 THR A N 1
ATOM 2588 C CA . THR A 1 343 ? 23.984 6.062 6.023 1 96.81 343 THR A CA 1
ATOM 2589 C C . THR A 1 343 ? 24 4.621 6.52 1 96.81 343 THR A C 1
ATOM 2591 O O . THR A 1 343 ? 24.453 4.348 7.633 1 96.81 343 THR A O 1
ATOM 2594 N N . VAL A 1 344 ? 23.562 3.721 5.684 1 97.44 344 VAL A N 1
ATOM 2595 C CA . VAL A 1 344 ? 23.578 2.303 6.02 1 97.44 344 VAL A CA 1
ATOM 2596 C C . VAL A 1 344 ? 24.953 1.711 5.715 1 97.44 344 VAL A C 1
ATOM 2598 O O . VAL A 1 344 ? 25.391 1.733 4.566 1 97.44 344 VAL A O 1
ATOM 2601 N N . LEU A 1 345 ? 25.625 1.218 6.73 1 96.88 345 LEU A N 1
ATOM 2602 C CA . LEU A 1 345 ? 26.953 0.63 6.602 1 96.88 345 LEU A CA 1
ATOM 2603 C C . LEU A 1 345 ? 26.859 -0.83 6.172 1 96.88 345 LEU A C 1
ATOM 2605 O O . LEU A 1 345 ? 27.672 -1.294 5.363 1 96.88 345 LEU A O 1
ATOM 2609 N N . GLN A 1 346 ? 26.031 -1.533 6.727 1 96 346 GLN A N 1
ATOM 2610 C CA . GLN A 1 346 ? 25.734 -2.92 6.398 1 96 346 GLN A CA 1
ATOM 2611 C C . GLN A 1 346 ? 24.219 -3.129 6.246 1 96 346 GLN A 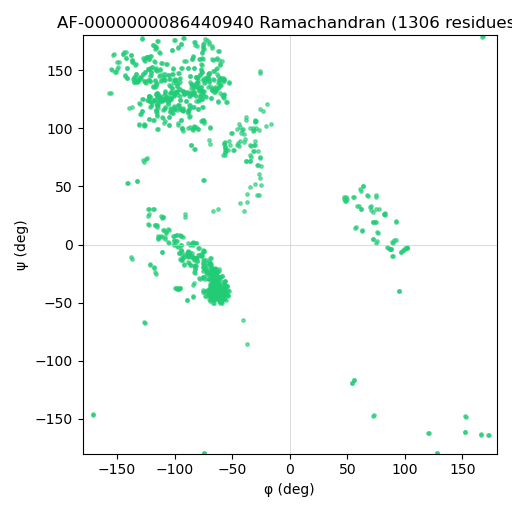C 1
ATOM 2613 O O . GLN A 1 346 ? 23.453 -2.797 7.148 1 96 346 GLN A O 1
ATOM 2618 N N . ARG A 1 347 ? 23.891 -3.576 5.102 1 96.19 347 ARG A N 1
ATOM 2619 C CA . ARG A 1 347 ? 22.453 -3.688 4.828 1 96.19 347 ARG A CA 1
ATOM 2620 C C . ARG A 1 347 ? 22.016 -5.145 4.84 1 96.19 347 ARG A C 1
ATOM 2622 O O . ARG A 1 347 ? 22.828 -6.051 4.664 1 96.19 347 ARG A O 1
ATOM 2629 N N . ASP A 1 348 ? 20.766 -5.418 5.105 1 97.12 348 ASP A N 1
ATOM 2630 C CA . ASP A 1 348 ? 20.031 -6.648 4.816 1 97.12 348 ASP A CA 1
ATOM 2631 C C . ASP A 1 348 ? 20.562 -7.809 5.656 1 97.12 348 ASP A C 1
ATOM 2633 O O . ASP A 1 348 ? 20.812 -8.898 5.129 1 97.12 348 ASP A O 1
ATOM 2637 N N . LEU A 1 349 ? 20.828 -7.566 6.902 1 97.25 349 LEU A N 1
ATOM 2638 C CA . LEU A 1 349 ? 21.031 -8.688 7.812 1 97.25 349 LEU A CA 1
ATOM 2639 C C . LEU A 1 349 ? 19.703 -9.328 8.195 1 97.25 349 LEU A C 1
ATOM 2641 O O . LEU A 1 349 ? 18.969 -8.789 9.031 1 97.25 349 LEU A O 1
ATOM 2645 N N . VAL A 1 350 ? 19.469 -10.492 7.625 1 97.69 350 VAL A N 1
ATOM 2646 C CA . VAL A 1 350 ? 18.156 -11.117 7.742 1 97.69 350 VAL A CA 1
ATOM 2647 C C . VAL A 1 350 ? 18.062 -11.891 9.055 1 97.69 350 VAL A C 1
ATOM 2649 O O . VAL A 1 350 ? 19 -12.586 9.438 1 97.69 350 VAL A O 1
ATOM 2652 N N . ALA A 1 351 ? 17 -11.672 9.797 1 97.5 351 ALA A N 1
ATOM 2653 C CA . ALA A 1 351 ? 16.656 -12.383 11.023 1 97.5 351 ALA A CA 1
ATOM 2654 C C . ALA A 1 351 ? 15.359 -13.164 10.852 1 97.5 351 ALA A C 1
ATOM 2656 O O . ALA A 1 351 ? 14.664 -13.023 9.844 1 97.5 351 ALA A O 1
ATOM 2657 N N . THR A 1 352 ? 15.016 -14.016 11.805 1 96 352 THR A N 1
ATOM 2658 C CA . THR A 1 352 ? 13.797 -14.828 11.75 1 96 352 THR A CA 1
ATOM 2659 C C . THR A 1 352 ? 12.562 -13.945 11.867 1 96 352 THR A C 1
ATOM 2661 O O . THR A 1 352 ? 11.484 -14.312 11.398 1 96 352 THR A O 1
ATOM 2664 N N . ASN A 1 353 ? 12.742 -12.82 12.531 1 95.19 353 ASN A N 1
ATOM 2665 C CA . ASN A 1 353 ? 11.586 -11.945 12.719 1 95.19 353 ASN A CA 1
ATOM 2666 C C . ASN A 1 353 ? 11.852 -10.547 12.156 1 95.19 353 ASN A C 1
ATOM 2668 O O . ASN A 1 353 ? 11.383 -9.555 12.711 1 95.19 353 ASN A O 1
ATOM 2672 N N . GLY A 1 354 ? 12.672 -10.453 11.102 1 96.94 354 GLY A N 1
ATOM 2673 C CA . GLY A 1 354 ? 12.867 -9.156 10.484 1 96.94 354 GLY A CA 1
ATOM 2674 C C . GLY A 1 354 ? 14.219 -9.008 9.812 1 96.94 354 GLY A C 1
ATOM 2675 O O . GLY A 1 354 ? 14.805 -10 9.367 1 96.94 354 GLY A O 1
ATOM 2676 N N . VAL A 1 355 ? 14.617 -7.762 9.578 1 97.81 355 VAL A N 1
ATOM 2677 C CA . VAL A 1 355 ? 15.883 -7.441 8.93 1 97.81 355 VAL A CA 1
ATOM 2678 C C . VAL A 1 355 ? 16.578 -6.312 9.68 1 97.81 355 VAL A C 1
ATOM 2680 O O . VAL A 1 355 ? 15.922 -5.434 10.242 1 97.81 355 VAL A O 1
ATOM 2683 N N . VAL A 1 356 ? 17.891 -6.363 9.75 1 98.12 356 VAL A N 1
ATOM 2684 C CA . VAL A 1 356 ? 18.672 -5.336 10.422 1 98.12 356 VAL A CA 1
ATOM 2685 C C . VAL A 1 356 ? 19.5 -4.562 9.398 1 98.12 356 VAL A C 1
ATOM 2687 O O . VAL A 1 356 ? 20.125 -5.156 8.523 1 98.12 356 VAL A O 1
ATOM 2690 N N . HIS A 1 357 ? 19.406 -3.311 9.398 1 98.06 357 HIS A N 1
ATOM 2691 C CA . HIS A 1 357 ? 20.344 -2.412 8.734 1 98.06 357 HIS A CA 1
ATOM 2692 C C . HIS A 1 357 ? 21.234 -1.685 9.742 1 98.06 357 HIS A C 1
ATOM 2694 O O . HIS A 1 357 ? 20.719 -1.073 10.688 1 98.06 357 HIS A O 1
ATOM 2700 N N . ILE A 1 358 ? 22.562 -1.733 9.578 1 98.31 358 ILE A N 1
ATOM 2701 C CA . ILE A 1 358 ? 23.5 -1.073 10.484 1 98.31 358 ILE A CA 1
ATOM 2702 C C . ILE A 1 358 ? 23.734 0.361 10.016 1 98.31 358 ILE A C 1
ATOM 2704 O O . ILE A 1 358 ? 24.016 0.598 8.836 1 98.31 358 ILE A O 1
ATOM 2708 N N . LEU A 1 359 ? 23.625 1.301 10.945 1 97.94 359 LEU A N 1
ATOM 2709 C CA . LEU A 1 359 ? 23.688 2.715 10.594 1 97.94 359 LEU A CA 1
ATOM 2710 C C . LEU A 1 359 ? 24.969 3.346 11.156 1 97.94 359 LEU A C 1
ATOM 2712 O O . LEU A 1 359 ? 25.5 2.887 12.172 1 97.94 359 LEU A O 1
ATOM 2716 N N . ASP A 1 360 ? 25.422 4.449 10.531 1 97.5 360 ASP A N 1
ATOM 2717 C CA . ASP A 1 360 ? 26.609 5.188 10.984 1 97.5 360 ASP A CA 1
ATOM 2718 C C . ASP A 1 360 ? 26.203 6.34 11.898 1 97.5 360 ASP A C 1
ATOM 2720 O O . ASP A 1 360 ? 27.062 7 12.484 1 97.5 360 ASP A O 1
ATOM 2724 N N . ARG A 1 361 ? 24.922 6.543 12.047 1 96.06 361 ARG A N 1
ATOM 2725 C CA . ARG A 1 361 ? 24.422 7.602 12.914 1 96.06 361 ARG A CA 1
ATOM 2726 C C . ARG A 1 361 ? 23.172 7.145 13.672 1 96.06 361 ARG A C 1
ATOM 2728 O O . ARG A 1 361 ? 22.469 6.234 13.227 1 96.06 361 ARG A O 1
ATOM 2735 N N . VAL A 1 362 ? 22.984 7.719 14.812 1 95.69 362 VAL A N 1
ATOM 2736 C CA . VAL A 1 362 ? 21.781 7.453 15.602 1 95.69 362 VAL A CA 1
ATOM 2737 C C . VAL A 1 362 ? 20.641 8.336 15.109 1 95.69 362 VAL A C 1
ATOM 2739 O O . VAL A 1 362 ? 20.828 9.523 14.836 1 95.69 362 VAL A O 1
ATOM 2742 N N . LEU A 1 363 ? 19.531 7.691 14.891 1 94.31 363 LEU A N 1
ATOM 2743 C CA . LEU A 1 363 ? 18.328 8.445 14.508 1 94.31 363 LEU A CA 1
ATOM 2744 C C . LEU A 1 363 ? 17.641 9.023 15.742 1 94.31 363 LEU A C 1
ATOM 2746 O O . LEU A 1 363 ? 16.688 8.438 16.25 1 94.31 363 LEU A O 1
ATOM 2750 N N . ILE A 1 364 ? 18.109 10.109 16.188 1 90.12 364 ILE A N 1
ATOM 2751 C CA . ILE A 1 364 ? 17.547 10.734 17.375 1 90.12 364 ILE A CA 1
ATOM 2752 C C . ILE A 1 364 ? 16.266 11.5 17.016 1 90.12 364 ILE A C 1
ATOM 2754 O O . ILE A 1 364 ? 16.312 12.406 16.172 1 90.12 364 ILE A O 1
ATOM 2758 N N . PRO A 1 365 ? 15.164 11.078 17.562 1 87.94 365 PRO A N 1
ATOM 2759 C CA . PRO A 1 365 ? 13.953 11.852 17.281 1 87.94 365 PRO A CA 1
ATOM 2760 C C . PRO A 1 365 ? 13.992 13.25 17.906 1 87.94 365 PRO A C 1
ATOM 2762 O O . PRO A 1 365 ? 14.789 13.492 18.828 1 87.94 365 PRO A O 1
ATOM 2765 N N . ASP A 1 366 ? 13.227 14.133 17.422 1 86.81 366 ASP A N 1
ATOM 2766 C CA . ASP A 1 366 ? 13.172 15.484 17.953 1 86.81 366 ASP A CA 1
ATOM 2767 C C . ASP A 1 366 ? 12.836 15.477 19.453 1 86.81 366 ASP A C 1
ATOM 2769 O O . ASP A 1 366 ? 13.367 16.281 20.203 1 86.81 366 ASP A O 1
ATOM 2773 N N . SER A 1 367 ? 12.008 14.555 19.844 1 86.12 367 SER A N 1
ATOM 2774 C CA . SER A 1 367 ? 11.516 14.508 21.219 1 86.12 367 SER A CA 1
ATOM 2775 C C . SER A 1 367 ? 12.633 14.125 22.188 1 86.12 367 SER A C 1
ATOM 2777 O O . SER A 1 367 ? 12.484 14.281 23.391 1 86.12 367 SER A O 1
ATOM 2779 N N . ALA A 1 368 ? 13.719 13.695 21.656 1 85.19 368 ALA A N 1
ATOM 2780 C CA . ALA A 1 368 ? 14.852 13.32 22.516 1 85.19 368 ALA A CA 1
ATOM 2781 C C . ALA A 1 368 ? 15.82 14.484 22.688 1 85.19 368 ALA A C 1
ATOM 2783 O O . ALA A 1 368 ? 16.703 14.438 23.547 1 85.19 368 ALA A O 1
ATOM 2784 N N . HIS A 1 369 ? 15.68 15.516 21.906 1 87.5 369 HIS A N 1
ATOM 2785 C CA . HIS A 1 369 ? 16.5 16.719 22.016 1 87.5 369 HIS A CA 1
ATOM 2786 C C . HIS A 1 369 ? 15.812 17.766 22.891 1 87.5 369 HIS A C 1
ATOM 2788 O O . HIS A 1 369 ? 14.586 17.766 23.016 1 87.5 369 HIS A O 1
ATOM 2794 N N . THR A 1 370 ? 16.688 18.562 23.5 1 88.31 370 THR A N 1
ATOM 2795 C CA . THR A 1 370 ? 16.125 19.75 24.125 1 88.31 370 THR A CA 1
ATOM 2796 C C . THR A 1 370 ? 15.789 20.812 23.078 1 88.31 370 THR A C 1
ATOM 2798 O O . THR A 1 370 ? 16.234 20.719 21.938 1 88.31 370 THR A O 1
ATOM 2801 N N . VAL A 1 371 ? 15 21.781 23.469 1 92.31 371 VAL A N 1
ATOM 2802 C CA . VAL A 1 371 ? 14.633 22.875 22.578 1 92.31 371 VAL A CA 1
ATOM 2803 C C . VAL A 1 371 ? 15.891 23.562 22.062 1 92.31 371 VAL A C 1
ATOM 2805 O O . VAL A 1 371 ? 16 23.875 20.875 1 92.31 371 VAL A O 1
ATOM 2808 N N . MET A 1 372 ? 16.875 23.75 22.953 1 90.12 372 MET A N 1
ATOM 2809 C CA . MET A 1 372 ? 18.109 24.438 22.594 1 90.12 372 MET A CA 1
ATOM 2810 C C . MET A 1 372 ? 18.922 23.625 21.594 1 90.12 372 MET A C 1
ATOM 2812 O O . MET A 1 372 ? 19.484 24.172 20.641 1 90.12 372 MET A O 1
ATOM 2816 N N . GLU A 1 373 ? 18.984 22.406 21.828 1 88.56 373 GLU A N 1
ATOM 2817 C CA . GLU A 1 373 ? 19.688 21.531 20.906 1 88.56 373 GLU A CA 1
ATOM 2818 C C . GLU A 1 373 ? 19.047 21.531 19.516 1 88.56 373 GLU A C 1
ATOM 2820 O O . GLU A 1 373 ? 19.75 21.562 18.5 1 88.56 373 GLU A O 1
ATOM 2825 N N . LEU A 1 374 ? 17.734 21.469 19.547 1 91.56 374 LEU A N 1
ATOM 2826 C CA . LEU A 1 374 ? 17.016 21.5 18.281 1 91.56 374 LEU A CA 1
ATOM 2827 C C . LEU A 1 374 ? 17.266 22.812 17.547 1 91.56 374 LEU A C 1
ATOM 2829 O O . LEU A 1 374 ? 17.406 22.828 16.328 1 91.56 374 LEU A O 1
ATOM 2833 N N . ALA A 1 375 ? 17.266 23.891 18.281 1 93.31 375 ALA A N 1
ATOM 2834 C CA . ALA A 1 375 ? 17.516 25.203 17.688 1 93.31 375 ALA A CA 1
ATOM 2835 C C . ALA A 1 375 ? 18.891 25.25 17.031 1 93.31 375 ALA A C 1
ATOM 2837 O O . ALA A 1 375 ? 19.047 25.797 15.93 1 93.31 375 ALA A O 1
ATOM 2838 N N . GLU A 1 376 ? 19.844 24.688 17.672 1 89.94 376 GLU A N 1
ATOM 2839 C CA . GLU A 1 376 ? 21.188 24.625 17.125 1 89.94 376 GLU A CA 1
ATOM 2840 C C . GLU A 1 376 ? 21.234 23.766 15.859 1 89.94 376 GLU A C 1
ATOM 2842 O O . GLU A 1 376 ? 21.828 24.172 14.852 1 89.94 376 GLU A O 1
ATOM 2847 N N . MET A 1 377 ? 20.562 22.688 15.984 1 86.62 377 MET A N 1
ATOM 2848 C CA . MET A 1 377 ? 20.562 21.734 14.875 1 86.62 377 MET A CA 1
ATOM 2849 C C . MET A 1 377 ? 19.875 22.328 13.648 1 86.62 377 MET A C 1
ATOM 2851 O O . MET A 1 377 ? 20.234 22.016 12.516 1 86.62 377 MET A O 1
ATOM 2855 N N . ARG A 1 378 ? 18.938 23.156 13.93 1 89.12 378 ARG A N 1
ATOM 2856 C CA . ARG A 1 378 ? 18.156 23.719 12.836 1 89.12 378 ARG A CA 1
ATOM 2857 C C . ARG A 1 378 ? 18.734 25.047 12.359 1 89.12 378 ARG A C 1
ATOM 2859 O O . ARG A 1 378 ? 18.094 25.766 11.602 1 89.12 378 ARG A O 1
ATOM 2866 N N . GLY A 1 379 ? 19.891 25.469 12.852 1 89.19 379 GLY A N 1
ATOM 2867 C CA . GLY A 1 379 ? 20.625 26.609 12.352 1 89.19 379 GLY A CA 1
ATOM 2868 C C . GLY A 1 379 ? 20.125 27.938 12.891 1 89.19 379 GLY A C 1
ATOM 2869 O O . GLY A 1 379 ? 20.141 28.938 12.188 1 89.19 379 GLY A O 1
ATOM 2870 N N . ALA A 1 380 ? 19.547 27.859 14.023 1 92.88 380 ALA A N 1
ATOM 2871 C CA . ALA A 1 380 ? 19.125 29.109 14.656 1 92.88 380 ALA A CA 1
ATOM 2872 C C . ALA A 1 380 ? 20.328 29.859 15.25 1 92.88 380 ALA A C 1
ATOM 2874 O O . ALA A 1 380 ? 20.312 30.234 16.422 1 92.88 380 ALA A O 1
ATOM 2875 N N . ASN A 1 381 ? 21.359 30.156 14.438 1 92.25 381 ASN A N 1
ATOM 2876 C CA . ASN A 1 381 ? 22.656 30.656 14.906 1 92.25 381 ASN A CA 1
ATOM 2877 C C . ASN A 1 381 ? 22.531 32.094 15.445 1 92.25 381 ASN A C 1
ATOM 2879 O O . ASN A 1 381 ? 23.062 32.375 16.516 1 92.25 381 ASN A O 1
ATOM 2883 N N . SER A 1 382 ? 21.859 32.938 14.68 1 94.44 382 SER A N 1
ATOM 2884 C CA . SER A 1 382 ? 21.734 34.312 15.086 1 94.44 382 SER A CA 1
ATOM 2885 C C . SER A 1 382 ? 21.062 34.438 16.453 1 94.44 382 SER A C 1
ATOM 2887 O O . SER A 1 382 ? 21.484 35.219 17.297 1 94.44 382 SER A O 1
ATOM 2889 N N . MET A 1 383 ? 20.031 33.625 16.609 1 94.69 383 MET A N 1
ATOM 2890 C CA . MET A 1 383 ? 19.297 33.688 17.875 1 94.69 383 MET A CA 1
ATOM 2891 C C . MET A 1 383 ? 20.156 33.156 19.016 1 94.69 383 MET A C 1
ATOM 2893 O O . MET A 1 383 ? 20.203 33.781 20.094 1 94.69 383 MET A O 1
ATOM 2897 N N . LEU A 1 384 ? 20.781 32.094 18.828 1 93.88 384 LEU A N 1
ATOM 2898 C CA . LEU A 1 384 ? 21.594 31.484 19.859 1 93.88 384 LEU A CA 1
ATOM 2899 C C . LEU A 1 384 ? 22.766 32.375 20.234 1 93.88 384 LEU A C 1
ATOM 2901 O O . LEU A 1 384 ? 23.094 32.5 21.422 1 93.88 384 LEU A O 1
ATOM 2905 N N . ASP A 1 385 ? 23.359 33 19.266 1 93.56 385 ASP A N 1
ATOM 2906 C CA . ASP A 1 385 ? 24.422 33.969 19.531 1 93.56 385 ASP A CA 1
ATOM 2907 C C . ASP A 1 385 ? 23.906 35.125 20.344 1 93.56 385 ASP A C 1
ATOM 2909 O O . ASP A 1 385 ? 24.594 35.625 21.25 1 93.56 385 ASP A O 1
ATOM 2913 N N . ALA A 1 386 ? 22.766 35.594 20 1 94.56 386 ALA A N 1
ATOM 2914 C CA . ALA A 1 386 ? 22.172 36.688 20.734 1 94.56 386 ALA A CA 1
ATOM 2915 C C . ALA A 1 386 ? 21.891 36.312 22.188 1 94.56 386 ALA A C 1
ATOM 2917 O O . ALA A 1 386 ? 22.109 37.094 23.094 1 94.56 386 ALA A O 1
ATOM 2918 N N . PHE A 1 387 ? 21.406 35.125 22.391 1 94.69 387 PHE A N 1
ATOM 2919 C CA . PHE A 1 387 ? 21.156 34.656 23.75 1 94.69 387 PHE A CA 1
ATOM 2920 C C . PHE A 1 387 ? 22.453 34.594 24.547 1 94.69 387 PHE A C 1
ATOM 2922 O O . PHE A 1 387 ? 22.484 34.938 25.719 1 94.69 387 PHE A O 1
ATOM 2929 N N . LYS A 1 388 ? 23.422 34.062 23.922 1 93 388 LYS A N 1
ATOM 2930 C CA . LYS A 1 388 ? 24.719 33.969 24.562 1 93 388 LYS A CA 1
ATOM 2931 C C . LYS A 1 388 ? 25.25 35.344 24.938 1 93 388 LYS A C 1
ATOM 2933 O O . LYS A 1 388 ? 25.719 35.531 26.062 1 93 388 LYS A O 1
ATOM 2938 N N . SER A 1 389 ? 25.219 36.25 24.031 1 93.25 389 SER A N 1
ATOM 2939 C CA . SER A 1 389 ? 25.719 37.594 24.266 1 93.25 389 SER A CA 1
ATOM 2940 C C . SER A 1 389 ? 24.938 38.281 25.375 1 93.25 389 SER A C 1
ATOM 2942 O O . SER A 1 389 ? 25.484 39.125 26.109 1 93.25 389 SER A O 1
ATOM 2944 N N . ALA A 1 390 ? 23.672 37.906 25.516 1 94 390 ALA A N 1
ATOM 2945 C CA . ALA A 1 390 ? 22.797 38.531 26.516 1 94 390 ALA A CA 1
ATOM 2946 C C . ALA A 1 390 ? 22.906 37.812 27.844 1 94 390 ALA A C 1
ATOM 2948 O O . ALA A 1 390 ? 22.297 38.219 28.844 1 94 390 ALA A O 1
ATOM 2949 N N . GLY A 1 391 ? 23.625 36.688 27.891 1 92.19 391 GLY A N 1
ATOM 2950 C CA . GLY A 1 391 ? 23.766 35.906 29.109 1 92.19 391 GLY A CA 1
ATOM 2951 C C . GLY A 1 391 ? 22.484 35.188 29.5 1 92.19 391 GLY A C 1
ATOM 2952 O O . GLY A 1 391 ? 22.203 35.031 30.688 1 92.19 391 GLY A O 1
ATOM 2953 N N . LEU A 1 392 ? 21.688 34.844 28.578 1 92.38 392 LEU A N 1
ATOM 2954 C CA . LEU A 1 392 ? 20.375 34.281 28.859 1 92.38 392 LEU A CA 1
ATOM 2955 C C . LEU A 1 392 ? 20.344 32.781 28.594 1 92.38 392 LEU A C 1
ATOM 2957 O O . LEU A 1 392 ? 19.312 32.125 28.734 1 92.38 392 LEU A O 1
ATOM 2961 N N . LEU A 1 393 ? 21.422 32.219 28.219 1 88.88 393 LEU A N 1
ATOM 2962 C CA . LEU A 1 393 ? 21.453 30.797 27.875 1 88.88 393 LEU A CA 1
ATOM 2963 C C . LEU A 1 393 ? 21.094 29.938 29.078 1 88.88 393 LEU A C 1
ATOM 2965 O O . LEU A 1 393 ? 20.375 28.938 28.953 1 88.88 393 LEU A O 1
ATOM 2969 N N . GLU A 1 394 ? 21.609 30.297 30.203 1 86.75 394 GLU A N 1
ATOM 2970 C CA . GLU A 1 394 ? 21.328 29.547 31.422 1 86.75 394 GLU A CA 1
ATOM 2971 C C . GLU A 1 394 ? 19.859 29.641 31.812 1 86.75 394 GLU A C 1
ATOM 2973 O O . GLU A 1 394 ? 19.281 28.688 32.312 1 86.75 394 GLU A O 1
ATOM 2978 N N . VAL A 1 395 ? 19.281 30.766 31.578 1 85.81 395 VAL A N 1
ATOM 2979 C CA . VAL A 1 395 ? 17.875 31 31.875 1 85.81 395 VAL A CA 1
ATOM 2980 C C . VAL A 1 395 ? 17.016 30.078 31 1 85.81 395 VAL A C 1
ATOM 2982 O O . VAL A 1 395 ? 16.031 29.5 31.484 1 85.81 395 VAL A O 1
ATOM 2985 N N . LEU A 1 396 ? 17.406 30.031 29.844 1 86.38 396 LEU A N 1
ATOM 2986 C CA . LEU A 1 396 ? 16.672 29.188 28.922 1 86.38 396 LEU A CA 1
ATOM 2987 C C . LEU A 1 396 ? 16.797 27.719 29.312 1 86.38 396 LEU A C 1
ATOM 2989 O O . LEU A 1 396 ? 15.836 26.953 29.219 1 86.38 396 LEU A O 1
ATOM 2993 N N . GLN A 1 397 ? 17.938 27.328 29.719 1 83.25 397 GLN A N 1
ATOM 2994 C CA . GLN A 1 397 ? 18.203 25.938 30.062 1 83.25 397 GLN A CA 1
ATOM 2995 C C . GLN A 1 397 ? 17.438 25.531 31.328 1 83.25 397 GLN A C 1
ATOM 2997 O O . GLN A 1 397 ? 17.141 24.359 31.516 1 83.25 397 GLN A O 1
ATOM 3002 N N . ALA A 1 398 ? 17.125 26.484 32.062 1 83.94 398 ALA A N 1
ATOM 3003 C CA . ALA A 1 398 ? 16.422 26.219 33.344 1 83.94 398 ALA A CA 1
ATOM 3004 C C . ALA A 1 398 ? 14.93 26.047 33.125 1 83.94 398 ALA A C 1
ATOM 3006 O O . ALA A 1 398 ? 14.219 25.531 33.969 1 83.94 398 ALA A O 1
ATOM 3007 N N . GLN A 1 399 ? 14.531 26.531 32 1 84.62 399 GLN A N 1
ATOM 3008 C CA . GLN A 1 399 ? 13.102 26.453 31.719 1 84.62 399 GLN A CA 1
ATOM 3009 C C . GLN A 1 399 ? 12.68 25.016 31.391 1 84.62 399 GLN A C 1
ATOM 3011 O O . GLN A 1 399 ? 13.469 24.234 30.859 1 84.62 399 GLN A O 1
ATOM 3016 N N . ARG A 1 400 ? 11.469 24.719 31.891 1 85.81 400 ARG A N 1
ATOM 3017 C CA . ARG A 1 400 ? 10.82 23.453 31.547 1 85.81 400 ARG A CA 1
ATOM 3018 C C . ARG A 1 400 ? 9.43 23.688 30.969 1 85.81 400 ARG A C 1
ATOM 3020 O O . ARG A 1 400 ? 8.75 24.641 31.359 1 85.81 400 ARG A O 1
ATOM 3027 N N . GLN A 1 401 ? 9.086 22.984 29.984 1 91.69 401 GLN A N 1
ATOM 3028 C CA . GLN A 1 401 ? 7.758 23.016 29.391 1 91.69 401 GLN A CA 1
ATOM 3029 C C . GLN A 1 401 ? 7.469 24.391 28.797 1 91.69 401 GLN A C 1
ATOM 3031 O O . GLN A 1 401 ? 6.457 25.016 29.125 1 91.69 401 GLN A O 1
ATOM 3036 N N . TYR A 1 402 ? 8.375 24.875 28 1 95.25 402 TYR A N 1
ATOM 3037 C CA . TYR A 1 402 ? 8.242 26.188 27.375 1 95.25 402 TYR A CA 1
ATOM 3038 C C . TYR A 1 402 ? 8.219 26.062 25.859 1 95.25 402 TYR A C 1
ATOM 3040 O O . TYR A 1 402 ? 8.375 24.969 25.312 1 95.25 402 TYR A O 1
ATOM 3048 N N . SER A 1 403 ? 7.926 27.172 25.156 1 96.94 403 SER A N 1
ATOM 3049 C CA . SER A 1 403 ? 7.98 27.234 23.703 1 96.94 403 SER A CA 1
ATOM 3050 C C . SER A 1 403 ? 8.945 28.312 23.234 1 96.94 403 SER A C 1
ATOM 3052 O O . SER A 1 403 ? 8.898 29.453 23.719 1 96.94 403 SER A O 1
ATOM 3054 N N . LEU A 1 404 ? 9.844 27.922 22.406 1 96.75 404 LEU A N 1
ATOM 3055 C CA . LEU A 1 404 ? 10.797 28.875 21.859 1 96.75 404 LEU A CA 1
ATOM 3056 C C . LEU A 1 404 ? 10.422 29.25 20.422 1 96.75 404 LEU A C 1
ATOM 3058 O O . LEU A 1 404 ? 10.188 28.375 19.594 1 96.75 404 LEU A O 1
ATOM 3062 N N . LEU A 1 405 ? 10.281 30.516 20.156 1 97.38 405 LEU A N 1
ATOM 3063 C CA . LEU A 1 405 ? 10.07 31.047 18.812 1 97.38 405 LEU A CA 1
ATOM 3064 C C . LEU A 1 405 ? 11.391 31.422 18.172 1 97.38 405 LEU A C 1
ATOM 3066 O O . LEU A 1 405 ? 12.086 32.344 18.641 1 97.38 405 LEU A O 1
ATOM 3070 N N . VAL A 1 406 ? 11.703 30.734 17.078 1 96.69 406 VAL A N 1
ATOM 3071 C CA . VAL A 1 406 ? 13.008 30.938 16.453 1 96.69 406 VAL A CA 1
ATOM 3072 C C . VAL A 1 406 ? 12.828 31.641 15.109 1 96.69 406 VAL A C 1
ATOM 3074 O O . VAL A 1 406 ? 12.414 31.031 14.125 1 96.69 406 VAL A O 1
ATOM 3077 N N . PRO A 1 407 ? 13.258 32.906 15.055 1 96.69 407 PRO A N 1
ATOM 3078 C CA . PRO A 1 407 ? 13.148 33.656 13.789 1 96.69 407 PRO A CA 1
ATOM 3079 C C . PRO A 1 407 ? 14.211 33.219 12.773 1 96.69 407 PRO A C 1
ATOM 3081 O O . PRO A 1 407 ? 15.242 32.656 13.148 1 96.69 407 PRO A O 1
ATOM 3084 N N . ASP A 1 408 ? 13.883 33.531 11.562 1 94.81 408 ASP A N 1
ATOM 3085 C CA . ASP A 1 408 ? 14.883 33.344 10.516 1 94.81 408 ASP A CA 1
ATOM 3086 C C . ASP A 1 408 ? 16.125 34.219 10.781 1 94.81 408 ASP A C 1
ATOM 3088 O O . ASP A 1 408 ? 16.016 35.344 11.227 1 94.81 408 ASP A O 1
ATOM 3092 N N . ASP A 1 409 ? 17.297 33.656 10.492 1 95.12 409 ASP A N 1
ATOM 3093 C CA . ASP A 1 409 ? 18.562 34.344 10.75 1 95.12 409 ASP A CA 1
ATOM 3094 C C . ASP A 1 409 ? 18.641 35.656 9.992 1 95.12 409 ASP A C 1
ATOM 3096 O O . ASP A 1 409 ? 19.172 36.656 10.508 1 95.12 409 ASP A O 1
ATOM 3100 N N . SER A 1 410 ? 18.094 35.656 8.781 1 94.56 410 SER A N 1
ATOM 3101 C CA . SER A 1 410 ? 18.172 36.844 7.945 1 94.56 410 SER A CA 1
ATOM 3102 C C . SER A 1 410 ? 17.391 38.031 8.562 1 94.56 410 SER A C 1
ATOM 3104 O O . SER A 1 410 ? 17.688 39.188 8.281 1 94.56 410 SER A O 1
ATOM 3106 N N . SER A 1 411 ? 16.422 37.688 9.406 1 95 411 SER A N 1
ATOM 3107 C CA . SER A 1 411 ? 15.586 38.719 9.992 1 95 411 SER A CA 1
ATOM 3108 C C . SER A 1 411 ? 16.359 39.562 11.016 1 95 411 SER A C 1
ATOM 3110 O O . SER A 1 411 ? 15.977 40.688 11.336 1 95 411 SER A O 1
ATOM 3112 N N . PHE A 1 412 ? 17.453 39.031 11.57 1 95.06 412 PHE A N 1
ATOM 3113 C CA . PHE A 1 412 ? 18.281 39.75 12.547 1 95.06 412 PHE A CA 1
ATOM 3114 C C . PHE A 1 412 ? 19.094 40.844 11.875 1 95.06 412 PHE A C 1
ATOM 3116 O O . PHE A 1 412 ? 19.625 41.75 12.555 1 95.06 412 PHE A O 1
ATOM 3123 N N . LEU A 1 413 ? 19.156 40.812 10.531 1 93.56 413 LEU A N 1
ATOM 3124 C CA . LEU A 1 413 ? 19.938 41.812 9.781 1 93.56 413 LEU A CA 1
ATOM 3125 C C . LEU A 1 413 ? 19.078 43.031 9.445 1 93.56 413 LEU A C 1
ATOM 3127 O O . LEU A 1 413 ? 19.609 44.031 8.977 1 93.56 413 LEU A O 1
ATOM 3131 N N . ASP A 1 414 ? 17.828 42.906 9.719 1 93.25 414 ASP A N 1
ATOM 3132 C CA . ASP A 1 414 ? 16.953 44.062 9.508 1 93.25 414 ASP A CA 1
ATOM 3133 C C . ASP A 1 414 ? 17.391 45.25 10.359 1 93.25 414 ASP A C 1
ATOM 3135 O O . ASP A 1 414 ? 17.547 45.125 11.578 1 93.25 414 ASP A O 1
ATOM 3139 N N . PRO A 1 415 ? 17.547 46.469 9.781 1 91.5 415 PRO A N 1
ATOM 3140 C CA . PRO A 1 415 ? 18.016 47.625 10.531 1 91.5 415 PRO A CA 1
ATOM 3141 C C . PRO A 1 415 ? 17.109 48 11.703 1 91.5 415 PRO A C 1
ATOM 3143 O O . PRO A 1 415 ? 17.578 48.406 12.758 1 91.5 415 PRO A O 1
ATOM 3146 N N . ALA A 1 416 ? 15.828 47.875 11.469 1 87.25 416 ALA A N 1
ATOM 3147 C CA . ALA A 1 416 ? 14.891 48.188 12.547 1 87.25 416 ALA A CA 1
ATOM 3148 C C . ALA A 1 416 ? 15.078 47.219 13.727 1 87.25 416 ALA A C 1
ATOM 3150 O O . ALA A 1 416 ? 14.969 47.625 14.883 1 87.25 416 ALA A O 1
ATOM 3151 N N . VAL A 1 417 ? 15.367 46 13.43 1 93.81 417 VAL A N 1
ATOM 3152 C CA . VAL A 1 417 ? 15.586 44.969 14.461 1 93.81 417 VAL A CA 1
ATOM 3153 C C . VAL A 1 417 ? 16.906 45.25 15.188 1 93.81 417 VAL A C 1
ATOM 3155 O O . VAL A 1 417 ? 16.953 45.188 16.422 1 93.81 417 VAL A O 1
ATOM 3158 N N . GLN A 1 418 ? 17.891 45.625 14.43 1 93.94 418 GLN A N 1
ATOM 3159 C CA . GLN A 1 418 ? 19.203 45.906 15.016 1 93.94 418 GLN A CA 1
ATOM 3160 C C . GLN A 1 418 ? 19.141 47.094 15.969 1 93.94 418 GLN A C 1
ATOM 3162 O O . GLN A 1 418 ? 19.766 47.094 17.031 1 93.94 418 GLN A O 1
ATOM 3167 N N . ALA A 1 419 ? 18.406 48.062 15.586 1 92.38 419 ALA A N 1
ATOM 3168 C CA . ALA A 1 419 ? 18.25 49.25 16.422 1 92.38 419 ALA A CA 1
ATOM 3169 C C . ALA A 1 419 ? 17.641 48.906 17.781 1 92.38 419 ALA A C 1
ATOM 3171 O O . ALA A 1 419 ? 18.078 49.438 18.812 1 92.38 419 ALA A O 1
ATOM 3172 N N . VAL A 1 420 ? 16.719 48.062 17.75 1 92.38 420 VAL A N 1
ATOM 3173 C CA . VAL A 1 420 ? 16.047 47.688 18.984 1 92.38 420 VAL A CA 1
ATOM 3174 C C . VAL A 1 420 ? 16.938 46.781 19.812 1 92.38 420 VAL A C 1
ATOM 3176 O O . VAL A 1 420 ? 16.984 46.875 21.031 1 92.38 420 VAL A O 1
ATOM 3179 N N . LEU A 1 421 ? 17.609 45.875 19.172 1 92.81 421 LEU A N 1
ATOM 3180 C CA . LEU A 1 421 ? 18.484 44.938 19.844 1 92.81 421 LEU A CA 1
ATOM 3181 C C . LEU A 1 421 ? 19.641 45.656 20.547 1 92.81 421 LEU A C 1
ATOM 3183 O O . LEU A 1 421 ? 20.125 45.188 21.578 1 92.81 421 LEU A O 1
ATOM 3187 N N . GLU A 1 422 ? 20.062 46.75 20 1 91.81 422 GLU A N 1
ATOM 3188 C CA . GLU A 1 422 ? 21.141 47.5 20.594 1 91.81 422 GLU A CA 1
ATOM 3189 C C . GLU A 1 422 ? 20.734 48.094 21.953 1 91.81 422 GLU A C 1
ATOM 3191 O O . GLU A 1 422 ? 21.562 48.188 22.859 1 91.81 422 GLU A O 1
ATOM 3196 N N . VAL A 1 423 ? 19.5 48.375 22.109 1 92.31 423 VAL A N 1
ATOM 3197 C CA . VAL A 1 423 ? 19.031 49.031 23.312 1 92.31 423 VAL A CA 1
ATOM 3198 C C . VAL A 1 423 ? 18.469 48 24.297 1 92.31 423 VAL A C 1
ATOM 3200 O O . VAL A 1 423 ? 18.672 48.125 25.5 1 92.31 423 VAL A O 1
ATOM 3203 N N . ASN A 1 424 ? 17.797 47 23.812 1 93.62 424 ASN A N 1
ATOM 3204 C CA . ASN A 1 424 ? 17.031 46.094 24.672 1 93.62 424 ASN A CA 1
ATOM 3205 C C . ASN A 1 424 ? 17.141 44.656 24.203 1 93.62 424 ASN A C 1
ATOM 3207 O O . ASN A 1 424 ? 16.141 43.969 24.016 1 93.62 424 ASN A O 1
ATOM 3211 N N . GLN A 1 425 ? 18.266 44.156 24.031 1 94.56 425 GLN A N 1
ATOM 3212 C CA . GLN A 1 425 ? 18.516 42.844 23.484 1 94.56 425 GLN A CA 1
ATOM 3213 C C . GLN A 1 425 ? 17.891 41.75 24.375 1 94.56 425 GLN A C 1
ATOM 3215 O O . GLN A 1 425 ? 17.219 40.844 23.891 1 94.56 425 GLN A O 1
ATOM 3220 N N . ALA A 1 426 ? 18.094 41.812 25.625 1 95.19 426 ALA A N 1
ATOM 3221 C CA . ALA A 1 426 ? 17.609 40.812 26.562 1 95.19 426 ALA A CA 1
ATOM 3222 C C . ALA A 1 426 ? 16.094 40.719 26.531 1 95.19 426 ALA A C 1
ATOM 3224 O O . ALA A 1 426 ? 15.539 39.625 26.531 1 95.19 426 ALA A O 1
ATOM 3225 N N . LYS A 1 427 ? 15.461 41.844 26.5 1 95.25 427 LYS A N 1
ATOM 3226 C CA . LYS A 1 427 ? 14 41.844 26.484 1 95.25 427 LYS A CA 1
ATOM 3227 C C . LYS A 1 427 ? 13.461 41.25 25.188 1 95.25 427 LYS A C 1
ATOM 3229 O O . LYS A 1 427 ? 12.516 40.438 25.219 1 95.25 427 LYS A O 1
ATOM 3234 N N . VAL A 1 428 ? 14.055 41.625 24.094 1 96.56 428 VAL A N 1
ATOM 3235 C CA . VAL A 1 428 ? 13.617 41.094 22.797 1 96.56 428 VAL A CA 1
ATOM 3236 C C . VAL A 1 428 ? 13.742 39.594 22.781 1 96.56 428 VAL A C 1
ATOM 3238 O O . VAL A 1 428 ? 12.844 38.875 22.328 1 96.56 428 VAL A O 1
ATOM 3241 N N . LEU A 1 429 ? 14.828 39.094 23.297 1 96.5 429 LEU A N 1
ATOM 3242 C CA . LEU A 1 429 ? 15.078 37.656 23.297 1 96.5 429 LEU A CA 1
ATOM 3243 C C . LEU A 1 429 ? 14.117 36.938 24.25 1 96.5 429 LEU A C 1
ATOM 3245 O O . LEU A 1 429 ? 13.578 35.875 23.922 1 96.5 429 LEU A O 1
ATOM 3249 N N . GLN A 1 430 ? 13.883 37.469 25.406 1 96 430 GLN A N 1
ATOM 3250 C CA . GLN A 1 430 ? 12.961 36.875 26.359 1 96 430 GLN A CA 1
ATOM 3251 C C . GLN A 1 430 ? 11.539 36.875 25.812 1 96 430 GLN A C 1
ATOM 3253 O O . GLN A 1 430 ? 10.742 36 26.156 1 96 430 GLN A O 1
ATOM 3258 N N . ASP A 1 431 ? 11.242 37.781 24.938 1 96.88 431 ASP A N 1
ATOM 3259 C CA . ASP A 1 431 ? 9.922 37.875 24.312 1 96.88 431 ASP A CA 1
ATOM 3260 C C . ASP A 1 431 ? 9.75 36.781 23.25 1 96.88 431 ASP A C 1
ATOM 3262 O O . ASP A 1 431 ? 8.656 36.594 22.719 1 96.88 431 ASP A O 1
ATOM 3266 N N . HIS A 1 432 ? 10.797 36.031 22.969 1 97.69 432 HIS A N 1
ATOM 3267 C CA . HIS A 1 432 ? 10.711 34.938 22.047 1 97.69 432 HIS A CA 1
ATOM 3268 C C . HIS A 1 432 ? 10.617 33.594 22.781 1 97.69 432 HIS A C 1
ATOM 3270 O O . HIS A 1 432 ? 10.664 32.531 22.172 1 97.69 432 HIS A O 1
ATOM 3276 N N . VAL A 1 433 ? 10.484 33.688 24.078 1 97.25 433 VAL A N 1
ATOM 3277 C CA . VAL A 1 433 ? 10.289 32.5 24.922 1 97.25 433 VAL A CA 1
ATOM 3278 C C . VAL A 1 433 ? 8.914 32.562 25.578 1 97.25 433 VAL A C 1
ATOM 3280 O O . VAL A 1 433 ? 8.68 33.375 26.469 1 97.25 433 VAL A O 1
ATOM 3283 N N . ILE A 1 434 ? 8.055 31.672 25.141 1 97.56 434 ILE A N 1
ATOM 3284 C CA . ILE A 1 434 ? 6.715 31.578 25.719 1 97.56 434 ILE A CA 1
ATOM 3285 C C . ILE A 1 434 ? 6.746 30.703 26.969 1 97.56 434 ILE A C 1
ATOM 3287 O O . ILE A 1 434 ? 7.301 29.594 26.953 1 97.56 434 ILE A O 1
ATOM 3291 N N . LYS A 1 435 ? 6.074 31.047 28.016 1 95.38 435 LYS A N 1
ATOM 3292 C CA . LYS A 1 435 ? 6.141 30.391 29.328 1 95.38 435 LYS A CA 1
ATOM 3293 C C . LYS A 1 435 ? 5.465 29.016 29.281 1 95.38 435 LYS A C 1
ATOM 3295 O O . LYS A 1 435 ? 5.793 28.125 30.062 1 95.38 435 LYS A O 1
ATOM 3300 N N . GLN A 1 436 ? 4.602 28.844 28.375 1 94.88 436 GLN A N 1
ATOM 3301 C CA . GLN A 1 436 ? 3.859 27.594 28.266 1 94.88 436 GLN A CA 1
ATOM 3302 C C . GLN A 1 436 ? 4.371 26.75 27.109 1 94.88 436 GLN A C 1
ATOM 3304 O O . GLN A 1 436 ? 4.793 27.297 26.078 1 94.88 436 GLN A O 1
ATOM 3309 N N . ARG A 1 437 ? 4.383 25.453 27.359 1 94.94 437 ARG A N 1
ATOM 3310 C CA . ARG A 1 437 ? 4.602 24.531 26.25 1 94.94 437 ARG A CA 1
ATOM 3311 C C . ARG A 1 437 ? 3.352 24.406 25.391 1 94.94 437 ARG A C 1
ATOM 3313 O O . ARG A 1 437 ? 2.35 23.828 25.812 1 94.94 437 ARG A O 1
ATOM 3320 N N . LEU A 1 438 ? 3.424 24.984 24.25 1 94.06 438 LEU A N 1
ATOM 3321 C CA . LEU A 1 438 ? 2.26 25.016 23.359 1 94.06 438 LEU A CA 1
ATOM 3322 C C . LEU A 1 438 ? 2.596 24.406 22 1 94.06 438 LEU A C 1
ATOM 3324 O O . LEU A 1 438 ? 3.506 24.891 21.312 1 94.06 438 LEU A O 1
ATOM 3328 N N . GLN A 1 439 ? 1.821 23.438 21.656 1 91.25 439 GLN A N 1
ATOM 3329 C CA . GLN A 1 439 ? 1.926 22.906 20.297 1 91.25 439 GLN A CA 1
ATOM 3330 C C . GLN A 1 439 ? 1.211 23.812 19.297 1 91.25 439 GLN A C 1
ATOM 3332 O O . GLN A 1 439 ? 0.379 24.625 19.688 1 91.25 439 GLN A O 1
ATOM 3337 N N . ARG A 1 440 ? 1.653 23.594 18.047 1 90.44 440 ARG A N 1
ATOM 3338 C CA . ARG A 1 440 ? 1.015 24.359 16.984 1 90.44 440 ARG A CA 1
ATOM 3339 C C . ARG A 1 440 ? -0.491 24.125 16.969 1 90.44 440 ARG A C 1
ATOM 3341 O O . ARG A 1 440 ? -1.268 25.047 16.703 1 90.44 440 ARG A O 1
ATOM 3348 N N . THR A 1 441 ? -0.938 22.938 17.312 1 88.38 441 THR A N 1
ATOM 3349 C CA . THR A 1 441 ? -2.336 22.531 17.25 1 88.38 441 THR A CA 1
ATOM 3350 C C . THR A 1 441 ? -3.135 23.172 18.391 1 88.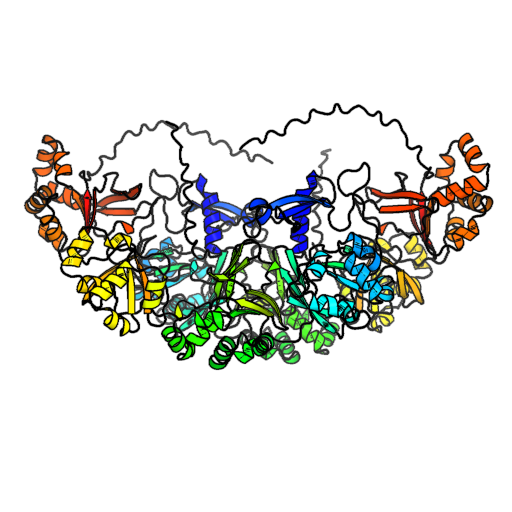38 441 THR A C 1
ATOM 3352 O O . THR A 1 441 ? -4.367 23.156 18.375 1 88.38 441 THR A O 1
ATOM 3355 N N . GLN A 1 442 ? -2.438 23.734 19.359 1 90.44 442 GLN A N 1
ATOM 3356 C CA . GLN A 1 442 ? -3.1 24.344 20.5 1 90.44 442 GLN A CA 1
ATOM 3357 C C . GLN A 1 442 ? -3.258 25.844 20.312 1 90.44 442 GLN A C 1
ATOM 3359 O O . GLN A 1 442 ? -3.902 26.516 21.125 1 90.44 442 GLN A O 1
ATOM 3364 N N . LEU A 1 443 ? -2.672 26.359 19.281 1 91.44 443 LEU A N 1
ATOM 3365 C CA . LEU A 1 443 ? -2.764 27.781 19.016 1 91.44 443 LEU A CA 1
ATOM 3366 C C . LEU A 1 443 ? -4.086 28.125 18.344 1 91.44 443 LEU A C 1
ATOM 3368 O O . LEU A 1 443 ? -4.605 27.328 17.547 1 91.44 443 LEU A O 1
ATOM 3372 N N . HIS A 1 444 ? -4.594 29.266 18.734 1 90.38 444 HIS A N 1
ATOM 3373 C CA . HIS A 1 444 ? -5.844 29.719 18.125 1 90.38 444 HIS A CA 1
ATOM 3374 C C . HIS A 1 444 ? -5.879 31.234 17.969 1 90.38 444 HIS A C 1
ATOM 3376 O O . HIS A 1 444 ? -5.066 31.938 18.578 1 90.38 444 HIS A O 1
ATOM 3382 N N . HIS A 1 445 ? -6.762 31.688 17.172 1 90.44 445 HIS A N 1
ATOM 3383 C CA . HIS A 1 445 ? -6.871 33.125 16.875 1 90.44 445 HIS A CA 1
ATOM 3384 C C . HIS A 1 445 ? -7.273 33.906 18.109 1 90.44 445 HIS A C 1
ATOM 3386 O O . HIS A 1 445 ? -8.242 33.562 18.781 1 90.44 445 HIS A O 1
ATOM 3392 N N . GLY A 1 446 ? -6.574 34.969 18.391 1 90 446 GLY A N 1
ATOM 3393 C CA . GLY A 1 446 ? -6.887 35.844 19.516 1 90 446 GLY A CA 1
ATOM 3394 C C . GLY A 1 446 ? -6.238 35.406 20.812 1 90 446 GLY A C 1
ATOM 3395 O O . GLY A 1 446 ? -6.348 36.094 21.828 1 90 446 GLY A O 1
ATOM 3396 N N . GLN A 1 447 ? -5.586 34.281 20.703 1 93.88 447 GLN A N 1
ATOM 3397 C CA . GLN A 1 447 ? -4.883 33.781 21.875 1 93.88 447 GLN A CA 1
ATOM 3398 C C . GLN A 1 447 ? -3.791 34.781 22.312 1 93.88 447 GLN A C 1
ATOM 3400 O O . GLN A 1 447 ? -3.119 35.375 21.469 1 93.88 447 GLN A O 1
ATOM 3405 N N . ILE A 1 448 ? -3.686 34.969 23.625 1 95.44 448 ILE A N 1
ATOM 3406 C CA . ILE A 1 448 ? -2.627 35.812 24.188 1 95.44 448 ILE A CA 1
ATOM 3407 C C . ILE A 1 448 ? -1.568 34.938 24.844 1 95.44 448 ILE A C 1
ATOM 3409 O O . ILE A 1 448 ? -1.889 34.094 25.719 1 95.44 448 ILE A O 1
ATOM 3413 N N . LEU A 1 449 ? -0.379 35.125 24.438 1 97.19 449 LEU A N 1
ATOM 3414 C CA . LEU A 1 449 ? 0.732 34.344 24.969 1 97.19 449 LEU A CA 1
ATOM 3415 C C . LEU A 1 449 ? 1.62 35.188 25.859 1 97.19 449 LEU A C 1
ATOM 3417 O O . LEU A 1 449 ? 2.053 36.281 25.453 1 97.19 449 LEU A O 1
ATOM 3421 N N . GLU A 1 450 ? 1.871 34.688 26.984 1 97.69 450 GLU A N 1
ATOM 3422 C CA . GLU A 1 450 ? 2.771 35.406 27.891 1 97.69 450 GLU A CA 1
ATOM 3423 C C . GLU A 1 450 ? 4.211 34.938 27.719 1 97.69 450 GLU A C 1
ATOM 3425 O O . GLU A 1 450 ? 4.48 33.719 27.703 1 97.69 450 GLU A O 1
ATOM 3430 N N . THR A 1 451 ? 5.113 35.875 27.594 1 97.31 451 THR A N 1
ATOM 3431 C CA . THR A 1 451 ? 6.52 35.562 27.359 1 97.31 451 THR A CA 1
ATOM 3432 C C . THR A 1 451 ? 7.297 35.594 28.672 1 97.31 451 THR A C 1
ATOM 3434 O O . THR A 1 451 ? 6.766 36 29.703 1 97.31 451 THR A O 1
ATOM 3437 N N . LEU A 1 452 ? 8.484 35.125 28.625 1 95.38 452 LEU A N 1
ATOM 3438 C CA . LEU A 1 452 ? 9.375 35.188 29.781 1 95.38 452 LEU A CA 1
ATOM 3439 C C . LEU A 1 452 ? 9.688 36.625 30.172 1 95.38 452 LEU A C 1
ATOM 3441 O O . LEU A 1 452 ? 9.93 36.906 31.344 1 95.38 452 LEU A O 1
ATOM 3445 N N . GLY A 1 453 ? 9.688 37.5 29.203 1 94 453 GLY A N 1
ATOM 3446 C CA . GLY A 1 453 ? 9.938 38.906 29.453 1 94 453 GLY A CA 1
ATOM 3447 C C . GLY A 1 453 ? 8.727 39.656 29.984 1 94 453 GLY A C 1
ATOM 3448 O O . GLY A 1 453 ? 8.805 40.844 30.281 1 94 453 GLY A O 1
ATOM 3449 N N . GLY A 1 454 ? 7.652 38.938 30.078 1 94.94 454 GLY A N 1
ATOM 3450 C CA . GLY A 1 454 ? 6.441 39.531 30.625 1 94.94 454 GLY A CA 1
ATOM 3451 C C . GLY A 1 454 ? 5.578 40.188 29.562 1 94.94 454 GLY A C 1
ATOM 3452 O O . GLY A 1 454 ? 4.543 40.781 29.859 1 94.94 454 GLY A O 1
ATOM 3453 N N . THR A 1 455 ? 5.988 40.125 28.391 1 96.56 455 THR A N 1
ATOM 3454 C CA . THR A 1 455 ? 5.238 40.688 27.281 1 96.56 455 THR A CA 1
ATOM 3455 C C . THR A 1 455 ? 4.113 39.75 26.859 1 96.56 455 THR A C 1
ATOM 3457 O O . THR A 1 455 ? 4.242 38.5 26.953 1 96.56 455 THR A O 1
ATOM 3460 N N . LYS A 1 456 ? 2.98 40.312 26.453 1 96.38 456 LYS A N 1
ATOM 3461 C CA . LYS A 1 456 ? 1.854 39.562 25.922 1 96.38 456 LYS A CA 1
ATOM 3462 C C . LYS A 1 456 ? 1.823 39.625 24.391 1 96.38 456 LYS A C 1
ATOM 3464 O O . LYS A 1 456 ? 1.769 40.719 23.828 1 96.38 456 LYS A O 1
ATOM 3469 N N . LEU A 1 457 ? 1.944 38.5 23.797 1 97.62 457 LEU A N 1
ATOM 3470 C CA . LEU A 1 457 ? 1.924 38.438 22.328 1 97.62 457 LEU A CA 1
ATOM 3471 C C . LEU A 1 457 ? 0.589 37.875 21.844 1 97.62 457 LEU A C 1
ATOM 3473 O O . LEU A 1 457 ? 0.017 36.969 22.453 1 97.62 457 LEU A O 1
ATOM 3477 N N . ARG A 1 458 ? 0.114 38.344 20.734 1 95.88 458 ARG A N 1
ATOM 3478 C CA . ARG A 1 458 ? -1.166 37.938 20.156 1 95.88 458 ARG A CA 1
ATOM 3479 C C . ARG A 1 458 ? -0.968 36.906 19.062 1 95.88 458 ARG A C 1
ATOM 3481 O O . ARG A 1 458 ? -0.041 37 18.25 1 95.88 458 ARG A O 1
ATOM 3488 N N . VAL A 1 459 ? -1.808 35.906 19.016 1 95.5 459 VAL A N 1
ATOM 3489 C CA . VAL A 1 459 ? -1.808 34.875 17.969 1 95.5 459 VAL A CA 1
ATOM 3490 C C . VAL A 1 459 ? -2.889 35.219 16.938 1 95.5 459 VAL A C 1
ATOM 3492 O O . VAL A 1 459 ? -4.02 35.531 17.297 1 95.5 459 VAL A O 1
ATOM 3495 N N . PHE A 1 460 ? -2.527 35.188 15.695 1 93.25 460 PHE A N 1
ATOM 3496 C CA . PHE A 1 460 ? -3.469 35.375 14.602 1 93.25 460 PHE A CA 1
ATOM 3497 C C . PHE A 1 460 ? -3.473 34.188 13.672 1 93.25 460 PHE A C 1
ATOM 3499 O O . PHE A 1 460 ? -2.42 33.75 13.195 1 93.25 460 PHE A O 1
ATOM 3506 N N . VAL A 1 461 ? -4.609 33.656 13.516 1 91.38 461 VAL A N 1
ATOM 3507 C CA . VAL A 1 461 ? -4.777 32.531 12.602 1 91.38 461 VAL A CA 1
ATOM 3508 C C . VAL A 1 461 ? -5.488 33 11.336 1 91.38 461 VAL A C 1
ATOM 3510 O O . VAL A 1 461 ? -6.543 33.625 11.406 1 91.38 461 VAL A O 1
ATOM 3513 N N . TYR A 1 462 ? -4.859 32.75 10.219 1 89 462 TYR A N 1
ATOM 3514 C CA . TYR A 1 462 ? -5.41 33.031 8.898 1 89 462 TYR A CA 1
ATOM 3515 C C . TYR A 1 462 ? -5.617 31.719 8.125 1 89 462 TYR A C 1
ATOM 3517 O O . TYR A 1 462 ? -5.355 30.625 8.641 1 89 462 TYR A O 1
ATOM 3525 N N . ARG A 1 463 ? -6.168 31.781 7.004 1 81.44 463 ARG A N 1
ATOM 3526 C CA . ARG A 1 463 ? -6.496 30.594 6.227 1 81.44 463 ARG A CA 1
ATOM 3527 C C . ARG A 1 463 ? -5.246 29.781 5.926 1 81.44 463 ARG A C 1
ATOM 3529 O O . ARG A 1 463 ? -5.273 28.547 5.996 1 81.44 463 ARG A O 1
ATOM 3536 N N . LYS A 1 464 ? -4.195 30.5 5.543 1 80.88 464 LYS A N 1
ATOM 3537 C CA . LYS A 1 464 ? -3 29.781 5.117 1 80.88 464 LYS A CA 1
ATOM 3538 C C . LYS A 1 464 ? -1.791 30.172 5.961 1 80.88 464 LYS A C 1
ATOM 3540 O O . LYS A 1 464 ? -0.647 29.953 5.555 1 80.88 464 LYS A O 1
ATOM 3545 N N . ALA A 1 465 ? -2.131 30.781 7.09 1 89.69 465 ALA A N 1
ATOM 3546 C CA . ALA A 1 465 ? -1.006 31.234 7.906 1 89.69 465 ALA A CA 1
ATOM 3547 C C . ALA A 1 465 ? -1.401 31.328 9.375 1 89.69 465 ALA A C 1
ATOM 3549 O O . ALA A 1 465 ? -2.582 31.484 9.695 1 89.69 465 ALA A O 1
ATOM 3550 N N . MET A 1 466 ? -0.447 31.125 10.148 1 92.56 466 MET A N 1
ATOM 3551 C CA . MET A 1 466 ? -0.545 31.391 11.578 1 92.56 466 MET A CA 1
ATOM 3552 C C . MET A 1 466 ? 0.602 32.281 12.055 1 92.56 466 MET A C 1
ATOM 3554 O O . MET A 1 466 ? 1.769 31.984 11.789 1 92.56 466 MET A O 1
ATOM 3558 N N . CYS A 1 467 ? 0.18 33.344 12.672 1 95.94 467 CYS A N 1
ATOM 3559 C CA . CYS A 1 467 ? 1.214 34.312 13.016 1 95.94 467 CYS A CA 1
ATOM 3560 C C . CYS A 1 467 ? 1.131 34.719 14.484 1 95.94 467 CYS A C 1
ATOM 3562 O O . CYS A 1 467 ? 0.054 34.656 15.086 1 95.94 467 CYS A O 1
ATOM 3564 N N . ILE A 1 468 ? 2.23 34.906 15.078 1 97.56 468 ILE A N 1
ATOM 3565 C CA . ILE A 1 468 ? 2.355 35.562 16.375 1 97.56 468 ILE A CA 1
ATOM 3566 C C . ILE A 1 468 ? 2.826 37 16.172 1 97.56 468 ILE A C 1
ATOM 3568 O O . ILE A 1 468 ? 3.965 37.25 15.75 1 97.56 468 ILE A O 1
ATOM 3572 N N . GLU A 1 469 ? 1.887 37.906 16.516 1 96.69 469 GLU A N 1
ATOM 3573 C CA . GLU A 1 469 ? 2.059 39.281 16.062 1 96.69 469 GLU A CA 1
ATOM 3574 C C . GLU A 1 469 ? 2.246 39.344 14.547 1 96.69 469 GLU A C 1
ATOM 3576 O O . GLU A 1 469 ? 1.421 38.812 13.789 1 96.69 469 GLU A O 1
ATOM 3581 N N . ASN A 1 470 ? 3.365 39.844 14.039 1 94.81 470 ASN A N 1
ATOM 3582 C CA . ASN A 1 470 ? 3.543 39.844 12.586 1 94.81 470 ASN A CA 1
ATOM 3583 C C . ASN A 1 470 ? 4.566 38.812 12.141 1 94.81 470 ASN A C 1
ATOM 3585 O O . ASN A 1 470 ? 5.016 38.844 10.992 1 94.81 470 ASN A O 1
ATOM 3589 N N . ALA A 1 471 ? 4.98 37.938 13.047 1 96.75 471 ALA A N 1
ATOM 3590 C CA . ALA A 1 471 ? 5.863 36.812 12.703 1 96.75 471 ALA A CA 1
ATOM 3591 C C . ALA A 1 471 ? 5.062 35.531 12.453 1 96.75 471 ALA A C 1
ATOM 3593 O O . ALA A 1 471 ? 4.422 35 13.367 1 96.75 471 ALA A O 1
ATOM 3594 N N . CYS A 1 472 ? 5.152 35.031 11.266 1 95.69 472 CYS A N 1
ATOM 3595 C CA . CYS A 1 472 ? 4.32 33.875 10.898 1 95.69 472 CYS A CA 1
ATOM 3596 C C . CYS A 1 472 ? 5.078 32.562 11.086 1 95.69 472 CYS A C 1
ATOM 3598 O O . CYS A 1 472 ? 6.273 32.5 10.797 1 95.69 472 CYS A O 1
ATOM 3600 N N . LEU A 1 473 ? 4.324 31.609 11.594 1 94.94 473 LEU A N 1
ATOM 3601 C CA . LEU A 1 473 ? 4.875 30.281 11.883 1 94.94 473 LEU A CA 1
ATOM 3602 C C . LEU A 1 473 ? 5.109 29.5 10.594 1 94.94 473 LEU A C 1
ATOM 3604 O O . LEU A 1 473 ? 4.328 29.609 9.648 1 94.94 473 LEU A O 1
ATOM 3608 N N . GLY A 1 474 ? 6.184 28.766 10.641 1 86.75 474 GLY A N 1
ATOM 3609 C CA . GLY A 1 474 ? 6.395 27.812 9.57 1 86.75 474 GLY A CA 1
ATOM 3610 C C . GLY A 1 474 ? 5.496 26.594 9.68 1 86.75 474 GLY A C 1
ATOM 3611 O O . GLY A 1 474 ? 4.633 26.531 10.555 1 86.75 474 GLY A O 1
ATOM 3612 N N . ASN A 1 475 ? 5.629 25.688 8.773 1 72.75 475 ASN A N 1
ATOM 3613 C CA . ASN A 1 475 ? 4.723 24.547 8.641 1 72.75 475 ASN A CA 1
ATOM 3614 C C . ASN A 1 475 ? 4.977 23.5 9.719 1 72.75 475 ASN A C 1
ATOM 3616 O O . ASN A 1 475 ? 4.07 22.75 10.086 1 72.75 475 ASN A O 1
ATOM 3620 N N . ALA A 1 476 ? 6.199 23.5 10.133 1 72.94 476 ALA A N 1
ATOM 3621 C CA . ALA A 1 476 ? 6.465 22.375 11.031 1 72.94 476 ALA A CA 1
ATOM 3622 C C . ALA A 1 476 ? 6.957 22.875 12.391 1 72.94 476 ALA A C 1
ATOM 3624 O O . ALA A 1 476 ? 7.719 23.828 12.469 1 72.94 476 ALA A O 1
ATOM 3625 N N . SER A 1 477 ? 6.262 22.375 13.438 1 83.75 477 SER A N 1
ATOM 3626 C CA . SER A 1 477 ? 6.766 22.547 14.805 1 83.75 477 SER A CA 1
ATOM 3627 C C . SER A 1 477 ? 7.531 21.312 15.258 1 83.75 477 SER A C 1
ATOM 3629 O O . SER A 1 477 ? 7.27 20.203 14.789 1 83.75 477 SER A O 1
ATOM 3631 N N . LEU A 1 478 ? 8.531 21.609 16.094 1 89.69 478 LEU A N 1
ATOM 3632 C CA . LEU A 1 478 ? 9.344 20.5 16.594 1 89.69 478 LEU A CA 1
ATOM 3633 C C . LEU A 1 478 ? 9.055 20.234 18.078 1 89.69 478 LEU A C 1
ATOM 3635 O O . LEU A 1 478 ? 8.984 21.172 18.875 1 89.69 478 LEU A O 1
ATOM 3639 N N . HIS A 1 479 ? 8.859 19.016 18.375 1 88.81 479 HIS A N 1
ATOM 3640 C CA . HIS A 1 479 ? 8.594 18.594 19.75 1 88.81 479 HIS A CA 1
ATOM 3641 C C . HIS A 1 479 ? 9.875 18.156 20.453 1 88.81 479 HIS A C 1
ATOM 3643 O O . HIS A 1 479 ? 10.406 17.078 20.156 1 88.81 479 HIS A O 1
ATOM 3649 N N . ALA A 1 480 ? 10.289 19.016 21.344 1 90.62 480 ALA A N 1
ATOM 3650 C CA . ALA A 1 480 ? 11.492 18.703 22.094 1 90.62 480 ALA A CA 1
ATOM 3651 C C . ALA A 1 480 ? 11.156 18.031 23.422 1 90.62 480 ALA A C 1
ATOM 3653 O O . ALA A 1 480 ? 9.984 17.859 23.75 1 90.62 480 ALA A O 1
ATOM 3654 N N . SER A 1 481 ? 12.172 17.547 24.156 1 86.25 481 SER A N 1
ATOM 3655 C CA . SER A 1 481 ? 11.984 16.875 25.438 1 86.25 481 SER A CA 1
ATOM 3656 C C . SER A 1 481 ? 11.492 17.844 26.5 1 86.25 481 SER A C 1
ATOM 3658 O O . SER A 1 481 ? 10.734 17.453 27.391 1 86.25 481 SER A O 1
ATOM 3660 N N . ASP A 1 482 ? 11.945 19.109 26.375 1 88.31 482 ASP A N 1
ATOM 3661 C CA . ASP A 1 482 ? 11.648 20.062 27.438 1 88.31 482 ASP A CA 1
ATOM 3662 C C . ASP A 1 482 ? 10.742 21.172 26.938 1 88.31 482 ASP A C 1
ATOM 3664 O O . ASP A 1 482 ? 10.492 22.156 27.656 1 88.31 482 ASP A O 1
ATOM 3668 N N . GLY A 1 483 ? 10.289 21.062 25.703 1 92.75 483 GLY A N 1
ATOM 3669 C CA . GLY A 1 483 ? 9.422 22.125 25.203 1 92.75 483 GLY A CA 1
ATOM 3670 C C . GLY A 1 483 ? 9.109 21.969 23.719 1 92.75 483 GLY A C 1
ATOM 3671 O O . GLY A 1 483 ? 9.242 20.875 23.156 1 92.75 483 GLY A O 1
ATOM 3672 N N . GLU A 1 484 ? 8.602 23.109 23.172 1 95.25 484 GLU A N 1
ATOM 3673 C CA . GLU A 1 484 ? 8.266 23.188 21.75 1 95.25 484 GLU A CA 1
ATOM 3674 C C . GLU A 1 484 ? 9.109 24.234 21.031 1 95.25 484 GLU A C 1
ATOM 3676 O O . GLU A 1 484 ? 9.461 25.266 21.625 1 95.25 484 GLU A O 1
ATOM 3681 N N . LEU A 1 485 ? 9.484 23.906 19.891 1 95.75 485 LEU A N 1
ATOM 3682 C CA . LEU A 1 485 ? 10.203 24.859 19.062 1 95.75 485 LEU A CA 1
ATOM 3683 C C . LEU A 1 485 ? 9.398 25.219 17.828 1 95.75 485 LEU A C 1
ATOM 3685 O O . LEU A 1 485 ? 8.992 24.344 17.047 1 95.75 485 LEU A O 1
ATOM 3689 N N . HIS A 1 486 ? 9.094 26.5 17.688 1 96.38 486 HIS A N 1
ATOM 3690 C CA . HIS A 1 486 ? 8.383 27.016 16.516 1 96.38 486 HIS A CA 1
ATOM 3691 C C . HIS A 1 486 ? 9.273 27.938 15.688 1 96.38 486 HIS A C 1
ATOM 3693 O O . HIS A 1 486 ? 9.844 28.891 16.219 1 96.38 486 HIS A O 1
ATOM 3699 N N . ARG A 1 487 ? 9.367 27.656 14.422 1 95.25 487 ARG A N 1
ATOM 3700 C CA . ARG A 1 487 ? 10.062 28.578 13.531 1 95.25 487 ARG A CA 1
ATOM 3701 C C . ARG A 1 487 ? 9.141 29.703 13.078 1 95.25 487 ARG A C 1
ATOM 3703 O O . ARG A 1 487 ? 7.965 29.469 12.789 1 95.25 487 ARG A O 1
ATOM 3710 N N . VAL A 1 488 ? 9.672 30.906 13.109 1 96.25 488 VAL A N 1
ATOM 3711 C CA . VAL A 1 488 ? 8.93 32.062 12.609 1 96.25 488 VAL A CA 1
ATOM 3712 C C . VAL A 1 488 ? 9.773 32.812 11.57 1 96.25 488 VAL A C 1
ATOM 3714 O O . VAL A 1 488 ? 10.992 32.625 11.523 1 96.25 488 VAL A O 1
ATOM 3717 N N . ASP A 1 489 ? 9.18 33.562 10.742 1 94.12 489 ASP A N 1
ATOM 3718 C CA . ASP A 1 489 ? 9.867 34.125 9.586 1 94.12 489 ASP A CA 1
ATOM 3719 C C . ASP A 1 489 ? 10.648 35.375 9.969 1 94.12 489 ASP A C 1
ATOM 3721 O O . ASP A 1 489 ? 11.578 35.781 9.266 1 94.12 489 ASP A O 1
ATOM 3725 N N . ARG A 1 490 ? 10.344 36.031 11.156 1 96 490 ARG A N 1
ATOM 3726 C CA . ARG A 1 490 ? 11.039 37.281 11.508 1 96 490 ARG A CA 1
ATOM 3727 C C . ARG A 1 490 ? 11.078 37.469 13.023 1 96 490 ARG A C 1
ATOM 3729 O O . ARG A 1 490 ? 10.344 36.781 13.758 1 96 490 ARG A O 1
ATOM 3736 N N . VAL A 1 491 ? 12 38.375 13.43 1 97.31 491 VAL A N 1
ATOM 3737 C CA . VAL A 1 491 ? 12.117 38.719 14.836 1 97.31 491 VAL A CA 1
ATOM 3738 C C . VAL A 1 491 ? 10.852 39.438 15.297 1 97.31 491 VAL A C 1
ATOM 3740 O O . VAL A 1 491 ? 10.344 40.312 14.586 1 97.31 491 VAL A O 1
ATOM 3743 N N . ILE A 1 492 ? 10.367 39.031 16.406 1 97.38 492 ILE A N 1
ATOM 3744 C CA . ILE A 1 492 ? 9.141 39.625 16.938 1 97.38 492 ILE A CA 1
ATOM 3745 C C . ILE A 1 492 ? 9.477 40.844 17.781 1 97.38 492 ILE A C 1
ATOM 3747 O O . ILE A 1 492 ? 10.211 40.75 18.766 1 97.38 492 ILE A O 1
ATOM 3751 N N . LEU A 1 493 ? 9.039 41.969 17.375 1 95.56 493 LEU A N 1
ATOM 3752 C CA . LEU A 1 493 ? 9.102 43.188 18.156 1 95.56 493 LEU A CA 1
ATOM 3753 C C . LEU A 1 493 ? 7.719 43.594 18.641 1 95.56 493 LEU A C 1
ATOM 3755 O O . LEU A 1 493 ? 6.914 44.125 17.859 1 95.56 493 LEU A O 1
ATOM 3759 N N . ALA A 1 494 ? 7.484 43.406 19.859 1 93.88 494 ALA A N 1
ATOM 3760 C CA . ALA A 1 494 ? 6.168 43.688 20.422 1 93.88 494 ALA A CA 1
ATOM 3761 C C . ALA A 1 494 ? 5.895 45.188 20.391 1 93.88 494 ALA A C 1
ATOM 3763 O O . ALA A 1 494 ? 6.781 46 20.672 1 93.88 494 ALA A O 1
ATOM 3764 N N . PRO A 1 495 ? 4.699 45.531 19.953 1 93.88 495 PRO A N 1
ATOM 3765 C CA . PRO A 1 495 ? 4.371 46.938 19.906 1 93.88 495 PRO A CA 1
ATOM 3766 C C . PRO A 1 495 ? 4.184 47.562 21.297 1 93.88 495 PRO A C 1
ATOM 3768 O O . PRO A 1 495 ? 3.727 46.875 22.219 1 93.88 495 PRO A O 1
ATOM 3771 N N . THR A 1 496 ? 4.547 48.844 21.438 1 90.81 496 THR A N 1
ATOM 3772 C CA . THR A 1 496 ? 4.379 49.531 22.703 1 90.81 496 THR A CA 1
ATOM 3773 C C . THR A 1 496 ? 3.4 50.688 22.547 1 90.81 496 THR A C 1
ATOM 3775 O O . THR A 1 496 ? 2.795 51.156 23.531 1 90.81 496 THR A O 1
ATOM 3778 N N . ASN A 1 497 ? 3.26 51.188 21.312 1 93.56 497 ASN A N 1
ATOM 3779 C CA . ASN A 1 497 ? 2.375 52.312 21.031 1 93.56 497 ASN A CA 1
ATOM 3780 C C . ASN A 1 497 ? 1.063 51.844 20.391 1 93.56 497 ASN A C 1
ATOM 3782 O O . ASN A 1 497 ? 1.031 50.844 19.688 1 93.56 497 ASN A O 1
ATOM 3786 N N . ASN A 1 498 ? -0.013 52.531 20.688 1 94.12 498 ASN A N 1
ATOM 3787 C CA . ASN A 1 498 ? -1.239 52.281 19.953 1 94.12 498 ASN A CA 1
ATOM 3788 C C . ASN A 1 498 ? -1.16 52.812 18.531 1 94.12 498 ASN A C 1
ATOM 3790 O O . ASN A 1 498 ? -0.152 53.406 18.141 1 94.12 498 ASN A O 1
ATOM 3794 N N . ALA A 1 499 ? -2.131 52.594 17.766 1 95.19 499 ALA A N 1
ATOM 3795 C CA . ALA A 1 499 ? -2.104 52.938 16.344 1 95.19 499 ALA A CA 1
ATOM 3796 C C . ALA A 1 499 ? -1.844 54.406 16.109 1 95.19 499 ALA A C 1
ATOM 3798 O O . ALA A 1 499 ? -1.013 54.781 15.281 1 95.19 499 ALA A O 1
ATOM 3799 N N . PHE A 1 500 ? -2.512 55.25 16.906 1 94.75 500 PHE A N 1
ATOM 3800 C CA . PHE A 1 500 ? -2.373 56.688 16.703 1 94.75 500 PHE A CA 1
ATOM 3801 C C . PHE A 1 500 ? -0.971 57.156 17.062 1 94.75 500 PHE A C 1
ATOM 3803 O O . PHE A 1 500 ? -0.375 57.969 16.359 1 94.75 500 PHE A O 1
ATOM 3810 N N . GLU A 1 501 ? -0.502 56.688 18.219 1 94.69 501 GLU A N 1
ATOM 3811 C CA . GLU A 1 501 ? 0.847 57.062 18.656 1 94.69 501 GLU A CA 1
ATOM 3812 C C . GLU A 1 501 ? 1.886 56.625 17.625 1 94.69 501 GLU A C 1
ATOM 3814 O O . GLU A 1 501 ? 2.857 57.344 17.375 1 94.69 501 GLU A O 1
ATOM 3819 N N . MET A 1 502 ? 1.623 55.5 17.078 1 94.31 502 MET A N 1
ATOM 3820 C CA . MET A 1 502 ? 2.523 55 16.047 1 94.31 502 MET A CA 1
ATOM 3821 C C . MET A 1 502 ? 2.506 55.906 14.812 1 94.31 502 MET A C 1
ATOM 3823 O O . MET A 1 502 ? 3.559 56.188 14.242 1 94.31 502 MET A O 1
ATOM 3827 N N . LEU A 1 503 ? 1.353 56.312 14.352 1 96.38 503 LEU A N 1
ATOM 3828 C CA . LEU A 1 503 ? 1.222 57.219 13.219 1 96.38 503 LEU A CA 1
ATOM 3829 C C . LEU A 1 503 ? 1.946 58.531 13.484 1 96.38 503 LEU A C 1
ATOM 3831 O O . LEU A 1 503 ? 2.631 59.062 12.602 1 96.38 503 LEU A O 1
ATOM 3835 N N . ALA A 1 504 ? 1.814 59 14.695 1 95.31 504 ALA A N 1
ATOM 3836 C CA . ALA A 1 504 ? 2.389 60.281 15.07 1 95.31 504 ALA A CA 1
ATOM 3837 C C . ALA A 1 504 ? 3.914 60.25 15.055 1 95.31 504 ALA A C 1
ATOM 3839 O O . ALA A 1 504 ? 4.574 61.25 14.852 1 95.31 504 ALA A O 1
ATOM 3840 N N . ALA A 1 505 ? 4.418 59.094 15.234 1 93.56 505 ALA A N 1
ATOM 3841 C CA . ALA A 1 505 ? 5.867 58.938 15.297 1 93.56 505 ALA A CA 1
ATOM 3842 C C . ALA A 1 505 ? 6.457 58.719 13.906 1 93.56 505 ALA A C 1
ATOM 3844 O O . ALA A 1 505 ? 7.676 58.75 13.734 1 93.56 505 ALA A O 1
ATOM 3845 N N . GLU A 1 506 ? 5.656 58.594 12.898 1 94.5 506 GLU A N 1
ATOM 3846 C CA . GLU A 1 506 ? 6.121 58.281 11.547 1 94.5 506 GLU A CA 1
ATOM 3847 C C . GLU A 1 506 ? 6.207 59.531 10.695 1 94.5 506 GLU A C 1
ATOM 3849 O O . GLU A 1 506 ? 5.184 60.125 10.328 1 94.5 506 GLU A O 1
ATOM 3854 N N . PRO A 1 507 ? 7.391 59.906 10.25 1 94.19 507 PRO A N 1
ATOM 3855 C CA . PRO A 1 507 ? 7.566 61.188 9.531 1 94.19 507 PRO A CA 1
ATOM 3856 C C . PRO A 1 507 ? 6.816 61.219 8.203 1 94.19 507 PRO A C 1
ATOM 3858 O O . PRO A 1 507 ? 6.453 62.312 7.727 1 94.19 507 PRO A O 1
ATOM 3861 N N . GLN A 1 508 ? 6.605 60.125 7.645 1 95.56 508 GLN A N 1
ATOM 3862 C CA . GLN A 1 508 ? 5.957 60.125 6.34 1 95.56 508 GLN A CA 1
ATOM 3863 C C . GLN A 1 508 ? 4.441 60.25 6.477 1 95.56 508 GLN A C 1
ATOM 3865 O O . GLN A 1 508 ? 3.723 60.281 5.477 1 95.56 508 GLN A O 1
ATOM 3870 N N . LEU A 1 509 ? 3.945 60.375 7.738 1 97.88 509 LEU A N 1
ATOM 3871 C CA . LEU A 1 509 ? 2.5 60.375 7.938 1 97.88 509 LEU A CA 1
ATOM 3872 C C . LEU A 1 509 ? 2.031 61.625 8.633 1 97.88 509 LEU A C 1
ATOM 3874 O O . LEU A 1 509 ? 0.958 61.656 9.234 1 97.88 509 LEU A O 1
ATOM 3878 N N . THR A 1 510 ? 2.77 62.75 8.508 1 96.94 510 THR A N 1
ATOM 3879 C CA . THR A 1 510 ? 2.467 64 9.203 1 96.94 510 THR A CA 1
ATOM 3880 C C . THR A 1 510 ? 1.145 64.562 8.719 1 96.94 510 THR A C 1
ATOM 3882 O O . THR A 1 510 ? 0.34 65.062 9.516 1 96.94 510 THR A O 1
ATOM 3885 N N . MET A 1 511 ? 0.906 64.625 7.414 1 96.56 511 MET A N 1
ATOM 3886 C CA . MET A 1 511 ? -0.341 65.125 6.867 1 96.56 511 MET A CA 1
ATOM 3887 C C . MET A 1 511 ? -1.536 64.312 7.352 1 96.56 511 MET A C 1
ATOM 3889 O O . MET A 1 511 ? -2.588 64.875 7.664 1 96.56 511 MET A O 1
ATOM 3893 N N . LEU A 1 512 ? -1.317 63.031 7.391 1 97.38 512 LEU A N 1
ATOM 3894 C CA . LEU A 1 512 ? -2.385 62.125 7.852 1 97.38 512 LEU A CA 1
ATOM 3895 C C . LEU A 1 512 ? -2.73 62.406 9.312 1 97.38 512 LEU A C 1
ATOM 3897 O O . LEU A 1 512 ? -3.908 62.469 9.672 1 97.38 512 LEU A O 1
ATOM 3901 N N . VAL A 1 513 ? -1.709 62.562 10.172 1 97.38 513 VAL A N 1
ATOM 3902 C CA . VAL A 1 513 ? -1.909 62.812 11.594 1 97.38 513 VAL A CA 1
ATOM 3903 C C . VAL A 1 513 ? -2.703 64.125 11.789 1 97.38 513 VAL A C 1
ATOM 3905 O O . VAL A 1 513 ? -3.643 64.188 12.586 1 97.38 513 VAL A O 1
ATOM 3908 N N . SER A 1 514 ? -2.326 65.125 11.031 1 95.69 514 SER A N 1
ATOM 3909 C CA . SER A 1 514 ? -3.047 66.438 11.094 1 95.69 514 SER A CA 1
ATOM 3910 C C . SER A 1 514 ? -4.496 66.25 10.648 1 95.69 514 SER A C 1
ATOM 3912 O O . SER A 1 514 ? -5.406 66.812 11.258 1 95.69 514 SER A O 1
ATOM 3914 N N . THR A 1 515 ? -4.648 65.5 9.641 1 96.12 515 THR A N 1
ATOM 3915 C CA . THR A 1 515 ? -5.98 65.312 9.094 1 96.12 515 THR A CA 1
ATOM 3916 C C . THR A 1 515 ? -6.84 64.5 10.086 1 96.12 515 THR A C 1
ATOM 3918 O O . THR A 1 515 ? -8.031 64.75 10.234 1 96.12 515 THR A O 1
ATOM 3921 N N . LEU A 1 516 ? -6.301 63.5 10.742 1 96.81 516 LEU A N 1
ATOM 3922 C CA . LEU A 1 516 ? -7.008 62.719 11.742 1 96.81 516 LEU A CA 1
ATOM 3923 C C . LEU A 1 516 ? -7.477 63.594 12.898 1 96.81 516 LEU A C 1
ATOM 3925 O O . LEU A 1 516 ? -8.602 63.438 13.383 1 96.81 516 LEU A O 1
ATOM 3929 N N . LYS A 1 517 ? -6.602 64.5 13.344 1 95 517 LYS A N 1
ATOM 3930 C CA . LYS A 1 517 ? -6.938 65.438 14.414 1 95 517 LYS A CA 1
ATOM 3931 C C . LYS A 1 517 ? -8.078 66.312 14 1 95 517 LYS A C 1
ATOM 3933 O O . LYS A 1 517 ? -9.023 66.562 14.766 1 95 517 LYS A O 1
ATOM 3938 N N . THR A 1 518 ? -7.949 66.875 12.797 1 93.88 518 THR A N 1
ATOM 3939 C CA . THR A 1 518 ? -8.969 67.75 12.289 1 93.88 518 THR A CA 1
ATOM 3940 C C . THR A 1 518 ? -10.305 67.062 12.133 1 93.88 518 THR A C 1
ATOM 3942 O O . THR A 1 518 ? -11.359 67.625 12.391 1 93.88 518 THR A O 1
ATOM 3945 N N . ALA A 1 519 ? -10.227 65.812 11.695 1 94.88 519 ALA A N 1
ATOM 3946 C CA . ALA A 1 519 ? -11.445 65 11.484 1 94.88 519 ALA A CA 1
ATOM 3947 C C . ALA A 1 519 ? -12.055 64.562 12.812 1 94.88 519 ALA A C 1
ATOM 3949 O O . ALA A 1 519 ? -13.219 64.188 12.867 1 94.88 519 ALA A O 1
ATOM 3950 N N . GLY A 1 520 ? -11.312 64.562 13.945 1 94.06 520 GLY A N 1
ATOM 3951 C CA . GLY A 1 520 ? -11.812 64.25 15.273 1 94.06 520 GLY A CA 1
ATOM 3952 C C . GLY A 1 520 ? -12 62.781 15.508 1 94.06 520 GLY A C 1
ATOM 3953 O O . GLY A 1 520 ? -12.93 62.375 16.203 1 94.06 520 GLY A O 1
ATOM 3954 N N . ILE A 1 521 ? -11.219 61.969 14.883 1 94.44 521 ILE A N 1
ATOM 3955 C CA . ILE A 1 521 ? -11.438 60.531 15.031 1 94.44 521 ILE A CA 1
ATOM 3956 C C . ILE A 1 521 ? -10.211 59.875 15.688 1 94.44 521 ILE A C 1
ATOM 3958 O O . ILE A 1 521 ? -10.008 58.688 15.586 1 94.44 521 ILE A O 1
ATOM 3962 N N . THR A 1 522 ? -9.359 60.688 16.312 1 94.31 522 THR A N 1
ATOM 3963 C CA . THR A 1 522 ? -8.148 60.188 16.969 1 94.31 522 THR A CA 1
ATOM 3964 C C . THR A 1 522 ? -8.508 59.281 18.141 1 94.31 522 THR A C 1
ATOM 3966 O O . THR A 1 522 ? -7.883 58.219 18.328 1 94.31 522 THR A O 1
ATOM 3969 N N . GLU A 1 523 ? -9.477 59.688 18.906 1 92.88 523 GLU A N 1
ATOM 3970 C CA . GLU A 1 523 ? -9.898 58.875 20.047 1 92.88 523 GLU A CA 1
ATOM 3971 C C . GLU A 1 523 ? -10.539 57.562 19.594 1 92.88 523 GLU A C 1
ATOM 3973 O O . GLU A 1 523 ? -10.312 56.5 20.203 1 92.88 523 GLU A O 1
ATOM 3978 N N . GLU A 1 524 ? -11.289 57.656 18.562 1 92.75 524 GLU A N 1
ATOM 3979 C CA . GLU A 1 524 ? -11.898 56.469 17.984 1 92.75 524 GLU A CA 1
ATOM 3980 C C . GLU A 1 524 ? -10.828 55.469 17.547 1 92.75 524 GLU A C 1
ATOM 3982 O O . GLU A 1 524 ? -10.938 54.281 17.828 1 92.75 524 GLU A O 1
ATOM 3987 N N . MET A 1 525 ? -9.898 55.906 16.922 1 92.88 525 MET A N 1
ATOM 3988 C CA . MET A 1 525 ? -8.812 55.062 16.438 1 92.88 525 MET A CA 1
ATOM 3989 C C . MET A 1 525 ? -8.023 54.469 17.609 1 92.88 525 MET A C 1
ATOM 3991 O O . MET A 1 525 ? -7.707 53.281 17.594 1 92.88 525 MET A O 1
ATOM 3995 N N . ALA A 1 526 ? -7.773 55.219 18.578 1 89.56 526 ALA A N 1
ATOM 3996 C CA . ALA A 1 526 ? -6.957 54.812 19.719 1 89.56 526 ALA A CA 1
ATOM 3997 C C . ALA A 1 526 ? -7.684 53.781 20.578 1 89.56 526 ALA A C 1
ATOM 3999 O O . ALA A 1 526 ? -7.051 52.906 21.188 1 89.56 526 ALA A O 1
ATOM 4000 N N . ASN A 1 527 ? -8.984 53.75 20.547 1 88.56 527 ASN A N 1
ATOM 4001 C CA . ASN A 1 527 ? -9.758 52.906 21.453 1 88.56 527 ASN A CA 1
ATOM 4002 C C . ASN A 1 527 ? -10.227 51.625 20.766 1 88.56 527 ASN A C 1
ATOM 4004 O O . ASN A 1 527 ? -10.859 50.781 21.391 1 88.56 527 ASN A O 1
ATOM 4008 N N . LYS A 1 528 ? -9.883 51.5 19.531 1 88.31 528 LYS A N 1
ATOM 4009 C CA . LYS A 1 528 ? -10.227 50.25 18.844 1 88.31 528 LYS A CA 1
ATOM 4010 C C . LYS A 1 528 ? -9.414 49.094 19.391 1 88.31 528 LYS A C 1
ATOM 4012 O O . LYS A 1 528 ? -8.227 49.219 19.688 1 88.31 528 LYS A O 1
ATOM 4017 N N . GLU A 1 529 ? -10.062 48 19.609 1 87.81 529 GLU A N 1
ATOM 4018 C CA . GLU A 1 529 ? -9.375 46.844 20.141 1 87.81 529 GLU A CA 1
ATOM 4019 C C . GLU A 1 529 ? -8.484 46.188 19.078 1 87.81 529 GLU A C 1
ATOM 4021 O O . GLU A 1 529 ? -7.375 45.75 19.391 1 87.81 529 GLU A O 1
ATOM 4026 N N . ARG A 1 530 ? -9.023 46.062 17.906 1 92.69 530 ARG A N 1
ATOM 4027 C CA . ARG A 1 530 ? -8.305 45.531 16.75 1 92.69 530 ARG A CA 1
ATOM 4028 C C . ARG A 1 530 ? -8.508 46.438 15.523 1 92.69 530 ARG A C 1
ATOM 4030 O O . ARG A 1 530 ? -9.586 47 15.336 1 92.69 530 ARG A O 1
ATOM 4037 N N . LEU A 1 531 ? -7.406 46.531 14.836 1 94.06 531 LEU A N 1
ATOM 4038 C CA . LEU A 1 531 ? -7.48 47.5 13.75 1 94.06 531 LEU A CA 1
ATOM 4039 C C . LEU A 1 531 ? -6.461 47.188 12.664 1 94.06 531 LEU A C 1
ATOM 4041 O O . LEU A 1 531 ? -5.324 46.812 12.961 1 94.06 531 LEU A O 1
ATOM 4045 N N . THR A 1 532 ? -6.898 47.156 11.43 1 97.25 532 THR A N 1
ATOM 4046 C CA . THR A 1 532 ? -6.004 47.281 10.281 1 97.25 532 THR A CA 1
ATOM 4047 C C . THR A 1 532 ? -6.223 48.625 9.594 1 97.25 532 THR A C 1
ATOM 4049 O O . THR A 1 532 ? -7.34 48.969 9.188 1 97.25 532 THR A O 1
ATOM 4052 N N . PHE A 1 533 ? -5.215 49.438 9.625 1 97.75 533 PHE A N 1
ATOM 4053 C CA . PHE A 1 533 ? -5.328 50.781 9.023 1 97.75 533 PHE A CA 1
ATOM 4054 C C . PHE A 1 533 ? -4.387 50.906 7.832 1 97.75 533 PHE A C 1
ATOM 4056 O O . PHE A 1 533 ? -3.172 50.75 7.969 1 97.75 533 PHE A O 1
ATOM 4063 N N . PHE A 1 534 ? -5.008 51.125 6.684 1 98.31 534 PHE A N 1
ATOM 4064 C CA . PHE A 1 534 ? -4.223 51.469 5.504 1 98.31 534 PHE A CA 1
ATOM 4065 C C . PHE A 1 534 ? -3.982 52.969 5.441 1 98.31 534 PHE A C 1
ATOM 4067 O O . PHE A 1 534 ? -4.828 53.719 4.945 1 98.31 534 PHE A O 1
ATOM 4074 N N . ALA A 1 535 ? -2.803 53.406 5.832 1 98.25 535 ALA A N 1
ATOM 4075 C CA . ALA A 1 535 ? -2.492 54.812 6.105 1 98.25 535 ALA A CA 1
ATOM 4076 C C . ALA A 1 535 ? -1.911 55.5 4.871 1 98.25 535 ALA A C 1
ATOM 4078 O O . ALA A 1 535 ? -0.808 55.156 4.43 1 98.25 535 ALA A O 1
ATOM 4079 N N . PRO A 1 536 ? -2.621 56.469 4.348 1 97.75 536 PRO A N 1
ATOM 4080 C CA . PRO A 1 536 ? -2.045 57.219 3.223 1 97.75 536 PRO A CA 1
ATOM 4081 C C . PRO A 1 536 ? -0.833 58.062 3.625 1 97.75 536 PRO A C 1
ATOM 4083 O O . PRO A 1 536 ? -0.891 58.781 4.609 1 97.75 536 PRO A O 1
ATOM 4086 N N . SER A 1 537 ? 0.17 57.969 2.875 1 97.81 537 SER A N 1
ATOM 4087 C CA . SER A 1 537 ? 1.405 58.688 3.133 1 97.81 537 SER A CA 1
ATOM 4088 C C . SER A 1 537 ? 1.301 60.125 2.654 1 97.81 537 SER A C 1
ATOM 4090 O O . SER A 1 537 ? 0.316 60.531 2.016 1 97.81 537 SER A O 1
ATOM 4092 N N . ASN A 1 538 ? 2.396 60.875 3.07 1 97.12 538 ASN A N 1
ATOM 4093 C CA . ASN A 1 538 ? 2.494 62.25 2.537 1 97.12 538 ASN A CA 1
ATOM 4094 C C . ASN A 1 538 ? 2.488 62.25 1.012 1 97.12 538 ASN A C 1
ATOM 4096 O O . ASN A 1 538 ? 1.927 63.156 0.392 1 97.12 538 ASN A O 1
ATOM 4100 N N . GLU A 1 539 ? 3.018 61.219 0.442 1 96.19 539 GLU A N 1
ATOM 4101 C CA . GLU A 1 539 ? 3.012 61.062 -1.01 1 96.19 539 GLU A CA 1
ATOM 4102 C C . GLU A 1 539 ? 1.595 60.875 -1.539 1 96.19 539 GLU A C 1
ATOM 4104 O O . GLU A 1 539 ? 1.247 61.375 -2.605 1 96.19 539 GLU A O 1
ATOM 4109 N N . ALA A 1 540 ? 0.827 60.125 -0.857 1 96.69 540 ALA A N 1
ATOM 4110 C CA . ALA A 1 540 ? -0.563 59.906 -1.251 1 96.69 540 ALA A CA 1
ATOM 4111 C C . ALA A 1 540 ? -1.335 61.219 -1.282 1 96.69 540 ALA A C 1
ATOM 4113 O O . ALA A 1 540 ? -2.131 61.469 -2.195 1 96.69 540 ALA A O 1
ATOM 4114 N N . PHE A 1 541 ? -1.147 62.031 -0.297 1 95.5 541 PHE A N 1
ATOM 4115 C CA . PHE A 1 541 ? -1.771 63.344 -0.244 1 95.5 541 PHE A CA 1
ATOM 4116 C C . PHE A 1 541 ? -1.329 64.188 -1.426 1 95.5 541 PHE A C 1
ATOM 4118 O O . PHE A 1 541 ? -2.143 64.938 -2.027 1 95.5 541 PHE A O 1
ATOM 4125 N N . ALA A 1 542 ? -0.046 64.125 -1.749 1 94.38 542 ALA A N 1
ATOM 4126 C CA . ALA A 1 542 ? 0.529 64.938 -2.83 1 94.38 542 ALA A CA 1
ATOM 4127 C C . ALA A 1 542 ? -0.003 64.438 -4.188 1 94.38 542 ALA A C 1
ATOM 4129 O O . ALA A 1 542 ? -0.124 65.25 -5.113 1 94.38 542 ALA A O 1
ATOM 4130 N N . LYS A 1 543 ? -0.317 63.25 -4.258 1 93.81 543 LYS A N 1
ATOM 4131 C CA . LYS A 1 543 ? -0.791 62.688 -5.52 1 93.81 543 LYS A CA 1
ATOM 4132 C C . LYS A 1 543 ? -2.225 63.125 -5.812 1 93.81 543 LYS A C 1
ATOM 4134 O O . LYS A 1 543 ? -2.664 63.094 -6.965 1 93.81 543 LYS A O 1
ATOM 4139 N N . MET A 1 544 ? -2.916 63.469 -4.84 1 90.5 544 MET A N 1
ATOM 4140 C CA . MET A 1 544 ? -4.285 63.938 -5.035 1 90.5 544 MET A CA 1
ATOM 4141 C C . MET A 1 544 ? -4.301 65.375 -5.609 1 90.5 544 MET A C 1
ATOM 4143 O O . MET A 1 544 ? -3.68 66.25 -5.051 1 90.5 544 MET A O 1
ATOM 4147 N N . PRO A 1 545 ? -5.059 65.562 -6.695 1 90.56 545 PRO A N 1
ATOM 4148 C CA . PRO A 1 545 ? -5.156 66.938 -7.242 1 90.56 545 PRO A CA 1
ATOM 4149 C C . PRO A 1 545 ? -5.684 67.938 -6.227 1 90.56 545 PRO A C 1
ATOM 4151 O O . PRO A 1 545 ? -6.617 67.688 -5.48 1 90.56 545 PRO A O 1
ATOM 4154 N N . PRO A 1 546 ? -5.082 69.125 -6.258 1 90.81 546 PRO A N 1
ATOM 4155 C CA . PRO A 1 546 ? -5.402 70.125 -5.223 1 90.81 546 PRO A CA 1
ATOM 4156 C C . PRO A 1 546 ? -6.891 70.438 -5.16 1 90.81 546 PRO A C 1
ATOM 4158 O O . PRO A 1 546 ? -7.453 70.625 -4.074 1 90.81 546 PRO A O 1
ATOM 4161 N N . LYS A 1 547 ? -7.535 70.562 -6.27 1 90.75 547 LYS A N 1
ATOM 4162 C CA . LYS A 1 547 ? -8.961 70.875 -6.289 1 90.75 547 LYS A CA 1
ATOM 4163 C C . LYS A 1 547 ? -9.773 69.812 -5.629 1 90.75 547 LYS A C 1
ATOM 4165 O O . LYS A 1 547 ? -10.695 70.062 -4.855 1 90.75 547 LYS A O 1
ATOM 4170 N N . ARG A 1 548 ? -9.375 68.625 -5.941 1 89.44 548 ARG A N 1
ATOM 4171 C CA . ARG A 1 548 ? -10.062 67.5 -5.371 1 89.44 548 ARG A CA 1
ATOM 4172 C C . ARG A 1 548 ? -9.789 67.375 -3.875 1 89.44 548 ARG A C 1
ATOM 4174 O O . ARG A 1 548 ? -10.688 67.062 -3.094 1 89.44 548 ARG A O 1
ATOM 4181 N N . ARG A 1 549 ? -8.594 67.562 -3.529 1 90.19 549 ARG A N 1
ATOM 4182 C CA . ARG A 1 549 ? -8.195 67.5 -2.129 1 90.19 549 ARG A CA 1
ATOM 4183 C C . ARG A 1 549 ? -8.961 68.5 -1.291 1 90.19 549 ARG A C 1
ATOM 4185 O O . ARG A 1 549 ? -9.469 68.188 -0.218 1 90.19 549 ARG A O 1
ATOM 4192 N N . ARG A 1 550 ? -9.109 69.75 -1.821 1 89.5 550 ARG A N 1
ATOM 4193 C CA . ARG A 1 550 ? -9.828 70.812 -1.104 1 89.5 550 ARG A CA 1
ATOM 4194 C C . ARG A 1 550 ? -11.297 70.438 -0.919 1 89.5 550 ARG A C 1
ATOM 4196 O O . ARG A 1 550 ? -11.867 70.625 0.151 1 89.5 550 ARG A O 1
ATOM 4203 N N . ARG A 1 551 ? -11.758 69.875 -1.931 1 89.25 551 ARG A N 1
ATOM 4204 C CA . ARG A 1 551 ? -13.164 69.5 -1.875 1 89.25 551 ARG A CA 1
ATOM 4205 C C . ARG A 1 551 ? -13.383 68.312 -0.879 1 89.25 551 ARG A C 1
ATOM 4207 O O . ARG A 1 551 ? -14.328 68.375 -0.087 1 89.25 551 ARG A O 1
ATOM 4214 N N . MET A 1 552 ? -12.508 67.438 -0.964 1 87.94 552 MET A N 1
ATOM 4215 C CA . MET A 1 552 ? -12.648 66.188 -0.168 1 87.94 552 MET A CA 1
ATOM 4216 C C . MET A 1 552 ? -12.383 66.5 1.307 1 87.94 552 MET A C 1
ATOM 4218 O O . MET A 1 552 ? -12.945 65.812 2.18 1 87.94 552 MET A O 1
ATOM 4222 N N . PHE A 1 553 ? -11.586 67.562 1.581 1 91.06 553 PHE A N 1
ATOM 4223 C CA . PHE A 1 553 ? -11.164 67.812 2.953 1 91.06 553 PHE A CA 1
ATOM 4224 C C . PHE A 1 553 ? -11.852 69.062 3.508 1 91.06 553 PHE A C 1
ATOM 4226 O O . PHE A 1 553 ? -11.453 69.562 4.551 1 91.06 553 PHE A O 1
ATOM 4233 N N . ALA A 1 554 ? -12.812 69.5 2.805 1 89.5 554 ALA A N 1
ATOM 4234 C CA . ALA A 1 554 ? -13.516 70.688 3.197 1 89.5 554 ALA A CA 1
ATOM 4235 C C . ALA A 1 554 ? -14.43 70.438 4.395 1 89.5 554 ALA A C 1
ATOM 4237 O O . ALA A 1 554 ? -14.547 71.25 5.285 1 89.5 554 ALA A O 1
ATOM 4238 N N . ASN A 1 555 ? -15.062 69.312 4.367 1 92.38 555 ASN A N 1
ATOM 4239 C CA . ASN A 1 555 ? -16.016 68.938 5.41 1 92.38 555 ASN A CA 1
ATOM 4240 C C . ASN A 1 555 ? -15.438 67.938 6.355 1 92.38 555 ASN A C 1
ATOM 4242 O O . ASN A 1 555 ? -15 66.875 5.918 1 92.38 555 ASN A O 1
ATOM 4246 N N . ARG A 1 556 ? -15.492 68.25 7.625 1 92.81 556 ARG A N 1
ATOM 4247 C CA . ARG A 1 556 ? -14.914 67.438 8.664 1 92.81 556 ARG A CA 1
ATOM 4248 C C . ARG A 1 556 ? -15.523 66 8.641 1 92.81 556 ARG A C 1
ATOM 4250 O O . ARG A 1 556 ? -14.812 65 8.781 1 92.81 556 ARG A O 1
ATOM 4257 N N . GLU A 1 557 ? -16.812 65.938 8.477 1 93.75 557 GLU A N 1
ATOM 4258 C CA . GLU A 1 557 ? -17.5 64.625 8.492 1 93.75 557 GLU A CA 1
ATOM 4259 C C . GLU A 1 557 ? -17.141 63.812 7.266 1 93.75 557 GLU A C 1
ATOM 4261 O O . GLU A 1 557 ? -17.094 62.594 7.344 1 93.75 557 GLU A O 1
ATOM 4266 N N . ASP A 1 558 ? -16.938 64.438 6.207 1 92.5 558 ASP A N 1
ATOM 4267 C CA . ASP A 1 558 ? -16.562 63.719 4.98 1 92.5 558 ASP A CA 1
ATOM 4268 C C . ASP A 1 558 ? -15.141 63.156 5.094 1 92.5 558 ASP A C 1
ATOM 4270 O O . ASP A 1 558 ? -14.875 62.062 4.625 1 92.5 558 ASP A O 1
ATOM 4274 N N . VAL A 1 559 ? -14.312 63.906 5.691 1 94.69 559 VAL A N 1
ATOM 4275 C CA . VAL A 1 559 ? -12.938 63.469 5.895 1 94.69 559 VAL A CA 1
ATOM 4276 C C . VAL A 1 559 ? -12.898 62.281 6.844 1 94.69 559 VAL A C 1
ATOM 4278 O O . VAL A 1 559 ? -12.18 61.312 6.602 1 94.69 559 VAL A O 1
ATOM 4281 N N . ALA A 1 560 ? -13.672 62.375 7.934 1 95.94 560 ALA A N 1
ATOM 4282 C CA . ALA A 1 560 ? -13.758 61.25 8.883 1 95.94 560 ALA A CA 1
ATOM 4283 C C . ALA A 1 560 ? -14.25 60 8.203 1 95.94 560 ALA A C 1
ATOM 4285 O O . ALA A 1 560 ? -13.719 58.906 8.445 1 95.94 560 ALA A O 1
ATOM 4286 N N . THR A 1 561 ? -15.258 60.156 7.371 1 94.69 561 THR A N 1
ATOM 4287 C CA . THR A 1 561 ? -15.82 59.031 6.652 1 94.69 561 THR A CA 1
ATOM 4288 C C . THR A 1 561 ? -14.797 58.438 5.688 1 94.69 561 THR A C 1
ATOM 4290 O O . THR A 1 561 ? -14.688 57.219 5.562 1 94.69 561 THR A O 1
ATOM 4293 N N . LEU A 1 562 ? -14.086 59.281 5.012 1 94.06 562 LEU A N 1
ATOM 4294 C CA . LEU A 1 562 ? -13.039 58.812 4.102 1 94.06 562 LEU A CA 1
ATOM 4295 C C . LEU A 1 562 ? -11.984 58 4.844 1 94.06 562 LEU A C 1
ATOM 4297 O O . LEU A 1 562 ? -11.594 56.938 4.387 1 94.06 562 LEU A O 1
ATOM 4301 N N . LEU A 1 563 ? -11.547 58.5 5.945 1 96 563 LEU A N 1
ATOM 4302 C CA . LEU A 1 563 ? -10.5 57.844 6.711 1 96 563 LEU A CA 1
ATOM 4303 C C . LEU A 1 563 ? -11.008 56.531 7.328 1 96 563 LEU A C 1
ATOM 4305 O O . LEU A 1 563 ? -10.273 55.562 7.426 1 96 563 LEU A O 1
ATOM 4309 N N . ARG A 1 564 ? -12.273 56.5 7.746 1 95.88 564 ARG A N 1
ATOM 4310 C CA . ARG A 1 564 ? -12.898 55.281 8.219 1 95.88 564 ARG A CA 1
ATOM 4311 C C . ARG A 1 564 ? -12.93 54.219 7.121 1 95.88 564 ARG A C 1
ATOM 4313 O O . ARG A 1 564 ? -12.859 53.031 7.406 1 95.88 564 ARG A O 1
ATOM 4320 N N . GLY A 1 565 ? -12.961 54.625 5.918 1 95.88 565 GLY A N 1
ATOM 4321 C CA . GLY A 1 565 ? -12.906 53.719 4.781 1 95.88 565 GLY A CA 1
ATOM 4322 C C . GLY A 1 565 ? -11.555 53.062 4.609 1 95.88 565 GLY A C 1
ATOM 4323 O O . GLY A 1 565 ? -11.43 52.062 3.908 1 95.88 565 GLY A O 1
ATOM 4324 N N . HIS A 1 566 ? -10.539 53.562 5.266 1 97.19 566 HIS A N 1
ATOM 4325 C CA . HIS A 1 566 ? -9.195 53 5.223 1 97.19 566 HIS A CA 1
ATOM 4326 C C . HIS A 1 566 ? -8.93 52.125 6.43 1 97.19 566 HIS A C 1
ATOM 4328 O O . HIS A 1 566 ? -7.812 51.625 6.605 1 97.19 566 HIS A O 1
ATOM 4334 N N . MET A 1 567 ? -9.93 51.938 7.289 1 96.12 567 MET A N 1
ATOM 4335 C CA . MET A 1 567 ? -9.789 51.188 8.523 1 96.12 567 MET A CA 1
ATOM 4336 C C . MET A 1 567 ? -10.688 49.938 8.508 1 96.12 567 MET A C 1
ATOM 4338 O O . MET A 1 567 ? -11.82 50 8.023 1 96.12 567 MET A O 1
ATOM 4342 N N . ALA A 1 568 ? -10.102 48.875 8.93 1 95.06 568 ALA A N 1
ATOM 4343 C CA . ALA A 1 568 ? -10.875 47.656 9.141 1 95.06 568 ALA A CA 1
ATOM 4344 C C . ALA A 1 568 ? -10.766 47.188 10.578 1 95.06 568 ALA A C 1
ATOM 4346 O O . ALA A 1 568 ? -9.742 47.406 11.234 1 95.06 568 ALA A O 1
ATOM 4347 N N . SER A 1 569 ? -11.812 46.469 11.109 1 91.06 569 SER A N 1
ATOM 4348 C CA . SER A 1 569 ? -11.859 46.062 12.508 1 91.06 569 SER A CA 1
ATOM 4349 C C . SER A 1 569 ? -11.172 44.719 12.719 1 91.06 569 SER A C 1
ATOM 4351 O O . SER A 1 569 ? -11.117 44.219 13.836 1 91.06 569 SER A O 1
ATOM 4353 N N . LYS A 1 570 ? -10.641 44.156 11.703 1 90.5 570 LYS A N 1
ATOM 4354 C CA . LYS A 1 570 ? -9.867 42.938 11.812 1 90.5 570 LYS A CA 1
ATOM 4355 C C . LYS A 1 570 ? -8.383 43.188 11.562 1 90.5 570 LYS A C 1
ATOM 4357 O O . LYS A 1 570 ? -8.023 44.031 10.766 1 90.5 570 LYS A O 1
ATOM 4362 N N . MET A 1 571 ? -7.66 42.5 12.281 1 93.06 571 MET A N 1
ATOM 4363 C CA . MET A 1 571 ? -6.219 42.656 12.117 1 93.06 571 MET A CA 1
ATOM 4364 C C . MET A 1 571 ? -5.691 41.75 11.008 1 93.06 571 MET A C 1
ATOM 4366 O O . MET A 1 571 ? -5.895 40.531 11.047 1 93.06 571 MET A O 1
ATOM 4370 N N . LEU A 1 572 ? -5.113 42.25 10.016 1 94.62 572 LEU A N 1
ATOM 4371 C CA . LEU A 1 572 ? -4.504 41.5 8.922 1 94.62 572 LEU A CA 1
ATOM 4372 C C . LEU A 1 572 ? -3.057 41.938 8.711 1 94.62 572 LEU A C 1
ATOM 4374 O O . LEU A 1 572 ? -2.799 43.031 8.18 1 94.62 572 LEU A O 1
ATOM 4378 N N . VAL A 1 573 ? -2.186 41.094 9.172 1 95.12 573 VAL A N 1
ATOM 4379 C CA . VAL A 1 573 ? -0.77 41.375 8.945 1 95.12 573 VAL A CA 1
ATOM 4380 C C . VAL A 1 573 ? -0.356 40.875 7.566 1 95.12 573 VAL A C 1
ATOM 4382 O O . VAL A 1 573 ? -1.047 40.062 6.961 1 95.12 573 VAL A O 1
ATOM 4385 N N . GLY A 1 574 ? 0.732 41.375 7.109 1 93.44 574 GLY A N 1
ATOM 4386 C CA . GLY A 1 574 ? 1.19 41 5.777 1 93.44 574 GLY A CA 1
ATOM 4387 C C . GLY A 1 574 ? 1.384 39.531 5.582 1 93.44 574 GLY A C 1
ATOM 4388 O O . GLY A 1 574 ? 1.08 39 4.516 1 93.44 574 GLY A O 1
ATOM 4389 N N . GLY A 1 575 ? 1.907 38.844 6.555 1 92 575 GLY A N 1
ATOM 4390 C CA . GLY A 1 575 ? 2.158 37.406 6.484 1 92 575 GLY A CA 1
ATOM 4391 C C . GLY A 1 575 ? 0.888 36.594 6.371 1 92 575 GLY A C 1
ATOM 4392 O O . GLY A 1 575 ? 0.933 35.406 5.984 1 92 575 GLY A O 1
ATOM 4393 N N . GLY A 1 576 ? -0.181 37.156 6.754 1 90.69 576 GLY A N 1
ATOM 4394 C CA . GLY A 1 576 ? -1.462 36.5 6.66 1 90.69 576 GLY A CA 1
ATOM 4395 C C . GLY A 1 576 ? -1.998 36.406 5.242 1 90.69 576 GLY A C 1
ATOM 4396 O O . GLY A 1 576 ? -2.926 35.656 4.961 1 90.69 576 GLY A O 1
ATOM 4397 N N . VAL A 1 577 ? -1.438 37.219 4.406 1 90.56 577 VAL A N 1
ATOM 4398 C CA . VAL A 1 577 ? -1.821 37.25 2.998 1 90.56 577 VAL A CA 1
ATOM 4399 C C . VAL A 1 577 ? -0.836 36.406 2.184 1 90.56 577 VAL A C 1
ATOM 4401 O O . VAL A 1 577 ? 0.302 36.812 1.958 1 90.56 577 VAL A O 1
ATOM 4404 N N . VAL A 1 578 ? -1.294 35.25 1.851 1 82.75 578 VAL A N 1
ATOM 4405 C CA . VAL A 1 578 ? -0.398 34.344 1.133 1 82.75 578 VAL A CA 1
ATOM 4406 C C . VAL A 1 578 ? -0.548 34.562 -0.372 1 82.75 578 VAL A C 1
ATOM 4408 O O . VAL A 1 578 ? -1.547 35.125 -0.83 1 82.75 578 VAL A O 1
ATOM 4411 N N . GLY A 1 579 ? 0.453 34.188 -1.145 1 76.5 579 GLY A N 1
ATOM 4412 C CA . GLY A 1 579 ? 0.484 34.406 -2.584 1 76.5 579 GLY A CA 1
ATOM 4413 C C . GLY A 1 579 ? -0.663 33.719 -3.307 1 76.5 579 GLY A C 1
ATOM 4414 O O . GLY A 1 579 ? -1.175 32.688 -2.844 1 76.5 579 GLY A O 1
ATOM 4415 N N . ARG A 1 580 ? -1.171 34.281 -4.254 1 72.62 580 ARG A N 1
ATOM 4416 C CA . ARG A 1 580 ? -2.158 33.781 -5.195 1 72.62 580 ARG A CA 1
ATOM 4417 C C . ARG A 1 580 ? -3.533 33.656 -4.543 1 72.62 580 ARG A C 1
ATOM 4419 O O . ARG A 1 580 ? -4.371 32.875 -4.977 1 72.62 580 ARG A O 1
ATOM 4426 N N . THR A 1 581 ? -3.533 34.438 -3.439 1 81.19 581 THR A N 1
ATOM 4427 C CA . THR A 1 581 ? -4.828 34.5 -2.77 1 81.19 581 THR A CA 1
ATOM 4428 C C . THR A 1 581 ? -5.176 35.969 -2.428 1 81.19 581 THR A C 1
ATOM 4430 O O . THR A 1 581 ? -4.289 36.812 -2.316 1 81.19 581 THR A O 1
ATOM 4433 N N . THR A 1 582 ? -6.438 36.188 -2.49 1 88 582 THR A N 1
ATOM 4434 C CA . THR A 1 582 ? -6.93 37.5 -2.078 1 88 582 THR A CA 1
ATOM 4435 C C . THR A 1 582 ? -7.68 37.406 -0.754 1 88 582 THR A C 1
ATOM 4437 O O . THR A 1 582 ? -8.555 36.562 -0.59 1 88 582 THR A O 1
ATOM 4440 N N . SER A 1 583 ? -7.215 38.219 0.147 1 89.38 583 SER A N 1
ATOM 4441 C CA . SER A 1 583 ? -7.926 38.344 1.416 1 89.38 583 SER A CA 1
ATOM 4442 C C . SER A 1 583 ? -8.891 39.531 1.4 1 89.38 583 SER A C 1
ATOM 4444 O O . SER A 1 583 ? -8.555 40.594 0.919 1 89.38 583 SER A O 1
ATOM 4446 N N . MET A 1 584 ? -10.109 39.312 1.863 1 87.5 584 MET A N 1
ATOM 4447 C CA . MET A 1 584 ? -11.117 40.344 1.872 1 87.5 584 MET A CA 1
ATOM 4448 C C . MET A 1 584 ? -11.305 40.906 3.279 1 87.5 584 MET A C 1
ATOM 4450 O O . MET A 1 584 ? -11.5 40.156 4.23 1 87.5 584 MET A O 1
ATOM 4454 N N . LEU A 1 585 ? -11.148 42.219 3.395 1 91.5 585 LEU A N 1
ATOM 4455 C CA . LEU A 1 585 ? -11.492 42.938 4.617 1 91.5 585 LEU A CA 1
ATOM 4456 C C . LEU A 1 585 ? -12.648 43.906 4.375 1 91.5 585 LEU A C 1
ATOM 4458 O O . LEU A 1 585 ? -12.883 44.312 3.242 1 91.5 585 LEU A O 1
ATOM 4462 N N . THR A 1 586 ? -13.406 44.125 5.367 1 91.5 586 THR A N 1
ATOM 4463 C CA . THR A 1 586 ? -14.461 45.125 5.32 1 91.5 586 THR A CA 1
ATOM 4464 C C . THR A 1 586 ? -14.07 46.375 6.145 1 91.5 586 THR A C 1
ATOM 4466 O O . THR A 1 586 ? -13.758 46.25 7.328 1 91.5 586 THR A O 1
ATOM 4469 N N . SER A 1 587 ? -14.078 47.5 5.492 1 94.5 587 SER A N 1
ATOM 4470 C CA . SER A 1 587 ? -13.742 48.719 6.203 1 94.5 587 SER A CA 1
ATOM 4471 C C . SER A 1 587 ? -14.836 49.094 7.191 1 94.5 587 SER A C 1
ATOM 4473 O O . SER A 1 587 ? -15.906 48.5 7.211 1 94.5 587 SER A O 1
ATOM 4475 N N . LEU A 1 588 ? -14.547 50.125 7.969 1 94.62 588 LEU A N 1
ATOM 4476 C CA . LEU A 1 588 ? -15.508 50.594 8.961 1 94.62 588 LEU A CA 1
ATOM 4477 C C . LEU A 1 588 ? -16.719 51.219 8.273 1 94.62 588 LEU A C 1
ATOM 4479 O O . LEU A 1 588 ? -17.781 51.375 8.891 1 94.62 588 LEU A O 1
ATOM 4483 N N . THR A 1 589 ? -16.562 51.656 6.977 1 94.19 589 THR A N 1
ATOM 4484 C CA . THR A 1 589 ? -17.672 52.25 6.227 1 94.19 589 THR A CA 1
ATOM 4485 C C . THR A 1 589 ? -18.391 51.188 5.406 1 94.19 589 THR A C 1
ATOM 4487 O O . THR A 1 589 ? -19.406 51.469 4.758 1 94.19 589 THR A O 1
ATOM 4490 N N . GLY A 1 590 ? -17.828 49.938 5.391 1 91.94 590 GLY A N 1
ATOM 4491 C CA . GLY A 1 590 ? -18.422 48.875 4.621 1 91.94 590 GLY A CA 1
ATOM 4492 C C . GLY A 1 590 ? -17.75 48.625 3.289 1 91.94 590 GLY A C 1
ATOM 4493 O O . GLY A 1 590 ? -18.094 47.688 2.566 1 91.94 590 GLY A O 1
ATOM 4494 N N . LEU A 1 591 ? -16.797 49.438 3.012 1 91 591 LEU A N 1
ATOM 4495 C CA . LEU A 1 591 ? -16.016 49.25 1.787 1 91 591 LEU A CA 1
ATOM 4496 C C . LEU A 1 591 ? -15.25 47.938 1.824 1 91 591 LEU A C 1
ATOM 4498 O O . LEU A 1 591 ? -14.641 47.594 2.842 1 91 591 LEU A O 1
ATOM 4502 N N . LYS A 1 592 ? -15.352 47.219 0.71 1 89.75 592 LYS A N 1
ATOM 4503 C CA . LYS A 1 592 ? -14.594 45.969 0.611 1 89.75 592 LYS A CA 1
ATOM 4504 C C . LYS A 1 592 ? -13.141 46.25 0.217 1 89.75 592 LYS A C 1
ATOM 4506 O O . LYS A 1 592 ? -12.883 46.906 -0.78 1 89.75 592 LYS A O 1
ATOM 4511 N N . LEU A 1 593 ? -12.273 45.781 1.037 1 93.25 593 LEU A N 1
ATOM 4512 C CA . LEU A 1 593 ? -10.844 45.938 0.805 1 93.25 593 LEU A CA 1
ATOM 4513 C C . LEU A 1 593 ? -10.219 44.625 0.335 1 93.25 593 LEU A C 1
ATOM 4515 O O . LEU A 1 593 ? -10.133 43.656 1.104 1 93.25 593 LEU A O 1
ATOM 4519 N N . LYS A 1 594 ? -9.836 44.594 -0.921 1 91.62 594 LYS A N 1
ATOM 4520 C CA . LYS A 1 594 ? -9.164 43.438 -1.486 1 91.62 594 LYS A CA 1
ATOM 4521 C C . LYS A 1 594 ? -7.656 43.5 -1.271 1 91.62 594 LYS A C 1
ATOM 4523 O O . LYS A 1 594 ? -6.977 44.312 -1.897 1 91.62 594 LYS A O 1
ATOM 4528 N N . VAL A 1 595 ? -7.223 42.625 -0.429 1 93.5 595 VAL A N 1
ATOM 4529 C CA . VAL A 1 595 ? -5.797 42.656 -0.113 1 93.5 595 VAL A CA 1
ATOM 4530 C C . VAL A 1 595 ? -5.109 41.438 -0.734 1 93.5 595 VAL A C 1
ATOM 4532 O O . VAL A 1 595 ? -5.535 40.312 -0.521 1 93.5 595 VAL A O 1
ATOM 4535 N N . ASN A 1 596 ? -4.117 41.594 -1.497 1 91.38 596 ASN A N 1
ATOM 4536 C CA . ASN A 1 596 ? -3.379 40.5 -2.111 1 91.38 596 ASN A CA 1
ATOM 4537 C C . ASN A 1 596 ? -1.884 40.812 -2.188 1 91.38 596 ASN A C 1
ATOM 4539 O O . ASN A 1 596 ? -1.451 41.906 -1.848 1 91.38 596 ASN A O 1
ATOM 4543 N N . LYS A 1 597 ? -1.163 39.844 -2.43 1 92.25 597 LYS A N 1
ATOM 4544 C CA . LYS A 1 597 ? 0.291 39.969 -2.52 1 92.25 597 LYS A CA 1
ATOM 4545 C C . LYS A 1 597 ? 0.78 39.594 -3.922 1 92.25 597 LYS A C 1
ATOM 4547 O O . LYS A 1 597 ? 0.382 38.594 -4.488 1 92.25 597 LYS A O 1
ATOM 4552 N N . ARG A 1 598 ? 1.503 40.531 -4.516 1 90.12 598 ARG A N 1
ATOM 4553 C CA . ARG A 1 598 ? 2.156 40.312 -5.801 1 90.12 598 ARG A CA 1
ATOM 4554 C C . ARG A 1 598 ? 3.668 40.5 -5.684 1 90.12 598 ARG A C 1
ATOM 4556 O O . ARG A 1 598 ? 4.152 41.562 -5.316 1 90.12 598 ARG A O 1
ATOM 4563 N N . ASN A 1 599 ? 4.402 39.469 -6.035 1 88.69 599 ASN A N 1
ATOM 4564 C CA . ASN A 1 599 ? 5.852 39.5 -5.891 1 88.69 599 ASN A CA 1
ATOM 4565 C C . ASN A 1 599 ? 6.27 39.969 -4.496 1 88.69 599 ASN A C 1
ATOM 4567 O O . ASN A 1 599 ? 7.074 40.875 -4.355 1 88.69 599 ASN A O 1
ATOM 4571 N N . ASN A 1 600 ? 5.621 39.594 -3.5 1 87.25 600 ASN A N 1
ATOM 4572 C CA . ASN A 1 600 ? 5.895 39.781 -2.08 1 87.25 600 ASN A CA 1
ATOM 4573 C C . ASN A 1 600 ? 5.562 41.188 -1.636 1 87.25 600 ASN A C 1
ATOM 4575 O O . ASN A 1 600 ? 5.984 41.625 -0.561 1 87.25 600 ASN A O 1
ATOM 4579 N N . THR A 1 601 ? 4.898 41.938 -2.525 1 93.5 601 THR A N 1
ATOM 4580 C CA . THR A 1 601 ? 4.398 43.281 -2.172 1 93.5 601 THR A CA 1
ATOM 4581 C C . THR A 1 601 ? 2.887 43.219 -1.947 1 93.5 601 THR A C 1
ATOM 4583 O O . THR A 1 601 ? 2.152 42.625 -2.736 1 93.5 601 THR A O 1
ATOM 4586 N N . LEU A 1 602 ? 2.523 43.875 -0.921 1 95.75 602 LEU A N 1
ATOM 4587 C CA . LEU A 1 602 ? 1.109 43.906 -0.562 1 95.75 602 LEU A CA 1
ATOM 4588 C C . LEU A 1 602 ? 0.376 45 -1.327 1 95.75 602 LEU A C 1
ATOM 4590 O O . LEU A 1 602 ? 0.917 46.094 -1.527 1 95.75 602 LEU A O 1
ATOM 4594 N N . TYR A 1 603 ? -0.791 44.656 -1.797 1 95.69 603 TYR A N 1
ATOM 4595 C CA . TYR A 1 603 ? -1.689 45.625 -2.436 1 95.69 603 TYR A CA 1
ATOM 4596 C C . TYR A 1 603 ? -3.061 45.594 -1.77 1 95.69 603 TYR A C 1
ATOM 4598 O O . TYR A 1 603 ? -3.518 44.562 -1.291 1 95.69 603 TYR A O 1
ATOM 4606 N N . VAL A 1 604 ? -3.643 46.688 -1.598 1 96.38 604 VAL A N 1
ATOM 4607 C CA . VAL A 1 604 ? -5.031 46.812 -1.164 1 96.38 604 VAL A CA 1
ATOM 4608 C C . VAL A 1 604 ? -5.832 47.562 -2.211 1 96.38 604 VAL A C 1
ATOM 4610 O O . VAL A 1 604 ? -5.531 48.719 -2.504 1 96.38 604 VAL A O 1
ATOM 4613 N N . ASN A 1 605 ? -6.844 46.938 -2.781 1 93.94 605 ASN A N 1
ATOM 4614 C CA . ASN A 1 605 ? -7.594 47.5 -3.895 1 93.94 605 ASN A CA 1
ATOM 4615 C C . ASN A 1 605 ? -6.664 48.062 -4.973 1 93.94 605 ASN A C 1
ATOM 4617 O O . ASN A 1 605 ? -6.828 49.188 -5.414 1 93.94 605 ASN A O 1
ATOM 4621 N N . ASP A 1 606 ? -5.648 47.406 -5.242 1 91.94 606 ASP A N 1
ATOM 4622 C CA . ASP A 1 606 ? -4.691 47.656 -6.312 1 91.94 606 ASP A CA 1
ATOM 4623 C C . ASP A 1 606 ? -3.787 48.844 -5.977 1 91.94 606 ASP A C 1
ATOM 4625 O O . ASP A 1 606 ? -3.027 49.312 -6.824 1 91.94 606 ASP A O 1
ATOM 4629 N N . VAL A 1 607 ? -3.975 49.438 -4.781 1 96.12 607 VAL A N 1
ATOM 4630 C CA . VAL A 1 607 ? -3.045 50.438 -4.289 1 96.12 607 VAL A CA 1
ATOM 4631 C C . VAL A 1 607 ? -1.861 49.75 -3.604 1 96.12 607 VAL A C 1
ATOM 4633 O O . VAL A 1 607 ? -2.047 48.875 -2.768 1 96.12 607 VAL A O 1
ATOM 4636 N N . ARG A 1 608 ? -0.704 50.156 -3.871 1 96.5 608 ARG A N 1
ATOM 4637 C CA . ARG A 1 608 ? 0.514 49.531 -3.371 1 96.5 608 ARG A CA 1
ATOM 4638 C C . ARG A 1 608 ? 0.757 49.906 -1.909 1 96.5 608 ARG A C 1
ATOM 4640 O O . ARG A 1 608 ? 0.618 51.062 -1.522 1 96.5 608 ARG A O 1
ATOM 4647 N N . VAL A 1 609 ? 1.097 48.969 -1.121 1 97.5 609 VAL A N 1
ATOM 4648 C CA . VAL A 1 609 ? 1.553 49.188 0.248 1 97.5 609 VAL A CA 1
ATOM 4649 C C . VAL A 1 609 ? 3.062 49.406 0.259 1 97.5 609 VAL A C 1
ATOM 4651 O O . VAL A 1 609 ? 3.838 48.5 -0.046 1 97.5 609 VAL A O 1
ATOM 4654 N N . THR A 1 610 ? 3.453 50.594 0.648 1 95.81 610 THR A N 1
ATOM 4655 C CA . THR A 1 610 ? 4.863 50.938 0.586 1 95.81 610 THR A CA 1
ATOM 4656 C C . THR A 1 610 ? 5.609 50.438 1.814 1 95.81 610 THR A C 1
ATOM 4658 O O . THR A 1 610 ? 6.805 50.125 1.745 1 95.81 610 THR A O 1
ATOM 4661 N N . ARG A 1 611 ? 5.02 50.406 2.879 1 95.12 611 ARG A N 1
ATOM 4662 C CA . ARG A 1 611 ? 5.555 49.844 4.113 1 95.12 611 ARG A CA 1
ATOM 4663 C C . ARG A 1 611 ? 4.484 49.062 4.867 1 95.12 611 ARG A C 1
ATOM 4665 O O . ARG A 1 611 ? 3.475 49.625 5.285 1 95.12 611 ARG A O 1
ATOM 4672 N N . ALA A 1 612 ? 4.766 47.844 4.98 1 95.06 612 ALA A N 1
ATOM 4673 C CA . ALA A 1 612 ? 3.77 46.969 5.586 1 95.06 612 ALA A CA 1
ATOM 4674 C C . ALA A 1 612 ? 4.121 46.656 7.039 1 95.06 612 ALA A C 1
ATOM 4676 O O . ALA A 1 612 ? 5.285 46.781 7.441 1 95.06 612 ALA A O 1
ATOM 4677 N N . ASP A 1 613 ? 3.098 46.375 7.926 1 95.31 613 ASP A N 1
ATOM 4678 C CA . ASP A 1 613 ? 3.205 45.688 9.211 1 95.31 613 ASP A CA 1
ATOM 4679 C C . ASP A 1 613 ? 3.826 46.625 10.266 1 95.31 613 ASP A C 1
ATOM 4681 O O . ASP A 1 613 ? 4.766 46.219 10.961 1 95.31 613 ASP A O 1
ATOM 4685 N N . LEU A 1 614 ? 3.449 47.844 10.273 1 95.19 614 LEU A N 1
ATOM 4686 C CA . LEU A 1 614 ? 3.717 48.625 11.461 1 95.19 614 LEU A CA 1
ATOM 4687 C C . LEU A 1 614 ? 2.775 48.25 12.594 1 95.19 614 LEU A C 1
ATOM 4689 O O . LEU A 1 614 ? 1.62 48.688 12.617 1 95.19 614 LEU A O 1
ATOM 4693 N N . LEU A 1 615 ? 3.324 47.562 13.523 1 95.81 615 LEU A N 1
ATOM 4694 C CA . LEU A 1 615 ? 2.496 46.969 14.57 1 95.81 615 LEU A CA 1
ATOM 4695 C C . LEU A 1 615 ? 2.166 48 15.648 1 95.81 615 LEU A C 1
ATOM 4697 O O . LEU A 1 615 ? 3.008 48.844 16 1 95.81 615 LEU A O 1
ATOM 4701 N N . ALA A 1 616 ? 0.942 48 16.109 1 96.25 616 ALA A N 1
ATOM 4702 C CA . ALA A 1 616 ? 0.449 48.75 17.25 1 96.25 616 ALA A CA 1
ATOM 4703 C C . ALA A 1 616 ? -0.195 47.844 18.281 1 96.25 616 ALA A C 1
ATOM 4705 O O . ALA A 1 616 ? -0.493 46.688 18 1 96.25 616 ALA A O 1
ATOM 4706 N N . THR A 1 617 ? -0.342 48.312 19.516 1 95.12 617 THR A N 1
ATOM 4707 C CA . THR A 1 617 ? -0.938 47.5 20.578 1 95.12 617 THR A CA 1
ATOM 4708 C C . THR A 1 617 ? -2.387 47.156 20.25 1 95.12 617 THR A C 1
ATOM 4710 O O . THR A 1 617 ? -2.91 46.125 20.719 1 95.12 617 THR A O 1
ATOM 4713 N N . ASN A 1 618 ? -2.992 48.031 19.469 1 95.12 618 ASN A N 1
ATOM 4714 C CA . ASN A 1 618 ? -4.395 47.781 19.156 1 95.12 618 ASN A CA 1
ATOM 4715 C C . ASN A 1 618 ? -4.598 47.5 17.656 1 95.12 618 ASN A C 1
ATOM 4717 O O . ASN A 1 618 ? -5.703 47.656 17.141 1 95.12 618 ASN A O 1
ATOM 4721 N N . GLY A 1 619 ? -3.463 47.219 16.953 1 95.31 619 GLY A N 1
ATOM 4722 C CA . GLY A 1 619 ? -3.678 46.906 15.539 1 95.31 619 GLY A CA 1
ATOM 4723 C C . GLY A 1 619 ? -2.398 46.938 14.727 1 95.31 619 GLY A C 1
ATOM 4724 O O . GLY A 1 619 ? -1.313 46.688 15.258 1 95.31 619 GLY A O 1
ATOM 4725 N N . VAL A 1 620 ? -2.623 47 13.359 1 96.88 620 VAL A N 1
ATOM 4726 C CA . VAL A 1 620 ? -1.511 47.062 12.414 1 96.88 620 VAL A CA 1
ATOM 4727 C C . VAL A 1 620 ? -1.761 48.156 11.383 1 96.88 620 VAL A C 1
ATOM 4729 O O . VAL A 1 620 ? -2.902 48.375 10.969 1 96.88 620 VAL A O 1
ATOM 4732 N N . VAL A 1 621 ? -0.73 48.844 11.062 1 97 621 VAL A N 1
ATOM 4733 C CA . VAL A 1 621 ? -0.805 49.906 10.094 1 97 621 VAL A CA 1
ATOM 4734 C C . VAL A 1 621 ? 0.022 49.562 8.859 1 97 621 VAL A C 1
ATOM 4736 O O . VAL A 1 621 ? 1.151 49.094 8.977 1 97 621 VAL A O 1
ATOM 4739 N N . HIS A 1 622 ? -0.593 49.688 7.695 1 97.69 622 HIS A N 1
ATOM 4740 C CA . HIS A 1 622 ? 0.077 49.594 6.406 1 97.69 622 HIS A CA 1
ATOM 4741 C C . HIS A 1 622 ? 0.098 50.938 5.68 1 97.69 622 HIS A C 1
ATOM 4743 O O . HIS A 1 622 ? -0.955 51.531 5.43 1 97.69 622 HIS A O 1
ATOM 4749 N N . ILE A 1 623 ? 1.243 51.406 5.312 1 98 623 ILE A N 1
ATOM 4750 C CA . ILE A 1 623 ? 1.341 52.688 4.641 1 98 623 ILE A CA 1
ATOM 4751 C C . ILE A 1 623 ? 1.107 52.531 3.141 1 98 623 ILE A C 1
ATOM 4753 O O . ILE A 1 623 ? 1.7 51.625 2.516 1 98 623 ILE A O 1
ATOM 4757 N N . ILE A 1 624 ? 0.25 53.312 2.576 1 97.88 624 ILE A N 1
ATOM 4758 C CA . ILE A 1 624 ? -0.087 53.188 1.161 1 97.88 624 ILE A CA 1
ATOM 4759 C C . ILE A 1 624 ? 0.253 54.5 0.448 1 97.88 624 ILE A C 1
ATOM 4761 O O . ILE A 1 624 ? 0.388 55.531 1.086 1 97.88 624 ILE A O 1
ATOM 4765 N N . ASP A 1 625 ? 0.345 54.438 -0.847 1 96.12 625 ASP A N 1
ATOM 4766 C CA . ASP A 1 625 ? 0.828 55.594 -1.581 1 96.12 625 ASP A CA 1
ATOM 4767 C C . ASP A 1 625 ? -0.308 56.25 -2.348 1 96.12 625 ASP A C 1
ATOM 4769 O O . ASP A 1 625 ? -0.071 57.188 -3.141 1 96.12 625 ASP A O 1
ATOM 4773 N N . ALA A 1 626 ? -1.473 55.781 -2.162 1 95.75 626 ALA A N 1
ATOM 4774 C CA . ALA A 1 626 ? -2.666 56.406 -2.727 1 95.75 626 ALA A CA 1
ATOM 4775 C C . ALA A 1 626 ? -3.879 56.188 -1.826 1 95.75 626 ALA A C 1
ATOM 4777 O O . ALA A 1 626 ? -3.902 55.25 -1.022 1 95.75 626 ALA A O 1
ATOM 4778 N N . PHE A 1 627 ? -4.852 57.125 -1.896 1 95.44 627 PHE A N 1
ATOM 4779 C CA . PHE A 1 627 ? -6.066 57 -1.099 1 95.44 627 PHE A CA 1
ATOM 4780 C C . PHE A 1 627 ? -6.961 55.875 -1.657 1 95.44 627 PHE A C 1
ATOM 4782 O O . PHE A 1 627 ? -7 55.656 -2.869 1 95.44 627 PHE A O 1
ATOM 4789 N N . LEU A 1 628 ? -7.602 55.188 -0.752 1 95 628 LEU A N 1
ATOM 4790 C CA . LEU A 1 628 ? -8.633 54.219 -1.136 1 95 628 LEU A CA 1
ATOM 4791 C C . LEU A 1 628 ? -9.969 54.938 -1.364 1 95 628 LEU A C 1
ATOM 4793 O O . LEU A 1 628 ? -10.648 55.312 -0.407 1 95 628 LEU A O 1
ATOM 4797 N N . LEU A 1 629 ? -10.312 55.188 -2.533 1 87.94 629 LEU A N 1
ATOM 4798 C CA . LEU A 1 629 ? -11.531 55.906 -2.867 1 87.94 629 LEU A CA 1
ATOM 4799 C C . LEU A 1 629 ? -12.656 54.938 -3.234 1 87.94 629 LEU A C 1
ATOM 4801 O O . LEU A 1 629 ? -12.406 53.875 -3.822 1 87.94 629 LEU A O 1
ATOM 4805 N N . PRO A 1 630 ? -13.844 55.156 -2.629 1 74.75 630 PRO A N 1
ATOM 4806 C CA . PRO A 1 630 ? -14.961 54.281 -2.996 1 74.75 630 PRO A CA 1
ATOM 4807 C C . PRO A 1 630 ? -15.195 54.219 -4.504 1 74.75 630 PRO A C 1
ATOM 4809 O O . PRO A 1 630 ? -14.961 55.188 -5.207 1 74.75 630 PRO A O 1
ATOM 4812 N N . GLY A 1 631 ? -14.664 53.438 -5.195 1 55.34 631 GLY A N 1
ATOM 4813 C CA . GLY A 1 631 ? -14.852 53.344 -6.637 1 55.34 631 GLY A CA 1
ATOM 4814 C C . GLY A 1 631 ? -16.25 53.781 -7.078 1 55.34 631 GLY A C 1
ATOM 4815 O O . GLY A 1 631 ? -17.234 53.469 -6.395 1 55.34 631 GLY A O 1
ATOM 4816 N N . ARG A 1 632 ? -16.547 54.875 -7.684 1 40.5 632 ARG A N 1
ATOM 4817 C CA . ARG A 1 632 ? -17.547 54.688 -8.742 1 40.5 632 ARG A CA 1
ATOM 4818 C C . ARG A 1 632 ? -17.375 53.344 -9.43 1 40.5 632 ARG A C 1
ATOM 4820 O O . ARG A 1 632 ? -16.25 52.938 -9.75 1 40.5 632 ARG A O 1
ATOM 4827 N N . MET A 1 633 ? -18.156 52.406 -9.07 1 36.81 633 MET A N 1
ATOM 4828 C CA . MET A 1 633 ? -18.234 51.281 -10.008 1 36.81 633 MET A CA 1
ATOM 4829 C C . MET A 1 633 ? -17.938 51.719 -11.43 1 36.81 633 MET A C 1
ATOM 4831 O O . MET A 1 633 ? -18.656 52.562 -11.984 1 36.81 633 MET A O 1
ATOM 4835 N N . THR A 1 634 ? -16.938 52.062 -11.828 1 32.06 634 THR A N 1
ATOM 4836 C CA . THR A 1 634 ? -16.766 52.25 -13.266 1 32.06 634 THR A CA 1
ATOM 4837 C C . THR A 1 634 ? -17.672 51.312 -14.047 1 32.06 634 THR A C 1
ATOM 4839 O O . THR A 1 634 ? -17.719 50.125 -13.766 1 32.06 634 THR A O 1
ATOM 4842 N N . HIS A 1 635 ? -18.828 52.031 -14.656 1 30.27 635 HIS A N 1
ATOM 4843 C CA . HIS A 1 635 ? -19.812 51.469 -15.57 1 30.27 635 HIS A CA 1
ATOM 4844 C C . HIS A 1 635 ? -19.172 50.469 -16.531 1 30.27 635 HIS A C 1
ATOM 4846 O O . HIS A 1 635 ? -19.703 49.375 -16.75 1 30.27 635 HIS A O 1
ATOM 4852 N N . ARG A 1 636 ? -18.609 51.281 -17.719 1 28.97 636 ARG A N 1
ATOM 4853 C CA . ARG A 1 636 ? -18.844 50.812 -19.078 1 28.97 636 ARG A CA 1
ATOM 4854 C C . ARG A 1 636 ? -18.109 49.5 -19.312 1 28.97 636 ARG A C 1
ATOM 4856 O O . ARG A 1 636 ? -16.953 49.469 -19.734 1 28.97 636 ARG A O 1
ATOM 4863 N N . SER A 1 637 ? -17.922 48.812 -18.484 1 27.02 637 SER A N 1
ATOM 4864 C CA . SER A 1 637 ? -17.5 47.719 -19.328 1 27.02 637 SER A CA 1
ATOM 4865 C C . SER A 1 637 ? -18.5 47.469 -20.453 1 27.02 637 SER A C 1
ATOM 4867 O O . SER A 1 637 ? -19.703 47.406 -20.219 1 27.02 637 SER A O 1
ATOM 4869 N N . ARG A 1 638 ? -18.234 48.062 -21.703 1 26.33 638 ARG A N 1
ATOM 4870 C CA . ARG A 1 638 ? -18.984 47.656 -22.875 1 26.33 638 ARG A CA 1
ATOM 4871 C C . ARG A 1 638 ? -19.438 46.188 -22.734 1 26.33 638 ARG A C 1
ATOM 4873 O O . ARG A 1 638 ? -18.625 45.312 -22.484 1 26.33 638 ARG A O 1
ATOM 4880 N N . MET A 1 639 ? -20.609 45.969 -22.391 1 26.58 639 MET A N 1
ATOM 4881 C CA . MET A 1 639 ? -21.312 44.719 -22.656 1 26.58 639 MET A CA 1
ATOM 4882 C C . MET A 1 639 ? -20.984 44.188 -24.047 1 26.58 639 MET A C 1
ATOM 4884 O O . MET A 1 639 ? -21.531 44.688 -25.031 1 26.58 639 MET A O 1
ATOM 4888 N N . ARG A 1 640 ? -19.859 44.406 -24.656 1 27.3 640 ARG A N 1
ATOM 4889 C CA . ARG A 1 640 ? -19.938 43.562 -25.844 1 27.3 640 ARG A CA 1
ATOM 4890 C C . ARG A 1 640 ? -20.75 42.312 -25.562 1 27.3 640 ARG A C 1
ATOM 4892 O O . ARG A 1 640 ? -20.516 41.625 -24.562 1 27.3 640 ARG A O 1
ATOM 4899 N N . LYS A 1 641 ? -21.969 42.375 -26 1 25.67 641 LYS A N 1
ATOM 4900 C CA . LYS A 1 641 ? -22.828 41.219 -26.281 1 25.67 641 LYS A CA 1
ATOM 4901 C C . LYS A 1 641 ? -22 39.969 -26.594 1 25.67 641 LYS A C 1
ATOM 4903 O O . LYS A 1 641 ? -21.297 39.938 -27.609 1 25.67 641 LYS A O 1
ATOM 4908 N N . ALA A 1 642 ? -21.141 39.594 -25.906 1 27.62 642 ALA A N 1
ATOM 4909 C CA . ALA A 1 642 ? -20.828 38.219 -26.297 1 27.62 642 ALA A CA 1
ATOM 4910 C C . ALA A 1 642 ? -22.062 37.531 -26.844 1 27.62 642 ALA A C 1
ATOM 4912 O O . ALA A 1 642 ? -23.141 37.562 -26.25 1 27.62 642 ALA A O 1
ATOM 4913 N N . HIS A 1 643 ? -22.344 37.625 -28.188 1 23.73 643 HIS A N 1
ATOM 4914 C CA . HIS A 1 643 ? -23.172 36.656 -28.906 1 23.73 643 HIS A CA 1
ATOM 4915 C C . HIS A 1 643 ? -23.312 35.375 -28.094 1 23.73 643 HIS A C 1
ATOM 4917 O O . HIS A 1 643 ? -22.344 34.906 -27.484 1 23.73 643 HIS A O 1
ATOM 4923 N N . GLN A 1 644 ? -24.516 35.344 -27.547 1 22.22 644 GLN A N 1
ATOM 4924 C CA . GLN A 1 644 ? -25 34.094 -26.984 1 22.22 644 GLN A CA 1
ATOM 4925 C C . GLN A 1 644 ? -24.484 32.906 -27.797 1 22.22 644 GLN A C 1
ATOM 4927 O O . GLN A 1 644 ? -24.797 32.781 -28.984 1 22.22 644 GLN A O 1
ATOM 4932 N N . PRO A 1 645 ? -23.234 32.656 -27.656 1 24.73 645 PRO A N 1
ATOM 4933 C CA . PRO A 1 645 ? -23.078 31.453 -28.469 1 24.73 645 PRO A CA 1
ATOM 4934 C C . PRO A 1 645 ? -24.281 30.516 -28.359 1 24.73 645 PRO A C 1
ATOM 4936 O O . PRO A 1 645 ? -24.984 30.516 -27.344 1 24.73 645 PRO A O 1
ATOM 4939 N N . ARG A 1 646 ? -25.109 30.422 -29.359 1 21.48 646 ARG A N 1
ATOM 4940 C CA . ARG A 1 646 ? -26.078 29.359 -29.531 1 21.48 646 ARG A CA 1
ATOM 4941 C C . ARG A 1 646 ? -25.703 28.125 -28.703 1 21.48 646 ARG A C 1
ATOM 4943 O O . ARG A 1 646 ? -24.531 27.875 -28.469 1 21.48 646 ARG A O 1
ATOM 4950 N N . HIS A 1 647 ? -26.656 27.875 -27.906 1 21.38 647 HIS A N 1
ATOM 4951 C CA . HIS A 1 647 ? -26.828 26.625 -27.172 1 21.38 647 HIS A CA 1
ATOM 4952 C C . HIS A 1 647 ? -26.344 25.438 -27.984 1 21.38 647 HIS A C 1
ATOM 4954 O O . HIS A 1 647 ?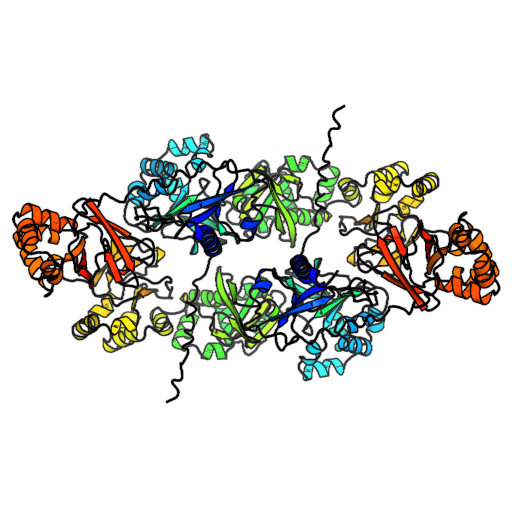 -27.016 25 -28.922 1 21.38 647 HIS A O 1
ATOM 4960 N N . SER A 1 648 ? -25.172 25.609 -28.484 1 21.06 648 SER A N 1
ATOM 4961 C CA . SER A 1 648 ? -24.875 24.344 -29.156 1 21.06 648 SER A CA 1
ATOM 4962 C C . SER A 1 648 ? -25.281 23.156 -28.312 1 21.06 648 SER A C 1
ATOM 4964 O O . SER A 1 648 ? -25.062 23.141 -27.094 1 21.06 648 SER A O 1
ATOM 4966 N N . ARG A 1 649 ? -26.406 22.578 -28.641 1 21.92 649 ARG A N 1
ATOM 4967 C CA . ARG A 1 649 ? -26.859 21.219 -28.375 1 21.92 649 ARG A CA 1
ATOM 4968 C C . ARG A 1 649 ? -25.688 20.266 -28.203 1 21.92 649 ARG A C 1
ATOM 4970 O O . ARG A 1 649 ? -24.812 20.172 -29.078 1 21.92 649 ARG A O 1
ATOM 4977 N N . GLY A 1 650 ? -25.156 20.438 -27.062 1 19.97 650 GLY A N 1
ATOM 4978 C CA . GLY A 1 650 ? -24.234 19.375 -26.734 1 19.97 650 GLY A CA 1
ATOM 4979 C C . GLY A 1 650 ? -24.531 18.078 -27.453 1 19.97 650 GLY A C 1
ATOM 4980 O O . GLY A 1 650 ? -25.578 17.469 -27.25 1 19.97 650 GLY A O 1
ATOM 4981 N N . ARG A 1 651 ? -24.344 18.109 -28.734 1 20.23 651 ARG A N 1
ATOM 4982 C CA . ARG A 1 651 ? -24.266 16.844 -29.438 1 20.23 651 ARG A CA 1
ATOM 4983 C C . ARG A 1 651 ? -23.453 15.82 -28.641 1 20.23 651 ARG A C 1
ATOM 4985 O O . ARG A 1 651 ? -22.359 16.141 -28.156 1 20.23 651 ARG A O 1
ATOM 4992 N N . ILE A 1 652 ? -24.234 15.062 -28.016 1 22.5 652 ILE A N 1
ATOM 4993 C CA . ILE A 1 652 ? -23.984 13.695 -27.578 1 22.5 652 ILE A CA 1
ATOM 4994 C C . ILE A 1 652 ? -22.984 13.031 -28.516 1 22.5 652 ILE A C 1
ATOM 4996 O O . ILE A 1 652 ? -23.297 12.766 -29.688 1 22.5 652 ILE A O 1
ATOM 5000 N N . VAL A 1 653 ? -21.969 13.836 -28.844 1 19.7 653 VAL A N 1
ATOM 5001 C CA . VAL A 1 653 ? -21.141 13.031 -29.75 1 19.7 653 VAL A CA 1
ATOM 5002 C C . VAL A 1 653 ? -21.031 11.609 -29.203 1 19.7 653 VAL A C 1
ATOM 5004 O O . VAL A 1 653 ? -20.625 11.406 -28.047 1 19.7 653 VAL A O 1
ATOM 5007 N N . GLY A 1 654 ? -21.859 10.891 -29.719 1 19.94 654 GLY A N 1
ATOM 5008 C CA . GLY A 1 654 ? -21.984 9.445 -29.828 1 19.94 654 GLY A CA 1
ATOM 5009 C C . GLY A 1 654 ? -20.641 8.75 -30.016 1 19.94 654 GLY A C 1
ATOM 5010 O O . GLY A 1 654 ? -19.984 8.945 -31.031 1 19.94 654 GLY A O 1
ATOM 5011 N N . MET A 1 655 ? -19.578 9.133 -29.266 1 17.84 655 MET A N 1
ATOM 5012 C CA . MET A 1 655 ? -18.938 7.879 -29.641 1 17.84 655 MET A CA 1
ATOM 5013 C C . MET A 1 655 ? -19.797 6.684 -29.266 1 17.84 655 MET A C 1
ATOM 5015 O O . MET A 1 655 ? -20.422 6.684 -28.203 1 17.84 655 MET A O 1
ATOM 5019 N N . MET B 1 1 ? 36.75 39.875 -25.547 1 26.12 1 MET B N 1
ATOM 5020 C CA . MET B 1 1 ? 35.969 40.156 -24.328 1 26.12 1 MET B CA 1
ATOM 5021 C C . MET B 1 1 ? 34.75 39.219 -24.25 1 26.12 1 MET B C 1
ATOM 5023 O O . MET B 1 1 ? 33.75 39.469 -24.891 1 26.12 1 MET B O 1
ATOM 5027 N N . LEU B 1 2 ? 34.969 37.938 -24.25 1 29.66 2 LEU B N 1
ATOM 5028 C CA . LEU B 1 2 ? 34.094 36.75 -24.422 1 29.66 2 LEU B CA 1
ATOM 5029 C C . LEU B 1 2 ? 33.156 36.594 -23.219 1 29.66 2 LEU B C 1
ATOM 5031 O O . LEU B 1 2 ? 33.625 36.469 -22.078 1 29.66 2 LEU B O 1
ATOM 5035 N N . PHE B 1 3 ? 31.984 37.312 -23.312 1 28.83 3 PHE B N 1
ATOM 5036 C CA . PHE B 1 3 ? 30.906 37.406 -22.328 1 28.83 3 PHE B CA 1
ATOM 5037 C C . PHE B 1 3 ? 30.359 36.031 -21.969 1 28.83 3 PHE B C 1
ATOM 5039 O O . PHE B 1 3 ? 29.797 35.344 -22.828 1 28.83 3 PHE B O 1
ATOM 5046 N N . GLY B 1 4 ? 31.109 35.281 -21.125 1 26.41 4 GLY B N 1
ATOM 5047 C CA . GLY B 1 4 ? 30.766 34 -20.578 1 26.41 4 GLY B CA 1
ATOM 5048 C C . GLY B 1 4 ? 29.453 33.969 -19.812 1 26.41 4 GLY B C 1
ATOM 5049 O O . GLY B 1 4 ? 29.297 34.719 -18.828 1 26.41 4 GLY B O 1
ATOM 5050 N N . PHE B 1 5 ? 28.328 33.844 -20.562 1 31.3 5 PHE B N 1
ATOM 5051 C CA . PHE B 1 5 ? 26.984 33.781 -20 1 31.3 5 PHE B CA 1
ATOM 5052 C C . PHE B 1 5 ? 26.859 32.656 -19 1 31.3 5 PHE B C 1
ATOM 5054 O O . PHE B 1 5 ? 26.969 31.469 -19.375 1 31.3 5 PHE B O 1
ATOM 5061 N N . GLY B 1 6 ? 27.328 32.844 -17.766 1 26.14 6 GLY B N 1
ATOM 5062 C CA . GLY B 1 6 ? 27.156 31.891 -16.672 1 26.14 6 GLY B CA 1
ATOM 5063 C C . GLY B 1 6 ? 25.703 31.562 -16.391 1 26.14 6 GLY B C 1
ATOM 5064 O O . GLY B 1 6 ? 24.906 32.438 -16.094 1 26.14 6 GLY B O 1
ATOM 5065 N N . PHE B 1 7 ? 25.172 30.562 -17.094 1 30.08 7 PHE B N 1
ATOM 5066 C CA . PHE B 1 7 ? 23.844 30.031 -16.828 1 30.08 7 PHE B CA 1
ATOM 5067 C C . PHE B 1 7 ? 23.719 29.578 -15.375 1 30.08 7 PHE B C 1
ATOM 5069 O O . PHE B 1 7 ? 24.406 28.641 -14.953 1 30.08 7 PHE B O 1
ATOM 5076 N N . ALA B 1 8 ? 23.422 30.469 -14.438 1 26.89 8 ALA B N 1
ATOM 5077 C CA . ALA B 1 8 ? 23.047 30.094 -13.07 1 26.89 8 ALA B CA 1
ATOM 5078 C C . ALA B 1 8 ? 21.891 29.109 -13.062 1 26.89 8 ALA B C 1
ATOM 5080 O O . ALA B 1 8 ? 20.781 29.438 -13.5 1 26.89 8 ALA B O 1
ATOM 5081 N N . LEU B 1 9 ? 22.172 27.844 -13.266 1 26.86 9 LEU B N 1
ATOM 5082 C CA . LEU B 1 9 ? 21.188 26.812 -12.961 1 26.86 9 LEU B CA 1
ATOM 5083 C C . LEU B 1 9 ? 20.625 27.016 -11.555 1 26.86 9 LEU B C 1
ATOM 5085 O O . LEU B 1 9 ? 21.344 26.859 -10.57 1 26.86 9 LEU B O 1
ATOM 5089 N N . ALA B 1 10 ? 19.656 27.906 -11.344 1 24.81 10 ALA B N 1
ATOM 5090 C CA . ALA B 1 10 ? 18.875 27.938 -10.109 1 24.81 10 ALA B CA 1
ATOM 5091 C C . ALA B 1 10 ? 18.469 26.531 -9.672 1 24.81 10 ALA B C 1
ATOM 5093 O O . ALA B 1 10 ? 17.766 25.828 -10.406 1 24.81 10 ALA B O 1
ATOM 5094 N N . ALA B 1 11 ? 19.297 25.906 -8.914 1 26.83 11 ALA B N 1
ATOM 5095 C CA . ALA B 1 11 ? 18.906 24.734 -8.148 1 26.83 11 ALA B CA 1
ATOM 5096 C C . ALA B 1 11 ? 17.5 24.875 -7.582 1 26.83 11 ALA B C 1
ATOM 5098 O O . ALA B 1 11 ? 17.219 25.797 -6.809 1 26.83 11 ALA B O 1
ATOM 5099 N N . LEU B 1 12 ? 16.531 24.469 -8.258 1 26.61 12 LEU B N 1
ATOM 5100 C CA . LEU B 1 12 ? 15.227 24.266 -7.625 1 26.61 12 LEU B CA 1
ATOM 5101 C C . LEU B 1 12 ? 15.398 23.766 -6.195 1 26.61 12 LEU B C 1
ATOM 5103 O O . LEU B 1 12 ? 15.898 22.656 -5.977 1 26.61 12 LEU B O 1
ATOM 5107 N N . ALA B 1 13 ? 15.742 24.609 -5.273 1 29.11 13 ALA B N 1
ATOM 5108 C CA . ALA B 1 13 ? 15.633 24.297 -3.854 1 29.11 13 ALA B CA 1
ATOM 5109 C C . ALA B 1 13 ? 14.461 23.344 -3.59 1 29.11 13 ALA B C 1
ATOM 5111 O O . ALA B 1 13 ? 13.305 23.688 -3.875 1 29.11 13 ALA B O 1
ATOM 5112 N N . PHE B 1 14 ? 14.688 22.062 -3.719 1 30.34 14 PHE B N 1
ATOM 5113 C CA . PHE B 1 14 ? 13.789 21.109 -3.088 1 30.34 14 PHE B CA 1
ATOM 5114 C C . PHE B 1 14 ? 13.336 21.609 -1.722 1 30.34 14 PHE B C 1
ATOM 5116 O O . PHE B 1 14 ? 14.133 21.688 -0.785 1 30.34 14 PHE B O 1
ATOM 5123 N N . LEU B 1 15 ? 12.516 22.578 -1.647 1 31 15 LEU B N 1
ATOM 5124 C CA . LEU B 1 15 ? 11.836 22.734 -0.366 1 31 15 LEU B CA 1
ATOM 5125 C C . LEU B 1 15 ? 11.648 21.391 0.323 1 31 15 LEU B C 1
ATOM 5127 O O . LEU B 1 15 ? 11.336 20.391 -0.33 1 31 15 LEU B O 1
ATOM 5131 N N . PRO B 1 16 ? 12.398 21.125 1.319 1 36.56 16 PRO B N 1
ATOM 5132 C CA . PRO B 1 16 ? 12.016 19.906 2.059 1 36.56 16 PRO B CA 1
ATOM 5133 C C . PRO B 1 16 ? 10.516 19.656 2.031 1 36.56 16 PRO B C 1
ATOM 5135 O O . PRO B 1 16 ? 9.727 20.531 2.393 1 36.56 16 PRO B O 1
ATOM 5138 N N . GLY B 1 17 ? 9.961 19.094 0.977 1 38.28 17 GLY B N 1
ATOM 5139 C CA . GLY B 1 17 ? 8.594 18.609 0.856 1 38.28 17 GLY B CA 1
ATOM 5140 C C . GLY B 1 17 ? 8.039 18.047 2.152 1 38.28 17 GLY B C 1
ATOM 5141 O O . GLY B 1 17 ? 8.633 17.156 2.748 1 38.28 17 GLY B O 1
ATOM 5142 N N . GLY B 1 18 ? 7.527 18.906 2.986 1 43.09 18 GLY B N 1
ATOM 5143 C CA . GLY B 1 18 ? 6.68 18.422 4.066 1 43.09 18 GLY B CA 1
ATOM 5144 C C . GLY B 1 18 ? 5.996 17.109 3.752 1 43.09 18 GLY B C 1
ATOM 5145 O O . GLY B 1 18 ? 5.922 16.703 2.59 1 43.09 18 GLY B O 1
ATOM 5146 N N . GLU B 1 19 ? 5.805 16.312 4.812 1 51.94 19 GLU B N 1
ATOM 5147 C CA . GLU B 1 19 ? 5.188 14.992 4.898 1 51.94 19 GLU B CA 1
ATOM 5148 C C . GLU B 1 19 ? 3.895 14.938 4.09 1 51.94 19 GLU B C 1
ATOM 5150 O O . GLU B 1 19 ? 2.969 15.711 4.332 1 51.94 19 GLU B O 1
ATOM 5155 N N . SER B 1 20 ? 3.93 14.688 2.811 1 66.69 20 SER B N 1
ATOM 5156 C CA . SER B 1 20 ? 2.723 14.656 1.991 1 66.69 20 SER B CA 1
ATOM 5157 C C . SER B 1 20 ? 1.851 13.453 2.342 1 66.69 20 SER B C 1
ATOM 5159 O O . SER B 1 20 ? 2.322 12.312 2.34 1 66.69 20 SER B O 1
ATOM 5161 N N . SER B 1 21 ? 0.78 13.703 3.168 1 78.56 21 SER B N 1
ATOM 5162 C CA . SER B 1 21 ? -0.233 12.703 3.48 1 78.56 21 SER B CA 1
ATOM 5163 C C . SER B 1 21 ? -0.919 12.195 2.215 1 78.56 21 SER B C 1
ATOM 5165 O O . SER B 1 21 ? -0.792 12.805 1.149 1 78.56 21 SER B O 1
ATOM 5167 N N . ALA B 1 22 ? -1.491 11.016 2.338 1 79.94 22 ALA B N 1
ATOM 5168 C CA . ALA B 1 22 ? -2.24 10.477 1.208 1 79.94 22 ALA B CA 1
ATOM 5169 C C . ALA B 1 22 ? -3.287 11.469 0.715 1 79.94 22 ALA B C 1
ATOM 5171 O O . ALA B 1 22 ? -3.438 11.68 -0.492 1 79.94 22 ALA B O 1
ATOM 5172 N N . PHE B 1 23 ? -3.904 12.102 1.547 1 86.25 23 PHE B N 1
ATOM 5173 C CA . PHE B 1 23 ? -4.922 13.078 1.166 1 86.25 23 PHE B CA 1
ATOM 5174 C C . PHE B 1 23 ? -4.301 14.25 0.423 1 86.25 23 PHE B C 1
ATOM 5176 O O . PHE B 1 23 ? -4.852 14.727 -0.572 1 86.25 23 PHE B O 1
ATOM 5183 N N . SER B 1 24 ? -3.23 14.766 0.947 1 86.12 24 SER B N 1
ATOM 5184 C CA . SER B 1 24 ? -2.562 15.891 0.299 1 86.12 24 SER B CA 1
ATOM 5185 C C . SER B 1 24 ? -2.188 15.555 -1.141 1 86.12 24 SER B C 1
ATOM 5187 O O . SER B 1 24 ? -2.285 16.406 -2.027 1 86.12 24 SER B O 1
ATOM 5189 N N . LYS B 1 25 ? -1.84 14.336 -1.304 1 82.81 25 LYS B N 1
ATOM 5190 C CA . LYS B 1 25 ? -1.476 13.906 -2.648 1 82.81 25 LYS B CA 1
ATOM 5191 C C . LYS B 1 25 ? -2.693 13.883 -3.568 1 82.81 25 LYS B C 1
ATOM 5193 O O . LYS B 1 25 ? -2.621 14.336 -4.715 1 82.81 25 LYS B O 1
ATOM 5198 N N . VAL B 1 26 ? -3.773 13.414 -3.029 1 86.69 26 VAL B N 1
ATOM 5199 C CA . VAL B 1 26 ? -5.008 13.328 -3.801 1 86.69 26 VAL B CA 1
ATOM 5200 C C . VAL B 1 26 ? -5.539 14.734 -4.078 1 86.69 26 VAL B C 1
ATOM 5202 O O . VAL B 1 26 ? -6.027 15.016 -5.172 1 86.69 26 VAL B O 1
ATOM 5205 N N . LEU B 1 27 ? -5.445 15.57 -3.1 1 89.25 27 LEU B N 1
ATOM 5206 C CA . LEU B 1 27 ? -5.895 16.953 -3.262 1 89.25 27 LEU B CA 1
ATOM 5207 C C . LEU B 1 27 ? -5.074 17.656 -4.328 1 89.25 27 LEU B C 1
ATOM 5209 O O . LEU B 1 27 ? -5.625 18.406 -5.141 1 89.25 27 LEU B O 1
ATOM 5213 N N . ARG B 1 28 ? -3.842 17.453 -4.312 1 86.12 28 ARG B N 1
ATOM 5214 C CA . ARG B 1 28 ? -2.977 18.047 -5.324 1 86.12 28 ARG B CA 1
ATOM 5215 C C . ARG B 1 28 ? -3.373 17.578 -6.723 1 86.12 28 ARG B C 1
ATOM 5217 O O . ARG B 1 28 ? -3.395 18.375 -7.664 1 86.12 28 ARG B O 1
ATOM 5224 N N . HIS B 1 29 ? -3.654 16.312 -6.84 1 85.19 29 HIS B N 1
ATOM 5225 C CA . HIS B 1 29 ? -4.121 15.789 -8.117 1 85.19 29 HIS B CA 1
ATOM 5226 C C . HIS B 1 29 ? -5.414 16.469 -8.555 1 85.19 29 HIS B C 1
ATOM 5228 O O . HIS B 1 29 ? -5.578 16.812 -9.727 1 85.19 29 HIS B O 1
ATOM 5234 N N . SER B 1 30 ? -6.305 16.656 -7.625 1 89.75 30 SER B N 1
ATOM 5235 C CA . SER B 1 30 ? -7.578 17.312 -7.918 1 89.75 30 SER B CA 1
ATOM 5236 C C . SER B 1 30 ? -7.379 18.75 -8.352 1 89.75 30 SER B C 1
ATOM 5238 O O . SER B 1 30 ? -8.102 19.25 -9.211 1 89.75 30 SER B O 1
ATOM 5240 N N . LEU B 1 31 ? -6.434 19.391 -7.73 1 89.38 31 LEU B N 1
ATOM 5241 C CA . LEU B 1 31 ? -6.105 20.766 -8.062 1 89.38 31 LEU B CA 1
ATOM 5242 C C . LEU B 1 31 ? -5.527 20.875 -9.469 1 89.38 31 LEU B C 1
ATOM 5244 O O . LEU B 1 31 ? -5.855 21.797 -10.219 1 89.38 31 LEU B O 1
ATOM 5248 N N . ILE B 1 32 ? -4.754 19.922 -9.836 1 86.38 32 ILE B N 1
ATOM 5249 C CA . ILE B 1 32 ? -4.133 19.906 -11.156 1 86.38 32 ILE B CA 1
ATOM 5250 C C . ILE B 1 32 ? -5.199 19.703 -12.227 1 86.38 32 ILE B C 1
ATOM 5252 O O . ILE B 1 32 ? -5.195 20.375 -13.258 1 86.38 32 ILE B O 1
ATOM 5256 N N . ARG B 1 33 ? -6.113 18.828 -11.93 1 87 33 ARG B N 1
ATOM 5257 C CA . ARG B 1 33 ? -7.176 18.531 -12.883 1 87 33 ARG B CA 1
ATOM 5258 C C . ARG B 1 33 ? -8.172 19.688 -12.969 1 87 33 ARG B C 1
ATOM 5260 O O . ARG B 1 33 ? -8.875 19.828 -13.969 1 87 33 ARG B O 1
ATOM 5267 N N . GLY B 1 34 ? -8.18 20.469 -11.914 1 90.38 34 GLY B N 1
ATOM 5268 C CA . GLY B 1 34 ? -9.094 21.594 -11.891 1 90.38 34 GLY B CA 1
ATOM 5269 C C . GLY B 1 34 ? -8.461 22.891 -12.367 1 90.38 34 GLY B C 1
ATOM 5270 O O . GLY B 1 34 ? -9.133 23.922 -12.469 1 90.38 34 GLY B O 1
ATOM 5271 N N . ARG B 1 35 ? -7.258 22.906 -12.727 1 88.88 35 ARG B N 1
ATOM 5272 C CA . ARG B 1 35 ? -6.48 24.094 -13.016 1 88.88 35 ARG B CA 1
ATOM 5273 C C . ARG B 1 35 ? -7.086 24.875 -14.18 1 88.88 35 ARG B C 1
ATOM 5275 O O . ARG B 1 35 ? -7.047 26.109 -14.195 1 88.88 35 ARG B O 1
ATOM 5282 N N . ALA B 1 36 ? -7.66 24.172 -15.148 1 90.12 36 ALA B N 1
ATOM 5283 C CA . ALA B 1 36 ? -8.234 24.797 -16.344 1 90.12 36 ALA B CA 1
ATOM 5284 C C . ALA B 1 36 ? -9.422 25.672 -15.977 1 90.12 36 ALA B C 1
ATOM 5286 O O . ALA B 1 36 ? -9.758 26.609 -16.719 1 90.12 36 ALA B O 1
ATOM 5287 N N . GLN B 1 37 ? -9.992 25.422 -14.828 1 91.38 37 GLN B N 1
ATOM 5288 C CA . GLN B 1 37 ? -11.164 26.188 -14.398 1 91.38 37 GLN B CA 1
ATOM 5289 C C . GLN B 1 37 ? -10.758 27.438 -13.625 1 91.38 37 GLN B C 1
ATOM 5291 O O . GLN B 1 37 ? -11.586 28.328 -13.391 1 91.38 37 GLN B O 1
ATOM 5296 N N . GLY B 1 38 ? -9.531 27.594 -13.273 1 89.06 38 GLY B N 1
ATOM 5297 C CA . GLY B 1 38 ? -9.047 28.734 -12.516 1 89.06 38 GLY B CA 1
ATOM 5298 C C . GLY B 1 38 ? -8.258 28.328 -11.281 1 89.06 38 GLY B C 1
ATOM 5299 O O . GLY B 1 38 ? -8.094 27.141 -11 1 89.06 38 GLY B O 1
ATOM 5300 N N . PRO B 1 39 ? -7.816 29.312 -10.57 1 87.44 39 PRO B N 1
ATOM 5301 C CA . PRO B 1 39 ? -7.016 29.031 -9.383 1 87.44 39 PRO B CA 1
ATOM 5302 C C . PRO B 1 39 ? -7.836 28.406 -8.258 1 87.44 39 PRO B C 1
ATOM 5304 O O . PRO B 1 39 ? -8.992 28.781 -8.055 1 87.44 39 PRO B O 1
ATOM 5307 N N . ASN B 1 40 ? -7.289 27.453 -7.57 1 89.5 40 ASN B N 1
ATOM 5308 C CA . ASN B 1 40 ? -7.824 26.828 -6.363 1 89.5 40 ASN B CA 1
ATOM 5309 C C . ASN B 1 40 ? -9.156 26.141 -6.637 1 89.5 40 ASN B C 1
ATOM 5311 O O . ASN B 1 40 ? -10.062 26.172 -5.801 1 89.5 40 ASN B O 1
ATOM 5315 N N . VAL B 1 41 ? -9.289 25.672 -7.852 1 93.31 41 VAL B N 1
ATOM 5316 C CA . VAL B 1 41 ? -10.43 24.828 -8.219 1 93.31 41 VAL B CA 1
ATOM 5317 C C . VAL B 1 41 ? -10.031 23.359 -8.18 1 93.31 41 VAL B C 1
ATOM 5319 O O . VAL B 1 41 ? -8.953 23 -8.664 1 93.31 41 VAL B O 1
ATOM 5322 N N . CYS B 1 42 ? -10.852 22.578 -7.551 1 93.25 42 CYS B N 1
ATOM 5323 C CA . CYS B 1 42 ? -10.586 21.156 -7.453 1 93.25 42 CYS B CA 1
ATOM 5324 C C . CYS B 1 42 ? -11.555 20.359 -8.32 1 93.25 42 CYS B C 1
ATOM 5326 O O . CYS B 1 42 ? -12.734 20.703 -8.414 1 93.25 42 CYS B O 1
ATOM 5328 N N . ALA B 1 43 ? -11.07 19.312 -8.961 1 93.62 43 ALA B N 1
ATOM 5329 C CA . ALA B 1 43 ? -11.898 18.359 -9.695 1 93.62 43 ALA B CA 1
ATOM 5330 C C . ALA B 1 43 ? -12.352 17.219 -8.789 1 93.62 43 ALA B C 1
ATOM 5332 O O . ALA B 1 43 ? -11.523 16.547 -8.164 1 93.62 43 ALA B O 1
ATOM 5333 N N . LEU B 1 44 ? -13.617 17.031 -8.711 1 93.5 44 LEU B N 1
ATOM 5334 C CA . LEU B 1 44 ? -14.188 15.961 -7.902 1 93.5 44 LEU B CA 1
ATOM 5335 C C . LEU B 1 44 ? -15 15 -8.766 1 93.5 44 LEU B C 1
ATOM 5337 O O . LEU B 1 44 ? -15.477 15.375 -9.844 1 93.5 44 LEU B O 1
ATOM 5341 N N . GLN B 1 45 ? -15.062 13.805 -8.312 1 92.62 45 GLN B N 1
ATOM 5342 C CA . GLN B 1 45 ? -15.93 12.805 -8.938 1 92.62 45 GLN B CA 1
ATOM 5343 C C . GLN B 1 45 ? -17.203 12.586 -8.117 1 92.62 45 GLN B C 1
ATOM 5345 O O . GLN B 1 45 ? -17.125 12.133 -6.973 1 92.62 45 GLN B O 1
ATOM 5350 N N . ARG B 1 46 ? -18.219 12.898 -8.695 1 93.62 46 ARG B N 1
ATOM 5351 C CA . ARG B 1 46 ? -19.516 12.703 -8.047 1 93.62 46 ARG B CA 1
ATOM 5352 C C . ARG B 1 46 ? -20.234 11.484 -8.609 1 93.62 46 ARG B C 1
ATOM 5354 O O . ARG B 1 46 ? -20.344 11.32 -9.828 1 93.62 46 ARG B O 1
ATOM 5361 N N . VAL B 1 47 ? -20.719 10.625 -7.711 1 92.88 47 VAL B N 1
ATOM 5362 C CA . VAL B 1 47 ? -21.484 9.461 -8.133 1 92.88 47 VAL B CA 1
ATOM 5363 C C . VAL B 1 47 ? -22.812 9.906 -8.719 1 92.88 47 VAL B C 1
ATOM 5365 O O . VAL B 1 47 ? -23.562 10.648 -8.086 1 92.88 47 VAL B O 1
ATOM 5368 N N . GLN B 1 48 ? -23.047 9.469 -9.883 1 92.12 48 GLN B N 1
ATOM 5369 C CA . GLN B 1 48 ? -24.25 9.898 -10.586 1 92.12 48 GLN B CA 1
ATOM 5370 C C . GLN B 1 48 ? -25.516 9.57 -9.781 1 92.12 48 GLN B C 1
ATOM 5372 O O . GLN B 1 48 ? -25.656 8.453 -9.289 1 92.12 48 GLN B O 1
ATOM 5377 N N . GLY B 1 49 ? -26.359 10.555 -9.594 1 88.69 49 GLY B N 1
ATOM 5378 C CA . GLY B 1 49 ? -27.625 10.359 -8.906 1 88.69 49 GLY B CA 1
ATOM 5379 C C . GLY B 1 49 ? -27.516 10.531 -7.406 1 88.69 49 GLY B C 1
ATOM 5380 O O . GLY B 1 49 ? -28.516 10.359 -6.688 1 88.69 49 GLY B O 1
ATOM 5381 N N . THR B 1 50 ? -26.344 10.742 -6.93 1 89.62 50 THR B N 1
ATOM 5382 C CA . THR B 1 50 ? -26.156 10.93 -5.496 1 89.62 50 THR B CA 1
ATOM 5383 C C . THR B 1 50 ? -25.359 12.203 -5.223 1 89.62 50 THR B C 1
ATOM 5385 O O . THR B 1 50 ? -24.953 12.906 -6.152 1 89.62 50 THR B O 1
ATOM 5388 N N . ASP B 1 51 ? -25.188 12.492 -3.969 1 87.44 51 ASP B N 1
ATOM 5389 C CA . ASP B 1 51 ? -24.391 13.656 -3.58 1 87.44 51 ASP B CA 1
ATOM 5390 C C . ASP B 1 51 ? -23.016 13.234 -3.049 1 87.44 51 ASP B C 1
ATOM 5392 O O . ASP B 1 51 ? -22.297 14.047 -2.461 1 87.44 51 ASP B O 1
ATOM 5396 N N . GLN B 1 52 ? -22.75 11.984 -3.295 1 90 52 GLN B N 1
ATOM 5397 C CA . GLN B 1 52 ? -21.453 11.484 -2.83 1 90 52 GLN B CA 1
ATOM 5398 C C . GLN B 1 52 ? -20.328 11.914 -3.768 1 90 52 GLN B C 1
ATOM 5400 O O . GLN B 1 52 ? -20.391 11.656 -4.973 1 90 52 GLN B O 1
ATOM 5405 N N . LYS B 1 53 ? -19.344 12.57 -3.219 1 92.12 53 LYS B N 1
ATOM 5406 C CA . LYS B 1 53 ? -18.234 13.094 -4.008 1 92.12 53 LYS B CA 1
ATOM 5407 C C . LYS B 1 53 ? -16.891 12.602 -3.467 1 92.12 53 LYS B C 1
ATOM 5409 O O . LYS B 1 53 ? -16.75 12.383 -2.264 1 92.12 53 LYS B O 1
ATOM 5414 N N . TYR B 1 54 ? -15.977 12.445 -4.355 1 91.81 54 TYR B N 1
ATOM 5415 C CA . TYR B 1 54 ? -14.617 12.031 -4.02 1 91.81 54 TYR B CA 1
ATOM 5416 C C . TYR B 1 54 ? -13.594 12.867 -4.77 1 91.81 54 TYR B C 1
ATOM 5418 O O . TYR B 1 54 ? -13.82 13.266 -5.914 1 91.81 54 TYR B O 1
ATOM 5426 N N . TYR B 1 55 ? -12.539 13.219 -4.082 1 89.75 55 TYR B N 1
ATOM 5427 C CA . TYR B 1 55 ? -11.422 13.812 -4.809 1 89.75 55 TYR B CA 1
ATOM 5428 C C . TYR B 1 55 ? -10.82 12.828 -5.801 1 89.75 55 TYR B C 1
ATOM 5430 O O . TYR B 1 55 ? -10.852 11.609 -5.57 1 89.75 55 TYR B O 1
ATOM 5438 N N . THR B 1 56 ? -10.281 13.281 -6.812 1 81.62 56 THR B N 1
ATOM 5439 C CA . THR B 1 56 ? -9.891 12.422 -7.926 1 81.62 56 THR B CA 1
ATOM 5440 C C . THR B 1 56 ? -8.461 11.914 -7.738 1 81.62 56 THR B C 1
ATOM 5442 O O . THR B 1 56 ? -7.574 12.68 -7.352 1 81.62 56 THR B O 1
ATOM 5445 N N . THR B 1 57 ? -8.273 10.688 -7.875 1 76.88 57 THR B N 1
ATOM 5446 C CA . THR B 1 57 ? -6.961 10.062 -8 1 76.88 57 THR B CA 1
ATOM 5447 C C . THR B 1 57 ? -6.672 9.703 -9.453 1 76.88 57 THR B C 1
ATOM 5449 O O . THR B 1 57 ? -7.559 9.766 -10.305 1 76.88 57 THR B O 1
ATOM 5452 N N . CYS B 1 58 ? -5.422 9.367 -9.75 1 69.69 58 CYS B N 1
ATOM 5453 C CA . CYS B 1 58 ? -5.066 8.953 -11.102 1 69.69 58 CYS B CA 1
ATOM 5454 C C . CYS B 1 58 ? -5.898 7.754 -11.539 1 69.69 58 CYS B C 1
ATOM 5456 O O . CYS B 1 58 ? -6.414 7.727 -12.656 1 69.69 58 CYS B O 1
ATOM 5458 N N . LYS B 1 59 ? -5.996 6.758 -10.648 1 67.44 59 LYS B N 1
ATOM 5459 C CA . LYS B 1 59 ? -6.754 5.547 -10.953 1 67.44 59 LYS B CA 1
ATOM 5460 C C . LYS B 1 59 ? -8.219 5.875 -11.227 1 67.44 59 LYS B C 1
ATOM 5462 O O . LYS B 1 59 ? -8.781 5.438 -12.234 1 67.44 59 LYS B O 1
ATOM 5467 N N . GLN B 1 60 ? -8.797 6.711 -10.438 1 71.75 60 GLN B N 1
ATOM 5468 C CA . GLN B 1 60 ? -10.227 6.992 -10.523 1 71.75 60 GLN B CA 1
ATOM 5469 C C . GLN B 1 60 ? -10.531 7.957 -11.664 1 71.75 60 GLN B C 1
ATOM 5471 O O . GLN B 1 60 ? -11.633 7.949 -12.211 1 71.75 60 GLN B O 1
ATOM 5476 N N . TRP B 1 61 ? -9.547 8.805 -11.969 1 72.56 61 TRP B N 1
ATOM 5477 C CA . TRP B 1 61 ? -9.727 9.742 -13.07 1 72.56 61 TRP B CA 1
ATOM 5478 C C . TRP B 1 61 ? -9.992 9 -14.375 1 72.56 61 TRP B C 1
ATOM 5480 O O . TRP B 1 61 ? -10.797 9.445 -15.195 1 72.56 61 TRP B O 1
ATOM 5490 N N . HIS B 1 62 ? -9.453 7.77 -14.406 1 69.38 62 HIS B N 1
ATOM 5491 C CA . HIS B 1 62 ? -9.602 7.023 -15.648 1 69.38 62 HIS B CA 1
ATOM 5492 C C . HIS B 1 62 ? -10.75 6.027 -15.562 1 69.38 62 HIS B C 1
ATOM 5494 O O . HIS B 1 62 ? -11.422 5.762 -16.562 1 69.38 62 HIS B O 1
ATOM 5500 N N . ARG B 1 63 ? -10.953 5.395 -14.438 1 71.94 63 ARG B N 1
ATOM 5501 C CA . ARG B 1 63 ? -12 4.379 -14.297 1 71.94 63 ARG B CA 1
ATOM 5502 C C . ARG B 1 63 ? -13.383 5.012 -14.336 1 71.94 63 ARG B C 1
ATOM 5504 O O . ARG B 1 63 ? -14.289 4.488 -14.984 1 71.94 63 ARG B O 1
ATOM 5511 N N . ARG B 1 64 ? -13.586 6.145 -13.719 1 81.75 64 ARG B N 1
ATOM 5512 C CA . ARG B 1 64 ? -14.805 6.953 -13.68 1 81.75 64 ARG B CA 1
ATOM 5513 C C . ARG B 1 64 ? -15.977 6.16 -13.117 1 81.75 64 ARG B C 1
ATOM 5515 O O . ARG B 1 64 ? -17.078 6.184 -13.672 1 81.75 64 ARG B O 1
ATOM 5522 N N . GLU B 1 65 ? -15.719 5.289 -12.211 1 89.88 65 GLU B N 1
ATOM 5523 C CA . GLU B 1 65 ? -16.75 4.508 -11.523 1 89.88 65 GLU B CA 1
ATOM 5524 C C . GLU B 1 65 ? -16.406 4.34 -10.047 1 89.88 65 GLU B C 1
ATOM 5526 O O . GLU B 1 65 ? -15.234 4.273 -9.672 1 89.88 65 GLU B O 1
ATOM 5531 N N . VAL B 1 66 ? -17.484 4.371 -9.234 1 91 66 VAL B N 1
ATOM 5532 C CA . VAL B 1 66 ? -17.391 4.059 -7.812 1 91 66 VAL B CA 1
ATOM 5533 C C . VAL B 1 66 ? -18.438 3.01 -7.449 1 91 66 VAL B C 1
ATOM 5535 O O . VAL B 1 66 ? -19.641 3.262 -7.555 1 91 66 VAL B O 1
ATOM 5538 N N . CYS B 1 67 ? -18 1.84 -7.051 1 92.19 67 CYS B N 1
ATOM 5539 C CA . CYS B 1 67 ? -18.875 0.734 -6.672 1 92.19 67 CYS B CA 1
ATOM 5540 C C . CYS B 1 67 ? -19.859 0.404 -7.789 1 92.19 67 CYS B C 1
ATOM 5542 O O . CYS B 1 67 ? -21.047 0.266 -7.547 1 92.19 67 CYS B O 1
ATOM 5544 N N . GLY B 1 68 ? -19.406 0.418 -8.953 1 89.31 68 GLY B N 1
ATOM 5545 C CA . GLY B 1 68 ? -20.188 0.017 -10.117 1 89.31 68 GLY B CA 1
ATOM 5546 C C . GLY B 1 68 ? -21.047 1.136 -10.672 1 89.31 68 GLY B C 1
ATOM 5547 O O . GLY B 1 68 ? -21.703 0.967 -11.703 1 89.31 68 GLY B O 1
ATOM 5548 N N . GLN B 1 69 ? -21.016 2.299 -10.023 1 92.62 69 GLN B N 1
ATOM 5549 C CA . GLN B 1 69 ? -21.812 3.436 -10.477 1 92.62 69 GLN B CA 1
ATOM 5550 C C . GLN B 1 69 ? -20.938 4.453 -11.219 1 92.62 69 GLN B C 1
ATOM 5552 O O . GLN B 1 69 ? -19.859 4.805 -10.75 1 92.62 69 GLN B O 1
ATOM 5557 N N . PRO B 1 70 ? -21.453 4.895 -12.336 1 92.88 70 PRO B N 1
ATOM 5558 C CA . PRO B 1 70 ? -20.672 5.895 -13.07 1 92.88 70 PRO B CA 1
ATOM 5559 C C . PRO B 1 70 ? -20.562 7.219 -12.312 1 92.88 70 PRO B C 1
ATOM 5561 O O . PRO B 1 70 ? -21.438 7.566 -11.523 1 92.88 70 PRO B O 1
ATOM 5564 N N . THR B 1 71 ? -19.406 7.891 -12.562 1 93.56 71 THR B N 1
ATOM 5565 C CA . THR B 1 71 ? -19.172 9.172 -11.898 1 93.56 71 THR B CA 1
ATOM 5566 C C . THR B 1 71 ? -19.094 10.297 -12.922 1 93.56 71 THR B C 1
ATOM 5568 O O . THR B 1 71 ? -18.891 10.055 -14.109 1 93.56 71 THR B O 1
ATOM 5571 N N . VAL B 1 72 ? -19.453 11.492 -12.516 1 93.44 72 VAL B N 1
ATOM 5572 C CA . VAL B 1 72 ? -19.281 12.703 -13.312 1 93.44 72 VAL B CA 1
ATOM 5573 C C . VAL B 1 72 ? -18.312 13.648 -12.617 1 93.44 72 VAL B C 1
ATOM 5575 O O . VAL B 1 72 ? -18.312 13.773 -11.391 1 93.44 72 VAL B O 1
ATOM 5578 N N . VAL B 1 73 ? -17.453 14.227 -13.453 1 92.38 73 VAL B N 1
ATOM 5579 C CA . VAL B 1 73 ? -16.484 15.164 -12.891 1 92.38 73 VAL B CA 1
ATOM 5580 C C . VAL B 1 73 ? -17.156 16.5 -12.609 1 92.38 73 VAL B C 1
ATOM 5582 O O . VAL B 1 73 ? -17.875 17.031 -13.461 1 92.38 73 VAL B O 1
ATOM 5585 N N . THR B 1 74 ? -17.016 16.969 -11.453 1 93.06 74 THR B N 1
ATOM 5586 C CA . THR B 1 74 ? -17.484 18.297 -11.07 1 93.06 74 THR B CA 1
ATOM 5587 C C . THR B 1 74 ? -16.312 19.156 -10.586 1 93.06 74 THR B C 1
ATOM 5589 O O . THR B 1 74 ? -15.305 18.625 -10.109 1 93.06 74 THR B O 1
ATOM 5592 N N . TYR B 1 75 ? -16.453 20.422 -10.844 1 93.5 75 TYR B N 1
ATOM 5593 C CA . TYR B 1 75 ? -15.43 21.359 -10.406 1 93.5 75 TYR B CA 1
ATOM 5594 C C . TYR B 1 75 ? -15.945 22.266 -9.297 1 93.5 75 TYR B C 1
ATOM 5596 O O . TYR B 1 75 ? -16.984 22.922 -9.453 1 93.5 75 TYR B O 1
ATOM 5604 N N . GLU B 1 76 ? -15.234 22.234 -8.219 1 92.62 76 GLU B N 1
ATOM 5605 C CA . GLU B 1 76 ? -15.602 23.047 -7.062 1 92.62 76 GLU B CA 1
ATOM 5606 C C . GLU B 1 76 ? -14.367 23.703 -6.445 1 92.62 76 GLU B C 1
ATOM 5608 O O . GLU B 1 76 ? -13.234 23.312 -6.738 1 92.62 76 GLU B O 1
ATOM 5613 N N . CYS B 1 77 ? -14.656 24.797 -5.699 1 91 77 CYS B N 1
ATOM 5614 C CA . CYS B 1 77 ? -13.539 25.422 -5.004 1 91 77 CYS B CA 1
ATOM 5615 C C . CYS B 1 77 ? -12.883 24.453 -4.035 1 91 77 CYS B C 1
ATOM 5617 O O . CYS B 1 77 ? -13.57 23.703 -3.344 1 91 77 CYS B O 1
ATOM 5619 N N . CYS B 1 78 ? -11.602 24.453 -4.008 1 88.94 78 CYS B N 1
ATOM 5620 C CA . CYS B 1 78 ? -10.883 23.656 -3.016 1 88.94 78 CYS B CA 1
ATOM 5621 C C . CYS B 1 78 ? -11.188 24.156 -1.604 1 88.94 78 CYS B C 1
ATOM 5623 O O . CYS B 1 78 ? -11.664 25.281 -1.422 1 88.94 78 CYS B O 1
ATOM 5625 N N . PRO B 1 79 ? -10.945 23.281 -0.612 1 83.81 79 PRO B N 1
ATOM 5626 C CA . PRO B 1 79 ? -11.258 23.688 0.762 1 83.81 79 PRO B CA 1
ATOM 5627 C C . PRO B 1 79 ? -10.586 25 1.164 1 83.81 79 PRO B C 1
ATOM 5629 O O . PRO B 1 79 ? -9.367 25.141 1.033 1 83.81 79 PRO B O 1
ATOM 5632 N N . GLY B 1 80 ? -11.492 25.984 1.579 1 83.44 80 GLY B N 1
ATOM 5633 C CA . GLY B 1 80 ? -10.953 27.219 2.121 1 83.44 80 GLY B CA 1
ATOM 5634 C C . GLY B 1 80 ? -10.984 28.375 1.134 1 83.44 80 GLY B C 1
ATOM 5635 O O . GLY B 1 80 ? -10.641 29.5 1.479 1 83.44 80 GLY B O 1
ATOM 5636 N N . TYR B 1 81 ? -11.453 28.078 -0.086 1 87.69 81 TYR B N 1
ATOM 5637 C CA . TYR B 1 81 ? -11.461 29.125 -1.107 1 87.69 81 TYR B CA 1
ATOM 5638 C C . TYR B 1 81 ? -12.867 29.344 -1.645 1 87.69 81 TYR B C 1
ATOM 5640 O O . TYR B 1 81 ? -13.727 28.469 -1.542 1 87.69 81 TYR B O 1
ATOM 5648 N N . THR B 1 82 ? -13.086 30.531 -2.057 1 88.31 82 THR B N 1
ATOM 5649 C CA . THR B 1 82 ? -14.398 30.875 -2.588 1 88.31 82 THR B CA 1
ATOM 5650 C C . THR B 1 82 ? -14.266 31.75 -3.836 1 88.31 82 THR B C 1
ATOM 5652 O O . THR B 1 82 ? -13.188 32.25 -4.129 1 88.31 82 THR B O 1
ATOM 5655 N N . THR B 1 83 ? -15.352 31.812 -4.547 1 88.12 83 THR B N 1
ATOM 5656 C CA . THR B 1 83 ? -15.406 32.594 -5.781 1 88.12 83 THR B CA 1
ATOM 5657 C C . THR B 1 83 ? -15.523 34.062 -5.477 1 88.12 83 THR B C 1
ATOM 5659 O O . THR B 1 83 ? -15.805 34.469 -4.34 1 88.12 83 THR B O 1
ATOM 5662 N N . ALA B 1 84 ? -15.125 34.844 -6.312 1 83.88 84 ALA B N 1
ATOM 5663 C CA . ALA B 1 84 ? -15.297 36.281 -6.262 1 83.88 84 ALA B CA 1
ATOM 5664 C C . ALA B 1 84 ? -15.852 36.844 -7.582 1 83.88 84 ALA B C 1
ATOM 5666 O O . ALA B 1 84 ? -15.547 36.281 -8.648 1 83.88 84 ALA B O 1
ATOM 5667 N N . ASP B 1 85 ? -16.672 37.812 -7.473 1 80.5 85 ASP B N 1
ATOM 5668 C CA . ASP B 1 85 ? -17.281 38.406 -8.664 1 80.5 85 ASP B CA 1
ATOM 5669 C C . ASP B 1 85 ? -16.219 38.906 -9.641 1 80.5 85 ASP B C 1
ATOM 5671 O O . ASP B 1 85 ? -15.305 39.625 -9.258 1 80.5 85 ASP B O 1
ATOM 5675 N N . GLY B 1 86 ? -16.312 38.469 -10.828 1 76.44 86 GLY B N 1
ATOM 5676 C CA . GLY B 1 86 ? -15.461 38.969 -11.891 1 76.44 86 GLY B CA 1
ATOM 5677 C C . GLY B 1 86 ? -14.172 38.188 -12.031 1 76.44 86 GLY B C 1
ATOM 5678 O O . GLY B 1 86 ? -13.375 38.469 -12.938 1 76.44 86 GLY B O 1
ATOM 5679 N N . LEU B 1 87 ? -13.906 37.344 -11.094 1 79.94 87 LEU B N 1
ATOM 5680 C CA . LEU B 1 87 ? -12.664 36.594 -11.164 1 79.94 87 LEU B CA 1
ATOM 5681 C C . LEU B 1 87 ? -12.953 35.094 -11.43 1 79.94 87 LEU B C 1
ATOM 5683 O O . LEU B 1 87 ? -13.961 34.562 -10.977 1 79.94 87 LEU B O 1
ATOM 5687 N N . SER B 1 88 ? -12.133 34.562 -12.219 1 86.81 88 SER B N 1
ATOM 5688 C CA . SER B 1 88 ? -12.281 33.156 -12.539 1 86.81 88 SER B CA 1
ATOM 5689 C C . SER B 1 88 ? -11.797 32.281 -11.391 1 86.81 88 SER B C 1
ATOM 5691 O O . SER B 1 88 ? -10.906 32.688 -10.633 1 86.81 88 SER B O 1
ATOM 5693 N N . GLY B 1 89 ? -12.445 31.094 -11.25 1 91.31 89 GLY B N 1
ATOM 5694 C CA . GLY B 1 89 ? -12.047 30.125 -10.25 1 91.31 89 GLY B CA 1
ATOM 5695 C C . GLY B 1 89 ? -12.406 30.531 -8.836 1 91.31 89 GLY B C 1
ATOM 5696 O O . GLY B 1 89 ? -13.508 31.031 -8.594 1 91.31 89 GLY B O 1
ATOM 5697 N N . CYS B 1 90 ? -11.555 30.109 -7.957 1 91 90 CYS B N 1
ATOM 5698 C CA . CYS B 1 90 ? -11.75 30.406 -6.539 1 91 90 CYS B CA 1
ATOM 5699 C C . CYS B 1 90 ? -10.531 31.109 -5.957 1 91 90 CYS B C 1
ATOM 5701 O O . CYS B 1 90 ? -9.859 30.562 -5.078 1 91 90 CYS B O 1
ATOM 5703 N N . PRO B 1 91 ? -10.383 32.375 -6.301 1 86.75 91 PRO B N 1
ATOM 5704 C CA . PRO B 1 91 ? -9.141 33.062 -5.945 1 86.75 91 PRO B CA 1
ATOM 5705 C C . PRO B 1 91 ? -9.172 33.656 -4.531 1 86.75 91 PRO B C 1
ATOM 5707 O O . PRO B 1 91 ? -8.148 34.125 -4.027 1 86.75 91 PRO B O 1
ATOM 5710 N N . VAL B 1 92 ? -10.344 33.688 -3.891 1 86.94 92 VAL B N 1
ATOM 5711 C CA . VAL B 1 92 ? -10.492 34.375 -2.613 1 86.94 92 VAL B CA 1
ATOM 5712 C C . VAL B 1 92 ? -10.422 33.375 -1.471 1 86.94 92 VAL B C 1
ATOM 5714 O O . VAL B 1 92 ? -11.055 32.312 -1.53 1 86.94 92 VAL B O 1
ATOM 5717 N N . ALA B 1 93 ? -9.586 33.75 -0.489 1 85.25 93 ALA B N 1
ATOM 5718 C CA . ALA B 1 93 ? -9.57 32.938 0.729 1 85.25 93 ALA B CA 1
ATOM 5719 C C . ALA B 1 93 ? -10.828 33.188 1.558 1 85.25 93 ALA B C 1
ATOM 5721 O O . ALA B 1 93 ? -11.164 34.344 1.87 1 85.25 93 ALA B O 1
ATOM 5722 N N . ALA B 1 94 ? -11.445 32.125 1.867 1 83.12 94 ALA B N 1
ATOM 5723 C CA . ALA B 1 94 ? -12.664 32.25 2.668 1 83.12 94 ALA B CA 1
ATOM 5724 C C . ALA B 1 94 ? -12.352 32.812 4.055 1 83.12 94 ALA B C 1
ATOM 5726 O O . ALA B 1 94 ? -11.344 32.438 4.66 1 83.12 94 ALA B O 1
ATOM 5727 N N . PRO B 1 95 ? -13.18 33.781 4.504 1 81 95 PRO B N 1
ATOM 5728 C CA . PRO B 1 95 ? -12.961 34.281 5.855 1 81 95 PRO B CA 1
ATOM 5729 C C . PRO B 1 95 ? -13.094 33.219 6.934 1 81 95 PRO B C 1
ATOM 5731 O O . PRO B 1 95 ? -13.805 32.219 6.734 1 81 95 PRO B O 1
ATOM 5734 N N . LEU B 1 96 ? -12.445 33.5 8 1 88.38 96 LEU B N 1
ATOM 5735 C CA . LEU B 1 96 ? -12.508 32.531 9.102 1 88.38 96 LEU B CA 1
ATOM 5736 C C . LEU B 1 96 ? -13.578 32.969 10.109 1 88.38 96 LEU B C 1
ATOM 5738 O O . LEU B 1 96 ? -13.688 34.125 10.453 1 88.38 96 LEU B O 1
ATOM 5742 N N . TYR B 1 97 ? -14.414 32.031 10.398 1 89.19 97 TYR B N 1
ATOM 5743 C CA . TYR B 1 97 ? -15.398 32.156 11.469 1 89.19 97 TYR B CA 1
ATOM 5744 C C . TYR B 1 97 ? -15.148 31.141 12.57 1 89.19 97 TYR B C 1
ATOM 5746 O O . TYR B 1 97 ? -14.234 30.312 12.469 1 89.19 97 TYR B O 1
ATOM 5754 N N . THR B 1 98 ? -15.836 31.297 13.711 1 93.56 98 THR B N 1
ATOM 5755 C CA . THR B 1 98 ? -15.758 30.281 14.75 1 93.56 98 THR B CA 1
ATOM 5756 C C . THR B 1 98 ? -16.312 28.953 14.242 1 93.56 98 THR B C 1
ATOM 5758 O O . THR B 1 98 ? -16.969 28.906 13.203 1 93.56 98 THR B O 1
ATOM 5761 N N . ILE B 1 99 ? -16.062 27.891 14.961 1 97.06 99 ILE B N 1
ATOM 5762 C CA . ILE B 1 99 ? -16.594 26.578 14.602 1 97.06 99 ILE B CA 1
ATOM 5763 C C . ILE B 1 99 ? -18.109 26.656 14.461 1 97.06 99 ILE B C 1
ATOM 5765 O O . ILE B 1 99 ? -18.672 26.156 13.484 1 97.06 99 ILE B O 1
ATOM 5769 N N . PHE B 1 100 ? -18.781 27.375 15.422 1 97.5 100 PHE B N 1
ATOM 5770 C CA . PHE B 1 100 ? -20.234 27.516 15.43 1 97.5 100 PHE B CA 1
ATOM 5771 C C . PHE B 1 100 ? -20.719 28.125 14.125 1 97.5 100 PHE B C 1
ATOM 5773 O O . PHE B 1 100 ? -21.719 27.688 13.562 1 97.5 100 PHE B O 1
ATOM 5780 N N . ASN B 1 101 ? -20.031 29.047 13.586 1 95.38 101 ASN B N 1
ATOM 5781 C CA . ASN B 1 101 ? -20.484 29.781 12.406 1 95.38 101 ASN B CA 1
ATOM 5782 C C . ASN B 1 101 ? -19.922 29.172 11.125 1 95.38 101 ASN B C 1
ATOM 5784 O O . ASN B 1 101 ? -20.359 29.5 10.023 1 95.38 101 ASN B O 1
ATOM 5788 N N . THR B 1 102 ? -18.984 28.312 11.273 1 95.31 102 THR B N 1
ATOM 5789 C CA . THR B 1 102 ? -18.422 27.609 10.125 1 95.31 102 THR B CA 1
ATOM 5790 C C . THR B 1 102 ? -19.281 26.406 9.75 1 95.31 102 THR B C 1
ATOM 5792 O O . THR B 1 102 ? -19.297 25.984 8.594 1 95.31 102 THR B O 1
ATOM 5795 N N . LEU B 1 103 ? -20.062 25.859 10.664 1 97.38 103 LEU B N 1
ATOM 5796 C CA . LEU B 1 103 ? -20.781 24.609 10.523 1 97.38 103 LEU B CA 1
ATOM 5797 C C . LEU B 1 103 ? -21.734 24.656 9.336 1 97.38 103 LEU B C 1
ATOM 5799 O O . LEU B 1 103 ? -21.75 23.75 8.5 1 97.38 103 LEU B O 1
ATOM 5803 N N . PRO B 1 104 ? -22.516 25.766 9.109 1 94.5 104 PRO B N 1
ATOM 5804 C CA . PRO B 1 104 ? -23.438 25.781 7.961 1 94.5 104 PRO B CA 1
ATOM 5805 C C . PRO B 1 104 ? -22.703 25.734 6.621 1 94.5 104 PRO B C 1
ATOM 5807 O O . PRO B 1 104 ? -23.094 24.969 5.734 1 94.5 104 PRO B O 1
ATOM 5810 N N . GLY B 1 105 ? -21.641 26.469 6.488 1 90.81 105 GLY B N 1
ATOM 5811 C CA . GLY B 1 105 ? -20.859 26.5 5.258 1 90.81 105 GLY B CA 1
ATOM 5812 C C . GLY B 1 105 ? -20.125 25.188 4.988 1 90.81 105 GLY B C 1
ATOM 5813 O O . GLY B 1 105 ? -19.828 24.875 3.834 1 90.81 105 GLY B O 1
ATOM 5814 N N . ALA B 1 106 ? -19.875 24.469 6.09 1 93.19 106 ALA B N 1
ATOM 5815 C CA . ALA B 1 106 ? -19.172 23.188 5.969 1 93.19 106 ALA B CA 1
ATOM 5816 C C . ALA B 1 106 ? -20.141 22.062 5.648 1 93.19 106 ALA B C 1
ATOM 5818 O O . ALA B 1 106 ? -19.75 20.906 5.527 1 93.19 106 ALA B O 1
ATOM 5819 N N . GLY B 1 107 ? -21.422 22.375 5.516 1 92.12 107 GLY B N 1
ATOM 5820 C CA . GLY B 1 107 ? -22.406 21.375 5.152 1 92.12 107 GLY B CA 1
ATOM 5821 C C . GLY B 1 107 ? -23.062 20.703 6.355 1 92.12 107 GLY B C 1
ATOM 5822 O O . GLY B 1 107 ? -23.609 19.609 6.25 1 92.12 107 GLY B O 1
ATOM 5823 N N . ALA B 1 108 ? -22.984 21.359 7.512 1 97 108 ALA B N 1
ATOM 5824 C CA . ALA B 1 108 ? -23.547 20.766 8.727 1 97 108 ALA B CA 1
ATOM 5825 C C . ALA B 1 108 ? -24.406 21.766 9.492 1 97 108 ALA B C 1
ATOM 5827 O O . ALA B 1 108 ? -24.203 21.969 10.695 1 97 108 ALA B O 1
ATOM 5828 N N . PRO B 1 109 ? -25.391 22.359 8.859 1 97.06 109 PRO B N 1
ATOM 5829 C CA . PRO B 1 109 ? -26.234 23.328 9.562 1 97.06 109 PRO B CA 1
ATOM 5830 C C . PRO B 1 109 ? -27 22.703 10.727 1 97.06 109 PRO B C 1
ATOM 5832 O O . PRO B 1 109 ? -27.219 23.359 11.75 1 97.06 109 PRO B O 1
ATOM 5835 N N . ARG B 1 110 ? -27.469 21.516 10.617 1 96.69 110 ARG B N 1
ATOM 5836 C CA . ARG B 1 110 ? -28.188 20.859 11.695 1 96.69 110 ARG B CA 1
ATOM 5837 C C . ARG B 1 110 ? -27.297 20.641 12.906 1 96.69 110 ARG B C 1
ATOM 5839 O O . ARG B 1 110 ? -27.75 20.703 14.047 1 96.69 110 ARG B O 1
ATOM 5846 N N . THR B 1 111 ? -26.062 20.312 12.648 1 97.88 111 THR B N 1
ATOM 5847 C CA . THR B 1 111 ? -25.125 20.188 13.758 1 97.88 111 THR B CA 1
ATOM 5848 C C . THR B 1 111 ? -25 21.5 14.516 1 97.88 111 THR B C 1
ATOM 5850 O O . THR B 1 111 ? -24.859 21.516 15.742 1 97.88 111 THR B O 1
ATOM 5853 N N . ARG B 1 112 ? -25.016 22.625 13.781 1 97.88 112 ARG B N 1
ATOM 5854 C CA . ARG B 1 112 ? -25.031 23.922 14.445 1 97.88 112 ARG B CA 1
ATOM 5855 C C . ARG B 1 112 ? -26.25 24.062 15.352 1 97.88 112 ARG B C 1
ATOM 5857 O O . ARG B 1 112 ? -26.125 24.484 16.5 1 97.88 112 ARG B O 1
ATOM 5864 N N . LEU B 1 113 ? -27.406 23.75 14.766 1 96.75 113 LEU B N 1
ATOM 5865 C CA . LEU B 1 113 ? -28.656 23.844 15.516 1 96.75 113 LEU B CA 1
ATOM 5866 C C . LEU B 1 113 ? -28.609 22.984 16.766 1 96.75 113 LEU B C 1
ATOM 5868 O O . LEU B 1 113 ? -28.969 23.438 17.859 1 96.75 113 LEU B O 1
ATOM 5872 N N . TYR B 1 114 ? -28.156 21.781 16.656 1 97 114 TYR B N 1
ATOM 5873 C CA . TYR B 1 114 ? -28.078 20.859 17.781 1 97 114 TYR B CA 1
ATOM 5874 C C . TYR B 1 114 ? -27.062 21.344 18.812 1 97 114 TYR B C 1
ATOM 5876 O O . TYR B 1 114 ? -27.234 21.141 20.016 1 97 114 TYR B O 1
ATOM 5884 N N . SER B 1 115 ? -25.984 21.922 18.344 1 97.56 115 SER B N 1
ATOM 5885 C CA . SER B 1 115 ? -25 22.484 19.25 1 97.56 115 SER B CA 1
ATOM 5886 C C . SER B 1 115 ? -25.594 23.594 20.109 1 97.56 115 SER B C 1
ATOM 5888 O O . SER B 1 115 ? -25.312 23.688 21.297 1 97.56 115 SER B O 1
ATOM 5890 N N . LYS B 1 116 ? -26.422 24.391 19.438 1 96.5 116 LYS B N 1
ATOM 5891 C CA . LYS B 1 116 ? -27.109 25.453 20.156 1 96.5 116 LYS B CA 1
ATOM 5892 C C . LYS B 1 116 ? -28.078 24.891 21.203 1 96.5 116 LYS B C 1
ATOM 5894 O O . LYS B 1 116 ? -28.094 25.328 22.344 1 96.5 116 LYS B O 1
ATOM 5899 N N . GLN B 1 117 ? -28.844 23.953 20.828 1 95.94 117 GLN B N 1
ATOM 5900 C CA . GLN B 1 117 ? -29.844 23.344 21.688 1 95.94 117 GLN B CA 1
ATOM 5901 C C . GLN B 1 117 ? -29.188 22.625 22.875 1 95.94 117 GLN B C 1
ATOM 5903 O O . GLN B 1 117 ? -29.734 22.625 23.969 1 95.94 117 GLN B O 1
ATOM 5908 N N . ALA B 1 118 ? -28.016 22.094 22.625 1 96.5 118 ALA B N 1
ATOM 5909 C CA . ALA B 1 118 ? -27.328 21.297 23.656 1 96.5 118 ALA B CA 1
ATOM 5910 C C . ALA B 1 118 ? -26.5 22.203 24.562 1 96.5 118 ALA B C 1
ATOM 5912 O O . ALA B 1 118 ? -25.922 21.734 25.547 1 96.5 118 ALA B O 1
ATOM 5913 N N . GLY B 1 119 ? -26.391 23.484 24.234 1 95 119 GLY B N 1
ATOM 5914 C CA . GLY B 1 119 ? -25.641 24.406 25.062 1 95 119 GLY B CA 1
ATOM 5915 C C . GLY B 1 119 ? -24.141 24.375 24.797 1 95 119 GLY B C 1
ATOM 5916 O O . GLY B 1 119 ? -23.344 24.641 25.688 1 95 119 GLY B O 1
ATOM 5917 N N . LEU B 1 120 ? -23.766 24.016 23.641 1 95.81 120 LEU B N 1
ATOM 5918 C CA . LEU B 1 120 ? -22.359 23.891 23.281 1 95.81 120 LEU B CA 1
ATOM 5919 C C . LEU B 1 120 ? -21.828 25.219 22.734 1 95.81 120 LEU B C 1
ATOM 5921 O O . LEU B 1 120 ? -20.609 25.375 22.562 1 95.81 120 LEU B O 1
ATOM 5925 N N . THR B 1 121 ? -22.625 26.203 22.5 1 94.56 121 THR B N 1
ATOM 5926 C CA . THR B 1 121 ? -22.266 27.469 21.875 1 94.56 121 THR B CA 1
ATOM 5927 C C . THR B 1 121 ? -21.156 28.172 22.656 1 94.56 121 THR B C 1
ATOM 5929 O O . THR B 1 121 ? -20.219 28.688 22.062 1 94.56 121 THR B O 1
ATOM 5932 N N . PRO B 1 122 ? -21.219 28.156 23.969 1 92.5 122 PRO B N 1
ATOM 5933 C CA . PRO B 1 122 ? -20.156 28.828 24.703 1 92.5 122 PRO B CA 1
ATOM 5934 C C . PRO B 1 122 ? -18.781 28.219 24.438 1 92.5 122 PRO B C 1
ATOM 5936 O O . PRO B 1 122 ? -17.75 28.891 24.641 1 92.5 122 PRO B O 1
ATOM 5939 N N . THR B 1 123 ? -18.75 27.031 24 1 91.75 123 THR B N 1
ATOM 5940 C CA . THR B 1 123 ? -17.484 26.359 23.719 1 91.75 123 THR B CA 1
ATOM 5941 C C . THR B 1 123 ? -17.047 26.625 22.281 1 91.75 123 THR B C 1
ATOM 5943 O O . THR B 1 123 ? -15.922 27.062 22.031 1 91.75 123 THR B O 1
ATOM 5946 N N . ILE B 1 124 ? -17.922 26.469 21.391 1 95.12 124 ILE B N 1
ATOM 5947 C CA . ILE B 1 124 ? -17.484 26.391 20 1 95.12 124 ILE B CA 1
ATOM 5948 C C . ILE B 1 124 ? -17.656 27.75 19.328 1 95.12 124 ILE B C 1
ATOM 5950 O O . ILE B 1 124 ? -17.281 27.938 18.172 1 95.12 124 ILE B O 1
ATOM 5954 N N . ASP B 1 125 ? -18.172 28.766 20.016 1 93.56 125 ASP B N 1
ATOM 5955 C CA . ASP B 1 125 ? -18.266 30.125 19.484 1 93.56 125 ASP B CA 1
ATOM 5956 C C . ASP B 1 125 ? -17.312 31.062 20.203 1 93.56 125 ASP B C 1
ATOM 5958 O O . ASP B 1 125 ? -17.391 32.281 20.047 1 93.56 125 ASP B O 1
ATOM 5962 N N . LYS B 1 126 ? -16.516 30.547 21.016 1 90.38 126 LYS B N 1
ATOM 5963 C CA . LYS B 1 126 ? -15.492 31.312 21.703 1 90.38 126 LYS B CA 1
ATOM 5964 C C . LYS B 1 126 ? -14.094 30.891 21.25 1 90.38 126 LYS B C 1
ATOM 5966 O O . LYS B 1 126 ? -13.938 29.859 20.594 1 90.38 126 LYS B O 1
ATOM 5971 N N . PRO B 1 127 ? -13.156 31.719 21.594 1 87.81 127 PRO B N 1
ATOM 5972 C CA . PRO B 1 127 ? -11.781 31.375 21.203 1 87.81 127 PRO B CA 1
ATOM 5973 C C . PRO B 1 127 ? -11.32 30.047 21.781 1 87.81 127 PRO B C 1
ATOM 5975 O O . PRO B 1 127 ? -11.68 29.703 22.906 1 87.81 127 PRO B O 1
ATOM 5978 N N . GLY B 1 128 ? -10.609 29.359 21.062 1 90.12 128 GLY B N 1
ATOM 5979 C CA . GLY B 1 128 ? -10.094 28.047 21.422 1 90.12 128 GLY B CA 1
ATOM 5980 C C . GLY B 1 128 ? -9.5 27.297 20.25 1 90.12 128 GLY B C 1
ATOM 5981 O O . GLY B 1 128 ? -9.359 27.844 19.156 1 90.12 128 GLY B O 1
ATOM 5982 N N . ALA B 1 129 ? -9.023 26.141 20.531 1 92.19 129 ALA B N 1
ATOM 5983 C CA . ALA B 1 129 ? -8.492 25.25 19.516 1 92.19 129 ALA B CA 1
ATOM 5984 C C . ALA B 1 129 ? -9.148 23.875 19.594 1 92.19 129 ALA B C 1
ATOM 5986 O O . ALA B 1 129 ? -8.789 23.062 20.438 1 92.19 129 ALA B O 1
ATOM 5987 N N . TYR B 1 130 ? -10.094 23.656 18.672 1 96 130 TYR B N 1
ATOM 5988 C CA . TYR B 1 130 ? -10.844 22.406 18.703 1 96 130 TYR B CA 1
ATOM 5989 C C . TYR B 1 130 ? -10.93 21.797 17.312 1 96 130 TYR B C 1
ATOM 5991 O O . TYR B 1 130 ? -10.688 22.484 16.312 1 96 130 TYR B O 1
ATOM 5999 N N . THR B 1 131 ? -11.094 20.578 17.281 1 97.81 131 THR B N 1
ATOM 6000 C CA . THR B 1 131 ? -11.531 19.859 16.078 1 97.81 131 THR B CA 1
ATOM 6001 C C . THR B 1 131 ? -12.938 19.312 16.266 1 97.81 131 THR B C 1
ATOM 6003 O O . THR B 1 131 ? -13.234 18.672 17.266 1 97.81 131 THR B O 1
ATOM 6006 N N . MET B 1 132 ? -13.734 19.656 15.391 1 98.56 132 MET B N 1
ATOM 6007 C CA . MET B 1 132 ? -15.078 19.078 15.422 1 98.56 132 MET B CA 1
ATOM 6008 C C . MET B 1 132 ? -15.336 18.219 14.195 1 98.56 132 MET B C 1
ATOM 6010 O O . MET B 1 132 ? -15.219 18.688 13.062 1 98.56 132 MET B O 1
ATOM 6014 N N . PHE B 1 133 ? -15.602 16.984 14.445 1 98.75 133 PHE B N 1
ATOM 6015 C CA . PHE B 1 133 ? -16.141 16.109 13.398 1 98.75 133 PHE B CA 1
ATOM 6016 C C . PHE B 1 133 ? -17.656 16.266 13.305 1 98.75 133 PHE B C 1
ATOM 6018 O O . PHE B 1 133 ? -18.391 15.578 14.016 1 98.75 133 PHE B O 1
ATOM 6025 N N . ALA B 1 134 ? -18.094 17.062 12.352 1 98.75 134 ALA B N 1
ATOM 6026 C CA . ALA B 1 134 ? -19.484 17.5 12.305 1 98.75 134 ALA B CA 1
ATOM 6027 C C . ALA B 1 134 ? -20.312 16.578 11.398 1 98.75 134 ALA B C 1
ATOM 6029 O O . ALA B 1 134 ? -20.094 16.547 10.188 1 98.75 134 ALA B O 1
ATOM 6030 N N . PRO B 1 135 ? -21.312 15.875 12.016 1 98.38 135 PRO B N 1
ATOM 6031 C CA . PRO B 1 135 ? -22.203 15.109 11.141 1 98.38 135 PRO B CA 1
ATOM 6032 C C . PRO B 1 135 ? -22.969 16 10.164 1 98.38 135 PRO B C 1
ATOM 6034 O O . PRO B 1 135 ? -23.438 17.078 10.547 1 98.38 135 PRO B O 1
ATOM 6037 N N . SER B 1 136 ? -23.016 15.578 8.984 1 97.12 136 SER B N 1
ATOM 6038 C CA . SER B 1 136 ? -23.828 16.266 7.988 1 97.12 136 SER B CA 1
ATOM 6039 C C . SER B 1 136 ? -25.312 16.125 8.289 1 97.12 136 SER B C 1
ATOM 6041 O O . SER B 1 136 ? -25.703 15.359 9.172 1 97.12 136 SER B O 1
ATOM 6043 N N . ASP B 1 137 ? -26.109 16.906 7.559 1 95.94 137 ASP B N 1
ATOM 6044 C CA . ASP B 1 137 ? -27.547 16.781 7.727 1 95.94 137 ASP B CA 1
ATOM 6045 C C . ASP B 1 137 ? -28.031 15.391 7.348 1 95.94 137 ASP B C 1
ATOM 6047 O O . ASP B 1 137 ? -28.875 14.805 8.039 1 95.94 137 ASP B O 1
ATOM 6051 N N . ALA B 1 138 ? -27.484 14.938 6.27 1 94.44 138 ALA B N 1
ATOM 6052 C CA . ALA B 1 138 ? -27.828 13.586 5.832 1 94.44 138 ALA B CA 1
ATOM 6053 C C . ALA B 1 138 ? -27.453 12.555 6.895 1 94.44 138 ALA B C 1
ATOM 6055 O O . ALA B 1 138 ? -28.156 11.555 7.062 1 94.44 138 ALA B O 1
ATOM 6056 N N . ALA B 1 139 ? -26.328 12.727 7.586 1 96.5 139 ALA B N 1
ATOM 6057 C CA . ALA B 1 139 ? -25.906 11.82 8.648 1 96.5 139 ALA B CA 1
ATOM 6058 C C . ALA B 1 139 ? -26.922 11.797 9.789 1 96.5 139 ALA B C 1
ATOM 6060 O O . ALA B 1 139 ? -27.25 10.727 10.305 1 96.5 139 ALA B O 1
ATOM 6061 N N . TRP B 1 140 ? -27.422 12.914 10.195 1 96.25 140 TRP B N 1
ATOM 6062 C CA . TRP B 1 140 ? -28.438 13 11.242 1 96.25 140 TRP B CA 1
ATOM 6063 C C . TRP B 1 140 ? -29.734 12.32 10.812 1 96.25 140 TRP B C 1
ATOM 6065 O O . TRP B 1 140 ? -30.375 11.648 11.617 1 96.25 140 TRP B O 1
ATOM 6075 N N . ASP B 1 141 ? -30.094 12.5 9.523 1 94.31 141 ASP B N 1
ATOM 6076 C CA . ASP B 1 141 ? -31.312 11.898 8.984 1 94.31 141 ASP B CA 1
ATOM 6077 C C . ASP B 1 141 ? -31.203 10.375 8.977 1 94.31 141 ASP B C 1
ATOM 6079 O O . ASP B 1 141 ? -32.219 9.68 9.094 1 94.31 141 ASP B O 1
ATOM 6083 N N . ALA B 1 142 ? -30 9.922 8.852 1 93.25 142 ALA B N 1
ATOM 6084 C CA . ALA B 1 142 ? -29.781 8.484 8.711 1 93.25 142 ALA B CA 1
ATOM 6085 C C . ALA B 1 142 ? -29.859 7.781 10.062 1 93.25 142 ALA B C 1
ATOM 6087 O O . ALA B 1 142 ? -29.953 6.555 10.125 1 93.25 142 ALA B O 1
ATOM 6088 N N . LEU B 1 143 ? -29.922 8.477 11.164 1 94 143 LEU B N 1
ATOM 6089 C CA . LEU B 1 143 ? -30.047 7.867 12.484 1 94 143 LEU B CA 1
ATOM 6090 C C . LEU B 1 143 ? -31.391 7.172 12.648 1 94 143 LEU B C 1
ATOM 6092 O O . LEU B 1 143 ? -32.406 7.691 12.203 1 94 143 LEU B O 1
ATOM 6096 N N . PRO B 1 144 ? -31.312 6.047 13.344 1 91.69 144 PRO B N 1
ATOM 6097 C CA . PRO B 1 144 ? -32.625 5.48 13.711 1 91.69 144 PRO B CA 1
ATOM 6098 C C . PRO B 1 144 ? -33.469 6.457 14.508 1 91.69 144 PRO B C 1
ATOM 6100 O O . PRO B 1 144 ? -32.969 7.18 15.367 1 91.69 144 PRO B O 1
ATOM 6103 N N . LYS B 1 145 ? -34.719 6.43 14.234 1 92.44 145 LYS B N 1
ATOM 6104 C CA . LYS B 1 145 ? -35.656 7.402 14.805 1 92.44 145 LYS B CA 1
ATOM 6105 C C . LYS B 1 145 ? -35.625 7.363 16.328 1 92.44 145 LYS B C 1
ATOM 6107 O O . LYS B 1 145 ? -35.625 8.406 16.984 1 92.44 145 LYS B O 1
ATOM 6112 N N . ALA B 1 146 ? -35.531 6.227 16.828 1 91.38 146 ALA B N 1
ATOM 6113 C CA . ALA B 1 146 ? -35.531 6.074 18.281 1 91.38 146 ALA B CA 1
ATOM 6114 C C . ALA B 1 146 ? -34.281 6.734 18.891 1 91.38 146 ALA B C 1
ATOM 6116 O O . ALA B 1 146 ? -34.375 7.395 19.922 1 91.38 146 ALA B O 1
ATOM 6117 N N . LEU B 1 147 ? -33.219 6.551 18.266 1 90 147 LEU B N 1
ATOM 6118 C CA . LEU B 1 147 ? -31.984 7.129 18.766 1 90 147 LEU B CA 1
ATOM 6119 C C . LEU B 1 147 ? -31.984 8.641 18.609 1 90 147 LEU B C 1
ATOM 6121 O O . LEU B 1 147 ? -31.562 9.367 19.516 1 90 147 LEU B O 1
ATOM 6125 N N . HIS B 1 148 ? -32.438 9.039 17.484 1 91.75 148 HIS B N 1
ATOM 6126 C CA . HIS B 1 148 ? -32.5 10.477 17.234 1 91.75 148 HIS B CA 1
ATOM 6127 C C . HIS B 1 148 ? -33.406 11.156 18.266 1 91.75 148 HIS B C 1
ATOM 6129 O O . HIS B 1 148 ? -33.031 12.203 18.812 1 91.75 148 HIS B O 1
ATOM 6135 N N . HIS B 1 149 ? -34.5 10.5 18.516 1 90.12 149 HIS B N 1
ATOM 6136 C CA . HIS B 1 149 ? -35.438 11.039 19.5 1 90.12 149 HIS B CA 1
ATOM 6137 C C . HIS B 1 149 ? -34.812 11.078 20.891 1 90.12 149 HIS B C 1
ATOM 6139 O O . HIS B 1 149 ? -35 12.039 21.625 1 90.12 149 HIS B O 1
ATOM 6145 N N . SER B 1 150 ? -34.094 10.094 21.172 1 91.12 150 SER B N 1
ATOM 6146 C CA . SER B 1 150 ? -33.438 10.031 22.484 1 91.12 150 SER B CA 1
ATOM 6147 C C . SER B 1 150 ? -32.438 11.164 22.641 1 91.12 150 SER B C 1
ATOM 6149 O O . SER B 1 150 ? -32.281 11.719 23.734 1 91.12 150 SER B O 1
ATOM 6151 N N . LEU B 1 151 ? -31.781 11.469 21.594 1 91.25 151 LEU B N 1
ATOM 6152 C CA . LEU B 1 151 ? -30.766 12.516 21.625 1 91.25 151 LEU B CA 1
ATOM 6153 C C . LEU B 1 151 ? -31.406 13.891 21.75 1 91.25 151 LEU B C 1
ATOM 6155 O O . LEU B 1 151 ? -30.984 14.711 22.578 1 91.25 151 LEU B O 1
ATOM 6159 N N . VAL B 1 152 ? -32.531 14.078 21.047 1 89.56 152 VAL B N 1
ATOM 6160 C CA . VAL B 1 152 ? -33.094 15.422 20.969 1 89.56 152 VAL B CA 1
ATOM 6161 C C . VAL B 1 152 ? -34.031 15.648 22.125 1 89.56 152 VAL B C 1
ATOM 6163 O O . VAL B 1 152 ? -34.344 16.797 22.469 1 89.56 152 VAL B O 1
ATOM 6166 N N . SER B 1 153 ? -34.438 14.531 22.812 1 90 153 SER B N 1
ATOM 6167 C CA . SER B 1 153 ? -35.281 14.672 23.984 1 90 153 SER B CA 1
ATOM 6168 C C . SER B 1 153 ? -34.5 15 25.234 1 90 153 SER B C 1
ATOM 6170 O O . SER B 1 153 ? -35.031 15.484 26.234 1 90 153 SER B O 1
ATOM 6172 N N . ASN B 1 154 ? -33.25 14.711 25.219 1 91.06 154 ASN B N 1
ATOM 6173 C CA . ASN B 1 154 ? -32.344 15.023 26.312 1 91.06 154 ASN B CA 1
ATOM 6174 C C . ASN B 1 154 ? -31.125 15.789 25.828 1 91.06 154 ASN B C 1
ATOM 6176 O O . ASN B 1 154 ? -30 15.305 25.938 1 91.06 154 ASN B O 1
ATOM 6180 N N . VAL B 1 155 ? -31.344 16.938 25.531 1 91.12 155 VAL B N 1
ATOM 6181 C CA . VAL B 1 155 ? -30.375 17.734 24.797 1 91.12 155 VAL B CA 1
ATOM 6182 C C . VAL B 1 155 ? -29.234 18.156 25.719 1 91.12 155 VAL B C 1
ATOM 6184 O O . VAL B 1 155 ? -28.109 18.312 25.281 1 91.12 155 VAL B O 1
ATOM 6187 N N . ASN B 1 156 ? -29.547 18.297 27.047 1 88.69 156 ASN B N 1
ATOM 6188 C CA . ASN B 1 156 ? -28.547 18.844 27.953 1 88.69 156 ASN B CA 1
ATOM 6189 C C . ASN B 1 156 ? -27.578 17.781 28.438 1 88.69 156 ASN B C 1
ATOM 6191 O O . ASN B 1 156 ? -26.562 18.094 29.062 1 88.69 156 ASN B O 1
ATOM 6195 N N . ILE B 1 157 ? -27.906 16.562 28.156 1 92.56 157 ILE B N 1
ATOM 6196 C CA . ILE B 1 157 ? -27.031 15.5 28.625 1 92.56 157 ILE B CA 1
ATOM 6197 C C . ILE B 1 157 ? -26.609 14.617 27.438 1 92.56 157 ILE B C 1
ATOM 6199 O O . ILE B 1 157 ? -25.469 14.688 26.969 1 92.56 157 ILE B O 1
ATOM 6203 N N . GLU B 1 158 ? -27.609 13.891 26.875 1 93 158 GLU B N 1
ATOM 6204 C CA . GLU B 1 158 ? -27.297 12.906 25.844 1 93 158 GLU B CA 1
ATOM 6205 C C . GLU B 1 158 ? -26.766 13.586 24.578 1 93 158 GLU B C 1
ATOM 6207 O O . GLU B 1 158 ? -25.75 13.156 24.016 1 93 158 GLU B O 1
ATOM 6212 N N . LEU B 1 159 ? -27.438 14.562 24.094 1 95.81 159 LEU B N 1
ATOM 6213 C CA . LEU B 1 159 ? -27 15.258 22.875 1 95.81 159 LEU B CA 1
ATOM 6214 C C . LEU B 1 159 ? -25.672 15.969 23.109 1 95.81 159 LEU B C 1
ATOM 6216 O O . LEU B 1 159 ? -24.797 15.945 22.234 1 95.81 159 LEU B O 1
ATOM 6220 N N . LEU B 1 160 ? -25.578 16.641 24.25 1 96.44 160 LEU B N 1
ATOM 6221 C CA . LEU B 1 160 ? -24.328 17.328 24.578 1 96.44 160 LEU B CA 1
ATOM 6222 C C . LEU B 1 160 ? -23.172 16.344 24.641 1 96.44 160 LEU B C 1
ATOM 6224 O O . LEU B 1 160 ? -22.094 16.609 24.094 1 96.44 160 LEU B O 1
ATOM 6228 N N . ASN B 1 161 ? -23.359 15.211 25.297 1 96.06 161 ASN B N 1
ATOM 6229 C CA . ASN B 1 161 ? -22.328 14.18 25.375 1 96.06 161 ASN B CA 1
ATOM 6230 C C . ASN B 1 161 ? -21.938 13.648 24 1 96.06 161 ASN B C 1
ATOM 6232 O O . ASN B 1 161 ? -20.766 13.422 23.734 1 96.06 161 ASN B O 1
ATOM 6236 N N . THR B 1 162 ? -22.922 13.453 23.188 1 96.81 162 THR B N 1
ATOM 6237 C CA . THR B 1 162 ? -22.672 12.984 21.828 1 96.81 162 THR B CA 1
ATOM 6238 C C . THR B 1 162 ? -21.844 13.992 21.047 1 96.81 162 THR B C 1
ATOM 6240 O O . THR B 1 162 ? -20.906 13.609 20.344 1 96.81 162 THR B O 1
ATOM 6243 N N . LEU B 1 163 ? -22.203 15.258 21.156 1 97.94 163 LEU B N 1
ATOM 6244 C CA . LEU B 1 163 ? -21.453 16.297 20.453 1 97.94 163 LEU B CA 1
ATOM 6245 C C . LEU B 1 163 ? -20.031 16.391 20.984 1 97.94 163 LEU B C 1
ATOM 6247 O O . LEU B 1 163 ? -19.078 16.578 20.219 1 97.94 163 LEU B O 1
ATOM 6251 N N . HIS B 1 164 ? -19.859 16.25 22.297 1 97.88 164 HIS B N 1
ATOM 6252 C CA . HIS B 1 164 ? -18.531 16.234 22.891 1 97.88 164 HIS B CA 1
ATOM 6253 C C . HIS B 1 164 ? -17.719 15.055 22.375 1 97.88 164 HIS B C 1
ATOM 6255 O O . HIS B 1 164 ? -16.5 15.172 22.219 1 97.88 164 HIS B O 1
ATOM 6261 N N . TYR B 1 165 ? -18.328 13.961 22.109 1 98 165 TYR B N 1
ATOM 6262 C CA . TYR B 1 165 ? -17.641 12.797 21.562 1 98 165 TYR B CA 1
ATOM 6263 C C . TYR B 1 165 ? -17.203 13.055 20.125 1 98 165 TYR B C 1
ATOM 6265 O O . TYR B 1 165 ? -16.281 12.391 19.641 1 98 165 TYR B O 1
ATOM 6273 N N . HIS B 1 166 ? -17.75 14.078 19.469 1 98.62 166 HIS B N 1
ATOM 6274 C CA . HIS B 1 166 ? -17.375 14.445 18.109 1 98.62 166 HIS B CA 1
ATOM 6275 C C . HIS B 1 166 ? -16.312 15.539 18.094 1 98.62 166 HIS B C 1
ATOM 6277 O O . HIS B 1 166 ? -16 16.094 17.047 1 98.62 166 HIS B O 1
ATOM 6283 N N . MET B 1 167 ? -15.766 15.883 19.25 1 98.25 167 MET B N 1
ATOM 6284 C CA . MET B 1 167 ? -14.852 17.016 19.328 1 98.25 167 MET B CA 1
ATOM 6285 C C . MET B 1 167 ? -13.539 16.625 20 1 98.25 167 MET B C 1
ATOM 6287 O O . MET B 1 167 ? -13.523 15.781 20.891 1 98.25 167 MET B O 1
ATOM 6291 N N . LEU B 1 168 ? -12.492 17.234 19.562 1 97.38 168 LEU B N 1
ATOM 6292 C CA . LEU B 1 168 ? -11.156 17.094 20.141 1 97.38 168 LEU B CA 1
ATOM 6293 C C . LEU B 1 168 ? -10.656 18.422 20.688 1 97.38 168 LEU B C 1
ATOM 6295 O O . LEU B 1 168 ? -11.102 19.484 20.25 1 97.38 168 LEU B O 1
ATOM 6299 N N . ASP B 1 169 ? -9.664 18.391 21.672 1 92.75 169 ASP B N 1
ATOM 6300 C CA . ASP B 1 169 ? -9.125 19.594 22.297 1 92.75 169 ASP B CA 1
ATOM 6301 C C . ASP B 1 169 ? -7.906 20.109 21.531 1 92.75 169 ASP B C 1
ATOM 6303 O O . ASP B 1 169 ? -7.105 20.875 22.078 1 92.75 169 ASP B O 1
ATOM 6307 N N . HIS B 1 170 ? -7.723 19.891 20.312 1 92.31 170 HIS B N 1
ATOM 6308 C CA . HIS B 1 170 ? -6.664 20.391 19.438 1 92.31 170 HIS B CA 1
ATOM 6309 C C . HIS B 1 170 ? -7.156 20.531 18 1 92.31 170 HIS B C 1
ATOM 6311 O O . HIS B 1 170 ? -8.203 19.984 17.641 1 92.31 170 HIS B O 1
ATOM 6317 N N . ARG B 1 171 ? -6.406 21.422 17.344 1 93 171 ARG B N 1
ATOM 6318 C CA . ARG B 1 171 ? -6.684 21.578 15.914 1 93 171 ARG B CA 1
ATOM 6319 C C . ARG B 1 171 ? -5.965 20.516 15.094 1 93 171 ARG B C 1
ATOM 6321 O O . ARG B 1 171 ? -4.766 20.625 14.836 1 93 171 ARG B O 1
ATOM 6328 N N . TYR B 1 172 ? -6.719 19.516 14.695 1 93.38 172 TYR B N 1
ATOM 6329 C CA . TYR B 1 172 ? -6.156 18.453 13.875 1 93.38 172 TYR B CA 1
ATOM 6330 C C . TYR B 1 172 ? -6.598 18.578 12.422 1 93.38 172 TYR B C 1
ATOM 6332 O O . TYR B 1 172 ? -7.723 18.219 12.07 1 93.38 172 TYR B O 1
ATOM 6340 N N . LEU B 1 173 ? -5.66 19.078 11.602 1 91.31 173 LEU B N 1
ATOM 6341 C CA . LEU B 1 173 ? -5.93 19.047 10.172 1 91.31 173 LEU B CA 1
ATOM 6342 C C . LEU B 1 173 ? -5.75 17.625 9.625 1 91.31 173 LEU B C 1
ATOM 6344 O O . LEU B 1 173 ? -5.273 16.734 10.328 1 91.31 173 LEU B O 1
ATOM 6348 N N . SER B 1 174 ? -6.148 17.422 8.398 1 92.38 174 SER B N 1
ATOM 6349 C CA . SER B 1 174 ? -6.082 16.109 7.766 1 92.38 174 SER B CA 1
ATOM 6350 C C . SER B 1 174 ? -4.672 15.531 7.836 1 92.38 174 SER B C 1
ATOM 6352 O O . SER B 1 174 ? -4.5 14.32 8.008 1 92.38 174 SER B O 1
ATOM 6354 N N . VAL B 1 175 ? -3.65 16.328 7.727 1 84.81 175 VAL B N 1
ATOM 6355 C CA . VAL B 1 175 ? -2.262 15.875 7.703 1 84.81 175 VAL B CA 1
ATOM 6356 C C . VAL B 1 175 ? -1.896 15.25 9.047 1 84.81 175 VAL B C 1
ATOM 6358 O O . VAL B 1 175 ? -0.995 14.414 9.117 1 84.81 175 VAL B O 1
ATOM 6361 N N . ALA B 1 176 ? -2.582 15.641 10.086 1 86.44 176 ALA B N 1
ATOM 6362 C CA . ALA B 1 176 ? -2.305 15.125 11.43 1 86.44 176 ALA B CA 1
ATOM 6363 C C . ALA B 1 176 ? -3.162 13.906 11.734 1 86.44 176 ALA B C 1
ATOM 6365 O O . ALA B 1 176 ? -2.959 13.234 12.75 1 86.44 176 ALA B O 1
ATOM 6366 N N . LEU B 1 177 ? -4.125 13.625 10.914 1 92.12 177 LEU B N 1
ATOM 6367 C CA . LEU B 1 177 ? -4.969 12.445 11.078 1 92.12 177 LEU B CA 1
ATOM 6368 C C . LEU B 1 177 ? -4.332 11.227 10.422 1 92.12 177 LEU B C 1
ATOM 6370 O O . LEU B 1 177 ? -4.738 10.82 9.328 1 92.12 177 LEU B O 1
ATOM 6374 N N . THR B 1 178 ? -3.479 10.547 11.117 1 86.88 178 THR B N 1
ATOM 6375 C CA . THR B 1 178 ? -2.674 9.469 10.555 1 86.88 178 THR B CA 1
ATOM 6376 C C . THR B 1 178 ? -3.416 8.133 10.641 1 86.88 178 THR B C 1
ATOM 6378 O O . THR B 1 178 ? -4.215 7.922 11.562 1 86.88 178 THR B O 1
ATOM 6381 N N . HIS B 1 179 ? -3.082 7.27 9.711 1 86.88 179 HIS B N 1
ATOM 6382 C CA . HIS B 1 179 ? -3.727 5.965 9.641 1 86.88 179 HIS B CA 1
ATOM 6383 C C . HIS B 1 179 ? -3.447 5.145 10.898 1 86.88 179 HIS B C 1
ATOM 6385 O O . HIS B 1 179 ? -2.287 4.949 11.273 1 86.88 179 HIS B O 1
ATOM 6391 N N . GLY B 1 180 ? -4.512 4.699 11.633 1 86.88 180 GLY B N 1
ATOM 6392 C CA . GLY B 1 180 ? -4.371 3.816 12.781 1 86.88 180 GLY B CA 1
ATOM 6393 C C . GLY B 1 180 ? -4.254 4.562 14.094 1 86.88 180 GLY B C 1
ATOM 6394 O O . GLY B 1 180 ? -4.133 3.945 15.156 1 86.88 180 GLY B O 1
ATOM 6395 N N . SER B 1 181 ? -4.363 5.875 14.078 1 88.19 181 SER B N 1
ATOM 6396 C CA . SER B 1 181 ? -4.203 6.641 15.312 1 88.19 181 SER B CA 1
ATOM 6397 C C . SER B 1 181 ? -5.5 6.684 16.109 1 88.19 181 SER B C 1
ATOM 6399 O O . SER B 1 181 ? -6.586 6.5 15.555 1 88.19 181 SER B O 1
ATOM 6401 N N . ALA B 1 182 ? -5.348 6.805 17.406 1 92.5 182 ALA B N 1
ATOM 6402 C CA . ALA B 1 182 ? -6.449 7.027 18.344 1 92.5 182 ALA B CA 1
ATOM 6403 C C . ALA B 1 182 ? -6.328 8.391 19.016 1 92.5 182 ALA B C 1
ATOM 6405 O O . ALA B 1 182 ? -5.258 8.75 19.516 1 92.5 182 ALA B O 1
ATOM 6406 N N . LEU B 1 183 ? -7.438 9.188 18.953 1 95.12 183 LEU B N 1
ATOM 6407 C CA . LEU B 1 183 ? -7.422 10.539 19.5 1 95.12 183 LEU B CA 1
ATOM 6408 C C . LEU B 1 183 ? -8.453 10.68 20.609 1 95.12 183 LEU B C 1
ATOM 6410 O O . LEU B 1 183 ? -9.594 10.234 20.469 1 95.12 183 LEU B O 1
ATOM 6414 N N . LYS B 1 184 ? -8.109 11.289 21.672 1 96.06 184 LYS B N 1
ATOM 6415 C CA . LYS B 1 184 ? -8.984 11.453 22.812 1 96.06 184 LYS B CA 1
ATOM 6416 C C . LYS B 1 184 ? -9.992 12.578 22.594 1 96.06 184 LYS B C 1
ATOM 6418 O O . LYS B 1 184 ? -9.617 13.664 22.125 1 96.06 184 LYS B O 1
ATOM 6423 N N . THR B 1 185 ? -11.227 12.297 22.875 1 97.25 185 THR B N 1
ATOM 6424 C CA . THR B 1 185 ? -12.289 13.273 22.688 1 97.25 185 THR B CA 1
ATOM 6425 C C . THR B 1 185 ? -12.531 14.078 23.953 1 97.25 185 THR B C 1
ATOM 6427 O O . THR B 1 185 ? -11.891 13.828 24.984 1 97.25 185 THR B O 1
ATOM 6430 N N . LEU B 1 186 ? -13.453 15.023 23.844 1 96.56 186 LEU B N 1
ATOM 6431 C CA . LEU B 1 186 ? -13.844 15.852 24.969 1 96.56 186 LEU B CA 1
ATOM 6432 C C . LEU B 1 186 ? -14.844 15.117 25.859 1 96.56 186 LEU B C 1
ATOM 6434 O O . LEU B 1 186 ? -15.172 15.586 26.953 1 96.56 186 LEU B O 1
ATOM 6438 N N . TYR B 1 187 ? -15.344 14.008 25.344 1 96.88 187 TYR B N 1
ATOM 6439 C CA . TYR B 1 187 ? -16.266 13.219 26.156 1 96.88 187 TYR B CA 1
ATOM 6440 C C . TYR B 1 187 ? -15.508 12.125 26.906 1 96.88 187 TYR B C 1
ATOM 6442 O O . TYR B 1 187 ? -15.258 11.047 26.375 1 96.88 187 TYR B O 1
ATOM 6450 N N . GLN B 1 188 ? -15.18 12.328 28.188 1 93.62 188 GLN B N 1
ATOM 6451 C CA . GLN B 1 188 ? -14.594 11.383 29.141 1 93.62 188 GLN B CA 1
ATOM 6452 C C . GLN B 1 188 ? -13.266 10.836 28.609 1 93.62 188 GLN B C 1
ATOM 6454 O O . GLN B 1 188 ? -12.852 9.742 28.984 1 93.62 188 GLN B O 1
ATOM 6459 N N . GLY B 1 189 ? -12.719 11.469 27.625 1 94.25 189 GLY B N 1
ATOM 6460 C CA . GLY B 1 189 ? -11.43 11.047 27.078 1 94.25 189 GLY B CA 1
ATOM 6461 C C . GLY B 1 189 ? -11.516 9.781 26.25 1 94.25 189 GLY B C 1
ATOM 6462 O O . GLY B 1 189 ? -10.508 9.102 26.047 1 94.25 189 GLY B O 1
ATOM 6463 N N . LEU B 1 190 ? -12.703 9.477 25.812 1 96.06 190 LEU B N 1
ATOM 6464 C CA . LEU B 1 190 ? -12.859 8.297 24.969 1 96.06 190 LEU B CA 1
ATOM 6465 C C . LEU B 1 190 ? -12.219 8.531 23.594 1 96.06 190 LEU B C 1
ATOM 6467 O O . LEU B 1 190 ? -12.289 9.633 23.047 1 96.06 190 LEU B O 1
ATOM 6471 N N . ASN B 1 191 ? -11.688 7.5 22.984 1 96.94 191 ASN B N 1
ATOM 6472 C CA . ASN B 1 191 ? -10.898 7.621 21.766 1 96.94 191 ASN B CA 1
ATOM 6473 C C . ASN B 1 191 ? -11.789 7.598 20.516 1 96.94 191 ASN B C 1
ATOM 6475 O O . ASN B 1 191 ? -12.836 6.957 20.516 1 96.94 191 ASN B O 1
ATOM 6479 N N . LEU B 1 192 ? -11.359 8.367 19.562 1 97.69 192 LEU B N 1
ATOM 6480 C CA . LEU B 1 192 ? -11.766 8.172 18.172 1 97.69 192 LEU B CA 1
ATOM 6481 C C . LEU B 1 192 ? -10.695 7.434 17.375 1 97.69 192 LEU B C 1
ATOM 6483 O O . LEU B 1 192 ? -9.5 7.645 17.609 1 97.69 192 LEU B O 1
ATOM 6487 N N . TYR B 1 193 ? -11.094 6.594 16.531 1 96.62 193 TYR B N 1
ATOM 6488 C CA . TYR B 1 193 ? -10.156 5.797 15.75 1 96.62 193 TYR B CA 1
ATOM 6489 C C . TYR B 1 193 ? -10.102 6.297 14.312 1 96.62 193 TYR B C 1
ATOM 6491 O O . TYR B 1 193 ? -11.102 6.273 13.594 1 96.62 193 TYR B O 1
ATOM 6499 N N . ILE B 1 194 ? -8.859 6.695 13.891 1 96.19 194 ILE B N 1
ATOM 6500 C CA . ILE B 1 194 ? -8.672 7.34 12.594 1 96.19 194 ILE B CA 1
ATOM 6501 C C . ILE B 1 194 ? -8.07 6.34 11.609 1 96.19 194 ILE B C 1
ATOM 6503 O O . ILE B 1 194 ? -7.141 5.605 11.945 1 96.19 194 ILE B O 1
ATOM 6507 N N . GLN B 1 195 ? -8.664 6.242 10.453 1 94.94 195 GLN B N 1
ATOM 6508 C CA . GLN B 1 195 ? -8.062 5.531 9.328 1 94.94 195 GLN B CA 1
ATOM 6509 C C . GLN B 1 195 ? -7.809 6.48 8.156 1 94.94 195 GLN B C 1
ATOM 6511 O O . GLN B 1 195 ? -8.695 7.227 7.75 1 94.94 195 GLN B O 1
ATOM 6516 N N . HIS B 1 196 ? -6.562 6.547 7.68 1 93.38 196 HIS B N 1
ATOM 6517 C CA . HIS B 1 196 ? -6.141 7.34 6.531 1 93.38 196 HIS B CA 1
ATOM 6518 C C . HIS B 1 196 ? -5.652 6.449 5.395 1 93.38 196 HIS B C 1
ATOM 6520 O O . HIS B 1 196 ? -4.504 6 5.398 1 93.38 196 HIS B O 1
ATOM 6526 N N . TYR B 1 197 ? -6.504 6.215 4.43 1 90.5 197 TYR B N 1
ATOM 6527 C CA . TYR B 1 197 ? -6.246 5.211 3.406 1 90.5 197 TYR B CA 1
ATOM 6528 C C . TYR B 1 197 ? -5.406 5.789 2.273 1 90.5 197 TYR B C 1
ATOM 6530 O O . TYR B 1 197 ? -5.387 7.004 2.064 1 90.5 197 TYR B O 1
ATOM 6538 N N . PRO B 1 198 ? -4.762 4.918 1.511 1 80.75 198 PRO B N 1
ATOM 6539 C CA . PRO B 1 198 ? -3.893 5.367 0.421 1 80.75 198 PRO B CA 1
ATOM 6540 C C . PRO B 1 198 ? -4.652 6.121 -0.669 1 80.75 198 PRO B C 1
ATOM 6542 O O . PRO B 1 198 ? -4.062 6.93 -1.391 1 80.75 198 PRO B O 1
ATOM 6545 N N . ASN B 1 199 ? -5.91 5.926 -0.829 1 85.19 199 ASN B N 1
ATOM 6546 C CA . ASN B 1 199 ? -6.699 6.621 -1.84 1 85.19 199 ASN B CA 1
ATOM 6547 C C . ASN B 1 199 ? -7.152 7.992 -1.354 1 85.19 199 ASN B C 1
ATOM 6549 O O . ASN B 1 199 ? -7.934 8.672 -2.025 1 85.19 199 ASN B O 1
ATOM 6553 N N . GLY B 1 200 ? -6.738 8.359 -0.149 1 90.69 200 GLY B N 1
ATOM 6554 C CA . GLY B 1 200 ? -6.996 9.695 0.36 1 90.69 200 GLY B CA 1
ATOM 6555 C C . GLY B 1 200 ? -8.219 9.766 1.252 1 90.69 200 GLY B C 1
ATOM 6556 O O . GLY B 1 200 ? -8.484 10.805 1.87 1 90.69 200 GLY B O 1
ATOM 6557 N N . ILE B 1 201 ? -8.961 8.703 1.36 1 94.44 201 ILE B N 1
ATOM 6558 C CA . ILE B 1 201 ? -10.156 8.688 2.205 1 94.44 201 ILE B CA 1
ATOM 6559 C C . ILE B 1 201 ? -9.742 8.602 3.674 1 94.44 201 ILE B C 1
ATOM 6561 O O . ILE B 1 201 ? -8.867 7.812 4.035 1 94.44 201 ILE B O 1
ATOM 6565 N N . ILE B 1 202 ? -10.305 9.438 4.453 1 96.44 202 ILE B N 1
ATOM 6566 C CA . ILE B 1 202 ? -10.094 9.422 5.895 1 96.44 202 ILE B CA 1
ATOM 6567 C C . ILE B 1 202 ? -11.398 9.086 6.605 1 96.44 202 ILE B C 1
ATOM 6569 O O . ILE B 1 202 ? -12.453 9.625 6.273 1 96.44 202 ILE B O 1
ATOM 6573 N N . THR B 1 203 ? -11.32 8.148 7.5 1 97.88 203 THR B N 1
ATOM 6574 C CA . THR B 1 203 ? -12.492 7.824 8.297 1 97.88 203 THR B CA 1
ATOM 6575 C C . THR B 1 203 ? -12.211 8 9.781 1 97.88 203 THR B C 1
ATOM 6577 O O . THR B 1 203 ? -11.062 7.863 10.227 1 97.88 203 THR B O 1
ATOM 6580 N N . VAL B 1 204 ? -13.227 8.43 10.492 1 98.44 204 VAL B N 1
ATOM 6581 C CA . VAL B 1 204 ? -13.25 8.516 11.953 1 98.44 204 VAL B CA 1
ATOM 6582 C C . VAL B 1 204 ? -14.32 7.574 12.508 1 98.44 204 VAL B C 1
ATOM 6584 O O . VAL B 1 204 ? -15.516 7.805 12.32 1 98.44 204 VAL B O 1
ATOM 6587 N N . ASN B 1 205 ? -13.883 6.578 13.25 1 98.31 205 ASN B N 1
ATOM 6588 C CA . ASN B 1 205 ? -14.805 5.516 13.648 1 98.31 205 ASN B CA 1
ATOM 6589 C C . ASN B 1 205 ? -15.594 4.996 12.453 1 98.31 205 ASN B C 1
ATOM 6591 O O . ASN B 1 205 ? -16.812 4.859 12.531 1 98.31 205 ASN B O 1
ATOM 6595 N N . CYS B 1 206 ? -14.961 4.91 11.328 1 97.75 206 CYS B N 1
ATOM 6596 C CA . CYS B 1 206 ? -15.445 4.375 10.062 1 97.75 206 CYS B CA 1
ATOM 6597 C C . CYS B 1 206 ? -16.453 5.324 9.422 1 97.75 206 CYS B C 1
ATOM 6599 O O . CYS B 1 206 ? -17.062 4.996 8.398 1 97.75 206 CYS B O 1
ATOM 6601 N N . ALA B 1 207 ? -16.688 6.484 9.992 1 98.19 207 ALA B N 1
ATOM 6602 C CA . ALA B 1 207 ? -17.391 7.555 9.305 1 98.19 207 ALA B CA 1
ATOM 6603 C C . ALA B 1 207 ? -16.453 8.336 8.383 1 98.19 207 ALA B C 1
ATOM 6605 O O . ALA B 1 207 ? -15.391 8.781 8.812 1 98.19 207 ALA B O 1
ATOM 6606 N N . ARG B 1 208 ? -16.812 8.492 7.18 1 97.56 208 ARG B N 1
ATOM 6607 C CA . ARG B 1 208 ? -15.938 9.133 6.199 1 97.56 208 ARG B CA 1
ATOM 6608 C C . ARG B 1 208 ? -15.992 10.656 6.336 1 97.56 208 ARG B C 1
ATOM 6610 O O . ARG B 1 208 ? -17.062 11.234 6.512 1 97.56 208 ARG B O 1
ATOM 6617 N N . ILE B 1 209 ? -14.828 11.297 6.289 1 97.56 209 ILE B N 1
ATOM 6618 C CA . ILE B 1 209 ? -14.773 12.75 6.191 1 97.56 209 ILE B CA 1
ATOM 6619 C C . ILE B 1 209 ? -15.117 13.188 4.77 1 97.56 209 ILE B C 1
ATOM 6621 O O . ILE B 1 209 ? -14.445 12.805 3.812 1 97.56 209 ILE B O 1
ATOM 6625 N N . THR B 1 210 ? -16.203 13.953 4.613 1 95.19 210 THR B N 1
ATOM 6626 C CA . THR B 1 210 ? -16.672 14.367 3.295 1 95.19 210 THR B CA 1
ATOM 6627 C C . THR B 1 210 ? -16.156 15.758 2.947 1 95.19 210 THR B C 1
ATOM 6629 O O . THR B 1 210 ? -15.906 16.062 1.778 1 95.19 210 THR B O 1
ATOM 6632 N N . ASN B 1 211 ? -16.094 16.656 3.861 1 94.25 211 ASN B N 1
ATOM 6633 C CA . ASN B 1 211 ? -15.477 17.984 3.74 1 94.25 211 ASN B CA 1
ATOM 6634 C C . ASN B 1 211 ? -14.32 18.141 4.723 1 94.25 211 ASN B C 1
ATOM 6636 O O . ASN B 1 211 ? -14.539 18.328 5.922 1 94.25 211 ASN B O 1
ATOM 6640 N N . THR B 1 212 ? -13.234 18.109 4.125 1 93.69 212 THR B N 1
ATOM 6641 C CA . THR B 1 212 ? -12.023 18.047 4.938 1 93.69 212 THR B CA 1
ATOM 6642 C C . THR B 1 212 ? -11.438 19.438 5.152 1 93.69 212 THR B C 1
ATOM 6644 O O . THR B 1 212 ? -11.539 20.297 4.277 1 93.69 212 THR B O 1
ATOM 6647 N N . ASP B 1 213 ? -10.898 19.688 6.324 1 92.06 213 ASP B N 1
ATOM 6648 C CA . ASP B 1 213 ? -10.062 20.844 6.633 1 92.06 213 ASP B CA 1
ATOM 6649 C C . ASP B 1 213 ? -10.828 22.141 6.43 1 92.06 213 ASP B C 1
ATOM 6651 O O . ASP B 1 213 ? -10.352 23.047 5.742 1 92.06 213 ASP B O 1
ATOM 6655 N N . GLN B 1 214 ? -12.055 22.188 6.969 1 93.12 214 GLN B N 1
ATOM 6656 C CA . GLN B 1 214 ? -12.766 23.453 7.043 1 93.12 214 GLN B CA 1
ATOM 6657 C C . GLN B 1 214 ? -12.281 24.281 8.219 1 93.12 214 GLN B C 1
ATOM 6659 O O . GLN B 1 214 ? -12.805 24.172 9.336 1 93.12 214 GLN B O 1
ATOM 6664 N N . LEU B 1 215 ? -11.438 25.203 7.91 1 92.31 215 LEU B N 1
ATOM 6665 C CA . LEU B 1 215 ? -10.719 25.938 8.938 1 92.31 215 LEU B CA 1
ATOM 6666 C C . LEU B 1 215 ? -11.633 26.938 9.633 1 92.31 215 LEU B C 1
ATOM 6668 O O . LEU B 1 215 ? -12.461 27.578 8.984 1 92.31 215 LEU B O 1
ATOM 6672 N N . ALA B 1 216 ? -11.508 27.047 10.93 1 92.5 216 ALA B N 1
ATOM 6673 C CA . ALA B 1 216 ? -12.172 28.031 11.789 1 92.5 216 ALA B CA 1
ATOM 6674 C C . ALA B 1 216 ? -11.164 28.797 12.641 1 92.5 216 ALA B C 1
ATOM 6676 O O . ALA B 1 216 ? -10.008 28.375 12.766 1 92.5 216 ALA B O 1
ATOM 6677 N N . SER B 1 217 ? -11.609 29.953 13.141 1 88.69 217 SER B N 1
ATOM 6678 C CA . SER B 1 217 ? -10.727 30.781 13.961 1 88.69 217 SER B CA 1
ATOM 6679 C C . SER B 1 217 ? -10.359 30.062 15.258 1 88.69 217 SER B C 1
ATOM 6681 O O . SER B 1 217 ? -9.289 30.297 15.82 1 88.69 217 SER B O 1
ATOM 6683 N N . ASN B 1 218 ? -11.281 29.281 15.773 1 92.94 218 ASN B N 1
ATOM 6684 C CA . ASN B 1 218 ? -11.055 28.562 17.031 1 92.94 218 ASN B CA 1
ATOM 6685 C C . ASN B 1 218 ? -10.922 27.062 16.812 1 92.94 218 ASN B C 1
ATOM 6687 O O . ASN B 1 218 ? -11.289 26.266 17.672 1 92.94 218 ASN B O 1
ATOM 6691 N N . GLY B 1 219 ? -10.531 26.656 15.562 1 94.25 219 GLY B N 1
ATOM 6692 C CA . GLY B 1 219 ? -10.305 25.25 15.312 1 94.25 219 GLY B CA 1
ATOM 6693 C C . GLY B 1 219 ? -10.523 24.859 13.867 1 94.25 219 GLY B C 1
ATOM 6694 O O . GLY B 1 219 ? -10.117 25.578 12.953 1 94.25 219 GLY B O 1
ATOM 6695 N N . VAL B 1 220 ? -10.969 23.625 13.703 1 95.44 220 VAL B N 1
ATOM 6696 C CA . VAL B 1 220 ? -11.227 23.094 12.367 1 95.44 220 VAL B CA 1
ATOM 6697 C C . VAL B 1 220 ? -12.461 22.203 12.398 1 95.44 220 VAL B C 1
ATOM 6699 O O . VAL B 1 220 ? -12.734 21.547 13.414 1 95.44 220 VAL B O 1
ATOM 6702 N N . VAL B 1 221 ? -13.188 22.234 11.336 1 97.12 221 VAL B N 1
ATOM 6703 C CA . VAL B 1 221 ? -14.367 21.391 11.172 1 97.12 221 VAL B CA 1
ATOM 6704 C C . VAL B 1 221 ? -14.125 20.375 10.055 1 97.12 221 VAL B C 1
ATOM 6706 O O . VAL B 1 221 ? -13.703 20.75 8.953 1 97.12 221 VAL B O 1
ATOM 6709 N N . HIS B 1 222 ? -14.273 19.141 10.367 1 97.94 222 HIS B N 1
ATOM 6710 C CA . HIS B 1 222 ? -14.383 18.078 9.383 1 97.94 222 HIS B CA 1
ATOM 6711 C C . HIS B 1 222 ? -15.805 17.531 9.312 1 97.94 222 HIS B C 1
ATOM 6713 O O . HIS B 1 222 ? -16.328 17.016 10.305 1 97.94 222 HIS B O 1
ATOM 6719 N N . THR B 1 223 ? -16.406 17.672 8.18 1 97.94 223 THR B N 1
ATOM 6720 C CA . THR B 1 223 ? -17.75 17.125 8.055 1 97.94 223 THR B CA 1
ATOM 6721 C C . THR B 1 223 ? -17.719 15.625 7.809 1 97.94 223 THR B C 1
ATOM 6723 O O . THR B 1 223 ? -16.906 15.141 7.012 1 97.94 223 THR B O 1
ATOM 6726 N N . ILE B 1 224 ? -18.547 14.867 8.492 1 98.31 224 ILE B N 1
ATOM 6727 C CA . ILE B 1 224 ? -18.547 13.414 8.367 1 98.31 224 ILE B CA 1
ATOM 6728 C C . ILE B 1 224 ? -19.938 12.938 7.941 1 98.31 224 ILE B C 1
ATOM 6730 O O . ILE B 1 224 ? -20.938 13.648 8.117 1 98.31 224 ILE B O 1
ATOM 6734 N N . ASN B 1 225 ? -20.016 11.781 7.402 1 97 225 ASN B N 1
ATOM 6735 C CA . ASN B 1 225 ? -21.25 11.312 6.781 1 97 225 ASN B CA 1
ATOM 6736 C C . ASN B 1 225 ? -22.047 10.406 7.723 1 97 225 ASN B C 1
ATOM 6738 O O . ASN B 1 225 ? -23 9.75 7.305 1 97 225 ASN B O 1
ATOM 6742 N N . SER B 1 226 ? -21.641 10.289 9.008 1 96.75 226 SER B N 1
ATOM 6743 C CA . SER B 1 226 ? -22.359 9.492 10 1 96.75 226 SER B CA 1
ATOM 6744 C C . SER B 1 226 ? -22.156 10.039 11.406 1 96.75 226 SER B C 1
ATOM 6746 O O . SER B 1 226 ? -21.109 10.617 11.711 1 96.75 226 SER B O 1
ATOM 6748 N N . VAL B 1 227 ? -23.203 9.859 12.219 1 97.5 227 VAL B N 1
ATOM 6749 C CA . VAL B 1 227 ? -23.062 10.242 13.617 1 97.5 227 VAL B CA 1
ATOM 6750 C C . VAL B 1 227 ? -22.25 9.195 14.359 1 97.5 227 VAL B C 1
ATOM 6752 O O . VAL B 1 227 ? -22.453 7.992 14.195 1 97.5 227 VAL B O 1
ATOM 6755 N N . LEU B 1 228 ? -21.312 9.648 15.117 1 97.62 228 LEU B N 1
ATOM 6756 C CA . LEU B 1 228 ? -20.391 8.742 15.797 1 97.62 228 LEU B CA 1
ATOM 6757 C C . LEU B 1 228 ? -21.031 8.18 17.062 1 97.62 228 LEU B C 1
ATOM 6759 O O . LEU B 1 228 ? -21.734 8.891 17.781 1 97.62 228 LEU B O 1
ATOM 6763 N N . THR B 1 229 ? -20.812 6.965 17.297 1 93.69 229 THR B N 1
ATOM 6764 C CA . THR B 1 229 ? -21.203 6.293 18.531 1 93.69 229 THR B CA 1
ATOM 6765 C C . THR B 1 229 ? -19.969 5.879 19.328 1 93.69 229 THR B C 1
ATOM 6767 O O . THR B 1 229 ? -18.922 5.559 18.75 1 93.69 229 THR B O 1
ATOM 6770 N N . THR B 1 230 ? -20.078 5.941 20.625 1 95.25 230 THR B N 1
ATOM 6771 C CA . THR B 1 230 ? -18.953 5.641 21.5 1 95.25 230 THR B CA 1
ATOM 6772 C C . THR B 1 230 ? -18.5 4.191 21.328 1 95.25 230 THR B C 1
ATOM 6774 O O . THR B 1 230 ? -19.328 3.314 21.047 1 95.25 230 THR B O 1
ATOM 6777 N N . VAL B 1 231 ? -17.219 3.977 21.438 1 95 231 VAL B N 1
ATOM 6778 C CA . VAL B 1 231 ? -16.609 2.662 21.297 1 95 231 VAL B CA 1
ATOM 6779 C C . VAL B 1 231 ? -16.047 2.199 22.641 1 95 231 VAL B C 1
ATOM 6781 O O . VAL B 1 231 ? -15.234 2.891 23.25 1 95 231 VAL B O 1
ATOM 6784 N N . SER B 1 232 ? -16.469 1.062 23.125 1 92.12 232 SER B N 1
ATOM 6785 C CA . SER B 1 232 ? -15.992 0.618 24.438 1 92.12 232 SER B CA 1
ATOM 6786 C C . SER B 1 232 ? -15.648 -0.868 24.422 1 92.12 232 SER B C 1
ATOM 6788 O O . SER B 1 232 ? -14.953 -1.356 25.312 1 92.12 232 SER B O 1
ATOM 6790 N N . SER B 1 233 ? -16.031 -1.56 23.422 1 95.44 233 SER B N 1
ATOM 6791 C CA . SER B 1 233 ? -15.859 -3.01 23.391 1 95.44 233 SER B CA 1
ATOM 6792 C C . SER B 1 233 ? -14.773 -3.424 22.406 1 95.44 233 SER B C 1
ATOM 6794 O O . SER B 1 233 ? -14.547 -2.74 21.406 1 95.44 233 SER B O 1
ATOM 6796 N N . SER B 1 234 ? -14.07 -4.52 22.766 1 96.69 234 SER B N 1
ATOM 6797 C CA . SER B 1 234 ? -13.164 -5.164 21.812 1 96.69 234 SER B CA 1
ATOM 6798 C C . SER B 1 234 ? -13.938 -5.961 20.766 1 96.69 234 SER B C 1
ATOM 6800 O O . SER B 1 234 ? -15.164 -6.07 20.844 1 96.69 234 SER B O 1
ATOM 6802 N N . LEU B 1 235 ? -13.219 -6.465 19.766 1 97.5 235 LEU B N 1
ATOM 6803 C CA . LEU B 1 235 ? -13.852 -7.316 18.766 1 97.5 235 LEU B CA 1
ATOM 6804 C C . LEU B 1 235 ? -14.586 -8.477 19.438 1 97.5 235 LEU B C 1
ATOM 6806 O O . LEU B 1 235 ? -15.742 -8.75 19.109 1 97.5 235 LEU B O 1
ATOM 6810 N N . PHE B 1 236 ? -13.93 -9.109 20.438 1 96.94 236 PHE B N 1
ATOM 6811 C CA . PHE B 1 236 ? -14.547 -10.219 21.156 1 96.94 236 PHE B CA 1
ATOM 6812 C C . PHE B 1 236 ? -15.758 -9.75 21.953 1 96.94 236 PHE B C 1
ATOM 6814 O O . PHE B 1 236 ? -16.781 -10.438 22 1 96.94 236 PHE B O 1
ATOM 6821 N N . GLY B 1 237 ? -15.617 -8.641 22.594 1 96.56 237 GLY B N 1
ATOM 6822 C CA . GLY B 1 237 ? -16.719 -8.086 23.344 1 96.56 237 GLY B CA 1
ATOM 6823 C C . GLY B 1 237 ? -17.953 -7.836 22.5 1 96.56 237 GLY B C 1
ATOM 6824 O O . GLY B 1 237 ? -19.078 -8.102 22.938 1 96.56 237 GLY B O 1
ATOM 6825 N N . LEU B 1 238 ? -17.734 -7.266 21.297 1 96.25 238 LEU B N 1
ATOM 6826 C CA . LEU B 1 238 ? -18.859 -7.027 20.375 1 96.25 238 LEU B CA 1
ATOM 6827 C C . LEU B 1 238 ? -19.531 -8.344 20 1 96.25 238 LEU B C 1
ATOM 6829 O O . LEU B 1 238 ? -20.75 -8.414 19.906 1 96.25 238 LEU B O 1
ATOM 6833 N N . LEU B 1 239 ? -18.734 -9.352 19.719 1 96.06 239 LEU B N 1
ATOM 6834 C CA . LEU B 1 239 ? -19.266 -10.664 19.375 1 96.06 239 LEU B CA 1
ATOM 6835 C C . LEU B 1 239 ? -20.109 -11.234 20.516 1 96.06 239 LEU B C 1
ATOM 6837 O O . LEU B 1 239 ? -21.188 -11.766 20.281 1 96.06 239 LEU B O 1
ATOM 6841 N N . ASP B 1 240 ? -19.609 -11.148 21.688 1 95.56 240 ASP B N 1
ATOM 6842 C CA . ASP B 1 240 ? -20.234 -11.734 22.875 1 95.56 240 ASP B CA 1
ATOM 6843 C C . ASP B 1 240 ? -21.562 -11.047 23.188 1 95.56 240 ASP B C 1
ATOM 6845 O O . ASP B 1 240 ? -22.453 -11.656 23.781 1 95.56 240 ASP B O 1
ATOM 6849 N N . SER B 1 241 ? -21.734 -9.836 22.781 1 94.81 241 SER B N 1
ATOM 6850 C CA . SER B 1 241 ? -22.906 -9.062 23.156 1 94.81 241 SER B CA 1
ATOM 6851 C C . SER B 1 241 ? -24.016 -9.219 22.125 1 94.81 241 SER B C 1
ATOM 6853 O O . SER B 1 241 ? -25.172 -8.867 22.375 1 94.81 241 SER B O 1
ATOM 6855 N N . ASP B 1 242 ? -23.734 -9.672 20.969 1 95.62 242 ASP B N 1
ATOM 6856 C CA . ASP B 1 242 ? -24.734 -9.805 19.922 1 95.62 242 ASP B CA 1
ATOM 6857 C C . ASP B 1 242 ? -25.375 -11.195 19.922 1 95.62 242 ASP B C 1
ATOM 6859 O O . ASP B 1 242 ? -24.719 -12.18 19.594 1 95.62 242 ASP B O 1
ATOM 6863 N N . PRO B 1 243 ? -26.625 -11.336 20.203 1 95.75 243 PRO B N 1
ATOM 6864 C CA . PRO B 1 243 ? -27.281 -12.641 20.312 1 95.75 243 PRO B CA 1
ATOM 6865 C C . PRO B 1 243 ? -27.391 -13.367 18.969 1 95.75 243 PRO B C 1
ATOM 6867 O O . PRO B 1 243 ? -27.609 -14.578 18.938 1 95.75 243 PRO B O 1
ATOM 6870 N N . ASN B 1 244 ? -27.234 -12.672 17.891 1 96.62 244 ASN B N 1
ATOM 6871 C CA . ASN B 1 244 ? -27.359 -13.289 16.578 1 96.62 244 ASN B CA 1
ATOM 6872 C C . ASN B 1 244 ? -26.031 -13.93 16.141 1 96.62 244 ASN B C 1
ATOM 6874 O O . ASN B 1 244 ? -25.953 -14.508 15.062 1 96.62 244 ASN B O 1
ATOM 6878 N N . LEU B 1 245 ? -25 -13.844 17.016 1 97.69 245 LEU B N 1
ATOM 6879 C CA . LEU B 1 245 ? -23.672 -14.336 16.625 1 97.69 245 LEU B CA 1
ATOM 6880 C C . LEU B 1 245 ? -23.234 -15.461 17.562 1 97.69 245 LEU B C 1
ATOM 6882 O O . LEU B 1 245 ? -22.031 -15.656 17.781 1 97.69 245 LEU B O 1
ATOM 6886 N N . GLU B 1 246 ? -24.156 -16.234 18.094 1 96.31 246 GLU B N 1
ATOM 6887 C CA . GLU B 1 246 ? -23.875 -17.281 19.094 1 96.31 246 GLU B CA 1
ATOM 6888 C C . GLU B 1 246 ? -23.062 -18.422 18.484 1 96.31 246 GLU B C 1
ATOM 6890 O O . GLU B 1 246 ? -22.125 -18.922 19.109 1 96.31 246 GLU B O 1
ATOM 6895 N N . THR B 1 247 ? -23.453 -18.891 17.328 1 94.81 247 THR B N 1
ATOM 6896 C CA . THR B 1 247 ? -22.734 -19.984 16.672 1 94.81 247 THR B CA 1
ATOM 6897 C C . THR B 1 247 ? -21.297 -19.578 16.375 1 94.81 247 THR B C 1
ATOM 6899 O O . THR B 1 247 ? -20.359 -20.359 16.594 1 94.81 247 THR B O 1
ATOM 6902 N N . PHE B 1 248 ? -21.141 -18.391 15.82 1 96.38 248 PHE B N 1
ATOM 6903 C CA . PHE B 1 248 ? -19.797 -17.906 15.516 1 96.38 248 PHE B CA 1
ATOM 6904 C C . PHE B 1 248 ? -18.953 -17.797 16.781 1 96.38 248 PHE B C 1
ATOM 6906 O O . PHE B 1 248 ? -17.766 -18.125 16.781 1 96.38 248 PHE B O 1
ATOM 6913 N N . LEU B 1 249 ? -19.547 -17.297 17.859 1 96.12 249 LEU B N 1
ATOM 6914 C CA . LEU B 1 249 ? -18.859 -17.219 19.141 1 96.12 249 LEU B CA 1
ATOM 6915 C C . LEU B 1 249 ? -18.406 -18.594 19.609 1 96.12 249 LEU B C 1
ATOM 6917 O O . LEU B 1 249 ? -17.297 -18.75 20.156 1 96.12 249 LEU B O 1
ATOM 6921 N N . THR B 1 250 ? -19.219 -19.594 19.438 1 93.38 250 THR B N 1
ATOM 6922 C CA . THR B 1 250 ? -18.859 -20.969 19.781 1 93.38 250 THR B CA 1
ATOM 6923 C C . THR B 1 250 ? -17.656 -21.438 18.969 1 93.38 250 THR B C 1
ATOM 6925 O O . THR B 1 250 ? -16.75 -22.078 19.5 1 93.38 250 THR B O 1
ATOM 6928 N N . VAL B 1 251 ? -17.656 -21.062 17.688 1 93.62 251 VAL B N 1
ATOM 6929 C CA . VAL B 1 251 ? -16.531 -21.406 16.812 1 93.62 251 VAL B CA 1
ATOM 6930 C C . VAL B 1 251 ? -15.258 -20.766 17.344 1 93.62 251 VAL B C 1
ATOM 6932 O O . VAL B 1 251 ? -14.203 -21.406 17.391 1 93.62 251 VAL B O 1
ATOM 6935 N N . VAL B 1 252 ? -15.289 -19.531 17.719 1 95.56 252 VAL B N 1
ATOM 6936 C CA . VAL B 1 252 ? -14.148 -18.797 18.25 1 95.56 252 VAL B CA 1
ATOM 6937 C C . VAL B 1 252 ? -13.625 -19.484 19.5 1 95.56 252 VAL B C 1
ATOM 6939 O O . VAL B 1 252 ? -12.414 -19.672 19.672 1 95.56 252 VAL B O 1
ATOM 6942 N N . SER B 1 253 ? -14.57 -19.906 20.359 1 93.88 253 SER B N 1
ATOM 6943 C CA . SER B 1 253 ? -14.211 -20.547 21.625 1 93.88 253 SER B CA 1
ATOM 6944 C C . SER B 1 253 ? -13.562 -21.906 21.391 1 93.88 253 SER B C 1
ATOM 6946 O O . SER B 1 253 ? -12.547 -22.234 22 1 93.88 253 SER B O 1
ATOM 6948 N N . LEU B 1 254 ? -14.141 -22.703 20.469 1 93.56 254 LEU B N 1
ATOM 6949 C CA . LEU B 1 254 ? -13.617 -24.031 20.172 1 93.56 254 LEU B CA 1
ATOM 6950 C C . LEU B 1 254 ? -12.242 -23.938 19.516 1 93.56 254 LEU B C 1
ATOM 6952 O O . LEU B 1 254 ? -11.391 -24.797 19.719 1 93.56 254 LEU B O 1
ATOM 6956 N N . ALA B 1 255 ? -12.031 -22.844 18.766 1 91.56 255 ALA B N 1
ATOM 6957 C CA . ALA B 1 255 ? -10.75 -22.656 18.094 1 91.56 255 ALA B CA 1
ATOM 6958 C C . ALA B 1 255 ? -9.711 -22.078 19.047 1 91.56 255 ALA B C 1
ATOM 6960 O O . ALA B 1 255 ? -8.523 -22.031 18.734 1 91.56 255 ALA B O 1
ATOM 6961 N N . GLY B 1 256 ? -10.125 -21.594 20.25 1 91.88 256 GLY B N 1
ATOM 6962 C CA . GLY B 1 256 ? -9.219 -21.016 21.234 1 91.88 256 GLY B CA 1
ATOM 6963 C C . GLY B 1 256 ? -8.664 -19.672 20.797 1 91.88 256 GLY B C 1
ATOM 6964 O O . GLY B 1 256 ? -7.496 -19.359 21.062 1 91.88 256 GLY B O 1
ATOM 6965 N N . MET B 1 257 ? -9.43 -18.906 20.078 1 92.25 257 MET B N 1
ATOM 6966 C CA . MET B 1 257 ? -8.922 -17.656 19.516 1 92.25 257 MET B CA 1
ATOM 6967 C C . MET B 1 257 ? -9.57 -16.453 20.203 1 92.25 257 MET B C 1
ATOM 6969 O O . MET B 1 257 ? -9.586 -15.352 19.656 1 92.25 257 MET B O 1
ATOM 6973 N N . GLU B 1 258 ? -10.047 -16.625 21.375 1 94.12 258 GLU B N 1
ATOM 6974 C CA . GLU B 1 258 ? -10.68 -15.539 22.125 1 94.12 258 GLU B CA 1
ATOM 6975 C C . GLU B 1 258 ? -9.672 -14.438 22.453 1 94.12 258 GLU B C 1
ATOM 6977 O O . GLU B 1 258 ? -9.961 -13.25 22.297 1 94.12 258 GLU B O 1
ATOM 6982 N N . ASP B 1 259 ? -8.539 -14.82 22.828 1 92.19 259 ASP B N 1
ATOM 6983 C CA . ASP B 1 259 ? -7.508 -13.867 23.25 1 92.19 259 ASP B CA 1
ATOM 6984 C C . ASP B 1 259 ? -7.062 -12.992 22.078 1 92.19 259 ASP B C 1
ATOM 6986 O O . ASP B 1 259 ? -6.809 -11.797 22.266 1 92.19 259 ASP B O 1
ATOM 6990 N N . ILE B 1 260 ? -6.961 -13.578 20.938 1 90.25 260 ILE B N 1
ATOM 6991 C CA . ILE B 1 260 ? -6.539 -12.836 19.75 1 90.25 260 ILE B CA 1
ATOM 6992 C C . ILE B 1 260 ? -7.543 -11.727 19.453 1 90.25 260 ILE B C 1
ATOM 6994 O O . ILE B 1 260 ? -7.16 -10.594 19.172 1 90.25 260 ILE B O 1
ATOM 6998 N N . LEU B 1 261 ? -8.797 -11.977 19.594 1 94.62 261 LEU B N 1
ATOM 6999 C CA . LEU B 1 261 ? -9.852 -11.023 19.266 1 94.62 261 LEU B CA 1
ATOM 7000 C C . LEU B 1 261 ? -10.039 -10.008 20.375 1 94.62 261 LEU B C 1
ATOM 7002 O O . LEU B 1 261 ? -10.664 -8.961 20.172 1 94.62 261 LEU B O 1
ATOM 7006 N N . ASP B 1 262 ? -9.453 -10.312 21.547 1 92.75 262 ASP B N 1
ATOM 7007 C CA . ASP B 1 262 ? -9.586 -9.398 22.672 1 92.75 262 ASP B CA 1
ATOM 7008 C C . ASP B 1 262 ? -8.391 -8.461 22.766 1 92.75 262 ASP B C 1
ATOM 7010 O O . ASP B 1 262 ? -8.547 -7.285 23.109 1 92.75 262 ASP B O 1
ATOM 7014 N N . ASP B 1 263 ? -7.156 -9.008 22.453 1 84.38 263 ASP B N 1
ATOM 7015 C CA . ASP B 1 263 ? -5.961 -8.281 22.859 1 84.38 263 ASP B CA 1
ATOM 7016 C C . ASP B 1 263 ? -5.129 -7.867 21.641 1 84.38 263 ASP B C 1
ATOM 7018 O O . ASP B 1 263 ? -4.289 -6.969 21.734 1 84.38 263 ASP B O 1
ATOM 7022 N N . ASP B 1 264 ? -5.348 -8.516 20.609 1 81.5 264 ASP B N 1
ATOM 7023 C CA . ASP B 1 264 ? -4.523 -8.234 19.438 1 81.5 264 ASP B CA 1
ATOM 7024 C C . ASP B 1 264 ? -5.262 -7.328 18.453 1 81.5 264 ASP B C 1
ATOM 7026 O O . ASP B 1 264 ? -6.41 -6.949 18.688 1 81.5 264 ASP B O 1
ATOM 7030 N N . GLY B 1 265 ? -4.457 -6.926 17.281 1 83.94 265 GLY B N 1
ATOM 7031 C CA . GLY B 1 265 ? -5.012 -6.066 16.25 1 83.94 265 GLY B CA 1
ATOM 7032 C C . GLY B 1 265 ? -4.242 -4.77 16.078 1 83.94 265 GLY B C 1
ATOM 7033 O O . GLY B 1 265 ? -3.113 -4.645 16.562 1 83.94 265 GLY B O 1
ATOM 7034 N N . PRO B 1 266 ? -4.992 -3.82 15.391 1 90.75 266 PRO B N 1
ATOM 7035 C CA . PRO B 1 266 ? -6.395 -3.807 14.969 1 90.75 266 PRO B CA 1
ATOM 7036 C C . PRO B 1 266 ? -6.652 -4.699 13.758 1 90.75 266 PRO B C 1
ATOM 7038 O O . PRO B 1 266 ? -5.801 -4.801 12.867 1 90.75 266 PRO B O 1
ATOM 7041 N N . PHE B 1 267 ? -7.926 -5.441 13.758 1 95.19 267 PHE B N 1
ATOM 7042 C CA . PHE B 1 267 ? -8.352 -6.352 12.703 1 95.19 267 PHE B CA 1
ATOM 7043 C C . PHE B 1 267 ? -9.711 -5.938 12.148 1 95.19 267 PHE B C 1
ATOM 7045 O O . PHE B 1 267 ? -10.383 -5.07 12.719 1 95.19 267 PHE B O 1
ATOM 7052 N N . THR B 1 268 ? -10.047 -6.395 11.023 1 97.44 268 THR B N 1
ATOM 7053 C CA . THR B 1 268 ? -11.43 -6.438 10.57 1 97.44 268 THR B CA 1
ATOM 7054 C C . THR B 1 268 ? -12.008 -7.84 10.742 1 97.44 268 THR B C 1
ATOM 7056 O O . THR B 1 268 ? -11.492 -8.805 10.18 1 97.44 268 THR B O 1
ATOM 7059 N N . LEU B 1 269 ? -12.945 -7.945 11.516 1 98 269 LEU B N 1
ATOM 7060 C CA . LEU B 1 269 ? -13.602 -9.227 11.758 1 98 269 LEU B CA 1
ATOM 7061 C C . LEU B 1 269 ? -14.852 -9.367 10.906 1 98 269 LEU B C 1
ATOM 7063 O O . LEU B 1 269 ? -15.734 -8.508 10.945 1 98 269 LEU B O 1
ATOM 7067 N N . LEU B 1 270 ? -14.875 -10.336 10.102 1 98.12 270 LEU B N 1
ATOM 7068 C CA . LEU B 1 270 ? -16.031 -10.695 9.289 1 98.12 270 LEU B CA 1
ATOM 7069 C C . LEU B 1 270 ? -16.875 -11.742 9.992 1 98.12 270 LEU B C 1
ATOM 7071 O O . LEU B 1 270 ? -16.609 -12.945 9.898 1 98.12 270 LEU B O 1
ATOM 7075 N N . ALA B 1 271 ? -17.984 -11.312 10.641 1 98.31 271 ALA B N 1
ATOM 7076 C CA . ALA B 1 271 ? -18.75 -12.188 11.531 1 98.31 271 ALA B CA 1
ATOM 7077 C C . ALA B 1 271 ? -20.031 -12.664 10.859 1 98.31 271 ALA B C 1
ATOM 7079 O O . ALA B 1 271 ? -20.938 -11.875 10.609 1 98.31 271 ALA B O 1
ATOM 7080 N N . PRO B 1 272 ? -20.156 -13.969 10.594 1 98.06 272 PRO B N 1
ATOM 7081 C CA . PRO B 1 272 ? -21.406 -14.492 10.055 1 98.06 272 PRO B CA 1
ATOM 7082 C C . PRO B 1 272 ? -22.5 -14.664 11.117 1 98.06 272 PRO B C 1
ATOM 7084 O O . PRO B 1 272 ? -22.188 -15.031 12.258 1 98.06 272 PRO B O 1
ATOM 7087 N N . THR B 1 273 ? -23.719 -14.453 10.758 1 98.06 273 THR B N 1
ATOM 7088 C CA . THR B 1 273 ? -24.844 -14.625 11.664 1 98.06 273 THR B CA 1
ATOM 7089 C C . THR B 1 273 ? -25.141 -16.109 11.891 1 98.06 273 THR B C 1
ATOM 7091 O O . THR B 1 273 ? -24.609 -16.969 11.18 1 98.06 273 THR B O 1
ATOM 7094 N N . ASP B 1 274 ? -26 -16.328 12.914 1 97.44 274 ASP B N 1
ATOM 7095 C CA . ASP B 1 274 ? -26.469 -17.688 13.148 1 97.44 274 ASP B CA 1
ATOM 7096 C C . ASP B 1 274 ? -27.203 -18.234 11.922 1 97.44 274 ASP B C 1
ATOM 7098 O O . ASP B 1 274 ? -27.062 -19.406 11.586 1 97.44 274 ASP B O 1
ATOM 7102 N N . GLU B 1 275 ? -27.953 -17.422 11.266 1 96.75 275 GLU B N 1
ATOM 7103 C CA . GLU B 1 275 ? -28.656 -17.812 10.047 1 96.75 275 GLU B CA 1
ATOM 7104 C C . GLU B 1 275 ? -27.672 -18.203 8.945 1 96.75 275 GLU B C 1
ATOM 7106 O O . GLU B 1 275 ? -27.938 -19.109 8.164 1 96.75 275 GLU B O 1
ATOM 7111 N N . ALA B 1 276 ? -26.578 -17.5 8.844 1 96.94 276 ALA B N 1
ATOM 7112 C CA . ALA B 1 276 ? -25.547 -17.844 7.859 1 96.94 276 ALA B CA 1
ATOM 7113 C C . ALA B 1 276 ? -25.078 -19.281 8.023 1 96.94 276 ALA B C 1
ATOM 7115 O O . ALA B 1 276 ? -24.875 -20 7.039 1 96.94 276 ALA B O 1
ATOM 7116 N N . PHE B 1 277 ? -24.938 -19.719 9.266 1 95.5 277 PHE B N 1
ATOM 7117 C CA . PHE B 1 277 ? -24.484 -21.062 9.547 1 95.5 277 PHE B CA 1
ATOM 7118 C C . PHE B 1 277 ? -25.547 -22.094 9.18 1 95.5 277 PHE B C 1
ATOM 7120 O O . PHE B 1 277 ? -25.234 -23.234 8.852 1 95.5 277 PHE B O 1
ATOM 7127 N N . SER B 1 278 ? -26.781 -21.719 9.258 1 93.56 278 SER B N 1
ATOM 7128 C CA . SER B 1 278 ? -27.875 -22.625 8.945 1 93.56 278 SER B CA 1
ATOM 7129 C C . SER B 1 278 ? -27.891 -22.969 7.457 1 93.56 278 SER B C 1
ATOM 7131 O O . SER B 1 278 ? -28.484 -23.984 7.062 1 93.56 278 SER B O 1
ATOM 7133 N N . HIS B 1 279 ? -27.25 -22.125 6.652 1 91.5 279 HIS B N 1
ATOM 7134 C CA . HIS B 1 279 ? -27.172 -22.375 5.219 1 91.5 279 HIS B CA 1
ATOM 7135 C C . HIS B 1 279 ? -26.156 -23.453 4.902 1 91.5 279 HIS B C 1
ATOM 7137 O O . HIS B 1 279 ? -26.094 -23.969 3.779 1 91.5 279 HIS B O 1
ATOM 7143 N N . ILE B 1 280 ? -25.391 -23.859 5.883 1 91 280 ILE B N 1
ATOM 7144 C CA . ILE B 1 280 ? -24.391 -24.906 5.715 1 91 280 ILE B CA 1
ATOM 7145 C C . ILE B 1 280 ? -24.984 -26.266 6.043 1 91 280 ILE B C 1
ATOM 7147 O O . ILE B 1 280 ? -25.609 -26.438 7.094 1 91 280 ILE B O 1
ATOM 7151 N N . PRO B 1 281 ? -24.812 -27.219 5.164 1 88.25 281 PRO B N 1
ATOM 7152 C CA . PRO B 1 281 ? -25.297 -28.562 5.492 1 88.25 281 PRO B CA 1
ATOM 7153 C C . PRO B 1 281 ? -24.781 -29.062 6.836 1 88.25 281 PRO B C 1
ATOM 7155 O O . PRO B 1 281 ? -23.609 -28.844 7.172 1 88.25 281 PRO B O 1
ATOM 7158 N N . ARG B 1 282 ? -25.656 -29.688 7.52 1 90.62 282 ARG B N 1
ATOM 7159 C CA . ARG B 1 282 ? -25.359 -30.125 8.883 1 90.62 282 ARG B CA 1
ATOM 7160 C C . ARG B 1 282 ? -24.125 -31.031 8.914 1 90.62 282 ARG B C 1
ATOM 7162 O O . ARG B 1 282 ? -23.281 -30.891 9.797 1 90.62 282 ARG B O 1
ATOM 7169 N N . ALA B 1 283 ? -24.016 -31.906 7.996 1 85.56 283 ALA B N 1
ATOM 7170 C CA . ALA B 1 283 ? -22.891 -32.844 7.941 1 85.56 283 ALA B CA 1
ATOM 7171 C C . ALA B 1 283 ? -21.578 -32.062 7.789 1 85.56 283 ALA B C 1
ATOM 7173 O O . ALA B 1 283 ? -20.578 -32.406 8.422 1 85.56 283 ALA B O 1
ATOM 7174 N N . THR B 1 284 ? -21.641 -31.078 6.961 1 86.5 284 THR B N 1
ATOM 7175 C CA . THR B 1 284 ? -20.453 -30.25 6.727 1 86.5 284 THR B CA 1
ATOM 7176 C C . THR B 1 284 ? -20.094 -29.469 7.98 1 86.5 284 THR B C 1
ATOM 7178 O O . THR B 1 284 ? -18.922 -29.422 8.367 1 86.5 284 THR B O 1
ATOM 7181 N N . LEU B 1 285 ? -21.062 -28.906 8.586 1 90 285 LEU B N 1
ATOM 7182 C CA . LEU B 1 285 ? -20.828 -28.094 9.781 1 90 285 LEU B CA 1
ATOM 7183 C C . LEU B 1 285 ? -20.266 -28.953 10.906 1 90 285 LEU B C 1
ATOM 7185 O O . LEU B 1 285 ? -19.344 -28.531 11.609 1 90 285 LEU B O 1
ATOM 7189 N N . ASP B 1 286 ? -20.828 -30.141 11.023 1 90.12 286 ASP B N 1
ATOM 7190 C CA . ASP B 1 286 ? -20.359 -31.047 12.07 1 90.12 286 ASP B CA 1
ATOM 7191 C C . ASP B 1 286 ? -18.906 -31.438 11.859 1 90.12 286 ASP B C 1
ATOM 7193 O O . ASP B 1 286 ? -18.125 -31.516 12.812 1 90.12 286 ASP B O 1
ATOM 7197 N N . ARG B 1 287 ? -18.578 -31.672 10.703 1 87.5 287 ARG B N 1
ATOM 7198 C CA . ARG B 1 287 ? -17.203 -32.031 10.375 1 87.5 287 ARG B CA 1
ATOM 7199 C C . ARG B 1 287 ? -16.25 -30.875 10.68 1 87.5 287 ARG B C 1
ATOM 7201 O O . ARG B 1 287 ? -15.164 -31.078 11.234 1 87.5 287 ARG B O 1
ATOM 7208 N N . ILE B 1 288 ? -16.656 -29.688 10.305 1 88.19 288 ILE B N 1
ATOM 7209 C CA . ILE B 1 288 ? -15.828 -28.5 10.523 1 88.19 288 ILE B CA 1
ATOM 7210 C C . ILE B 1 288 ? -15.625 -28.281 12.023 1 88.19 288 ILE B C 1
ATOM 7212 O O . ILE B 1 288 ? -14.508 -28.016 12.469 1 88.19 288 ILE B O 1
ATOM 7216 N N . LEU B 1 289 ? -16.688 -28.516 12.789 1 89.81 289 LEU B N 1
ATOM 7217 C CA . LEU B 1 289 ? -16.656 -28.25 14.227 1 89.81 289 LEU B CA 1
ATOM 7218 C C . LEU B 1 289 ? -15.852 -29.312 14.961 1 89.81 289 LEU B C 1
ATOM 7220 O O . LEU B 1 289 ? -15.383 -29.078 16.078 1 89.81 289 LEU B O 1
ATOM 7224 N N . ALA B 1 290 ? -15.68 -30.453 14.312 1 88.81 290 ALA B N 1
ATOM 7225 C CA . ALA B 1 290 ? -15.031 -31.594 14.953 1 88.81 290 ALA B CA 1
ATOM 7226 C C . ALA B 1 290 ? -13.508 -31.5 14.82 1 88.81 290 ALA B C 1
ATOM 7228 O O . ALA B 1 290 ? -12.773 -32.156 15.562 1 88.81 290 ALA B O 1
ATOM 7229 N N . ASP B 1 291 ? -13.008 -30.734 13.945 1 87.5 291 ASP B N 1
ATOM 7230 C CA . ASP B 1 291 ? -11.57 -30.641 13.68 1 87.5 291 ASP B CA 1
ATOM 7231 C C . ASP B 1 291 ? -11.031 -29.25 14.023 1 87.5 291 ASP B C 1
ATOM 7233 O O . ASP B 1 291 ? -11.289 -28.297 13.297 1 87.5 291 ASP B O 1
ATOM 7237 N N . PRO B 1 292 ? -10.164 -29.219 15.039 1 87.62 292 PRO B N 1
ATOM 7238 C CA . PRO B 1 292 ? -9.641 -27.922 15.453 1 87.62 292 PRO B CA 1
ATOM 7239 C C . PRO B 1 292 ? -8.852 -27.219 14.344 1 87.62 292 PRO B C 1
ATOM 7241 O O . PRO B 1 292 ? -8.883 -25.984 14.242 1 87.62 292 PRO B O 1
ATOM 7244 N N . GLU B 1 293 ? -8.148 -27.922 13.531 1 85.56 293 GLU B N 1
ATOM 7245 C CA . GLU B 1 293 ? -7.379 -27.312 12.445 1 85.56 293 GLU B CA 1
ATOM 7246 C C . GLU B 1 293 ? -8.297 -26.672 11.406 1 85.56 293 GLU B C 1
ATOM 7248 O O . GLU B 1 293 ? -8.016 -25.594 10.906 1 85.56 293 GLU B O 1
ATOM 7253 N N . THR B 1 294 ? -9.336 -27.406 11.141 1 86.69 294 THR B N 1
ATOM 7254 C CA . THR B 1 294 ? -10.312 -26.875 10.188 1 86.69 294 THR B CA 1
ATOM 7255 C C . THR B 1 294 ? -11.031 -25.656 10.758 1 86.69 294 THR B C 1
ATOM 7257 O O . THR B 1 294 ? -11.328 -24.703 10.031 1 86.69 294 THR B O 1
ATOM 7260 N N . LEU B 1 295 ? -11.227 -25.719 12.062 1 90.31 295 LEU B N 1
ATOM 7261 C CA . LEU B 1 295 ? -11.867 -24.594 12.742 1 90.31 295 LEU B CA 1
ATOM 7262 C C . LEU B 1 295 ? -10.984 -23.359 12.703 1 90.31 295 LEU B C 1
ATOM 7264 O O . LEU B 1 295 ? -11.477 -22.25 12.477 1 90.31 295 LEU B O 1
ATOM 7268 N N . ARG B 1 296 ? -9.766 -23.531 12.93 1 89.56 296 ARG B N 1
ATOM 7269 C CA . ARG B 1 296 ? -8.828 -22.422 12.883 1 89.56 296 ARG B CA 1
ATOM 7270 C C . ARG B 1 296 ? -8.727 -21.844 11.477 1 89.56 296 ARG B C 1
ATOM 7272 O O . ARG B 1 296 ? -8.672 -20.625 11.305 1 89.56 296 ARG B O 1
ATOM 7279 N N . ALA B 1 297 ? -8.727 -22.703 10.547 1 87.62 297 ALA B N 1
ATOM 7280 C CA . ALA B 1 297 ? -8.688 -22.25 9.156 1 87.62 297 ALA B CA 1
ATOM 7281 C C . ALA B 1 297 ? -9.922 -21.406 8.82 1 87.62 297 ALA B C 1
ATOM 7283 O O . ALA B 1 297 ? -9.82 -20.391 8.133 1 87.62 297 ALA B O 1
ATOM 7284 N N . LEU B 1 298 ? -11 -21.891 9.258 1 91.56 298 LEU B N 1
ATOM 7285 C CA . LEU B 1 298 ? -12.25 -21.172 9.039 1 91.56 298 LEU B CA 1
ATOM 7286 C C . LEU B 1 298 ? -12.188 -19.781 9.68 1 91.56 298 LEU B C 1
ATOM 7288 O O . LEU B 1 298 ? -12.516 -18.797 9.031 1 91.56 298 LEU B O 1
ATOM 7292 N N . LEU B 1 299 ? -11.758 -19.734 10.906 1 94 299 LEU B N 1
ATOM 7293 C CA . LEU B 1 299 ? -11.711 -18.469 11.633 1 94 299 LEU B CA 1
ATOM 7294 C C . LEU B 1 299 ? -10.711 -17.516 11 1 94 299 LEU B C 1
ATOM 7296 O O . LEU B 1 299 ? -10.961 -16.312 10.898 1 94 299 LEU B O 1
ATOM 7300 N N . ASN B 1 300 ? -9.578 -18.016 10.625 1 91.56 300 ASN B N 1
ATOM 7301 C CA . ASN B 1 300 ? -8.57 -17.203 9.969 1 91.56 300 ASN B CA 1
ATOM 7302 C C . ASN B 1 300 ? -9.109 -16.547 8.695 1 91.56 300 ASN B C 1
ATOM 7304 O O . ASN B 1 300 ? -8.703 -15.453 8.328 1 91.56 300 ASN B O 1
ATOM 7308 N N . ASN B 1 301 ? -9.992 -17.25 8.086 1 92.81 301 ASN B N 1
ATOM 7309 C CA . ASN B 1 301 ? -10.594 -16.75 6.855 1 92.81 301 ASN B CA 1
ATOM 7310 C C . ASN B 1 301 ? -11.594 -15.633 7.145 1 92.81 301 ASN B C 1
ATOM 7312 O O . ASN B 1 301 ? -12.125 -15.016 6.219 1 92.81 301 ASN B O 1
ATOM 7316 N N . HIS B 1 302 ? -11.859 -15.367 8.43 1 96.88 302 HIS B N 1
ATOM 7317 C CA . HIS B 1 302 ? -12.82 -14.344 8.812 1 96.88 302 HIS B CA 1
ATOM 7318 C C . HIS B 1 302 ? -12.133 -13.188 9.531 1 96.88 302 HIS B C 1
ATOM 7320 O O . HIS B 1 302 ? -12.797 -12.32 10.102 1 96.88 302 HIS B O 1
ATOM 7326 N N . ILE B 1 303 ? -10.852 -13.164 9.594 1 96.06 303 ILE B N 1
ATOM 7327 C CA . ILE B 1 303 ? -10.094 -12.102 10.25 1 96.06 303 ILE B CA 1
ATOM 7328 C C . ILE B 1 303 ? -9.125 -11.469 9.258 1 96.06 303 ILE B C 1
ATOM 7330 O O . ILE B 1 303 ? -8.141 -12.094 8.852 1 96.06 303 ILE B O 1
ATOM 7334 N N . LEU B 1 304 ? -9.43 -10.258 8.852 1 94.06 304 LEU B N 1
ATOM 7335 C CA . LEU B 1 304 ? -8.508 -9.516 7.996 1 94.06 304 LEU B CA 1
ATOM 7336 C C . LEU B 1 304 ? -7.41 -8.859 8.82 1 94.06 304 LEU B C 1
ATOM 7338 O O . LEU B 1 304 ? -7.664 -8.359 9.914 1 94.06 304 LEU B O 1
ATOM 7342 N N . SER B 1 305 ? -6.23 -8.781 8.32 1 87.69 305 SER B N 1
ATOM 7343 C CA . SER B 1 305 ? -5.043 -8.344 9.047 1 87.69 305 SER B CA 1
ATOM 7344 C C . SER B 1 305 ? -5.023 -6.828 9.211 1 87.69 305 SER B C 1
ATOM 7346 O O . SER B 1 305 ? -4.266 -6.297 10.031 1 87.69 305 SER B O 1
ATOM 7348 N N . ALA B 1 306 ? -5.898 -6.145 8.555 1 87.31 306 ALA B N 1
ATOM 7349 C CA . ALA B 1 306 ? -5.945 -4.688 8.633 1 87.31 306 ALA B CA 1
ATOM 7350 C C . ALA B 1 306 ? -7.383 -4.191 8.766 1 87.31 306 ALA B C 1
ATOM 7352 O O . ALA B 1 306 ? -8.32 -4.887 8.383 1 87.31 306 ALA B O 1
ATOM 7353 N N . VAL B 1 307 ? -7.445 -2.988 9.32 1 94.88 307 VAL B N 1
ATOM 7354 C CA . VAL B 1 307 ? -8.766 -2.387 9.461 1 94.88 307 VAL B CA 1
ATOM 7355 C C . VAL B 1 307 ? -9.25 -1.865 8.109 1 94.88 307 VAL B C 1
ATOM 7357 O O . VAL B 1 307 ? -8.531 -1.122 7.438 1 94.88 307 VAL B O 1
ATOM 7360 N N . ARG B 1 308 ? -10.414 -2.344 7.777 1 96.06 308 ARG B N 1
ATOM 7361 C CA . ARG B 1 308 ? -11 -1.884 6.523 1 96.06 308 ARG B CA 1
ATOM 7362 C C . ARG B 1 308 ? -12.445 -1.442 6.723 1 96.06 308 ARG B C 1
ATOM 7364 O O . ARG B 1 308 ? -13.359 -2.271 6.73 1 96.06 308 ARG B O 1
ATOM 7371 N N . CYS B 1 309 ? -12.641 -0.131 6.758 1 97.12 309 CYS B N 1
ATOM 7372 C CA . CYS B 1 309 ? -13.977 0.441 6.836 1 97.12 309 CYS B CA 1
ATOM 7373 C C . CYS B 1 309 ? -14.672 0.396 5.477 1 97.12 309 CYS B C 1
ATOM 7375 O O . CYS B 1 309 ? -14.016 0.482 4.438 1 97.12 309 CYS B O 1
ATOM 7377 N N . SER B 1 310 ? -15.977 0.304 5.477 1 96.06 310 SER B N 1
ATOM 7378 C CA . SER B 1 310 ? -16.766 0.16 4.258 1 96.06 310 SER B CA 1
ATOM 7379 C C . SER B 1 310 ? -16.578 1.361 3.334 1 96.06 310 SER B C 1
ATOM 7381 O O . SER B 1 310 ? -16.562 1.215 2.111 1 96.06 310 SER B O 1
ATOM 7383 N N . GLU B 1 311 ? -16.406 2.57 3.941 1 94.38 311 GLU B N 1
ATOM 7384 C CA . GLU B 1 311 ? -16.344 3.812 3.178 1 94.38 311 GLU B CA 1
ATOM 7385 C C . GLU B 1 311 ? -15.062 3.877 2.338 1 94.38 311 GLU B C 1
ATOM 7387 O O . GLU B 1 311 ? -14.977 4.672 1.401 1 94.38 311 GLU B O 1
ATOM 7392 N N . ALA B 1 312 ? -14.094 3.072 2.682 1 93.38 312 ALA B N 1
ATOM 7393 C CA . ALA B 1 312 ? -12.812 3.098 1.978 1 93.38 312 ALA B CA 1
ATOM 7394 C C . ALA B 1 312 ? -12.867 2.256 0.707 1 93.38 312 ALA B C 1
ATOM 7396 O O . ALA B 1 312 ? -12 2.365 -0.158 1 93.38 312 ALA B O 1
ATOM 7397 N N . VAL B 1 313 ? -13.906 1.435 0.547 1 93.56 313 VAL B N 1
ATOM 7398 C CA . VAL B 1 313 ? -14.02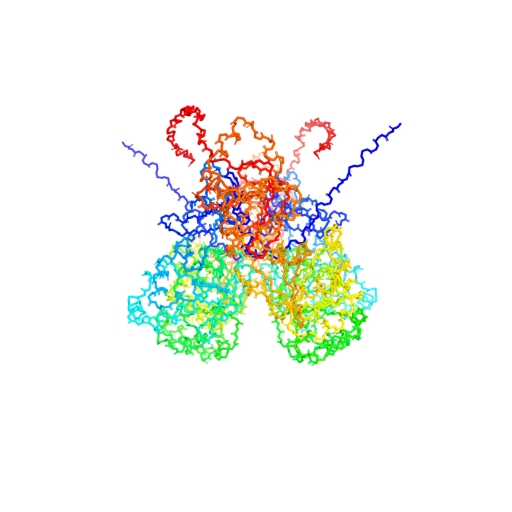3 0.51 -0.576 1 93.56 313 VAL B CA 1
ATOM 7399 C C . VAL B 1 313 ? -14.719 1.202 -1.745 1 93.56 313 VAL B C 1
ATOM 7401 O O . VAL B 1 313 ? -15.898 1.546 -1.657 1 93.56 313 VAL B O 1
ATOM 7404 N N . LEU B 1 314 ? -14.016 1.42 -2.852 1 91.06 314 LEU B N 1
ATOM 7405 C CA . LEU B 1 314 ? -14.578 2.123 -3.998 1 91.06 314 LEU B CA 1
ATOM 7406 C C . LEU B 1 314 ? -14.773 1.174 -5.176 1 91.06 314 LEU B C 1
ATOM 7408 O O . LEU B 1 314 ? -15.344 1.555 -6.199 1 91.06 314 LEU B O 1
ATOM 7412 N N . GLY B 1 315 ? -14.305 -0.027 -5.039 1 89.62 315 GLY B N 1
ATOM 7413 C CA . GLY B 1 315 ? -14.383 -1.076 -6.043 1 89.62 315 GLY B CA 1
ATOM 7414 C C . GLY B 1 315 ? -13.953 -2.434 -5.52 1 89.62 315 GLY B C 1
ATOM 7415 O O . GLY B 1 315 ? -14.289 -2.803 -4.391 1 89.62 315 GLY B O 1
ATOM 7416 N N . VAL B 1 316 ? -13.359 -3.168 -6.398 1 87.75 316 VAL B N 1
ATOM 7417 C CA . VAL B 1 316 ? -12.883 -4.484 -5.977 1 87.75 316 VAL B CA 1
ATOM 7418 C C . VAL B 1 316 ? -11.477 -4.363 -5.395 1 87.75 316 VAL B C 1
ATOM 7420 O O . VAL B 1 316 ? -10.609 -3.727 -5.988 1 87.75 316 VAL B O 1
ATOM 7423 N N . GLU B 1 317 ? -11.336 -4.887 -4.242 1 85.94 317 GLU B N 1
ATOM 7424 C CA . GLU B 1 317 ? -10.031 -4.91 -3.586 1 85.94 317 GLU B CA 1
ATOM 7425 C C . GLU B 1 317 ? -9.75 -6.273 -2.963 1 85.94 317 GLU B C 1
ATOM 7427 O O . GLU B 1 317 ? -10.664 -6.938 -2.473 1 85.94 317 GLU B O 1
ATOM 7432 N N . GLU B 1 318 ? -8.492 -6.699 -3.037 1 85.12 318 GLU B N 1
ATOM 7433 C CA . GLU B 1 318 ? -8.062 -7.922 -2.367 1 85.12 318 GLU B CA 1
ATOM 7434 C C . GLU B 1 318 ? -7.453 -7.617 -1.002 1 85.12 318 GLU B C 1
ATOM 7436 O O . GLU B 1 318 ? -6.523 -6.816 -0.896 1 85.12 318 GLU B O 1
ATOM 7441 N N . LEU B 1 319 ? -8.023 -8.242 -0.045 1 87.62 319 LEU B N 1
ATOM 7442 C CA . LEU B 1 319 ? -7.539 -8.023 1.312 1 87.62 319 LEU B CA 1
ATOM 7443 C C . LEU B 1 319 ? -6.895 -9.289 1.868 1 87.62 319 LEU B C 1
ATOM 7445 O O . LEU B 1 319 ? -7.305 -10.406 1.528 1 87.62 319 LEU B O 1
ATOM 7449 N N . SER B 1 320 ? -5.941 -9.102 2.744 1 83.12 320 SER B N 1
ATOM 7450 C CA . SER B 1 320 ? -5.215 -10.234 3.316 1 83.12 320 SER B CA 1
ATOM 7451 C C . SER B 1 320 ? -5.777 -10.617 4.68 1 83.12 320 SER B C 1
ATOM 7453 O O . SER B 1 320 ? -6.102 -9.75 5.492 1 83.12 320 SER B O 1
ATOM 7455 N N . THR B 1 321 ? -5.93 -11.883 4.895 1 88.56 321 THR B N 1
ATOM 7456 C CA . THR B 1 321 ? -6.262 -12.391 6.219 1 88.56 321 THR B CA 1
ATOM 7457 C C . THR B 1 321 ? -5.012 -12.516 7.082 1 88.56 321 THR B C 1
ATOM 7459 O O . THR B 1 321 ? -3.896 -12.289 6.605 1 88.56 321 THR B O 1
ATOM 7462 N N . ILE B 1 322 ? -5.195 -12.836 8.297 1 82.5 322 ILE B N 1
ATOM 7463 C CA . ILE B 1 322 ? -4.074 -12.977 9.219 1 82.5 322 ILE B CA 1
ATOM 7464 C C . ILE B 1 322 ? -3.205 -14.156 8.805 1 82.5 322 ILE B C 1
ATOM 7466 O O . ILE B 1 322 ? -2.023 -14.227 9.156 1 82.5 322 ILE B O 1
ATOM 7470 N N . SER B 1 323 ? -3.867 -15.102 8.055 1 75.19 323 SER B N 1
ATOM 7471 C CA . SER B 1 323 ? -3.104 -16.25 7.566 1 75.19 323 SER B CA 1
ATOM 7472 C C . SER B 1 323 ? -2.445 -15.938 6.227 1 75.19 323 SER B C 1
ATOM 7474 O O . SER B 1 323 ? -1.764 -16.797 5.656 1 75.19 323 SER B O 1
ATOM 7476 N N . GLY B 1 324 ? -2.781 -14.789 5.676 1 71.88 324 GLY B N 1
ATOM 7477 C CA . GLY B 1 324 ? -2.141 -14.398 4.43 1 71.88 324 GLY B CA 1
ATOM 7478 C C . GLY B 1 324 ? -2.994 -14.68 3.207 1 71.88 324 GLY B C 1
ATOM 7479 O O . GLY B 1 324 ? -2.625 -14.32 2.09 1 71.88 324 GLY B O 1
ATOM 7480 N N . GLN B 1 325 ? -4.082 -15.289 3.422 1 74.81 325 GLN B N 1
ATOM 7481 C CA . GLN B 1 325 ? -4.98 -15.547 2.301 1 74.81 325 GLN B CA 1
ATOM 7482 C C . GLN B 1 325 ? -5.629 -14.25 1.809 1 74.81 325 GLN B C 1
ATOM 7484 O O . GLN B 1 325 ? -5.957 -13.375 2.607 1 74.81 325 GLN B O 1
ATOM 7489 N N . GLN B 1 326 ? -5.82 -14.148 0.513 1 79.81 326 GLN B N 1
ATOM 7490 C CA . GLN B 1 326 ? -6.461 -12.969 -0.059 1 79.81 326 GLN B CA 1
ATOM 7491 C C . GLN B 1 326 ? -7.965 -13.18 -0.21 1 79.81 326 GLN B C 1
ATOM 7493 O O . GLN B 1 326 ? -8.406 -14.242 -0.666 1 79.81 326 GLN B O 1
ATOM 7498 N N . ILE B 1 327 ? -8.648 -12.266 0.22 1 88.81 327 ILE B N 1
ATOM 7499 C CA . ILE B 1 327 ? -10.109 -12.281 0.107 1 88.81 327 ILE B CA 1
ATOM 7500 C C . ILE B 1 327 ? -10.578 -11.047 -0.656 1 88.81 327 ILE B C 1
ATOM 7502 O O . ILE B 1 327 ? -10.227 -9.914 -0.299 1 88.81 327 ILE B O 1
ATOM 7506 N N . PRO B 1 328 ? -11.398 -11.258 -1.697 1 89.94 328 PRO B N 1
ATOM 7507 C CA . PRO B 1 328 ? -11.906 -10.102 -2.43 1 89.94 328 PRO B CA 1
ATOM 7508 C C . PRO B 1 328 ? -13.023 -9.375 -1.685 1 89.94 328 PRO B C 1
ATOM 7510 O O . PRO B 1 328 ? -13.906 -10.023 -1.111 1 89.94 328 PRO B O 1
ATOM 7513 N N . MET B 1 329 ? -12.891 -8.156 -1.614 1 93.88 329 MET B N 1
ATOM 7514 C CA . MET B 1 329 ? -13.938 -7.262 -1.138 1 93.88 329 MET B CA 1
ATOM 7515 C C . MET B 1 329 ? -14.398 -6.324 -2.248 1 93.88 329 MET B C 1
ATOM 7517 O O . MET B 1 329 ? -13.578 -5.781 -2.99 1 93.88 329 MET B O 1
ATOM 7521 N N . SER B 1 330 ? -15.703 -6.262 -2.449 1 93.75 330 SER B N 1
ATOM 7522 C CA . SER B 1 330 ? -16.234 -5.43 -3.523 1 93.75 330 SER B CA 1
ATOM 7523 C C . SER B 1 330 ? -17.531 -4.742 -3.1 1 93.75 330 SER B C 1
ATOM 7525 O O . SER B 1 330 ? -18.141 -5.113 -2.09 1 93.75 330 SER B O 1
ATOM 7527 N N . CYS B 1 331 ? -17.828 -3.719 -3.828 1 93.75 331 CYS B N 1
ATOM 7528 C CA . CYS B 1 331 ? -19.078 -3 -3.576 1 93.75 331 CYS B CA 1
ATOM 7529 C C . CYS B 1 331 ? -19.828 -2.76 -4.875 1 93.75 331 CYS B C 1
ATOM 7531 O O . CYS B 1 331 ? -19.234 -2.633 -5.941 1 93.75 331 CYS B O 1
ATOM 7533 N N . GLN B 1 332 ? -21.125 -2.908 -4.758 1 91.88 332 GLN B N 1
ATOM 7534 C CA . GLN B 1 332 ? -22.062 -2.551 -5.805 1 91.88 332 GLN B CA 1
ATOM 7535 C C . GLN B 1 332 ? -23.188 -1.675 -5.254 1 91.88 332 GLN B C 1
ATOM 7537 O O . GLN B 1 332 ? -24.016 -2.141 -4.473 1 91.88 332 GLN B O 1
ATOM 7542 N N . ASN B 1 333 ? -23.172 -0.476 -5.695 1 88.12 333 ASN B N 1
ATOM 7543 C CA . ASN B 1 333 ? -24.062 0.501 -5.086 1 88.12 333 ASN B CA 1
ATOM 7544 C C . ASN B 1 333 ? -23.844 0.597 -3.576 1 88.12 333 ASN B C 1
ATOM 7546 O O . ASN B 1 333 ? -22.734 0.806 -3.119 1 88.12 333 ASN B O 1
ATOM 7550 N N . ALA B 1 334 ? -24.844 0.252 -2.811 1 86 334 ALA B N 1
ATOM 7551 C CA . ALA B 1 334 ? -24.719 0.38 -1.361 1 86 334 ALA B CA 1
ATOM 7552 C C . ALA B 1 334 ? -24.406 -0.968 -0.717 1 86 334 ALA B C 1
ATOM 7554 O O . ALA B 1 334 ? -24.172 -1.046 0.491 1 86 334 ALA B O 1
ATOM 7555 N N . THR B 1 335 ? -24.234 -1.959 -1.533 1 92.81 335 THR B N 1
ATOM 7556 C CA . THR B 1 335 ? -24.031 -3.305 -1.003 1 92.81 335 THR B CA 1
ATOM 7557 C C . THR B 1 335 ? -22.562 -3.686 -1.016 1 92.81 335 THR B C 1
ATOM 7559 O O . THR B 1 335 ? -21.891 -3.537 -2.035 1 92.81 335 THR B O 1
ATOM 7562 N N . LEU B 1 336 ? -22.109 -4.105 0.063 1 95.44 336 LEU B N 1
ATOM 7563 C CA . LEU B 1 336 ? -20.75 -4.605 0.209 1 95.44 336 LEU B CA 1
ATOM 7564 C C . LEU B 1 336 ? -20.719 -6.129 0.195 1 95.44 336 LEU B C 1
ATOM 7566 O O . LEU B 1 336 ? -21.547 -6.773 0.849 1 95.44 336 LEU B O 1
ATOM 7570 N N . SER B 1 337 ? -19.859 -6.664 -0.63 1 96.12 337 SER B N 1
ATOM 7571 C CA . SER B 1 337 ? -19.719 -8.117 -0.742 1 96.12 337 SER B CA 1
ATOM 7572 C C . SER B 1 337 ? -18.297 -8.562 -0.419 1 96.12 337 SER B C 1
ATOM 7574 O O . SER B 1 337 ? -17.328 -7.867 -0.747 1 96.12 337 SER B O 1
ATOM 7576 N N . ILE B 1 338 ? -18.25 -9.641 0.245 1 95.62 338 ILE B N 1
ATOM 7577 C CA . ILE B 1 338 ? -16.969 -10.227 0.617 1 95.62 338 ILE B CA 1
ATOM 7578 C C . ILE B 1 338 ? -16.859 -11.648 0.073 1 95.62 338 ILE B C 1
ATOM 7580 O O . ILE B 1 338 ? -17.844 -12.391 0.085 1 95.62 338 ILE B O 1
ATOM 7584 N N . GLY B 1 339 ? -15.688 -11.992 -0.368 1 88.81 339 GLY B N 1
ATOM 7585 C CA . GLY B 1 339 ? -15.461 -13.336 -0.875 1 88.81 339 GLY B CA 1
ATOM 7586 C C . GLY B 1 339 ? -16.297 -13.656 -2.102 1 88.81 339 GLY B C 1
ATOM 7587 O O . GLY B 1 339 ? -16.578 -14.828 -2.381 1 88.81 339 GLY B O 1
ATOM 7588 N N . GLY B 1 340 ? -16.906 -12.711 -2.691 1 81.88 340 GLY B N 1
ATOM 7589 C CA . GLY B 1 340 ? -17.688 -12.898 -3.902 1 81.88 340 GLY B CA 1
ATOM 7590 C C . GLY B 1 340 ? -19.156 -13.102 -3.631 1 81.88 340 GLY B C 1
ATOM 7591 O O . GLY B 1 340 ? -20.016 -12.555 -4.336 1 81.88 340 GLY B O 1
ATOM 7592 N N . ASN B 1 341 ? -19.484 -13.883 -2.555 1 86.06 341 ASN B N 1
ATOM 7593 C CA . ASN B 1 341 ? -20.891 -14.273 -2.402 1 86.06 341 ASN B CA 1
ATOM 7594 C C . ASN B 1 341 ? -21.453 -13.797 -1.069 1 86.06 341 ASN B C 1
ATOM 7596 O O . ASN B 1 341 ? -22.672 -13.797 -0.877 1 86.06 341 ASN B O 1
ATOM 7600 N N . ALA B 1 342 ? -20.641 -13.453 -0.173 1 95.69 342 ALA B N 1
ATOM 7601 C CA . ALA B 1 342 ? -21.156 -13.031 1.128 1 95.69 342 ALA B CA 1
ATOM 7602 C C . ALA B 1 342 ? -21.5 -11.547 1.118 1 95.69 342 ALA B C 1
ATOM 7604 O O . ALA B 1 342 ? -20.703 -10.711 0.683 1 95.69 342 ALA B O 1
ATOM 7605 N N . THR B 1 343 ? -22.703 -11.281 1.562 1 96.81 343 THR B N 1
ATOM 7606 C CA . THR B 1 343 ? -23.141 -9.891 1.653 1 96.81 343 THR B CA 1
ATOM 7607 C C . THR B 1 343 ? -23.031 -9.383 3.086 1 96.81 343 THR B C 1
ATOM 7609 O O . THR B 1 343 ? -23.344 -10.102 4.035 1 96.81 343 THR B O 1
ATOM 7612 N N . VAL B 1 344 ? -22.625 -8.148 3.221 1 97.44 344 VAL B N 1
ATOM 7613 C CA . VAL B 1 344 ? -22.531 -7.527 4.539 1 97.44 344 VAL B CA 1
ATOM 7614 C C . VAL B 1 344 ? -23.891 -6.992 4.969 1 97.44 344 VAL B C 1
ATOM 7616 O O . VAL B 1 344 ? -24.469 -6.141 4.293 1 97.44 344 VAL B O 1
ATOM 7619 N N . LEU B 1 345 ? -24.422 -7.508 6.055 1 96.94 345 LEU B N 1
ATOM 7620 C CA . LEU B 1 345 ? -25.719 -7.113 6.59 1 96.94 345 LEU B CA 1
ATOM 7621 C C . LEU B 1 345 ? -25.594 -5.863 7.453 1 96.94 345 LEU B C 1
ATOM 7623 O O . LEU B 1 345 ? -26.469 -4.988 7.41 1 96.94 345 LEU B O 1
ATOM 7627 N N . GLN B 1 346 ? -24.672 -5.82 8.25 1 96 346 GLN B N 1
ATOM 7628 C CA . GLN B 1 346 ? -24.328 -4.684 9.094 1 96 346 GLN B CA 1
ATOM 7629 C C . GLN B 1 346 ? -22.844 -4.352 8.992 1 96 346 GLN B C 1
ATOM 7631 O O . GLN B 1 346 ? -21.984 -5.219 9.195 1 96 346 GLN B O 1
ATOM 7636 N N . ARG B 1 347 ? -22.609 -3.164 8.586 1 96.19 347 ARG B N 1
ATOM 7637 C CA . ARG B 1 347 ? -21.219 -2.803 8.344 1 96.19 347 ARG B CA 1
ATOM 7638 C C . ARG B 1 347 ? -20.688 -1.873 9.438 1 96.19 347 ARG B C 1
ATOM 7640 O O . ARG B 1 347 ? -21.469 -1.217 10.133 1 96.19 347 ARG B O 1
ATOM 7647 N N . ASP B 1 348 ? -19.422 -1.841 9.672 1 97.12 348 ASP B N 1
ATOM 7648 C CA . ASP B 1 348 ? -18.656 -0.805 10.367 1 97.12 348 ASP B CA 1
ATOM 7649 C C . ASP B 1 348 ? -19.016 -0.762 11.852 1 97.12 348 ASP B C 1
ATOM 7651 O O . ASP B 1 348 ? -19.266 0.31 12.406 1 97.12 348 ASP B O 1
ATOM 7655 N N . LEU B 1 349 ? -19.156 -1.901 12.461 1 97.31 349 LEU B N 1
ATOM 7656 C CA . LEU B 1 349 ? -19.203 -1.924 13.914 1 97.31 349 LEU B CA 1
ATOM 7657 C C . LEU B 1 349 ? -17.797 -1.752 14.5 1 97.31 349 LEU B C 1
ATOM 7659 O O . LEU B 1 349 ? -17 -2.695 14.508 1 97.31 349 LEU B O 1
ATOM 7663 N N . VAL B 1 350 ? -17.578 -0.576 15.031 1 97.75 350 VAL B N 1
ATOM 7664 C CA . VAL B 1 350 ? -16.219 -0.204 15.438 1 97.75 350 VAL B CA 1
ATOM 7665 C C . VAL B 1 350 ? -15.938 -0.738 16.844 1 97.75 350 VAL B C 1
ATOM 7667 O O . VAL B 1 350 ? -16.797 -0.651 17.734 1 97.75 350 VAL B O 1
ATOM 7670 N N . ALA B 1 351 ? -14.812 -1.391 17.016 1 97.56 351 ALA B N 1
ATOM 7671 C CA . ALA B 1 351 ? -14.289 -1.88 18.297 1 97.56 351 ALA B CA 1
ATOM 7672 C C . ALA B 1 351 ? -12.969 -1.194 18.641 1 97.56 351 ALA B C 1
ATOM 7674 O O . ALA B 1 351 ? -12.414 -0.454 17.828 1 97.56 351 ALA B O 1
ATOM 7675 N N . THR B 1 352 ? -12.477 -1.387 19.844 1 96.06 352 THR B N 1
ATOM 7676 C CA . THR B 1 352 ? -11.234 -0.775 20.312 1 96.06 352 THR B CA 1
ATOM 7677 C C . THR B 1 352 ? -10.039 -1.345 19.547 1 96.06 352 THR B C 1
ATOM 7679 O O . THR B 1 352 ? -9.008 -0.687 19.422 1 96.06 352 THR B O 1
ATOM 7682 N N . ASN B 1 353 ? -10.203 -2.58 19.109 1 95.19 353 ASN B N 1
ATOM 7683 C CA . ASN B 1 353 ? -9.086 -3.211 18.406 1 95.19 353 ASN B CA 1
ATOM 7684 C C . ASN B 1 353 ? -9.492 -3.65 17 1 95.19 353 ASN B C 1
ATOM 7686 O O . ASN B 1 353 ? -9.023 -4.68 16.516 1 95.19 353 ASN B O 1
ATOM 7690 N N . GLY B 1 354 ? -10.438 -2.943 16.359 1 97 354 GLY B N 1
ATOM 7691 C CA . GLY B 1 354 ? -10.773 -3.275 14.992 1 97 354 GLY B CA 1
ATOM 7692 C C . GLY B 1 354 ? -12.203 -2.914 14.625 1 97 354 GLY B C 1
ATOM 7693 O O . GLY B 1 354 ? -12.781 -1.989 15.195 1 97 354 GLY B O 1
ATOM 7694 N N . VAL B 1 355 ? -12.688 -3.52 13.547 1 97.81 355 VAL B N 1
ATOM 7695 C CA . VAL B 1 355 ? -14.031 -3.281 13.039 1 97.81 355 VAL B CA 1
ATOM 7696 C C . VAL B 1 355 ? -14.703 -4.613 12.703 1 97.81 355 VAL B C 1
ATOM 7698 O O . VAL B 1 355 ? -14.031 -5.559 12.281 1 97.81 355 VAL B O 1
ATOM 7701 N N . VAL B 1 356 ? -15.992 -4.707 12.938 1 98.12 356 VAL B N 1
ATOM 7702 C CA . VAL B 1 356 ? -16.75 -5.914 12.641 1 98.12 356 VAL B CA 1
ATOM 7703 C C . VAL B 1 356 ? -17.734 -5.648 11.5 1 98.12 356 VAL B C 1
ATOM 7705 O O . VAL B 1 356 ? -18.422 -4.629 11.492 1 98.12 356 VAL B O 1
ATOM 7708 N N . HIS B 1 357 ? -17.703 -6.426 10.516 1 98 357 HIS B N 1
ATOM 7709 C CA . HIS B 1 357 ? -18.75 -6.52 9.508 1 98 357 HIS B CA 1
ATOM 7710 C C . HIS B 1 357 ? -19.547 -7.809 9.664 1 98 357 HIS B C 1
ATOM 7712 O O . HIS B 1 357 ? -18.984 -8.898 9.711 1 98 357 HIS B O 1
ATOM 7718 N N . ILE B 1 358 ? -20.891 -7.723 9.75 1 98.31 358 ILE B N 1
ATOM 7719 C CA . ILE B 1 358 ? -21.75 -8.891 9.898 1 98.31 358 ILE B CA 1
ATOM 7720 C C . ILE B 1 358 ? -22.125 -9.438 8.523 1 98.31 358 ILE B C 1
ATOM 7722 O O . ILE B 1 358 ? -22.562 -8.68 7.648 1 98.31 358 ILE B O 1
ATOM 7726 N N . LEU B 1 359 ? -21.953 -10.742 8.359 1 97.94 359 LEU B N 1
ATOM 7727 C CA . LEU B 1 359 ? -22.156 -11.359 7.047 1 97.94 359 LEU B CA 1
ATOM 7728 C C . LEU B 1 359 ? -23.391 -12.25 7.047 1 97.94 359 LEU B C 1
ATOM 7730 O O . LEU B 1 359 ? -23.781 -12.781 8.086 1 97.94 359 LEU B O 1
ATOM 7734 N N . ASP B 1 360 ? -23.969 -12.477 5.852 1 97.5 360 ASP B N 1
ATOM 7735 C CA . ASP B 1 360 ? -25.125 -13.352 5.684 1 97.5 360 ASP B CA 1
ATOM 7736 C C . ASP B 1 360 ? -24.688 -14.766 5.305 1 97.5 360 ASP B C 1
ATOM 7738 O O . ASP B 1 360 ? -25.516 -15.68 5.238 1 97.5 360 ASP B O 1
ATOM 7742 N N . ARG B 1 361 ? -23.406 -14.938 5.098 1 96 361 ARG B N 1
ATOM 7743 C CA . ARG B 1 361 ? -22.859 -16.25 4.746 1 96 361 ARG B CA 1
ATOM 7744 C C . ARG B 1 361 ? -21.516 -16.484 5.43 1 96 361 ARG B C 1
ATOM 7746 O O . ARG B 1 361 ? -20.828 -15.539 5.785 1 96 361 ARG B O 1
ATOM 7753 N N . VAL B 1 362 ? -21.234 -17.719 5.664 1 95.56 362 VAL B N 1
ATOM 7754 C CA . VAL B 1 362 ? -19.938 -18.109 6.219 1 95.56 362 VAL B CA 1
ATOM 7755 C C . VAL B 1 362 ? -18.906 -18.203 5.098 1 95.56 362 VAL B C 1
ATOM 7757 O O . VAL B 1 362 ? -19.203 -18.75 4.027 1 95.56 362 VAL B O 1
ATOM 7760 N N . LEU B 1 363 ? -17.797 -17.578 5.336 1 94.12 363 LEU B N 1
ATOM 7761 C CA . LEU B 1 363 ? -16.703 -17.688 4.375 1 94.12 363 LEU B CA 1
ATOM 7762 C C . LEU B 1 363 ? -15.898 -18.969 4.602 1 94.12 363 LEU B C 1
ATOM 7764 O O . LEU B 1 363 ? -14.859 -18.938 5.258 1 94.12 363 LEU B O 1
ATOM 7768 N N . ILE B 1 364 ? -16.375 -20.016 4.094 1 89.88 364 ILE B N 1
ATOM 7769 C CA . ILE B 1 364 ? -15.719 -21.297 4.277 1 89.88 364 ILE B CA 1
ATOM 7770 C C . ILE B 1 364 ? -14.539 -21.422 3.309 1 89.88 364 ILE B C 1
ATOM 7772 O O . ILE B 1 364 ? -14.719 -21.328 2.092 1 89.88 364 ILE B O 1
ATOM 7776 N N . PRO B 1 365 ? -13.359 -21.516 3.859 1 87.75 365 PRO B N 1
ATOM 7777 C CA . PRO B 1 365 ? -12.234 -21.719 2.949 1 87.75 365 PRO B CA 1
ATOM 7778 C C . PRO B 1 365 ? -12.281 -23.078 2.248 1 87.75 365 PRO B C 1
ATOM 7780 O O . PRO B 1 365 ? -12.977 -23.984 2.707 1 87.75 365 PRO B O 1
ATOM 7783 N N . ASP B 1 366 ? -11.625 -23.203 1.168 1 86.69 366 ASP B N 1
ATOM 7784 C CA . ASP B 1 366 ? -11.594 -24.453 0.432 1 86.69 366 ASP B CA 1
ATOM 7785 C C . ASP B 1 366 ? -11.094 -25.594 1.317 1 86.69 366 ASP B C 1
ATOM 7787 O O . ASP B 1 366 ? -11.57 -26.719 1.218 1 86.69 366 ASP B O 1
ATOM 7791 N N . SER B 1 367 ? -10.172 -25.297 2.182 1 86 367 SER B N 1
ATOM 7792 C CA . SER B 1 367 ? -9.523 -26.312 3.006 1 86 367 SER B CA 1
ATOM 7793 C C . SER B 1 367 ? -10.5 -26.891 4.027 1 86 367 SER B C 1
ATOM 7795 O O . SER B 1 367 ? -10.227 -27.922 4.633 1 86 367 SER B O 1
ATOM 7797 N N . ALA B 1 368 ? -11.617 -26.266 4.172 1 84.94 368 ALA B N 1
ATOM 7798 C CA . ALA B 1 368 ? -12.617 -26.75 5.117 1 84.94 368 ALA B CA 1
ATOM 7799 C C . ALA B 1 368 ? -13.625 -27.672 4.422 1 84.94 368 ALA B C 1
ATOM 7801 O O . ALA B 1 368 ? -14.414 -28.359 5.082 1 84.94 368 ALA B O 1
ATOM 7802 N N . HIS B 1 369 ? -13.633 -27.688 3.127 1 87.12 369 HIS B N 1
ATOM 7803 C CA . HIS B 1 369 ? -14.5 -28.562 2.348 1 87.12 369 HIS B CA 1
ATOM 7804 C C . HIS B 1 369 ? -13.781 -29.859 1.972 1 87.12 369 HIS B C 1
ATOM 7806 O O . HIS B 1 369 ? -12.555 -29.891 1.915 1 87.12 369 HIS B O 1
ATOM 7812 N N . THR B 1 370 ? -14.633 -30.875 1.828 1 88.12 370 THR B N 1
ATOM 7813 C CA . THR B 1 370 ? -14.07 -32.094 1.218 1 88.12 370 THR B CA 1
ATOM 7814 C C . THR B 1 370 ? -13.914 -31.891 -0.289 1 88.12 370 THR B C 1
ATOM 7816 O O . THR B 1 370 ? -14.477 -30.969 -0.87 1 88.12 370 THR B O 1
ATOM 7819 N N . VAL B 1 371 ? -13.148 -32.781 -0.895 1 92.25 371 VAL B N 1
ATOM 7820 C CA . VAL B 1 371 ? -12.945 -32.719 -2.34 1 92.25 371 VAL B CA 1
ATOM 7821 C C . VAL B 1 371 ? -14.289 -32.844 -3.053 1 92.25 371 VAL B C 1
ATOM 7823 O O . VAL B 1 371 ? -14.547 -32.094 -4.008 1 92.25 371 VAL B O 1
ATOM 7826 N N . MET B 1 372 ? -15.18 -33.688 -2.543 1 90.06 372 MET B N 1
ATOM 7827 C CA . MET B 1 372 ? -16.484 -33.906 -3.164 1 90.06 372 MET B CA 1
ATOM 7828 C C . MET B 1 372 ? -17.359 -32.656 -3.037 1 90.06 372 MET B C 1
ATOM 7830 O O . MET B 1 372 ? -18.047 -32.281 -3.982 1 90.06 372 MET B O 1
ATOM 7834 N N . GLU B 1 373 ? -17.328 -32.062 -1.938 1 88.44 373 GLU B N 1
ATOM 7835 C CA . GLU B 1 373 ? -18.078 -30.844 -1.729 1 88.44 373 GLU B CA 1
ATOM 7836 C C . GLU B 1 373 ? -17.594 -29.734 -2.656 1 88.44 373 GLU B C 1
ATOM 7838 O O . GLU B 1 373 ? -18.406 -29 -3.219 1 88.44 373 GLU B O 1
ATOM 7843 N N . LEU B 1 374 ? -16.281 -29.656 -2.732 1 91.44 374 LEU B N 1
ATOM 7844 C CA . LEU B 1 374 ? -15.711 -28.641 -3.621 1 91.44 374 LEU B CA 1
ATOM 7845 C C . LEU B 1 374 ? -16.109 -28.906 -5.066 1 91.44 374 LEU B C 1
ATOM 7847 O O . LEU B 1 374 ? -16.406 -27.969 -5.816 1 91.44 374 LEU B O 1
ATOM 7851 N N . ALA B 1 375 ? -16.109 -30.125 -5.473 1 93.19 375 ALA B N 1
ATOM 7852 C CA . ALA B 1 375 ? -16.5 -30.5 -6.828 1 93.19 375 ALA B CA 1
ATOM 7853 C C . ALA B 1 375 ? -17.938 -30.078 -7.109 1 93.19 375 ALA B C 1
ATOM 7855 O O . ALA B 1 375 ? -18.25 -29.578 -8.188 1 93.19 375 ALA B O 1
ATOM 7856 N N . GLU B 1 376 ? -18.766 -30.281 -6.164 1 89.81 376 GLU B N 1
ATOM 7857 C CA . GLU B 1 376 ? -20.172 -29.891 -6.297 1 89.81 376 GLU B CA 1
ATOM 7858 C C . GLU B 1 376 ? -20.297 -28.375 -6.395 1 89.81 376 GLU B C 1
ATOM 7860 O O . GLU B 1 376 ? -21.031 -27.859 -7.25 1 89.81 376 GLU B O 1
ATOM 7865 N N . MET B 1 377 ? -19.562 -27.766 -5.543 1 86.38 377 MET B N 1
ATOM 7866 C CA . MET B 1 377 ? -19.641 -26.312 -5.473 1 86.38 377 MET B CA 1
ATOM 7867 C C . MET B 1 377 ? -19.125 -25.688 -6.766 1 86.38 377 MET B C 1
ATOM 7869 O O . MET B 1 377 ? -19.594 -24.625 -7.172 1 86.38 377 MET B O 1
ATOM 7873 N N . ARG B 1 378 ? -18.219 -26.359 -7.359 1 89 378 ARG B N 1
ATOM 7874 C CA . ARG B 1 378 ? -17.594 -25.797 -8.555 1 89 378 ARG B CA 1
ATOM 7875 C C . ARG B 1 378 ? -18.297 -26.297 -9.82 1 89 378 ARG B C 1
ATOM 7877 O O . ARG B 1 378 ? -17.797 -26.109 -10.93 1 89 378 ARG B O 1
ATOM 7884 N N . GLY B 1 379 ? -19.406 -27 -9.719 1 89.06 379 GLY B N 1
ATOM 7885 C CA . GLY B 1 379 ? -20.266 -27.359 -10.836 1 89.06 379 GLY B CA 1
ATOM 7886 C C . GLY B 1 379 ? -19.797 -28.578 -11.594 1 89.06 379 GLY B C 1
ATOM 7887 O O . GLY B 1 379 ? -19.938 -28.656 -12.812 1 89.06 379 GLY B O 1
ATOM 7888 N N . ALA B 1 380 ? -19.078 -29.391 -10.922 1 92.81 380 ALA B N 1
ATOM 7889 C CA . ALA B 1 380 ? -18.672 -30.641 -11.555 1 92.81 380 ALA B CA 1
ATOM 7890 C C . ALA B 1 380 ? -19.844 -31.625 -11.625 1 92.81 380 ALA B C 1
ATOM 7892 O O . ALA B 1 380 ? -19.703 -32.781 -11.203 1 92.81 380 ALA B O 1
ATOM 7893 N N . ASN B 1 381 ? -20.969 -31.234 -12.227 1 92.06 381 ASN B N 1
ATOM 7894 C CA . ASN B 1 381 ? -22.234 -31.984 -12.188 1 92.06 381 ASN B CA 1
ATOM 7895 C C . ASN B 1 381 ? -22.125 -33.281 -12.984 1 92.06 381 ASN B C 1
ATOM 7897 O O . ASN B 1 381 ? -22.547 -34.344 -12.5 1 92.06 381 ASN B O 1
ATOM 7901 N N . SER B 1 382 ? -21.609 -33.188 -14.195 1 94.38 382 SER B N 1
ATOM 7902 C CA . SER B 1 382 ? -21.516 -34.344 -15.055 1 94.38 382 SER B CA 1
ATOM 7903 C C . SER B 1 382 ? -20.703 -35.469 -14.398 1 94.38 382 SER B C 1
ATOM 7905 O O . SER B 1 382 ? -21.078 -36.625 -14.438 1 94.38 382 SER B O 1
ATOM 7907 N N . MET B 1 383 ? -19.609 -35.031 -13.781 1 94.62 383 MET B N 1
ATOM 7908 C CA . MET B 1 383 ? -18.75 -36 -13.141 1 94.62 383 MET B CA 1
ATOM 7909 C C . MET B 1 383 ? -19.438 -36.625 -11.922 1 94.62 383 MET B C 1
ATOM 7911 O O . MET B 1 383 ? -19.406 -37.844 -11.734 1 94.62 383 MET B O 1
ATOM 7915 N N . LEU B 1 384 ? -20.016 -35.812 -11.133 1 93.88 384 LEU B N 1
ATOM 7916 C CA . LEU B 1 384 ? -20.672 -36.312 -9.914 1 93.88 384 LEU B CA 1
ATOM 7917 C C . LEU B 1 384 ? -21.844 -37.219 -10.258 1 93.88 384 LEU B C 1
ATOM 7919 O O . LEU B 1 384 ? -22.047 -38.25 -9.594 1 93.88 384 LEU B O 1
ATOM 7923 N N . ASP B 1 385 ? -22.578 -36.875 -11.258 1 93.56 385 ASP B N 1
A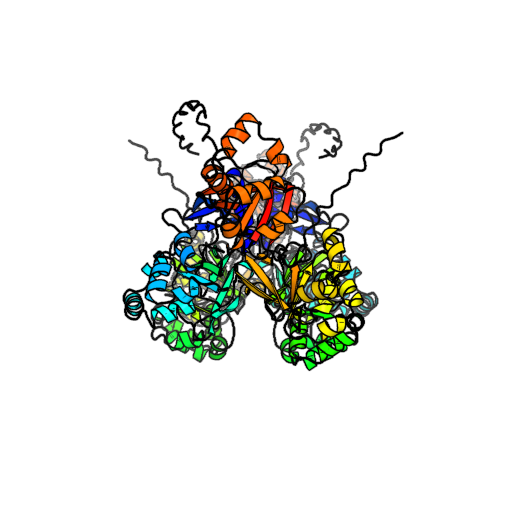TOM 7924 C CA . ASP B 1 385 ? -23.672 -37.719 -11.727 1 93.56 385 ASP B CA 1
ATOM 7925 C C . ASP B 1 385 ? -23.141 -39.062 -12.203 1 93.56 385 ASP B C 1
ATOM 7927 O O . ASP B 1 385 ? -23.75 -40.125 -11.938 1 93.56 385 ASP B O 1
ATOM 7931 N N . ALA B 1 386 ? -22.078 -39.031 -12.906 1 94.56 386 ALA B N 1
ATOM 7932 C CA . ALA B 1 386 ? -21.453 -40.281 -13.391 1 94.56 386 ALA B CA 1
ATOM 7933 C C . ALA B 1 386 ? -21 -41.156 -12.234 1 94.56 386 ALA B C 1
ATOM 7935 O O . ALA B 1 386 ? -21.156 -42.375 -12.266 1 94.56 386 ALA B O 1
ATOM 7936 N N . PHE B 1 387 ? -20.406 -40.562 -11.25 1 94.69 387 PHE B N 1
ATOM 7937 C CA . PHE B 1 387 ? -19.984 -41.312 -10.07 1 94.69 387 PHE B CA 1
ATOM 7938 C C . PHE B 1 387 ? -21.172 -41.938 -9.375 1 94.69 387 PHE B C 1
ATOM 7940 O O . PHE B 1 387 ? -21.094 -43.094 -8.938 1 94.69 387 PHE B O 1
ATOM 7947 N N . LYS B 1 388 ? -22.188 -41.188 -9.234 1 92.94 388 LYS B N 1
ATOM 7948 C CA . LYS B 1 388 ? -23.406 -41.688 -8.609 1 92.94 388 LYS B CA 1
ATOM 7949 C C . LYS B 1 388 ? -23.969 -42.875 -9.383 1 92.94 388 LYS B C 1
ATOM 7951 O O . LYS B 1 388 ? -24.312 -43.906 -8.797 1 92.94 388 LYS B O 1
ATOM 7956 N N . SER B 1 389 ? -24.094 -42.719 -10.664 1 93.12 389 SER B N 1
ATOM 7957 C CA . SER B 1 389 ? -24.625 -43.781 -11.523 1 93.12 389 SER B CA 1
ATOM 7958 C C . SER B 1 389 ? -23.766 -45.031 -11.469 1 93.12 389 SER B C 1
ATOM 7960 O O . SER B 1 389 ? -24.281 -46.156 -11.602 1 93.12 389 SER B O 1
ATOM 7962 N N . ALA B 1 390 ? -22.469 -44.844 -11.242 1 94 390 ALA B N 1
ATOM 7963 C CA . ALA B 1 390 ? -21.531 -45.969 -11.219 1 94 390 ALA B CA 1
ATOM 7964 C C . ALA B 1 390 ? -21.438 -46.562 -9.812 1 94 390 ALA B C 1
ATOM 7966 O O . ALA B 1 390 ? -20.75 -47.562 -9.602 1 94 390 ALA B O 1
ATOM 7967 N N . GLY B 1 391 ? -22.094 -45.906 -8.828 1 92.25 391 GLY B N 1
ATOM 7968 C CA . GLY B 1 391 ? -22.047 -46.406 -7.453 1 92.25 391 GLY B CA 1
ATOM 7969 C C . GLY B 1 391 ? -20.688 -46.188 -6.801 1 92.25 391 GLY B C 1
ATOM 7970 O O . GLY B 1 391 ? -20.266 -47 -5.988 1 92.25 391 GLY B O 1
ATOM 7971 N N . LEU B 1 392 ? -19.984 -45.219 -7.18 1 92.44 392 LEU B N 1
ATOM 7972 C CA . LEU B 1 392 ? -18.609 -45 -6.715 1 92.44 392 LEU B CA 1
ATOM 7973 C C . LEU B 1 392 ? -18.531 -43.875 -5.715 1 92.44 392 LEU B C 1
ATOM 7975 O O . LEU B 1 392 ? -17.438 -43.531 -5.242 1 92.44 392 LEU B O 1
ATOM 7979 N N . LEU B 1 393 ? -19.594 -43.281 -5.383 1 88.94 393 LEU B N 1
ATOM 7980 C CA . LEU B 1 393 ? -19.594 -42.125 -4.48 1 88.94 393 LEU B CA 1
ATOM 7981 C C . LEU B 1 393 ? -19.047 -42.531 -3.111 1 88.94 393 LEU B C 1
ATOM 7983 O O . LEU B 1 393 ? -18.281 -41.781 -2.5 1 88.94 393 LEU B O 1
ATOM 7987 N N . GLU B 1 394 ? -19.453 -43.656 -2.646 1 86.81 394 GLU B N 1
ATOM 7988 C CA . GLU B 1 394 ? -19 -44.125 -1.343 1 86.81 394 GLU B CA 1
ATOM 7989 C C . GLU B 1 394 ? -17.5 -44.406 -1.353 1 86.81 394 GLU B C 1
ATOM 7991 O O . GLU B 1 394 ? -16.812 -44.188 -0.358 1 86.81 394 GLU B O 1
ATOM 7996 N N . VAL B 1 395 ? -17.031 -44.906 -2.438 1 85.81 395 VAL B N 1
ATOM 7997 C CA . VAL B 1 395 ? -15.609 -45.219 -2.596 1 85.81 395 VAL B CA 1
ATOM 7998 C C . VAL B 1 395 ? -14.797 -43.906 -2.508 1 85.81 395 VAL B C 1
ATOM 8000 O O . VAL B 1 395 ? -13.742 -43.875 -1.874 1 85.81 395 VAL B O 1
ATOM 8003 N N . LEU B 1 396 ? -15.305 -43 -3.146 1 86.5 396 LEU B N 1
ATOM 8004 C CA . LEU B 1 396 ? -14.625 -41.719 -3.131 1 86.5 396 LEU B CA 1
ATOM 8005 C C . LEU B 1 396 ? -14.633 -41.125 -1.729 1 86.5 396 LEU B C 1
ATOM 8007 O O . LEU B 1 396 ? -13.641 -40.531 -1.301 1 86.5 396 LEU B O 1
ATOM 8011 N N . GLN B 1 397 ? -15.688 -41.25 -1.048 1 83.25 397 GLN B N 1
ATOM 8012 C CA . GLN B 1 397 ? -15.836 -40.688 0.289 1 83.25 397 GLN B CA 1
ATOM 8013 C C . GLN B 1 397 ? -14.906 -41.375 1.287 1 83.25 397 GLN B C 1
ATOM 8015 O O . GLN B 1 397 ? -14.516 -40.781 2.291 1 83.25 397 GLN B O 1
ATOM 8020 N N . ALA B 1 398 ? -14.562 -42.531 0.966 1 83.88 398 ALA B N 1
ATOM 8021 C CA . ALA B 1 398 ? -13.719 -43.312 1.858 1 83.88 398 ALA B CA 1
ATOM 8022 C C . ALA B 1 398 ? -12.242 -42.938 1.681 1 83.88 398 ALA B C 1
ATOM 8024 O O . ALA B 1 398 ? -11.414 -43.25 2.537 1 83.88 398 ALA B O 1
ATOM 8025 N N . GLN B 1 399 ? -12.016 -42.344 0.582 1 84.69 399 GLN B N 1
ATOM 8026 C CA . GLN B 1 399 ? -10.625 -42 0.299 1 84.69 399 GLN B CA 1
ATOM 8027 C C . GLN B 1 399 ? -10.156 -40.844 1.172 1 84.69 399 GLN B C 1
ATOM 8029 O O . GLN B 1 399 ? -10.953 -40 1.55 1 84.69 399 GLN B O 1
ATOM 8034 N N . ARG B 1 400 ? -8.875 -40.969 1.585 1 85.69 400 ARG B N 1
ATOM 8035 C CA . ARG B 1 400 ? -8.195 -39.875 2.277 1 85.69 400 ARG B CA 1
ATOM 8036 C C . ARG B 1 400 ? -6.895 -39.531 1.575 1 85.69 400 ARG B C 1
ATOM 8038 O O . ARG B 1 400 ? -6.234 -40.375 0.99 1 85.69 400 ARG B O 1
ATOM 8045 N N . GLN B 1 401 ? -6.625 -38.281 1.492 1 91.62 401 GLN B N 1
ATOM 8046 C CA . GLN B 1 401 ? -5.375 -37.781 0.938 1 91.62 401 GLN B CA 1
ATOM 8047 C C . GLN B 1 401 ? -5.234 -38.156 -0.535 1 91.62 401 GLN B C 1
ATOM 8049 O O . GLN B 1 401 ? -4.23 -38.75 -0.935 1 91.62 401 GLN B O 1
ATOM 8054 N N . TYR B 1 402 ? -6.254 -37.875 -1.292 1 95.19 402 TYR B N 1
ATOM 8055 C CA . TYR B 1 402 ? -6.27 -38.188 -2.717 1 95.19 402 TYR B CA 1
ATOM 8056 C C . TYR B 1 402 ? -6.406 -36.906 -3.553 1 95.19 402 TYR B C 1
ATOM 8058 O O . TYR B 1 402 ? -6.562 -35.812 -3.01 1 95.19 402 TYR B O 1
ATOM 8066 N N . SER B 1 403 ? -6.258 -37.031 -4.879 1 96.94 403 SER B N 1
ATOM 8067 C CA . SER B 1 403 ? -6.48 -35.938 -5.816 1 96.94 403 SER B CA 1
ATOM 8068 C C . SER B 1 403 ? -7.551 -36.312 -6.844 1 96.94 403 SER B C 1
ATOM 8070 O O . SER B 1 403 ? -7.516 -37.375 -7.434 1 96.94 403 SER B O 1
ATOM 8072 N N . LEU B 1 404 ? -8.508 -35.469 -6.938 1 96.69 404 LEU B N 1
ATOM 8073 C CA . LEU B 1 404 ? -9.578 -35.688 -7.914 1 96.69 404 LEU B CA 1
ATOM 8074 C C . LEU B 1 404 ? -9.383 -34.781 -9.125 1 96.69 404 LEU B C 1
ATOM 8076 O O . LEU B 1 404 ? -9.195 -33.562 -8.977 1 96.69 404 LEU B O 1
ATOM 8080 N N . LEU B 1 405 ? -9.359 -35.344 -10.297 1 97.31 405 LEU B N 1
ATOM 8081 C CA . LEU B 1 405 ? -9.328 -34.625 -11.555 1 97.31 405 LEU B CA 1
ATOM 8082 C C . LEU B 1 405 ? -10.742 -34.406 -12.094 1 97.31 405 LEU B C 1
ATOM 8084 O O . LEU B 1 405 ? -11.43 -35.375 -12.438 1 97.31 405 LEU B O 1
ATOM 8088 N N . VAL B 1 406 ? -11.125 -33.156 -12.18 1 96.62 406 VAL B N 1
ATOM 8089 C CA . VAL B 1 406 ? -12.5 -32.844 -12.57 1 96.62 406 VAL B CA 1
ATOM 8090 C C . VAL B 1 406 ? -12.516 -32.219 -13.969 1 96.62 406 VAL B C 1
ATOM 8092 O O . VAL B 1 406 ? -12.18 -31.047 -14.141 1 96.62 406 VAL B O 1
ATOM 8095 N N . PRO B 1 407 ? -13.023 -33 -14.945 1 96.69 407 PRO B N 1
ATOM 8096 C CA . PRO B 1 407 ? -13.109 -32.438 -16.312 1 96.69 407 PRO B CA 1
ATOM 8097 C C . PRO B 1 407 ? -14.25 -31.453 -16.484 1 96.69 407 PRO B C 1
ATOM 8099 O O . PRO B 1 407 ? -15.195 -31.453 -15.688 1 96.69 407 PRO B O 1
ATOM 8102 N N . ASP B 1 408 ? -14.078 -30.688 -17.516 1 94.75 408 ASP B N 1
ATOM 8103 C CA . ASP B 1 408 ? -15.18 -29.812 -17.891 1 94.75 408 ASP B CA 1
ATOM 8104 C C . ASP B 1 408 ? -16.422 -30.609 -18.25 1 94.75 408 ASP B C 1
ATOM 8106 O O . ASP B 1 408 ? -16.344 -31.656 -18.891 1 94.75 408 ASP B O 1
ATOM 8110 N N . ASP B 1 409 ? -17.594 -30.094 -17.859 1 95.12 409 ASP B N 1
ATOM 8111 C CA . ASP B 1 409 ? -18.859 -30.797 -18.078 1 95.12 409 ASP B CA 1
ATOM 8112 C C . ASP B 1 409 ? -19.094 -31.031 -19.578 1 95.12 409 ASP B C 1
ATOM 8114 O O . ASP B 1 409 ? -19.641 -32.062 -19.969 1 95.12 409 ASP B O 1
ATOM 8118 N N . SER B 1 410 ? -18.703 -30.062 -20.375 1 94.56 410 SER B N 1
ATOM 8119 C CA . SER B 1 410 ? -18.938 -30.141 -21.812 1 94.56 410 SER B CA 1
ATOM 8120 C C . SER B 1 410 ? -18.156 -31.312 -22.438 1 94.56 410 SER B C 1
ATOM 8122 O O . SER B 1 410 ? -18.547 -31.828 -23.484 1 94.56 410 SER B O 1
ATOM 8124 N N . SER B 1 411 ? -17.094 -31.719 -21.781 1 95 411 SER B N 1
ATOM 8125 C CA . SER B 1 411 ? -16.25 -32.781 -22.344 1 95 411 SER B CA 1
ATOM 8126 C C . SER B 1 411 ? -16.953 -34.125 -22.25 1 95 411 SER B C 1
ATOM 8128 O O . SER B 1 411 ? -16.594 -35.062 -22.984 1 95 411 SER B O 1
ATOM 8130 N N . PHE B 1 412 ? -17.938 -34.312 -21.391 1 95.06 412 PHE B N 1
ATOM 8131 C CA . PHE B 1 412 ? -18.688 -35.531 -21.25 1 95.06 412 PHE B CA 1
ATOM 8132 C C . PHE B 1 412 ? -19.625 -35.75 -22.438 1 95.06 412 PHE B C 1
ATOM 8134 O O . PHE B 1 412 ? -20.125 -36.875 -22.641 1 95.06 412 PHE B O 1
ATOM 8141 N N . LEU B 1 413 ? -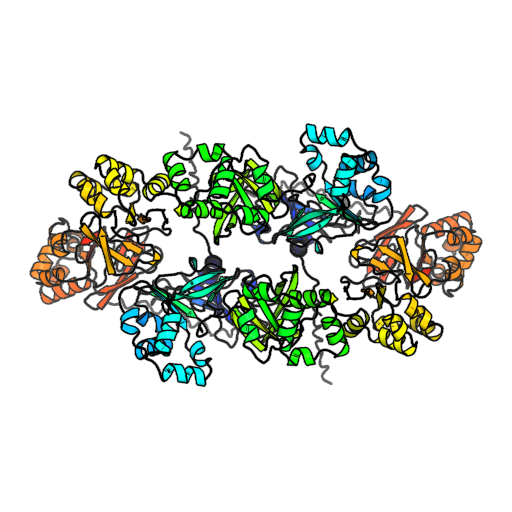19.859 -34.688 -23.219 1 93.56 413 LEU B N 1
ATOM 8142 C CA . LEU B 1 413 ? -20.766 -34.75 -24.359 1 93.56 413 LEU B CA 1
ATOM 8143 C C . LEU B 1 413 ? -20.031 -35.219 -25.625 1 93.56 413 LEU B C 1
ATOM 8145 O O . LEU B 1 413 ? -20.656 -35.5 -26.641 1 93.56 413 LEU B O 1
ATOM 8149 N N . ASP B 1 414 ? -18.75 -35.281 -25.516 1 93.25 414 ASP B N 1
ATOM 8150 C CA . ASP B 1 414 ? -17.969 -35.812 -26.641 1 93.25 414 ASP B CA 1
ATOM 8151 C C . ASP B 1 414 ? -18.375 -37.219 -27 1 93.25 414 ASP B C 1
ATOM 8153 O O . ASP B 1 414 ? -18.391 -38.094 -26.125 1 93.25 414 ASP B O 1
ATOM 8157 N N . PRO B 1 415 ? -18.672 -37.531 -28.266 1 91.5 415 PRO B N 1
ATOM 8158 C CA . PRO B 1 415 ? -19.109 -38.875 -28.672 1 91.5 415 PRO B CA 1
ATOM 8159 C C . PRO B 1 415 ? -18.094 -39.969 -28.328 1 91.5 415 PRO B C 1
ATOM 8161 O O . PRO B 1 415 ? -18.469 -41.062 -27.953 1 91.5 415 PRO B O 1
ATOM 8164 N N . ALA B 1 416 ? -16.844 -39.625 -28.531 1 87.25 416 ALA B N 1
ATOM 8165 C CA . ALA B 1 416 ? -15.805 -40.594 -28.219 1 87.25 416 ALA B CA 1
ATOM 8166 C C . ALA B 1 416 ? -15.805 -40.938 -26.734 1 87.25 416 ALA B C 1
ATOM 8168 O O . ALA B 1 416 ? -15.594 -42.094 -26.359 1 87.25 416 ALA B O 1
ATOM 8169 N N . VAL B 1 417 ? -16.062 -39.969 -25.906 1 93.75 417 VAL B N 1
ATOM 8170 C CA . VAL B 1 417 ? -16.109 -40.156 -24.469 1 93.75 417 VAL B CA 1
ATOM 8171 C C . VAL B 1 417 ? -17.344 -40.969 -24.094 1 93.75 417 VAL B C 1
ATOM 8173 O O . VAL B 1 417 ? -17.25 -41.906 -23.281 1 93.75 417 VAL B O 1
ATOM 8176 N N . GLN B 1 418 ? -18.438 -40.656 -24.734 1 93.94 418 GLN B N 1
ATOM 8177 C CA . GLN B 1 418 ? -19.688 -41.375 -24.453 1 93.94 418 GLN B CA 1
ATOM 8178 C C . GLN B 1 418 ? -19.578 -42.844 -24.797 1 93.94 418 GLN B C 1
ATOM 8180 O O . GLN B 1 418 ? -20.078 -43.688 -24.062 1 93.94 418 GLN B O 1
ATOM 8185 N N . ALA B 1 419 ? -18.938 -43.094 -25.859 1 92.31 419 ALA B N 1
ATOM 8186 C CA . ALA B 1 419 ? -18.781 -44.5 -26.297 1 92.31 419 ALA B CA 1
ATOM 8187 C C . ALA B 1 419 ? -18 -45.312 -25.266 1 92.31 419 ALA B C 1
ATOM 8189 O O . ALA B 1 419 ? -18.344 -46.438 -24.984 1 92.31 419 ALA B O 1
ATOM 8190 N N . VAL B 1 420 ? -17.031 -44.688 -24.734 1 92.31 420 VAL B N 1
ATOM 8191 C CA . VAL B 1 420 ? -16.203 -45.406 -23.766 1 92.31 420 VAL B CA 1
ATOM 8192 C C . VAL B 1 420 ? -16.953 -45.531 -22.438 1 92.31 420 VAL B C 1
ATOM 8194 O O . VAL B 1 420 ? -16.875 -46.562 -21.75 1 92.31 420 VAL B O 1
ATOM 8197 N N . LEU B 1 421 ? -17.641 -44.5 -22.062 1 92.81 421 LEU B N 1
ATOM 8198 C CA . LEU B 1 421 ? -18.375 -44.469 -20.797 1 92.81 421 LEU B CA 1
ATOM 8199 C C . LEU B 1 421 ? -19.484 -45.531 -20.797 1 92.81 421 LEU B C 1
ATOM 8201 O O . LEU B 1 421 ? -19.812 -46.094 -19.75 1 92.81 421 LEU B O 1
ATOM 8205 N N . GLU B 1 422 ? -20.031 -45.812 -21.938 1 91.88 422 GLU B N 1
ATOM 8206 C CA . GLU B 1 422 ? -21.078 -46.812 -22.047 1 91.88 422 GLU B CA 1
ATOM 8207 C C . GLU B 1 422 ? -20.562 -48.188 -21.703 1 91.88 422 GLU B C 1
ATOM 8209 O O . GLU B 1 422 ? -21.281 -49.031 -21.156 1 91.88 422 GLU B O 1
ATOM 8214 N N . VAL B 1 423 ? -19.328 -48.438 -21.984 1 92.38 423 VAL B N 1
ATOM 8215 C CA . VAL B 1 423 ? -18.766 -49.781 -21.812 1 92.38 423 VAL B CA 1
ATOM 8216 C C . VAL B 1 423 ? -18.047 -49.875 -20.469 1 92.38 423 VAL B C 1
ATOM 8218 O O . VAL B 1 423 ? -18.125 -50.875 -19.781 1 92.38 423 VAL B O 1
ATOM 8221 N N . ASN B 1 424 ? -17.359 -48.844 -20.047 1 93.62 424 ASN B N 1
ATOM 8222 C CA . ASN B 1 424 ? -16.469 -48.906 -18.906 1 93.62 424 ASN B CA 1
ATOM 8223 C C . ASN B 1 424 ? -16.547 -47.656 -18.047 1 93.62 424 ASN B C 1
ATOM 8225 O O . ASN B 1 424 ? -15.516 -47.031 -17.75 1 93.62 424 ASN B O 1
ATOM 8229 N N . GLN B 1 425 ? -17.641 -47.281 -17.656 1 94.5 425 GLN B N 1
ATOM 8230 C CA . GLN B 1 425 ? -17.875 -46.031 -16.922 1 94.5 425 GLN B CA 1
ATOM 8231 C C . GLN B 1 425 ? -17.094 -46.031 -15.609 1 94.5 425 GLN B C 1
ATOM 8233 O O . GLN B 1 425 ? -16.438 -45.031 -15.273 1 94.5 425 GLN B O 1
ATOM 8238 N N . ALA B 1 426 ? -17.172 -47.062 -14.867 1 95.19 426 ALA B N 1
ATOM 8239 C CA . ALA B 1 426 ? -16.516 -47.125 -13.555 1 95.19 426 ALA B CA 1
ATOM 8240 C C . ALA B 1 426 ? -15.008 -46.969 -13.672 1 95.19 426 ALA B C 1
ATOM 8242 O O . ALA B 1 426 ? -14.398 -46.25 -12.883 1 95.19 426 ALA B O 1
ATOM 8243 N N . LYS B 1 427 ? -14.453 -47.594 -14.641 1 95.25 427 LYS B N 1
ATOM 8244 C CA . LYS B 1 427 ? -13.008 -47.531 -14.836 1 95.25 427 LYS B CA 1
ATOM 8245 C C . LYS B 1 427 ? -12.578 -46.094 -15.219 1 95.25 427 LYS B C 1
ATOM 8247 O O . LYS B 1 427 ? -11.594 -45.594 -14.68 1 95.25 427 LYS B O 1
ATOM 8252 N N . VAL B 1 428 ? -13.305 -45.5 -16.125 1 96.5 428 VAL B N 1
ATOM 8253 C CA . VAL B 1 428 ? -12.984 -44.156 -16.562 1 96.5 428 VAL B CA 1
ATOM 8254 C C . VAL B 1 428 ? -13.031 -43.219 -15.359 1 96.5 428 VAL B C 1
ATOM 8256 O O . VAL B 1 428 ? -12.141 -42.375 -15.203 1 96.5 428 VAL B O 1
ATOM 8259 N N . LEU B 1 429 ? -14.023 -43.375 -14.539 1 96.5 429 LEU B N 1
ATOM 8260 C CA . LEU B 1 429 ? -14.188 -42.5 -13.383 1 96.5 429 LEU B CA 1
ATOM 8261 C C . LEU B 1 429 ? -13.086 -42.75 -12.359 1 96.5 429 LEU B C 1
ATOM 8263 O O . LEU B 1 429 ? -12.523 -41.781 -11.805 1 96.5 429 LEU B O 1
ATOM 8267 N N . GLN B 1 430 ? -12.758 -43.938 -12.086 1 96.06 430 GLN B N 1
ATOM 8268 C CA . GLN B 1 430 ? -11.695 -44.281 -11.148 1 96.06 430 GLN B CA 1
ATOM 8269 C C . GLN B 1 430 ? -10.344 -43.781 -11.633 1 96.06 430 GLN B C 1
ATOM 8271 O O . GLN B 1 430 ? -9.461 -43.469 -10.828 1 96.06 430 GLN B O 1
ATOM 8276 N N . ASP B 1 431 ? -10.203 -43.656 -12.938 1 96.81 431 ASP B N 1
ATOM 8277 C CA . ASP B 1 431 ? -8.969 -43.156 -13.523 1 96.81 431 ASP B CA 1
ATOM 8278 C C . ASP B 1 431 ? -8.852 -41.625 -13.352 1 96.81 431 ASP B C 1
ATOM 8280 O O . ASP B 1 431 ? -7.812 -41.031 -13.648 1 96.81 431 ASP B O 1
ATOM 8284 N N . HIS B 1 432 ? -9.883 -41 -12.82 1 97.69 432 HIS B N 1
ATOM 8285 C CA . HIS B 1 432 ? -9.836 -39.594 -12.531 1 97.69 432 HIS B CA 1
ATOM 8286 C C . HIS B 1 432 ? -9.578 -39.344 -11.047 1 97.69 432 HIS B C 1
ATOM 8288 O O . HIS B 1 432 ? -9.633 -38.188 -10.586 1 97.69 432 HIS B O 1
ATOM 8294 N N . VAL B 1 433 ? -9.305 -40.406 -10.336 1 97.25 433 VAL B N 1
ATOM 8295 C CA . VAL B 1 433 ? -8.953 -40.312 -8.922 1 97.25 433 VAL B CA 1
ATOM 8296 C C . VAL B 1 433 ? -7.516 -40.781 -8.727 1 97.25 433 VAL B C 1
ATOM 8298 O O . VAL B 1 433 ? -7.227 -41.969 -8.844 1 97.25 433 VAL B O 1
ATOM 8301 N N . ILE B 1 434 ? -6.648 -39.844 -8.383 1 97.56 434 ILE B N 1
ATOM 8302 C CA . ILE B 1 434 ? -5.254 -40.188 -8.117 1 97.56 434 ILE B CA 1
ATOM 8303 C C . ILE B 1 434 ? -5.094 -40.594 -6.664 1 97.56 434 ILE B C 1
ATOM 8305 O O . ILE B 1 434 ? -5.582 -39.938 -5.754 1 97.56 434 ILE B O 1
ATOM 8309 N N . LYS B 1 435 ? -4.324 -41.594 -6.367 1 95.38 435 LYS B N 1
ATOM 8310 C CA . LYS B 1 435 ? -4.211 -42.219 -5.043 1 95.38 435 LYS B CA 1
ATOM 8311 C C . LYS B 1 435 ? -3.461 -41.281 -4.082 1 95.38 435 LYS B C 1
ATOM 8313 O O . LYS B 1 435 ? -3.654 -41.375 -2.867 1 95.38 435 LYS B O 1
ATOM 8318 N N . GLN B 1 436 ? -2.693 -40.438 -4.598 1 94.94 436 GLN B N 1
ATOM 8319 C CA . GLN B 1 436 ? -1.896 -39.531 -3.77 1 94.94 436 GLN B CA 1
ATOM 8320 C C . GLN B 1 436 ? -2.482 -38.125 -3.766 1 94.94 436 GLN B C 1
ATOM 8322 O O . GLN B 1 436 ? -3.053 -37.688 -4.766 1 94.94 436 GLN B O 1
ATOM 8327 N N . ARG B 1 437 ? -2.391 -37.531 -2.594 1 94.94 437 ARG B N 1
ATOM 8328 C CA . ARG B 1 437 ? -2.678 -36.094 -2.527 1 94.94 437 ARG B CA 1
ATOM 8329 C C . ARG B 1 437 ? -1.526 -35.281 -3.105 1 94.94 437 ARG B C 1
ATOM 8331 O O . ARG B 1 437 ? -0.455 -35.188 -2.502 1 94.94 437 ARG B O 1
ATOM 8338 N N . LEU B 1 438 ? -1.754 -34.75 -4.254 1 94 438 LEU B N 1
ATOM 8339 C CA . LEU B 1 438 ? -0.7 -34 -4.945 1 94 438 LEU B CA 1
ATOM 8340 C C . LEU B 1 438 ? -1.153 -32.594 -5.281 1 94 438 LEU B C 1
ATOM 8342 O O . LEU B 1 438 ? -2.152 -32.406 -5.977 1 94 438 LEU B O 1
ATOM 8346 N N . GLN B 1 439 ? -0.372 -31.672 -4.805 1 91.19 439 GLN B N 1
ATOM 8347 C CA . GLN B 1 439 ? -0.599 -30.297 -5.207 1 91.19 439 GLN B CA 1
ATOM 8348 C C . GLN B 1 439 ? -0.053 -30.031 -6.609 1 91.19 439 GLN B C 1
ATOM 8350 O O . GLN B 1 439 ? 0.777 -30.797 -7.109 1 91.19 439 GLN B O 1
ATOM 8355 N N . ARG B 1 440 ? -0.619 -28.953 -7.168 1 90.44 440 ARG B N 1
ATOM 8356 C CA . ARG B 1 440 ? -0.15 -28.562 -8.492 1 90.44 440 ARG B CA 1
ATOM 8357 C C . ARG B 1 440 ? 1.354 -28.312 -8.492 1 90.44 440 ARG B C 1
ATOM 8359 O O . ARG B 1 440 ? 2.043 -28.641 -9.461 1 90.44 440 ARG B O 1
ATOM 8366 N N . THR B 1 441 ? 1.901 -27.828 -7.41 1 88.5 441 THR B N 1
ATOM 8367 C CA . THR B 1 441 ? 3.305 -27.453 -7.285 1 88.5 441 THR B CA 1
ATOM 8368 C C . THR B 1 441 ? 4.191 -28.688 -7.172 1 88.5 441 THR B C 1
ATOM 8370 O O . THR B 1 441 ? 5.41 -28.594 -7.309 1 88.5 441 THR B O 1
ATOM 8373 N N . GLN B 1 442 ? 3.58 -29.828 -6.938 1 90.38 442 GLN B N 1
ATOM 8374 C CA . GLN B 1 442 ? 4.328 -31.078 -6.785 1 90.38 442 GLN B CA 1
ATOM 8375 C C . GLN B 1 442 ? 4.379 -31.859 -8.094 1 90.38 442 GLN B C 1
ATOM 8377 O O . GLN B 1 442 ? 5.062 -32.875 -8.195 1 90.38 442 GLN B O 1
ATOM 8382 N N . LEU B 1 443 ? 3.658 -31.406 -9.062 1 91.44 443 LEU B N 1
ATOM 8383 C CA . LEU B 1 443 ? 3.637 -32.062 -10.352 1 91.44 443 LEU B CA 1
ATOM 8384 C C . LEU B 1 443 ? 4.852 -31.688 -11.188 1 91.44 443 LEU B C 1
ATOM 8386 O O . LEU B 1 443 ? 5.328 -30.547 -11.109 1 91.44 443 LEU B O 1
ATOM 8390 N N . HIS B 1 444 ? 5.328 -32.688 -11.891 1 90.31 444 HIS B N 1
ATOM 8391 C CA . HIS B 1 444 ? 6.477 -32.406 -12.758 1 90.31 444 HIS B CA 1
ATOM 8392 C C . HIS B 1 444 ? 6.402 -33.219 -14.039 1 90.31 444 HIS B C 1
ATOM 8394 O O . HIS B 1 444 ? 5.621 -34.188 -14.125 1 90.31 444 HIS B O 1
ATOM 8400 N N . HIS B 1 445 ? 7.152 -32.844 -14.992 1 90.5 445 HIS B N 1
ATOM 8401 C CA . HIS B 1 445 ? 7.141 -33.5 -16.297 1 90.5 445 HIS B CA 1
ATOM 8402 C C . HIS B 1 445 ? 7.633 -34.938 -16.203 1 90.5 445 HIS B C 1
ATOM 8404 O O . HIS B 1 445 ? 8.688 -35.188 -15.617 1 90.5 445 HIS B O 1
ATOM 8410 N N . GLY B 1 446 ? 6.914 -35.875 -16.781 1 89.94 446 GLY B N 1
ATOM 8411 C CA . GLY B 1 446 ? 7.297 -37.281 -16.812 1 89.94 446 GLY B CA 1
ATOM 8412 C C . GLY B 1 446 ? 6.824 -38.062 -15.594 1 89.94 446 GLY B C 1
ATOM 8413 O O . GLY B 1 446 ? 7.004 -39.25 -15.516 1 89.94 446 GLY B O 1
ATOM 8414 N N . GLN B 1 447 ? 6.234 -37.281 -14.719 1 93.81 447 GLN B N 1
ATOM 8415 C CA . GLN B 1 447 ? 5.695 -37.938 -13.539 1 93.81 447 GLN B CA 1
ATOM 8416 C C . GLN B 1 447 ? 4.602 -38.938 -13.906 1 93.81 447 GLN B C 1
ATOM 8418 O O . GLN B 1 447 ? 3.809 -38.688 -14.82 1 93.81 447 GLN B O 1
ATOM 8423 N N . ILE B 1 448 ? 4.633 -40.094 -13.234 1 95.38 448 ILE B N 1
ATOM 8424 C CA . ILE B 1 448 ? 3.596 -41.094 -13.438 1 95.38 448 ILE B CA 1
ATOM 8425 C C . ILE B 1 448 ? 2.67 -41.125 -12.219 1 95.38 448 ILE B C 1
ATOM 8427 O O . ILE B 1 448 ? 3.131 -41.281 -11.086 1 95.38 448 ILE B O 1
ATOM 8431 N N . LEU B 1 449 ? 1.424 -41 -12.492 1 97.12 449 LEU B N 1
ATOM 8432 C CA . LEU B 1 449 ? 0.427 -40.969 -11.43 1 97.12 449 LEU B CA 1
ATOM 8433 C C . LEU B 1 449 ? -0.402 -42.25 -11.445 1 97.12 449 LEU B C 1
ATOM 8435 O O . LEU B 1 449 ? -0.932 -42.656 -12.492 1 97.12 449 LEU B O 1
ATOM 8439 N N . GLU B 1 450 ? -0.489 -42.844 -10.32 1 97.69 450 GLU B N 1
ATOM 8440 C CA . GLU B 1 450 ? -1.322 -44.031 -10.219 1 97.69 450 GLU B CA 1
ATOM 8441 C C . GLU B 1 450 ? -2.744 -43.688 -9.789 1 97.69 450 GLU B C 1
ATOM 8443 O O . GLU B 1 450 ? -2.941 -42.938 -8.828 1 97.69 450 GLU B O 1
ATOM 8448 N N . THR B 1 451 ? -3.713 -44.219 -10.523 1 97.31 451 THR B N 1
ATOM 8449 C CA . THR B 1 451 ? -5.109 -43.906 -10.242 1 97.31 451 THR B CA 1
ATOM 8450 C C . THR B 1 451 ? -5.742 -45 -9.375 1 97.31 451 THR B C 1
ATOM 8452 O O . THR B 1 451 ? -5.125 -46.031 -9.117 1 97.31 451 THR B O 1
ATOM 8455 N N . LEU B 1 452 ? -6.891 -44.75 -8.898 1 95.38 452 LEU B N 1
ATOM 8456 C CA . LEU B 1 452 ? -7.652 -45.719 -8.125 1 95.38 452 LEU B CA 1
ATOM 8457 C C . LEU B 1 452 ? -8.008 -46.938 -8.977 1 95.38 452 LEU B C 1
ATOM 8459 O O . LEU B 1 452 ? -8.141 -48.031 -8.461 1 95.38 452 LEU B O 1
ATOM 8463 N N . GLY B 1 453 ? -8.172 -46.719 -10.266 1 93.94 453 GLY B N 1
ATOM 8464 C CA . GLY B 1 453 ? -8.477 -47.812 -11.188 1 93.94 453 GLY B CA 1
ATOM 8465 C C . GLY B 1 453 ? -7.262 -48.625 -11.57 1 93.94 453 GLY B C 1
ATOM 8466 O O . GLY B 1 453 ? -7.375 -49.594 -12.32 1 93.94 453 GLY B O 1
ATOM 8467 N N . GLY B 1 454 ? -6.137 -48.219 -11.094 1 94.88 454 GLY B N 1
ATOM 8468 C CA . GLY B 1 454 ? -4.914 -48.938 -11.375 1 94.88 454 GLY B CA 1
ATOM 8469 C C . GLY B 1 454 ? -4.219 -48.469 -12.641 1 94.88 454 GLY B C 1
ATOM 8470 O O . GLY B 1 454 ? -3.197 -49.031 -13.039 1 94.88 454 GLY B O 1
ATOM 8471 N N . THR B 1 455 ? -4.742 -47.531 -13.227 1 96.5 455 THR B N 1
ATOM 8472 C CA . THR B 1 455 ? -4.152 -46.969 -14.438 1 96.5 455 THR B CA 1
ATOM 8473 C C . THR B 1 455 ? -3.027 -46 -14.094 1 96.5 455 THR B C 1
ATOM 8475 O O . THR B 1 455 ? -3.072 -45.312 -13.055 1 96.5 455 THR B O 1
ATOM 8478 N N . LYS B 1 456 ? -1.984 -46 -14.93 1 96.31 456 LYS B N 1
ATOM 8479 C CA . LYS B 1 456 ? -0.882 -45.031 -14.797 1 96.31 456 LYS B CA 1
ATOM 8480 C C . LYS B 1 456 ? -1.025 -43.906 -15.789 1 96.31 456 LYS B C 1
ATOM 8482 O O . LYS B 1 456 ? -1.102 -44.125 -17 1 96.31 456 LYS B O 1
ATOM 8487 N N . LEU B 1 457 ? -1.144 -42.719 -15.273 1 97.56 457 LEU B N 1
ATOM 8488 C CA . LEU B 1 457 ? -1.284 -41.531 -16.109 1 97.56 457 LEU B CA 1
ATOM 8489 C C . LEU B 1 457 ? 0.016 -40.75 -16.141 1 97.56 457 LEU B C 1
ATOM 8491 O O . LEU B 1 457 ? 0.705 -40.625 -15.125 1 97.56 457 LEU B O 1
ATOM 8495 N N . ARG B 1 458 ? 0.343 -40.125 -17.219 1 95.81 458 ARG B N 1
ATOM 8496 C CA . ARG B 1 458 ? 1.572 -39.375 -17.391 1 95.81 458 ARG B CA 1
ATOM 8497 C C . ARG B 1 458 ? 1.312 -37.875 -17.25 1 95.81 458 ARG B C 1
ATOM 8499 O O . ARG B 1 458 ? 0.294 -37.344 -17.719 1 95.81 458 ARG B O 1
ATOM 8506 N N . VAL B 1 459 ? 2.199 -37.188 -16.578 1 95.5 459 VAL B N 1
ATOM 8507 C CA . VAL B 1 459 ? 2.137 -35.719 -16.438 1 95.5 459 VAL B CA 1
ATOM 8508 C C . VAL B 1 459 ? 3.072 -35.062 -17.438 1 95.5 459 VAL B C 1
ATOM 8510 O O . VAL B 1 459 ? 4.219 -35.5 -17.609 1 95.5 459 VAL B O 1
ATOM 8513 N N . PHE B 1 460 ? 2.588 -34.094 -18.141 1 93.25 460 PHE B N 1
ATOM 8514 C CA . PHE B 1 460 ? 3.385 -33.312 -19.078 1 93.25 460 PHE B CA 1
ATOM 8515 C C . PHE B 1 460 ? 3.355 -31.844 -18.703 1 93.25 460 PHE B C 1
ATOM 8517 O O . PHE B 1 460 ? 2.283 -31.266 -18.531 1 93.25 460 PHE B O 1
ATOM 8524 N N . VAL B 1 461 ? 4.492 -31.328 -18.516 1 91.5 461 VAL B N 1
ATOM 8525 C CA . VAL B 1 461 ? 4.621 -29.906 -18.219 1 91.5 461 VAL B CA 1
ATOM 8526 C C . VAL B 1 461 ? 5.16 -29.172 -19.438 1 91.5 461 VAL B C 1
ATOM 8528 O O . VAL B 1 461 ? 6.184 -29.547 -20.016 1 91.5 461 VAL B O 1
ATOM 8531 N N . TYR B 1 462 ? 4.422 -28.188 -19.875 1 89.12 462 TYR B N 1
ATOM 8532 C CA . TYR B 1 462 ? 4.805 -27.281 -20.953 1 89.12 462 TYR B CA 1
ATOM 8533 C C . TYR B 1 462 ? 4.996 -25.859 -20.453 1 89.12 462 TYR B C 1
ATOM 8535 O O . TYR B 1 462 ? 4.863 -25.609 -19.25 1 89.12 462 TYR B O 1
ATOM 8543 N N . ARG B 1 463 ? 5.414 -25 -21.25 1 81.5 463 ARG B N 1
ATOM 8544 C CA . ARG B 1 463 ? 5.723 -23.641 -20.828 1 81.5 463 ARG B CA 1
ATOM 8545 C C . ARG B 1 463 ? 4.5 -22.953 -20.234 1 81.5 463 ARG B C 1
ATOM 8547 O O . ARG B 1 463 ? 4.602 -22.25 -19.234 1 81.5 463 ARG B O 1
ATOM 8554 N N . LYS B 1 464 ? 3.371 -23.172 -20.922 1 81 464 LYS B N 1
ATOM 8555 C CA . LYS B 1 464 ? 2.182 -22.438 -20.469 1 81 464 LYS B CA 1
ATOM 8556 C C . LYS B 1 464 ? 1.053 -23.406 -20.125 1 81 464 LYS B C 1
ATOM 8558 O O . LYS B 1 464 ? -0.114 -23.016 -20.062 1 81 464 LYS B O 1
ATOM 8563 N N . ALA B 1 465 ? 1.486 -24.656 -19.938 1 89.75 465 ALA B N 1
ATOM 8564 C CA . ALA B 1 465 ? 0.434 -25.625 -19.656 1 89.75 465 ALA B CA 1
ATOM 8565 C C . ALA B 1 465 ? 0.984 -26.812 -18.875 1 89.75 465 ALA B C 1
ATOM 8567 O O . ALA B 1 465 ? 2.182 -27.109 -18.938 1 89.75 465 ALA B O 1
ATOM 8568 N N . MET B 1 466 ? 0.134 -27.344 -18.141 1 92.56 466 MET B N 1
ATOM 8569 C CA . MET B 1 466 ? 0.376 -28.609 -17.469 1 92.56 466 MET B CA 1
ATOM 8570 C C . MET B 1 466 ? -0.761 -29.594 -17.75 1 92.56 466 MET B C 1
ATOM 8572 O O . MET B 1 466 ? -1.932 -29.266 -17.547 1 92.56 466 MET B O 1
ATOM 8576 N N . CYS B 1 467 ? -0.338 -30.734 -18.25 1 95.94 467 CYS B N 1
ATOM 8577 C CA . CYS B 1 467 ? -1.381 -31.656 -18.688 1 95.94 467 CYS B CA 1
ATOM 8578 C C . CYS B 1 467 ? -1.155 -33.031 -18.094 1 95.94 467 CYS B C 1
ATOM 8580 O O . CYS B 1 467 ? -0.018 -33.406 -17.812 1 95.94 467 CYS B O 1
ATOM 8582 N N . ILE B 1 468 ? -2.195 -33.688 -17.766 1 97.56 468 ILE B N 1
ATOM 8583 C CA . ILE B 1 468 ? -2.215 -35.125 -17.484 1 97.56 468 ILE B CA 1
ATOM 8584 C C . ILE B 1 468 ? -2.789 -35.875 -18.672 1 97.56 468 ILE B C 1
ATOM 8586 O O . ILE B 1 468 ? -3.979 -35.75 -18.984 1 97.56 468 ILE B O 1
ATOM 8590 N N . GLU B 1 469 ? -1.867 -36.656 -19.266 1 96.69 469 GLU B N 1
ATOM 8591 C CA . GLU B 1 469 ? -2.17 -37.156 -20.594 1 96.69 469 GLU B CA 1
ATOM 8592 C C . GLU B 1 469 ? -2.531 -36.031 -21.547 1 96.69 469 GLU B C 1
ATOM 8594 O O . GLU B 1 469 ? -1.761 -35.062 -21.703 1 96.69 469 GLU B O 1
ATOM 8599 N N . ASN B 1 470 ? -3.727 -36 -22.125 1 94.75 470 ASN B N 1
ATOM 8600 C CA . ASN B 1 470 ? -4.066 -34.875 -23.016 1 94.75 470 ASN B CA 1
ATOM 8601 C C . ASN B 1 470 ? -5.07 -33.938 -22.359 1 94.75 470 ASN B C 1
ATOM 8603 O O . ASN B 1 470 ? -5.645 -33.094 -23.031 1 94.75 470 ASN B O 1
ATOM 8607 N N . ALA B 1 471 ? -5.332 -34.125 -21.047 1 96.75 471 ALA B N 1
ATOM 8608 C CA . ALA B 1 471 ? -6.18 -33.188 -20.297 1 96.75 471 ALA B CA 1
ATOM 8609 C C . ALA B 1 471 ? -5.34 -32.188 -19.547 1 96.75 471 ALA B C 1
ATOM 8611 O O . ALA B 1 471 ? -4.57 -32.531 -18.641 1 96.75 471 ALA B O 1
ATOM 8612 N N . CYS B 1 472 ? -5.523 -30.922 -19.859 1 95.69 472 CYS B N 1
ATOM 8613 C CA . CYS B 1 472 ? -4.672 -29.891 -19.297 1 95.69 472 CYS B CA 1
ATOM 8614 C C . CYS B 1 472 ? -5.332 -29.25 -18.078 1 95.69 472 CYS B C 1
ATOM 8616 O O . CYS B 1 472 ? -6.543 -29.047 -18.047 1 95.69 472 CYS B O 1
ATOM 8618 N N . LEU B 1 473 ? -4.477 -29.016 -17.078 1 94.94 473 LEU B N 1
ATOM 8619 C CA . LEU B 1 473 ? -4.91 -28.453 -15.805 1 94.94 473 LEU B CA 1
ATOM 8620 C C . LEU B 1 473 ? -5.242 -26.969 -15.961 1 94.94 473 LEU B C 1
ATOM 8622 O O . LEU B 1 473 ? -4.582 -26.25 -16.719 1 94.94 473 LEU B O 1
ATOM 8626 N N . GLY B 1 474 ? -6.258 -26.609 -15.234 1 86.88 474 GLY B N 1
ATOM 8627 C CA . GLY B 1 474 ? -6.531 -25.172 -15.117 1 86.88 474 GLY B CA 1
ATOM 8628 C C . GLY B 1 474 ? -5.559 -24.453 -14.203 1 86.88 474 GLY B C 1
ATOM 8629 O O . GLY B 1 474 ? -4.598 -25.062 -13.711 1 86.88 474 GLY B O 1
ATOM 8630 N N . ASN B 1 475 ? -5.727 -23.188 -14.039 1 73 475 ASN B N 1
ATOM 8631 C CA . ASN B 1 475 ? -4.777 -22.328 -13.344 1 73 475 ASN B CA 1
ATOM 8632 C C . ASN B 1 475 ? -4.848 -22.531 -11.828 1 73 475 ASN B C 1
ATOM 8634 O O . ASN B 1 475 ? -3.867 -22.297 -11.125 1 73 475 ASN B O 1
ATOM 8638 N N . ALA B 1 476 ? -6.012 -22.922 -11.422 1 72.94 476 ALA B N 1
ATOM 8639 C CA . ALA B 1 476 ? -6.117 -22.953 -9.969 1 72.94 476 ALA B CA 1
ATOM 8640 C C . ALA B 1 476 ? -6.473 -24.344 -9.461 1 72.94 476 ALA B C 1
ATOM 8642 O O . ALA B 1 476 ? -7.27 -25.047 -10.086 1 72.94 476 ALA B O 1
ATOM 8643 N N . SER B 1 477 ? -5.645 -24.828 -8.508 1 83.94 477 SER B N 1
ATOM 8644 C CA . SER B 1 477 ? -6 -26.016 -7.746 1 83.94 477 SER B CA 1
ATOM 8645 C C . SER B 1 477 ? -6.637 -25.641 -6.414 1 83.94 477 SER B C 1
ATOM 8647 O O . SER B 1 477 ? -6.375 -24.578 -5.867 1 83.94 477 SER B O 1
ATOM 8649 N N . LEU B 1 478 ? -7.559 -26.547 -6.016 1 89.75 478 LEU B N 1
ATOM 8650 C CA . LEU B 1 478 ? -8.242 -26.312 -4.754 1 89.75 478 LEU B CA 1
ATOM 8651 C C . LEU B 1 478 ? -7.773 -27.281 -3.68 1 89.75 478 LEU B C 1
ATOM 8653 O O . LEU B 1 478 ? -7.66 -28.484 -3.932 1 89.75 478 LEU B O 1
ATOM 8657 N N . HIS B 1 479 ? -7.465 -26.75 -2.559 1 88.81 479 HIS B N 1
ATOM 8658 C CA . HIS B 1 479 ? -7.023 -27.547 -1.423 1 88.81 479 HIS B CA 1
ATOM 8659 C C . HIS B 1 479 ? -8.195 -27.891 -0.5 1 88.81 479 HIS B C 1
ATOM 8661 O O . HIS B 1 479 ? -8.688 -27.016 0.223 1 88.81 479 HIS B O 1
ATOM 8667 N N . ALA B 1 480 ? -8.555 -29.141 -0.581 1 90.56 480 ALA B N 1
ATOM 8668 C CA . ALA B 1 480 ? -9.648 -29.594 0.268 1 90.56 480 ALA B CA 1
ATOM 8669 C C . ALA B 1 480 ? -9.125 -30.203 1.566 1 90.56 480 ALA B C 1
ATOM 8671 O O . ALA B 1 480 ? -7.906 -30.297 1.767 1 90.56 480 ALA B O 1
ATOM 8672 N N . SER B 1 481 ? -10.008 -30.516 2.502 1 86 481 SER B N 1
ATOM 8673 C CA . SER B 1 481 ? -9.641 -31.094 3.793 1 86 481 SER B CA 1
ATOM 8674 C C . SER B 1 481 ? -9.086 -32.5 3.635 1 86 481 SER B C 1
ATOM 8676 O O . SER B 1 481 ? -8.211 -32.906 4.398 1 86 481 SER B O 1
ATOM 8678 N N . ASP B 1 482 ? -9.633 -33.219 2.621 1 88.19 482 ASP B N 1
ATOM 8679 C CA . ASP B 1 482 ? -9.266 -34.625 2.498 1 88.19 482 ASP B CA 1
ATOM 8680 C C . ASP B 1 482 ? -8.484 -34.875 1.21 1 88.19 482 ASP B C 1
ATOM 8682 O O . ASP B 1 482 ? -8.227 -36.031 0.856 1 88.19 482 ASP B O 1
ATOM 8686 N N . GLY B 1 483 ? -8.172 -33.812 0.492 1 92.69 483 GLY B N 1
ATOM 8687 C CA . GLY B 1 483 ? -7.434 -34.031 -0.743 1 92.69 483 GLY B CA 1
ATOM 8688 C C . GLY B 1 483 ? -7.285 -32.781 -1.57 1 92.69 483 GLY B C 1
ATOM 8689 O O . GLY B 1 483 ? -7.41 -31.656 -1.048 1 92.69 483 GLY B O 1
ATOM 8690 N N . GLU B 1 484 ? -6.91 -33.031 -2.857 1 95.25 484 GLU B N 1
ATOM 8691 C CA . GLU B 1 484 ? -6.742 -31.938 -3.822 1 95.25 484 GLU B CA 1
ATOM 8692 C C . GLU B 1 484 ? -7.723 -32.062 -4.98 1 95.25 484 GLU B C 1
ATOM 8694 O O . GLU B 1 484 ? -8.055 -33.188 -5.391 1 95.25 484 GLU B O 1
ATOM 8699 N N . LEU B 1 485 ? -8.203 -30.984 -5.383 1 95.69 485 LEU B N 1
ATOM 8700 C CA . LEU B 1 485 ? -9.07 -30.969 -6.555 1 95.69 485 LEU B CA 1
ATOM 8701 C C . LEU B 1 485 ? -8.422 -30.188 -7.695 1 95.69 485 LEU B C 1
ATOM 8703 O O . LEU B 1 485 ? -8.062 -29.016 -7.523 1 95.69 485 LEU B O 1
ATOM 8707 N N . HIS B 1 486 ? -8.219 -30.859 -8.812 1 96.31 486 HIS B N 1
ATOM 8708 C CA . HIS B 1 486 ? -7.676 -30.219 -10.008 1 96.31 486 HIS B CA 1
ATOM 8709 C C . HIS B 1 486 ? -8.711 -30.188 -11.133 1 96.31 486 HIS B C 1
ATOM 8711 O O . HIS B 1 486 ? -9.266 -31.234 -11.5 1 96.31 486 HIS B O 1
ATOM 8717 N N . ARG B 1 487 ? -8.938 -29.031 -11.672 1 95.25 487 ARG B N 1
ATOM 8718 C CA . ARG B 1 487 ? -9.781 -28.953 -12.859 1 95.25 487 ARG B CA 1
ATOM 8719 C C . ARG B 1 487 ? -8.977 -29.25 -14.125 1 95.25 487 ARG B C 1
ATOM 8721 O O . ARG B 1 487 ? -7.832 -28.812 -14.258 1 95.25 487 ARG B O 1
ATOM 8728 N N . VAL B 1 488 ? -9.57 -30.047 -14.992 1 96.19 488 VAL B N 1
ATOM 8729 C CA . VAL B 1 488 ? -8.961 -30.328 -16.281 1 96.19 488 VAL B CA 1
ATOM 8730 C C . VAL B 1 488 ? -9.953 -30.016 -17.406 1 96.19 488 VAL B C 1
ATOM 8732 O O . VAL B 1 488 ? -11.164 -29.953 -17.172 1 96.19 488 VAL B O 1
ATOM 8735 N N . ASP B 1 489 ? -9.5 -29.797 -18.562 1 94.06 489 ASP B N 1
ATOM 8736 C CA . ASP B 1 489 ? -10.344 -29.281 -19.625 1 94.06 489 ASP B CA 1
ATOM 8737 C C . ASP B 1 489 ? -11.156 -30.406 -20.281 1 94.06 489 ASP B C 1
ATOM 8739 O O . ASP B 1 489 ? -12.18 -30.156 -20.922 1 94.06 489 ASP B O 1
ATOM 8743 N N . ARG B 1 490 ? -10.75 -31.734 -20.109 1 95.94 490 ARG B N 1
ATOM 8744 C CA . ARG B 1 490 ? -11.477 -32.812 -20.781 1 95.94 490 ARG B CA 1
ATOM 8745 C C . ARG B 1 490 ? -11.359 -34.125 -19.984 1 95.94 490 ARG B C 1
ATOM 8747 O O . ARG B 1 490 ? -10.508 -34.25 -19.109 1 95.94 490 ARG B O 1
ATOM 8754 N N . VAL B 1 491 ? -12.289 -35.062 -20.359 1 97.31 491 VAL B N 1
ATOM 8755 C CA . VAL B 1 491 ? -12.258 -36.375 -19.75 1 97.31 491 VAL B CA 1
ATOM 8756 C C . VAL B 1 491 ? -11 -37.125 -20.172 1 97.31 491 VAL B C 1
ATOM 8758 O O . VAL B 1 491 ? -10.625 -37.094 -21.359 1 97.31 491 VAL B O 1
ATOM 8761 N N . ILE B 1 492 ? -10.359 -37.688 -19.219 1 97.31 492 ILE B N 1
ATOM 8762 C CA . ILE B 1 492 ? -9.125 -38.406 -19.5 1 97.31 492 ILE B CA 1
ATOM 8763 C C . ILE B 1 492 ? -9.438 -39.875 -19.906 1 97.31 492 ILE B C 1
ATOM 8765 O O . ILE B 1 492 ? -10.047 -40.594 -19.125 1 97.31 492 ILE B O 1
ATOM 8769 N N . LEU B 1 493 ? -9.109 -40.219 -21.062 1 95.5 493 LEU B N 1
ATOM 8770 C CA . LEU B 1 493 ? -9.164 -41.594 -21.547 1 95.5 493 LEU B CA 1
ATOM 8771 C C . LEU B 1 493 ? -7.754 -42.156 -21.734 1 95.5 493 LEU B C 1
ATOM 8773 O O . LEU B 1 493 ? -7.078 -41.844 -22.719 1 95.5 493 LEU B O 1
ATOM 8777 N N . ALA B 1 494 ? -7.375 -42.969 -20.844 1 93.81 494 ALA B N 1
ATOM 8778 C CA . ALA B 1 494 ? -6.027 -43.531 -20.891 1 93.81 494 ALA B CA 1
ATOM 8779 C C . ALA B 1 494 ? -5.848 -44.438 -22.109 1 93.81 494 ALA B C 1
ATOM 8781 O O . ALA B 1 494 ? -6.742 -45.219 -22.453 1 93.81 494 ALA B O 1
ATOM 8782 N N . PRO B 1 495 ? -4.73 -44.219 -22.781 1 93.75 495 PRO B N 1
ATOM 8783 C CA . PRO B 1 495 ? -4.5 -45.062 -23.953 1 93.75 495 PRO B CA 1
ATOM 8784 C C . PRO B 1 495 ? -4.191 -46.531 -23.594 1 93.75 495 PRO B C 1
ATOM 8786 O O . PRO B 1 495 ? -3.6 -46.781 -22.547 1 93.75 495 PRO B O 1
ATOM 8789 N N . THR B 1 496 ? -4.613 -47.438 -24.453 1 90.75 496 THR B N 1
ATOM 8790 C CA . THR B 1 496 ? -4.352 -48.875 -24.25 1 90.75 496 THR B CA 1
ATOM 8791 C C . THR B 1 496 ? -3.463 -49.406 -25.359 1 90.75 496 THR B C 1
ATOM 8793 O O . THR B 1 496 ? -2.771 -50.406 -25.172 1 90.75 496 THR B O 1
ATOM 8796 N N . ASN B 1 497 ? -3.496 -48.75 -26.531 1 93.44 497 ASN B N 1
ATOM 8797 C CA . ASN B 1 497 ? -2.717 -49.188 -27.688 1 93.44 497 ASN B CA 1
ATOM 8798 C C . ASN B 1 497 ? -1.459 -48.344 -27.859 1 93.44 497 ASN B C 1
ATOM 8800 O O . ASN B 1 497 ? -1.442 -47.156 -27.5 1 93.44 497 ASN B O 1
ATOM 8804 N N . ASN B 1 498 ? -0.407 -48.938 -28.328 1 94.06 498 ASN B N 1
ATOM 8805 C CA . ASN B 1 498 ? 0.744 -48.125 -28.719 1 94.06 498 ASN B CA 1
ATOM 8806 C C . ASN B 1 498 ? 0.479 -47.375 -30.016 1 94.06 498 ASN B C 1
ATOM 8808 O O . ASN B 1 498 ? -0.598 -47.5 -30.594 1 94.06 498 ASN B O 1
ATOM 8812 N N . ALA B 1 499 ? 1.376 -46.594 -30.422 1 95.06 499 ALA B N 1
ATOM 8813 C CA . ALA B 1 499 ? 1.175 -45.656 -31.547 1 95.06 499 ALA B CA 1
ATOM 8814 C C . ALA B 1 499 ? 0.803 -46.438 -32.812 1 95.06 499 ALA B C 1
ATOM 8816 O O . ALA B 1 499 ? -0.142 -46.062 -33.5 1 95.06 499 ALA B O 1
ATOM 8817 N N . PHE B 1 500 ? 1.509 -47.531 -33.062 1 94.69 500 PHE B N 1
ATOM 8818 C CA . PHE B 1 500 ? 1.261 -48.281 -34.281 1 94.69 500 PHE B CA 1
ATOM 8819 C C . PHE B 1 500 ? -0.116 -48.938 -34.281 1 94.69 500 PHE B C 1
ATOM 8821 O O . PHE B 1 500 ? -0.836 -48.906 -35.281 1 94.69 500 PHE B O 1
ATOM 8828 N N . GLU B 1 501 ? -0.433 -49.562 -33.156 1 94.69 501 GLU B N 1
ATOM 8829 C CA . GLU B 1 501 ? -1.745 -50.188 -33 1 94.69 501 GLU B CA 1
ATOM 8830 C C . GLU B 1 501 ? -2.865 -49.156 -33.188 1 94.69 501 GLU B C 1
ATOM 8832 O O . GLU B 1 501 ? -3.898 -49.469 -33.781 1 94.69 501 GLU B O 1
ATOM 8837 N N . MET B 1 502 ? -2.598 -48.031 -32.688 1 94.25 502 MET B N 1
ATOM 8838 C CA . MET B 1 502 ? -3.572 -46.969 -32.812 1 94.25 502 MET B CA 1
ATOM 8839 C C . MET B 1 502 ? -3.746 -46.562 -34.281 1 94.25 502 MET B C 1
ATOM 8841 O O . MET B 1 502 ? -4.871 -46.344 -34.75 1 94.25 502 MET B O 1
ATOM 8845 N N . LEU B 1 503 ? -2.678 -46.406 -35 1 96.31 503 LEU B N 1
ATOM 8846 C CA . LEU B 1 503 ? -2.727 -46.062 -36.438 1 96.31 503 LEU B CA 1
ATOM 8847 C C . LEU B 1 503 ? -3.494 -47.125 -37.219 1 96.31 503 LEU B C 1
ATOM 8849 O O . LEU B 1 503 ? -4.301 -46.812 -38.094 1 96.31 503 LEU B O 1
ATOM 8853 N N . ALA B 1 504 ? -3.254 -48.375 -36.844 1 95.31 504 ALA B N 1
ATOM 8854 C CA . ALA B 1 504 ? -3.855 -49.5 -37.562 1 95.31 504 ALA B CA 1
ATOM 8855 C C . ALA B 1 504 ? -5.367 -49.531 -37.344 1 95.31 504 ALA B C 1
ATOM 8857 O O . ALA B 1 504 ? -6.105 -50.031 -38.188 1 95.31 504 ALA B O 1
ATOM 8858 N N . ALA B 1 505 ? -5.785 -48.969 -36.281 1 93.5 505 ALA B N 1
ATOM 8859 C CA . ALA B 1 505 ? -7.207 -49 -35.969 1 93.5 505 ALA B CA 1
ATOM 8860 C C . ALA B 1 505 ? -7.934 -47.812 -36.594 1 93.5 505 ALA B C 1
ATOM 8862 O O . ALA B 1 505 ? -9.164 -47.75 -36.594 1 93.5 505 ALA B O 1
ATOM 8863 N N . GLU B 1 506 ? -7.238 -46.875 -37.188 1 94.5 506 GLU B N 1
ATOM 8864 C CA . GLU B 1 506 ? -7.832 -45.656 -37.719 1 94.5 506 GLU B CA 1
ATOM 8865 C C . GLU B 1 506 ? -8.086 -45.781 -39.219 1 94.5 506 GLU B C 1
ATOM 8867 O O . GLU B 1 506 ? -7.145 -45.812 -40.031 1 94.5 506 GLU B O 1
ATOM 8872 N N . PRO B 1 507 ? -9.328 -45.75 -39.656 1 94.12 507 PRO B N 1
ATOM 8873 C CA . PRO B 1 507 ? -9.656 -45.969 -41.062 1 94.12 507 PRO B CA 1
ATOM 8874 C C . PRO B 1 507 ? -9.062 -44.938 -42 1 94.12 507 PRO B C 1
ATOM 8876 O O . PRO B 1 507 ? -8.82 -45.219 -43.188 1 94.12 507 PRO B O 1
ATOM 8879 N N . GLN B 1 508 ? -8.852 -43.812 -41.531 1 95.56 508 GLN B N 1
ATOM 8880 C CA . GLN B 1 508 ? -8.352 -42.75 -42.375 1 95.56 508 GLN B CA 1
ATOM 8881 C C . GLN B 1 508 ? -6.84 -42.844 -42.562 1 95.56 508 GLN B C 1
ATOM 8883 O O . GLN B 1 508 ? -6.242 -42.031 -43.281 1 95.56 508 GLN B O 1
ATOM 8888 N N . LEU B 1 509 ? -6.223 -43.875 -41.969 1 97.81 509 LEU B N 1
ATOM 8889 C CA . LEU B 1 509 ? -4.766 -43.969 -41.969 1 97.81 509 LEU B CA 1
ATOM 8890 C C . LEU B 1 509 ? -4.301 -45.281 -42.594 1 97.81 509 LEU B C 1
ATOM 8892 O O . LEU B 1 509 ? -3.174 -45.719 -42.375 1 97.81 509 LEU B O 1
ATOM 8896 N N . THR B 1 510 ? -5.109 -45.906 -43.469 1 96.94 510 THR B N 1
ATOM 8897 C CA . THR B 1 510 ? -4.809 -47.219 -44.062 1 96.94 510 THR B CA 1
ATOM 8898 C C . THR B 1 510 ? -3.586 -47.125 -44.969 1 96.94 510 THR B C 1
ATOM 8900 O O . THR B 1 510 ? -2.729 -48.031 -44.938 1 96.94 510 THR B O 1
ATOM 8903 N N . MET B 1 511 ? -3.494 -46.125 -45.781 1 96.5 511 MET B N 1
ATOM 8904 C CA . MET B 1 511 ? -2.352 -45.938 -46.688 1 96.5 511 MET B CA 1
ATOM 8905 C C . MET B 1 511 ? -1.062 -45.75 -45.875 1 96.5 511 MET B C 1
ATOM 8907 O O . MET B 1 511 ? -0.017 -46.312 -46.25 1 96.5 511 MET B O 1
ATOM 8911 N N . LEU B 1 512 ? -1.2 -45 -44.844 1 97.31 512 LEU B N 1
ATOM 8912 C CA . LEU B 1 512 ? -0.037 -44.75 -44 1 97.31 512 LEU B CA 1
ATOM 8913 C C . LEU B 1 512 ? 0.451 -46.062 -43.344 1 97.31 512 LEU B C 1
ATOM 8915 O O . LEU B 1 512 ? 1.655 -46.312 -43.312 1 97.31 512 LEU B O 1
ATOM 8919 N N . VAL B 1 513 ? -0.467 -46.875 -42.844 1 97.31 513 VAL B N 1
ATOM 8920 C CA . VAL B 1 513 ? -0.126 -48.156 -42.188 1 97.31 513 VAL B CA 1
ATOM 8921 C C . VAL B 1 513 ? 0.607 -49.062 -43.156 1 97.31 513 VAL B C 1
ATOM 8923 O O . VAL B 1 513 ? 1.628 -49.656 -42.812 1 97.31 513 VAL B O 1
ATOM 8926 N N . SER B 1 514 ? 0.077 -49.125 -44.375 1 95.62 514 SER B N 1
ATOM 8927 C CA . SER B 1 514 ? 0.722 -49.906 -45.406 1 95.62 514 SER B CA 1
ATOM 8928 C C . SER B 1 514 ? 2.121 -49.406 -45.719 1 95.62 514 SER B C 1
ATOM 8930 O O . SER B 1 514 ? 3.059 -50.188 -45.875 1 95.62 514 SER B O 1
ATOM 8932 N N . THR B 1 515 ? 2.205 -48.125 -45.781 1 96.06 515 THR B N 1
ATOM 8933 C CA . THR B 1 515 ? 3.482 -47.5 -46.094 1 96.06 515 THR B CA 1
ATOM 8934 C C . THR B 1 515 ? 4.488 -47.75 -44.969 1 96.06 515 THR B C 1
ATOM 8936 O O . THR B 1 515 ? 5.672 -47.969 -45.219 1 96.06 515 THR B O 1
ATOM 8939 N N . LEU B 1 516 ? 4.094 -47.688 -43.75 1 96.75 516 LEU B N 1
ATOM 8940 C CA . LEU B 1 516 ? 4.949 -47.938 -42.594 1 96.75 516 LEU B CA 1
ATOM 8941 C C . LEU B 1 516 ? 5.492 -49.344 -42.625 1 96.75 516 LEU B C 1
ATOM 8943 O O . LEU B 1 516 ? 6.672 -49.562 -42.344 1 96.75 516 LEU B O 1
ATOM 8947 N N . LYS B 1 517 ? 4.621 -50.281 -42.938 1 94.94 517 LYS B N 1
ATOM 8948 C CA . LYS B 1 517 ? 5.02 -51.688 -43.031 1 94.94 517 LYS B CA 1
ATOM 8949 C C . LYS B 1 517 ? 6.047 -51.906 -44.156 1 94.94 517 LYS B C 1
ATOM 8951 O O . LYS B 1 517 ? 7.059 -52.562 -43.938 1 94.94 517 LYS B O 1
ATOM 8956 N N . THR B 1 518 ? 5.758 -51.281 -45.25 1 93.75 518 THR B N 1
ATOM 8957 C CA . THR B 1 518 ? 6.656 -51.406 -46.406 1 93.75 518 THR B CA 1
ATOM 8958 C C . THR B 1 518 ? 8.008 -50.75 -46.094 1 93.75 518 THR B C 1
ATOM 8960 O O . THR B 1 518 ? 9.047 -51.281 -46.531 1 93.75 518 THR B O 1
ATOM 8963 N N . ALA B 1 519 ? 7.949 -49.656 -45.375 1 94.81 519 ALA B N 1
ATOM 8964 C CA . ALA B 1 519 ? 9.172 -48.938 -45.031 1 94.81 519 ALA B CA 1
ATOM 8965 C C . ALA B 1 519 ? 9.953 -49.656 -43.938 1 94.81 519 ALA B C 1
ATOM 8967 O O . ALA B 1 519 ? 11.141 -49.406 -43.75 1 94.81 519 ALA B O 1
ATOM 8968 N N . GLY B 1 520 ? 9.352 -50.594 -43.188 1 93.94 520 GLY B N 1
ATOM 8969 C CA . GLY B 1 520 ? 10.016 -51.406 -42.156 1 93.94 520 GLY B CA 1
ATOM 8970 C C . GLY B 1 520 ? 10.312 -50.656 -40.875 1 93.94 520 GLY B C 1
ATOM 8971 O O . GLY B 1 520 ? 11.344 -50.906 -40.25 1 93.94 520 GLY B O 1
ATOM 8972 N N . ILE B 1 521 ? 9.516 -49.688 -40.531 1 94.25 521 ILE B N 1
ATOM 8973 C CA . ILE B 1 521 ? 9.836 -48.906 -39.344 1 94.25 521 ILE B CA 1
ATOM 8974 C C . ILE B 1 521 ? 8.734 -49.094 -38.312 1 94.25 521 ILE B C 1
ATOM 8976 O O . ILE B 1 521 ? 8.594 -48.25 -37.406 1 94.25 521 ILE B O 1
ATOM 8980 N N . THR B 1 522 ? 7.91 -50.125 -38.469 1 94.31 522 THR B N 1
ATOM 8981 C CA . THR B 1 522 ? 6.816 -50.375 -37.531 1 94.31 522 THR B CA 1
ATOM 8982 C C . THR B 1 522 ? 7.355 -50.719 -36.125 1 94.31 522 THR B C 1
ATOM 8984 O O . THR B 1 522 ? 6.82 -50.25 -35.125 1 94.31 522 THR B O 1
ATOM 8987 N N . GLU B 1 523 ? 8.375 -51.5 -36.094 1 92.75 523 GLU B N 1
ATOM 8988 C CA . GLU B 1 523 ? 8.977 -51.875 -34.812 1 92.75 523 GLU B CA 1
ATOM 8989 C C . GLU B 1 523 ? 9.633 -50.656 -34.156 1 92.75 523 GLU B C 1
ATOM 8991 O O . GLU B 1 523 ? 9.539 -50.5 -32.938 1 92.75 523 GLU B O 1
ATOM 8996 N N . GLU B 1 524 ? 10.25 -49.875 -34.938 1 92.56 524 GLU B N 1
ATOM 8997 C CA . GLU B 1 524 ? 10.859 -48.656 -34.438 1 92.56 524 GLU B CA 1
ATOM 8998 C C . GLU B 1 524 ? 9.812 -47.75 -33.812 1 92.56 524 GLU B C 1
ATOM 9000 O O . GLU B 1 524 ? 10.016 -47.219 -32.719 1 92.56 524 GLU B O 1
ATOM 9005 N N . MET B 1 525 ? 8.797 -47.562 -34.406 1 92.75 525 MET B N 1
ATOM 9006 C CA . MET B 1 525 ? 7.703 -46.719 -33.938 1 92.75 525 MET B CA 1
ATOM 9007 C C . MET B 1 525 ? 7.09 -47.312 -32.656 1 92.75 525 MET B C 1
ATOM 9009 O O . MET B 1 525 ? 6.84 -46.594 -31.688 1 92.75 525 MET B O 1
ATOM 9013 N N . ALA B 1 526 ? 6.918 -48.562 -32.625 1 89.44 526 ALA B N 1
ATOM 9014 C CA . ALA B 1 526 ? 6.262 -49.25 -31.5 1 89.44 526 ALA B CA 1
ATOM 9015 C C . ALA B 1 526 ? 7.137 -49.219 -30.25 1 89.44 526 ALA B C 1
ATOM 9017 O O . ALA B 1 526 ? 6.625 -49.219 -29.141 1 89.44 526 ALA B O 1
ATOM 9018 N N . ASN B 1 527 ? 8.422 -49.125 -30.406 1 88.31 527 ASN B N 1
ATOM 9019 C CA . ASN B 1 527 ? 9.336 -49.281 -29.281 1 88.31 527 ASN B CA 1
ATOM 9020 C C . ASN B 1 527 ? 9.805 -47.906 -28.766 1 88.31 527 ASN B C 1
ATOM 9022 O O . ASN B 1 527 ? 10.547 -47.844 -27.781 1 88.31 527 ASN B O 1
ATOM 9026 N N . LYS B 1 528 ? 9.328 -46.875 -29.375 1 88.06 528 LYS B N 1
ATOM 9027 C CA . LYS B 1 528 ? 9.672 -45.562 -28.859 1 88.06 528 LYS B CA 1
ATOM 9028 C C . LYS B 1 528 ? 8.984 -45.281 -27.531 1 88.06 528 LYS B C 1
ATOM 9030 O O . LYS B 1 528 ? 7.832 -45.656 -27.328 1 88.06 528 LYS B O 1
ATOM 9035 N N . GLU B 1 529 ? 9.719 -44.75 -26.609 1 87.5 529 GLU B N 1
ATOM 9036 C CA . GLU B 1 529 ? 9.164 -44.469 -25.297 1 87.5 529 GLU B CA 1
ATOM 9037 C C . GLU B 1 529 ? 8.203 -43.281 -25.344 1 87.5 529 GLU B C 1
ATOM 9039 O O . GLU B 1 529 ? 7.16 -43.281 -24.672 1 87.5 529 GLU B O 1
ATOM 9044 N N . ARG B 1 530 ? 8.617 -42.25 -26.031 1 92.56 530 ARG B N 1
ATOM 9045 C CA . ARG B 1 530 ? 7.809 -41.062 -26.25 1 92.56 530 ARG B CA 1
ATOM 9046 C C . ARG B 1 530 ? 7.824 -40.656 -27.719 1 92.56 530 ARG B C 1
ATOM 9048 O O . ARG B 1 530 ? 8.844 -40.812 -28.391 1 92.56 530 ARG B O 1
ATOM 9055 N N . LEU B 1 531 ? 6.641 -40.25 -28.094 1 94 531 LEU B N 1
ATOM 9056 C CA . LEU B 1 531 ? 6.539 -40 -29.531 1 94 531 LEU B CA 1
ATOM 9057 C C . LEU B 1 531 ? 5.422 -39 -29.828 1 94 531 LEU B C 1
ATOM 9059 O O . LEU B 1 531 ? 4.352 -39.062 -29.219 1 94 531 LEU B O 1
ATOM 9063 N N . THR B 1 532 ? 5.723 -38 -30.609 1 97.25 532 THR B N 1
ATOM 9064 C CA . THR B 1 532 ? 4.699 -37.25 -31.328 1 97.25 532 THR B CA 1
ATOM 9065 C C . THR B 1 532 ? 4.758 -37.531 -32.812 1 97.25 532 THR B C 1
ATOM 9067 O O . THR B 1 532 ? 5.801 -37.344 -33.438 1 97.25 532 THR B O 1
ATOM 9070 N N . PHE B 1 533 ? 3.725 -38.094 -33.312 1 97.81 533 PHE B N 1
ATOM 9071 C CA . PHE B 1 533 ? 3.691 -38.438 -34.75 1 97.81 533 PHE B CA 1
ATOM 9072 C C . PHE B 1 533 ? 2.621 -37.625 -35.469 1 97.81 533 PHE B C 1
ATOM 9074 O O . PHE B 1 533 ? 1.44 -37.719 -35.125 1 97.81 533 PHE B O 1
ATOM 9081 N N . PHE B 1 534 ? 3.078 -36.875 -36.406 1 98.25 534 PHE B N 1
ATOM 9082 C CA . PHE B 1 534 ? 2.15 -36.188 -37.312 1 98.25 534 PHE B CA 1
ATOM 9083 C C . PHE B 1 534 ? 1.816 -37.094 -38.5 1 98.25 534 PHE B C 1
ATOM 9085 O O . PHE B 1 534 ? 2.555 -37.125 -39.5 1 98.25 534 PHE B O 1
ATOM 9092 N N . ALA B 1 535 ? 0.676 -37.719 -38.438 1 98.25 535 ALA B N 1
ATOM 9093 C CA . ALA B 1 535 ? 0.317 -38.812 -39.344 1 98.25 535 ALA B CA 1
ATOM 9094 C C . ALA B 1 535 ? -0.438 -38.312 -40.562 1 98.25 535 ALA B C 1
ATOM 9096 O O . ALA B 1 535 ? -1.563 -37.812 -40.438 1 98.25 535 ALA B O 1
ATOM 9097 N N . PRO B 1 536 ? 0.152 -38.469 -41.75 1 97.75 536 PRO B N 1
ATOM 9098 C CA . PRO B 1 536 ? -0.588 -38.094 -42.938 1 97.75 536 PRO B CA 1
ATOM 9099 C C . PRO B 1 536 ? -1.79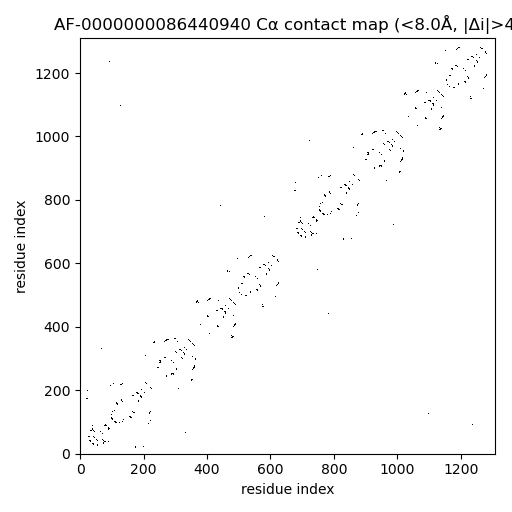5 -39 -43.219 1 97.75 536 PRO B C 1
ATOM 9101 O O . PRO B 1 536 ? -1.674 -40.219 -43.188 1 97.75 536 PRO B O 1
ATOM 9104 N N . SER B 1 537 ? -2.875 -38.406 -43.5 1 97.81 537 SER B N 1
ATOM 9105 C CA . SER B 1 537 ? -4.117 -39.125 -43.75 1 97.81 537 SER B CA 1
ATOM 9106 C C . SER B 1 537 ? -4.152 -39.625 -45.188 1 97.81 537 SER B C 1
ATOM 9108 O O . SER B 1 537 ? -3.266 -39.312 -46 1 97.81 537 SER B O 1
ATOM 9110 N N . ASN B 1 538 ? -5.234 -40.469 -45.375 1 97.12 538 ASN B N 1
ATOM 9111 C CA . ASN B 1 538 ? -5.469 -40.906 -46.75 1 97.12 538 ASN B CA 1
ATOM 9112 C C . ASN B 1 538 ? -5.633 -39.719 -47.688 1 97.12 538 ASN B C 1
ATOM 9114 O O . ASN B 1 538 ? -5.195 -39.781 -48.844 1 97.12 538 ASN B O 1
ATOM 9118 N N . GLU B 1 539 ? -6.16 -38.656 -47.188 1 96.19 539 GLU B N 1
ATOM 9119 C CA . GLU B 1 539 ? -6.309 -37.438 -47.969 1 96.19 539 GLU B CA 1
ATOM 9120 C C . GLU B 1 539 ? -4.945 -36.844 -48.312 1 96.19 539 GLU B C 1
ATOM 9122 O O . GLU B 1 539 ? -4.75 -36.312 -49.406 1 96.19 539 GLU B O 1
ATOM 9127 N N . ALA B 1 540 ? -4.066 -36.875 -47.406 1 96.69 540 ALA B N 1
ATOM 9128 C CA . ALA B 1 540 ? -2.717 -36.344 -47.625 1 96.69 540 ALA B CA 1
ATOM 9129 C C . ALA B 1 540 ? -2.035 -37.125 -48.781 1 96.69 540 ALA B C 1
ATOM 9131 O O . ALA B 1 540 ? -1.362 -36.5 -49.625 1 96.69 540 ALA B O 1
ATOM 9132 N N . PHE B 1 541 ? -2.166 -38.375 -48.75 1 95.5 541 PHE B N 1
ATOM 9133 C CA . PHE B 1 541 ? -1.622 -39.219 -49.844 1 95.5 541 PHE B CA 1
ATOM 9134 C C . PHE B 1 541 ? -2.242 -38.844 -51.188 1 95.5 541 PHE B C 1
ATOM 9136 O O . PHE B 1 541 ? -1.544 -38.75 -52.188 1 95.5 541 PHE B O 1
ATOM 9143 N N . ALA B 1 542 ? -3.541 -38.594 -51.156 1 94.38 542 ALA B N 1
ATOM 9144 C CA . ALA B 1 542 ? -4.281 -38.281 -52.375 1 94.38 542 ALA B CA 1
ATOM 9145 C C . ALA B 1 542 ? -3.879 -36.906 -52.938 1 94.38 542 ALA B C 1
ATOM 9147 O O . ALA B 1 542 ? -3.914 -36.688 -54.125 1 94.38 542 ALA B O 1
ATOM 9148 N N . LYS B 1 543 ? -3.508 -36.094 -52.031 1 93.88 543 LYS B N 1
ATOM 9149 C CA . LYS B 1 543 ? -3.145 -34.719 -52.438 1 93.88 543 LYS B CA 1
ATOM 9150 C C . LYS B 1 543 ? -1.782 -34.719 -53.125 1 93.88 543 LYS B C 1
ATOM 9152 O O . LYS B 1 543 ? -1.472 -33.781 -53.875 1 93.88 543 LYS B O 1
ATOM 9157 N N . MET B 1 544 ? -1.008 -35.688 -52.906 1 90.56 544 MET B N 1
ATOM 9158 C CA . MET B 1 544 ? 0.297 -35.75 -53.562 1 90.56 544 MET B CA 1
ATOM 9159 C C . MET B 1 544 ? 0.157 -36.188 -55 1 90.56 544 MET B C 1
ATOM 9161 O O . MET B 1 544 ? -0.457 -37.219 -55.281 1 90.56 544 MET B O 1
ATOM 9165 N N . PRO B 1 545 ? 0.775 -35.406 -55.938 1 90.44 545 PRO B N 1
ATOM 9166 C CA . PRO B 1 545 ? 0.721 -35.844 -57.344 1 90.44 545 PRO B CA 1
ATOM 9167 C C . PRO B 1 545 ? 1.291 -37.219 -57.562 1 90.44 545 PRO B C 1
ATOM 9169 O O . PRO B 1 545 ? 2.32 -37.594 -57 1 90.44 545 PRO B O 1
ATOM 9172 N N . PRO B 1 546 ? 0.622 -37.969 -58.438 1 90.75 546 PRO B N 1
ATOM 9173 C CA . PRO B 1 546 ? 0.99 -39.375 -58.594 1 90.75 546 PRO B CA 1
ATOM 9174 C C . PRO B 1 546 ? 2.453 -39.562 -59 1 90.75 546 PRO B C 1
ATOM 9176 O O . PRO B 1 546 ? 3.121 -40.469 -58.5 1 90.75 546 PRO B O 1
ATOM 9179 N N . LYS B 1 547 ? 2.963 -38.75 -59.844 1 90.62 547 LYS B N 1
ATOM 9180 C CA . LYS B 1 547 ? 4.355 -38.875 -60.281 1 90.62 547 LYS B CA 1
ATOM 9181 C C . LYS B 1 547 ? 5.305 -38.656 -59.094 1 90.62 547 LYS B C 1
ATOM 9183 O O . LYS B 1 547 ? 6.281 -39.375 -58.938 1 90.62 547 LYS B O 1
ATOM 9188 N N . ARG B 1 548 ? 4.938 -37.719 -58.344 1 89.44 548 ARG B N 1
ATOM 9189 C CA . ARG B 1 548 ? 5.758 -37.406 -57.188 1 89.44 548 ARG B CA 1
ATOM 9190 C C . ARG B 1 548 ? 5.66 -38.5 -56.125 1 89.44 548 ARG B C 1
ATOM 9192 O O . ARG B 1 548 ? 6.664 -38.875 -55.531 1 89.44 548 ARG B O 1
ATOM 9199 N N . ARG B 1 549 ? 4.508 -38.938 -55.938 1 90.12 549 ARG B N 1
ATOM 9200 C CA . ARG B 1 549 ? 4.27 -40.031 -55 1 90.12 549 ARG B CA 1
ATOM 9201 C C . ARG B 1 549 ? 5.066 -41.281 -55.344 1 90.12 549 ARG B C 1
ATOM 9203 O O . ARG B 1 549 ? 5.711 -41.875 -54.5 1 90.12 549 ARG B O 1
ATOM 9210 N N . ARG B 1 550 ? 5.082 -41.625 -56.656 1 89.44 550 ARG B N 1
ATOM 9211 C CA . ARG B 1 550 ? 5.812 -42.781 -57.094 1 89.44 550 ARG B CA 1
ATOM 9212 C C . ARG B 1 550 ? 7.309 -42.625 -56.875 1 89.44 550 ARG B C 1
ATOM 9214 O O . ARG B 1 550 ? 7.984 -43.562 -56.438 1 89.44 550 ARG B O 1
ATOM 9221 N N . ARG B 1 551 ? 7.688 -41.469 -57.094 1 89.19 551 ARG B N 1
ATOM 9222 C CA . ARG B 1 551 ? 9.109 -41.188 -56.938 1 89.19 551 ARG B CA 1
ATOM 9223 C C . ARG B 1 551 ? 9.508 -41.25 -55.469 1 89.19 551 ARG B C 1
ATOM 9225 O O . ARG B 1 551 ? 10.531 -41.844 -55.094 1 89.19 551 ARG B O 1
ATOM 9232 N N . MET B 1 552 ? 8.68 -40.656 -54.688 1 87.88 552 MET B N 1
ATOM 9233 C CA . MET B 1 552 ? 8.984 -40.5 -53.281 1 87.88 552 MET B CA 1
ATOM 9234 C C . MET B 1 552 ? 8.867 -41.844 -52.562 1 87.88 552 MET B C 1
ATOM 9236 O O . MET B 1 552 ? 9.555 -42.094 -51.562 1 87.88 552 MET B O 1
ATOM 9240 N N . PHE B 1 553 ? 8.047 -42.781 -53.125 1 90.88 553 PHE B N 1
ATOM 9241 C CA . PHE B 1 553 ? 7.766 -44.031 -52.438 1 90.88 553 PHE B CA 1
ATOM 9242 C C . PHE B 1 553 ? 8.43 -45.188 -53.125 1 90.88 553 PHE B C 1
ATOM 9244 O O . PHE B 1 553 ? 8.109 -46.344 -52.844 1 90.88 553 PHE B O 1
ATOM 9251 N N . ALA B 1 554 ? 9.289 -44.875 -54 1 89.5 554 ALA B N 1
ATOM 9252 C CA . ALA B 1 554 ? 9.961 -45.906 -54.812 1 89.5 554 ALA B CA 1
ATOM 9253 C C . ALA B 1 554 ? 11.016 -46.625 -53.969 1 89.5 554 ALA B C 1
ATOM 9255 O O . ALA B 1 554 ? 11.18 -47.844 -54.094 1 89.5 554 ALA B O 1
ATOM 9256 N N . ASN B 1 555 ? 11.711 -45.875 -53.188 1 92.44 555 ASN B N 1
ATOM 9257 C CA . ASN B 1 555 ? 12.789 -46.406 -52.375 1 92.44 555 ASN B CA 1
ATOM 9258 C C . ASN B 1 555 ? 12.383 -46.531 -50.906 1 92.44 555 ASN B C 1
ATOM 9260 O O . ASN B 1 555 ? 11.969 -45.531 -50.281 1 92.44 555 ASN B O 1
ATOM 9264 N N . ARG B 1 556 ? 12.555 -47.75 -50.406 1 92.75 556 ARG B N 1
ATOM 9265 C CA . ARG B 1 556 ? 12.141 -48.062 -49.031 1 92.75 556 ARG B CA 1
ATOM 9266 C C . ARG B 1 556 ? 12.828 -47.125 -48.031 1 92.75 556 ARG B C 1
ATOM 9268 O O . ARG B 1 556 ? 12.195 -46.656 -47.094 1 92.75 556 ARG B O 1
ATOM 9275 N N . GLU B 1 557 ? 14.094 -46.875 -48.219 1 93.69 557 GLU B N 1
ATOM 9276 C CA . GLU B 1 557 ? 14.859 -46.062 -47.312 1 93.69 557 GLU B CA 1
ATOM 9277 C C . GLU B 1 557 ? 14.422 -44.594 -47.344 1 93.69 557 GLU B C 1
ATOM 9279 O O . GLU B 1 557 ? 14.445 -43.906 -46.344 1 93.69 557 GLU B O 1
ATOM 9284 N N . ASP B 1 558 ? 14.07 -44.156 -48.469 1 92.5 558 ASP B N 1
ATOM 9285 C CA . ASP B 1 558 ? 13.594 -42.781 -48.625 1 92.5 558 ASP B CA 1
ATOM 9286 C C . ASP B 1 558 ? 12.234 -42.594 -47.969 1 92.5 558 ASP B C 1
ATOM 9288 O O . ASP B 1 558 ? 11.984 -41.562 -47.344 1 92.5 558 ASP B O 1
ATOM 9292 N N . VAL B 1 559 ? 11.438 -43.562 -48.062 1 94.69 559 VAL B N 1
ATOM 9293 C CA . VAL B 1 559 ? 10.117 -43.531 -47.438 1 94.69 559 VAL B CA 1
ATOM 9294 C C . VAL B 1 559 ? 10.266 -43.531 -45.938 1 94.69 559 VAL B C 1
ATOM 9296 O O . VAL B 1 559 ? 9.586 -42.75 -45.25 1 94.69 559 VAL B O 1
ATOM 9299 N N . ALA B 1 560 ? 11.141 -44.406 -45.406 1 95.94 560 ALA B N 1
ATOM 9300 C CA . ALA B 1 560 ? 11.398 -44.438 -43.969 1 95.94 560 ALA B CA 1
ATOM 9301 C C . ALA B 1 560 ? 11.883 -43.094 -43.469 1 95.94 560 ALA B C 1
ATOM 9303 O O . ALA B 1 560 ? 11.445 -42.625 -42.406 1 95.94 560 ALA B O 1
ATOM 9304 N N . THR B 1 561 ? 12.781 -42.5 -44.25 1 94.62 561 THR B N 1
ATOM 9305 C CA . THR B 1 561 ? 13.328 -41.219 -43.844 1 94.62 561 THR B CA 1
ATOM 9306 C C . THR B 1 561 ? 12.242 -40.125 -43.875 1 94.62 561 THR B C 1
ATOM 9308 O O . THR B 1 561 ? 12.188 -39.281 -42.969 1 94.62 561 THR B O 1
ATOM 9311 N N . LEU B 1 562 ? 11.414 -40.156 -44.844 1 94 562 LEU B N 1
ATOM 9312 C CA . LEU B 1 562 ? 10.297 -39.219 -44.938 1 94 562 LEU B CA 1
ATOM 9313 C C . LEU B 1 562 ? 9.391 -39.344 -43.719 1 94 562 LEU B C 1
ATOM 9315 O O . LEU B 1 562 ? 9.023 -38.344 -43.125 1 94 562 LEU B O 1
ATOM 9319 N N . LEU B 1 563 ? 9.047 -40.531 -43.375 1 96 563 LEU B N 1
ATOM 9320 C CA . LEU B 1 563 ? 8.133 -40.781 -42.281 1 96 563 LEU B CA 1
ATOM 9321 C C . LEU B 1 563 ? 8.781 -40.438 -40.938 1 96 563 LEU B C 1
ATOM 9323 O O . LEU B 1 563 ? 8.117 -39.938 -40.031 1 96 563 LEU B O 1
ATOM 9327 N N . ARG B 1 564 ? 10.086 -40.688 -40.812 1 95.88 564 ARG B N 1
ATOM 9328 C CA . ARG B 1 564 ? 10.836 -40.25 -39.625 1 95.88 564 ARG B CA 1
ATOM 9329 C C . ARG B 1 564 ? 10.805 -38.75 -39.469 1 95.88 564 ARG B C 1
ATOM 9331 O O . ARG B 1 564 ? 10.836 -38.219 -38.344 1 95.88 564 ARG B O 1
ATOM 9338 N N . GLY B 1 565 ? 10.672 -38.031 -40.531 1 95.81 565 GLY B N 1
ATOM 9339 C CA . GLY B 1 565 ? 10.547 -36.594 -40.531 1 95.81 565 GLY B CA 1
ATOM 9340 C C . GLY B 1 565 ? 9.219 -36.125 -39.938 1 95.81 565 GLY B C 1
ATOM 9341 O O . GLY B 1 565 ? 9.086 -34.938 -39.594 1 95.81 565 GLY B O 1
ATOM 9342 N N . HIS B 1 566 ? 8.266 -37 -39.812 1 97.19 566 HIS B N 1
ATOM 9343 C CA . HIS B 1 566 ? 6.957 -36.688 -39.25 1 97.19 566 HIS B CA 1
ATOM 9344 C C . HIS B 1 566 ? 6.875 -37.094 -37.781 1 97.19 566 HIS B C 1
ATOM 9346 O O . HIS B 1 566 ? 5.816 -36.969 -37.188 1 97.19 566 HIS B O 1
ATOM 9352 N N . MET B 1 567 ? 7.988 -37.594 -37.25 1 96.06 567 MET B N 1
ATOM 9353 C CA . MET B 1 567 ? 8.031 -38.094 -35.875 1 96.06 567 MET B CA 1
ATOM 9354 C C . MET B 1 567 ? 8.992 -37.25 -35.031 1 96.06 567 MET B C 1
ATOM 9356 O O . MET B 1 567 ? 10.055 -36.844 -35.5 1 96.06 567 MET B O 1
ATOM 9360 N N . ALA B 1 568 ? 8.523 -36.969 -33.875 1 95 568 ALA B N 1
ATOM 9361 C CA . ALA B 1 568 ? 9.383 -36.344 -32.875 1 95 568 ALA B CA 1
ATOM 9362 C C . ALA B 1 568 ? 9.461 -37.156 -31.609 1 95 568 ALA B C 1
ATOM 9364 O O . ALA B 1 568 ? 8.508 -37.875 -31.25 1 95 568 ALA B O 1
ATOM 9365 N N . SER B 1 569 ? 10.594 -37.094 -30.844 1 91.06 569 SER B N 1
ATOM 9366 C CA . SER B 1 569 ? 10.828 -37.906 -29.672 1 91.06 569 SER B CA 1
ATOM 9367 C C . SER B 1 569 ? 10.242 -37.281 -28.406 1 91.06 569 SER B C 1
ATOM 9369 O O . SER B 1 569 ? 10.336 -37.844 -27.312 1 91.06 569 SER B O 1
ATOM 9371 N N . LYS B 1 570 ? 9.641 -36.156 -28.531 1 90.5 570 LYS B N 1
ATOM 9372 C CA . LYS B 1 570 ? 8.961 -35.531 -27.422 1 90.5 570 LYS B CA 1
ATOM 9373 C C . LYS B 1 570 ? 7.445 -35.562 -27.594 1 90.5 570 LYS B C 1
ATOM 9375 O O . LYS B 1 570 ? 6.945 -35.5 -28.719 1 90.5 570 LYS B O 1
ATOM 9380 N N . MET B 1 571 ? 6.852 -35.719 -26.531 1 93.06 571 MET B N 1
ATOM 9381 C CA . MET B 1 571 ? 5.395 -35.781 -26.594 1 93.06 571 MET B CA 1
ATOM 9382 C C . MET B 1 571 ? 4.801 -34.375 -26.5 1 93.06 571 MET B C 1
ATOM 9384 O O . MET B 1 571 ? 5.078 -33.625 -25.562 1 93.06 571 MET B O 1
ATOM 9388 N N . LEU B 1 572 ? 4.082 -33.938 -27.453 1 94.62 572 LEU B N 1
ATOM 9389 C CA . LEU B 1 572 ? 3.402 -32.656 -27.484 1 94.62 572 LEU B CA 1
ATOM 9390 C C . LEU B 1 572 ? 1.919 -32.812 -27.781 1 94.62 572 LEU B C 1
ATOM 9392 O O . LEU B 1 572 ? 1.543 -33.094 -28.922 1 94.62 572 LEU B O 1
ATOM 9396 N N . VAL B 1 573 ? 1.156 -32.688 -26.734 1 95.12 573 VAL B N 1
ATOM 9397 C CA . VAL B 1 573 ? -0.289 -32.781 -26.922 1 95.12 573 VAL B CA 1
ATOM 9398 C C . VAL B 1 573 ? -0.824 -31.406 -27.344 1 95.12 573 VAL B C 1
ATOM 9400 O O . VAL B 1 573 ? -0.159 -30.375 -27.141 1 95.12 573 VAL B O 1
ATOM 9403 N N . GLY B 1 574 ? -1.978 -31.391 -27.875 1 93.44 574 GLY B N 1
ATOM 9404 C CA . GLY B 1 574 ? -2.561 -30.156 -28.359 1 93.44 574 GLY B CA 1
ATOM 9405 C C . GLY B 1 574 ? -2.689 -29.094 -27.297 1 93.44 574 GLY B C 1
ATOM 9406 O O . GLY B 1 574 ? -2.471 -27.906 -27.562 1 93.44 574 GLY B O 1
ATOM 9407 N N . GLY B 1 575 ? -3.057 -29.453 -26.109 1 92.06 575 GLY B N 1
ATOM 9408 C CA . GLY B 1 575 ? -3.232 -28.531 -25 1 92.06 575 GLY B CA 1
ATOM 9409 C C . GLY B 1 575 ? -1.938 -27.859 -24.578 1 92.06 575 GLY B C 1
ATOM 9410 O O . GLY B 1 575 ? -1.96 -26.828 -23.891 1 92.06 575 GLY B O 1
ATOM 9411 N N . GLY B 1 576 ? -0.873 -28.469 -24.922 1 90.75 576 GLY B N 1
ATOM 9412 C CA . GLY B 1 576 ? 0.427 -27.891 -24.594 1 90.75 576 GLY B CA 1
ATOM 9413 C C . GLY B 1 576 ? 0.804 -26.719 -25.469 1 90.75 576 GLY B C 1
ATOM 9414 O O . GLY B 1 576 ? 1.743 -25.984 -25.156 1 90.75 576 GLY B O 1
ATOM 9415 N N . VAL B 1 577 ? 0.11 -26.594 -26.547 1 90.75 577 VAL B N 1
ATOM 9416 C CA . VAL B 1 577 ? 0.331 -25.484 -27.469 1 90.75 577 VAL B CA 1
ATOM 9417 C C . VAL B 1 577 ? -0.689 -24.375 -27.188 1 90.75 577 VAL B C 1
ATOM 9419 O O . VAL B 1 577 ? -1.869 -24.516 -27.516 1 90.75 577 VAL B O 1
ATOM 9422 N N . VAL B 1 578 ? -0.2 -23.391 -26.578 1 82.88 578 VAL B N 1
ATOM 9423 C CA . VAL B 1 578 ? -1.115 -22.312 -26.203 1 82.88 578 VAL B CA 1
ATOM 9424 C C . VAL B 1 578 ? -1.146 -21.266 -27.312 1 82.88 578 VAL B C 1
ATOM 9426 O O . VAL B 1 578 ? -0.24 -21.203 -28.156 1 82.88 578 VAL B O 1
ATOM 9429 N N . GLY B 1 579 ? -2.201 -20.453 -27.391 1 76.69 579 GLY B N 1
ATOM 9430 C CA . GLY B 1 579 ? -2.406 -19.453 -28.422 1 76.69 579 GLY B CA 1
ATOM 9431 C C . GLY B 1 579 ? -1.306 -18.422 -28.469 1 76.69 579 GLY B C 1
ATOM 9432 O O . GLY B 1 579 ? -0.684 -18.109 -27.453 1 76.69 579 GLY B O 1
ATOM 9433 N N . ARG B 1 580 ? -0.939 -18 -29.531 1 72.5 580 ARG B N 1
ATOM 9434 C CA . ARG B 1 580 ? -0.033 -16.906 -29.828 1 72.5 580 ARG B CA 1
ATOM 9435 C C . ARG B 1 580 ? 1.409 -17.266 -29.5 1 72.5 580 ARG B C 1
ATOM 9437 O O . ARG B 1 580 ? 2.236 -16.391 -29.234 1 72.5 580 ARG B O 1
ATOM 9444 N N . THR B 1 581 ? 1.49 -18.625 -29.438 1 81.75 581 THR B N 1
ATOM 9445 C CA . THR B 1 581 ? 2.842 -19.141 -29.234 1 81.75 581 THR B CA 1
ATOM 9446 C C . THR B 1 581 ? 3.141 -20.281 -30.188 1 81.75 581 THR B C 1
ATOM 9448 O O . THR B 1 581 ? 2.223 -20.953 -30.688 1 81.75 581 THR B O 1
ATOM 9451 N N . THR B 1 582 ? 4.371 -20.328 -30.547 1 88.12 582 THR B N 1
ATOM 9452 C CA . THR B 1 582 ? 4.828 -21.438 -31.375 1 88.12 582 THR B CA 1
ATOM 9453 C C . THR B 1 582 ? 5.727 -22.375 -30.578 1 88.12 582 THR B C 1
ATOM 9455 O O . THR B 1 582 ? 6.664 -21.922 -29.906 1 88.12 582 THR B O 1
ATOM 9458 N N . SER B 1 583 ? 5.316 -23.625 -30.609 1 89.44 583 SER B N 1
ATOM 9459 C CA . SER B 1 583 ? 6.152 -24.641 -30 1 89.44 583 SER B CA 1
ATOM 9460 C C . SER B 1 583 ? 7.039 -25.328 -31.047 1 89.44 583 SER B C 1
ATOM 9462 O O . SER B 1 583 ? 6.578 -25.656 -32.125 1 89.44 583 SER B O 1
ATOM 9464 N N . MET B 1 584 ? 8.312 -25.469 -30.719 1 87.62 584 MET B N 1
ATOM 9465 C CA . MET B 1 584 ? 9.25 -26.094 -31.656 1 87.62 584 MET B CA 1
ATOM 9466 C C . MET B 1 584 ? 9.555 -27.531 -31.25 1 87.62 584 MET B C 1
ATOM 9468 O O . MET B 1 584 ? 9.891 -27.797 -30.094 1 87.62 584 MET B O 1
ATOM 9472 N N . LEU B 1 585 ? 9.352 -28.438 -32.188 1 91.56 585 LEU B N 1
ATOM 9473 C CA . LEU B 1 585 ? 9.781 -29.812 -32.031 1 91.56 585 LEU B CA 1
ATOM 9474 C C . LEU B 1 585 ? 10.844 -30.172 -33.062 1 91.56 585 LEU B C 1
ATOM 9476 O O . LEU B 1 585 ? 10.93 -29.531 -34.125 1 91.56 585 LEU B O 1
ATOM 9480 N N . THR B 1 586 ? 11.688 -31.047 -32.719 1 91.5 586 THR B N 1
ATOM 9481 C CA . THR B 1 586 ? 12.664 -31.578 -33.656 1 91.5 586 THR B CA 1
ATOM 9482 C C . THR B 1 586 ? 12.297 -33 -34.062 1 91.5 586 THR B C 1
ATOM 9484 O O . THR B 1 586 ? 12.125 -33.875 -33.219 1 91.5 586 THR B O 1
ATOM 9487 N N . SER B 1 587 ? 12.164 -33.219 -35.344 1 94.5 587 SER B N 1
ATOM 9488 C CA . SER B 1 587 ? 11.836 -34.531 -35.844 1 94.5 587 SER B CA 1
ATOM 9489 C C . SER B 1 587 ? 13.008 -35.5 -35.656 1 94.5 587 SER B C 1
ATOM 9491 O O . SER B 1 587 ? 14.109 -35.094 -35.281 1 94.5 587 SER B O 1
ATOM 9493 N N . LEU B 1 588 ? 12.742 -36.75 -35.938 1 94.62 588 LEU B N 1
ATOM 9494 C CA . LEU B 1 588 ? 13.773 -37.781 -35.812 1 94.62 588 LEU B CA 1
ATOM 9495 C C . LEU B 1 588 ? 14.867 -37.594 -36.844 1 94.62 588 LEU B C 1
ATOM 9497 O O . LEU B 1 588 ? 15.977 -38.094 -36.719 1 94.62 588 LEU B O 1
ATOM 9501 N N . THR B 1 589 ? 14.547 -36.844 -37.969 1 94.25 589 THR B N 1
ATOM 9502 C CA . THR B 1 589 ? 15.523 -36.562 -39.031 1 94.25 589 THR B CA 1
ATOM 9503 C C . THR B 1 589 ? 16.219 -35.219 -38.781 1 94.25 589 THR B C 1
ATOM 9505 O O . THR B 1 589 ? 17.125 -34.844 -39.5 1 94.25 589 THR B O 1
ATOM 9508 N N . GLY B 1 590 ? 15.711 -34.469 -37.781 1 92 590 GLY B N 1
ATOM 9509 C CA . GLY B 1 590 ? 16.297 -33.188 -37.469 1 92 590 GLY B CA 1
ATOM 9510 C C . GLY B 1 590 ? 15.477 -32.031 -38.031 1 92 590 GLY B C 1
ATOM 9511 O O . GLY B 1 590 ? 15.797 -30.859 -37.781 1 92 590 GLY B O 1
ATOM 9512 N N . LEU B 1 591 ? 14.453 -32.344 -38.719 1 91 591 LEU B N 1
ATOM 9513 C CA . LEU B 1 591 ? 13.562 -31.328 -39.25 1 91 591 LEU B CA 1
ATOM 9514 C C . LEU B 1 591 ? 12.883 -30.578 -38.094 1 91 591 LEU B C 1
ATOM 9516 O O . LEU B 1 591 ? 12.414 -31.188 -37.125 1 91 591 LEU B O 1
ATOM 9520 N N . LYS B 1 592 ? 12.906 -29.234 -38.219 1 89.75 592 LYS B N 1
ATOM 9521 C CA . LYS B 1 592 ? 12.219 -28.422 -37.25 1 89.75 592 LYS B CA 1
ATOM 9522 C C . LYS B 1 592 ? 10.719 -28.359 -37.531 1 89.75 592 LYS B C 1
ATOM 9524 O O . LYS B 1 592 ? 10.305 -28 -38.625 1 89.75 592 LYS B O 1
ATOM 9529 N N . LEU B 1 593 ? 9.992 -28.75 -36.531 1 93.31 593 LEU B N 1
ATOM 9530 C CA . LEU B 1 593 ? 8.531 -28.734 -36.625 1 93.31 593 LEU B CA 1
ATOM 9531 C C . LEU B 1 593 ? 7.941 -27.594 -35.844 1 93.31 593 LEU B C 1
ATOM 9533 O O . LEU B 1 593 ? 8.016 -27.578 -34.594 1 93.31 593 LEU B O 1
ATOM 9537 N N . LYS B 1 594 ? 7.414 -26.609 -36.531 1 91.62 594 LYS B N 1
ATOM 9538 C CA . LYS B 1 594 ? 6.754 -25.469 -35.906 1 91.62 594 LYS B CA 1
ATOM 9539 C C . LYS B 1 594 ? 5.277 -25.766 -35.656 1 91.62 594 LYS B C 1
ATOM 9541 O O . LYS B 1 594 ? 4.484 -25.828 -36.594 1 91.62 594 LYS B O 1
ATOM 9546 N N . VAL B 1 595 ? 4.996 -25.906 -34.406 1 93.56 595 VAL B N 1
ATOM 9547 C CA . VAL B 1 595 ? 3.619 -26.234 -34.062 1 93.56 595 VAL B CA 1
ATOM 9548 C C . VAL B 1 595 ? 2.939 -25.031 -33.406 1 93.56 595 VAL B C 1
ATOM 9550 O O . VAL B 1 595 ? 3.453 -24.469 -32.438 1 93.56 595 VAL B O 1
ATOM 9553 N N . ASN B 1 596 ? 1.85 -24.578 -33.906 1 91.44 596 ASN B N 1
ATOM 9554 C CA . ASN B 1 596 ? 1.116 -23.453 -33.344 1 91.44 596 ASN B CA 1
ATOM 9555 C C . ASN B 1 596 ? -0.393 -23.656 -33.438 1 91.44 596 ASN B C 1
ATOM 9557 O O . ASN B 1 596 ? -0.851 -24.625 -34.031 1 91.44 596 ASN B O 1
ATOM 9561 N N . LYS B 1 597 ? -1.075 -22.922 -32.781 1 92.25 597 LYS B N 1
ATOM 9562 C CA . LYS B 1 597 ? -2.533 -22.984 -32.75 1 92.25 597 LYS B CA 1
ATOM 9563 C C . LYS B 1 597 ? -3.15 -21.688 -33.281 1 92.25 597 LYS B C 1
ATOM 9565 O O . LYS B 1 597 ? -2.756 -20.594 -32.875 1 92.25 597 LYS B O 1
ATOM 9570 N N . ARG B 1 598 ? -3.99 -21.812 -34.281 1 89.31 598 ARG B N 1
ATOM 9571 C CA . ARG B 1 598 ? -4.766 -20.703 -34.844 1 89.31 598 ARG B CA 1
ATOM 9572 C C . ARG B 1 598 ? -6.262 -20.984 -34.719 1 89.31 598 ARG B C 1
ATOM 9574 O O . ARG B 1 598 ? -6.773 -21.953 -35.281 1 89.31 598 ARG B O 1
ATOM 9581 N N . ASN B 1 599 ? -6.969 -20.156 -34.062 1 88.56 599 ASN B N 1
ATOM 9582 C CA . ASN B 1 599 ? -8.398 -20.344 -33.812 1 88.56 599 ASN B CA 1
ATOM 9583 C C . ASN B 1 599 ? -8.688 -21.75 -33.281 1 88.56 599 ASN B C 1
ATOM 9585 O O . ASN B 1 599 ? -9.523 -22.469 -33.812 1 88.56 599 ASN B O 1
ATOM 9589 N N . ASN B 1 600 ? -7.902 -22.25 -32.438 1 87.31 600 ASN B N 1
ATOM 9590 C CA . ASN B 1 600 ? -8.031 -23.5 -31.672 1 87.31 600 ASN B CA 1
ATOM 9591 C C . ASN B 1 600 ? -7.738 -24.719 -32.562 1 87.31 600 ASN B C 1
ATOM 9593 O O . ASN B 1 600 ? -8.055 -25.844 -32.188 1 87.31 600 ASN B O 1
ATOM 9597 N N . THR B 1 601 ? -7.219 -24.438 -33.75 1 93.44 601 THR B N 1
ATOM 9598 C CA . THR B 1 601 ? -6.762 -25.516 -34.625 1 93.44 601 THR B CA 1
ATOM 9599 C C . THR B 1 601 ? -5.238 -25.594 -34.625 1 93.44 601 THR B C 1
ATOM 9601 O O . THR B 1 601 ? -4.559 -24.562 -34.75 1 93.44 601 THR B O 1
ATOM 9604 N N . LEU B 1 602 ? -4.809 -26.781 -34.562 1 95.75 602 LEU B N 1
ATOM 9605 C CA . LEU B 1 602 ? -3.367 -27 -34.531 1 95.75 602 LEU B CA 1
ATOM 9606 C C . LEU B 1 602 ? -2.789 -27.047 -35.938 1 95.75 602 LEU B C 1
ATOM 9608 O O . LEU B 1 602 ? -3.412 -27.594 -36.844 1 95.75 602 LEU B O 1
ATOM 9612 N N . TYR B 1 603 ? -1.653 -26.422 -36.094 1 95.75 603 TYR B N 1
ATOM 9613 C CA . TYR B 1 603 ? -0.89 -26.469 -37.344 1 95.75 603 TYR B CA 1
ATOM 9614 C C . TYR B 1 603 ? 0.544 -26.922 -37.062 1 95.75 603 TYR B C 1
ATOM 9616 O O . TYR B 1 603 ? 1.111 -26.625 -36.031 1 95.75 603 TYR B O 1
ATOM 9624 N N . VAL B 1 604 ? 1.078 -27.688 -37.875 1 96.44 604 VAL B N 1
ATOM 9625 C CA . VAL B 1 604 ? 2.496 -28.031 -37.875 1 96.44 604 VAL B CA 1
ATOM 9626 C C . VAL B 1 604 ? 3.131 -27.656 -39.188 1 96.44 604 VAL B C 1
ATOM 9628 O O . VAL B 1 604 ? 2.736 -28.172 -40.25 1 96.44 604 VAL B O 1
ATOM 9631 N N . ASN B 1 605 ? 4.105 -26.766 -39.156 1 94 605 ASN B N 1
ATOM 9632 C CA . ASN B 1 605 ? 4.691 -26.203 -40.375 1 94 605 ASN B CA 1
ATOM 9633 C C . ASN B 1 605 ? 3.619 -25.75 -41.375 1 94 605 ASN B C 1
ATOM 9635 O O . ASN B 1 605 ? 3.666 -26.109 -42.531 1 94 605 ASN B O 1
ATOM 9639 N N . ASP B 1 606 ? 2.615 -25.203 -40.906 1 91.94 606 ASP B N 1
ATOM 9640 C CA . ASP B 1 606 ? 1.531 -24.562 -41.656 1 91.94 606 ASP B CA 1
ATOM 9641 C C . ASP B 1 606 ? 0.603 -25.609 -42.281 1 91.94 606 ASP B C 1
ATOM 9643 O O . ASP B 1 606 ? -0.273 -25.281 -43.062 1 91.94 606 ASP B O 1
ATOM 9647 N N . VAL B 1 607 ? 0.89 -26.891 -42 1 96.12 607 VAL B N 1
ATOM 9648 C CA . VAL B 1 607 ? -0.04 -27.953 -42.375 1 96.12 607 VAL B CA 1
ATOM 9649 C C . VAL B 1 607 ? -1.099 -28.125 -41.281 1 96.12 607 VAL B C 1
ATOM 9651 O O . VAL B 1 607 ? -0.772 -28.219 -40.094 1 96.12 607 VAL B O 1
ATOM 9654 N N . ARG B 1 608 ? -2.297 -28.234 -41.656 1 96.5 608 ARG B N 1
ATOM 9655 C CA . ARG B 1 608 ? -3.41 -28.281 -40.719 1 96.5 608 ARG B CA 1
ATOM 9656 C C . ARG B 1 608 ? -3.514 -29.672 -40.062 1 96.5 608 ARG B C 1
ATOM 9658 O O . ARG B 1 608 ? -3.402 -30.688 -40.75 1 96.5 608 ARG B O 1
ATOM 9665 N N . VAL B 1 609 ? -3.705 -29.719 -38.812 1 97.56 609 VAL B N 1
ATOM 9666 C CA . VAL B 1 609 ? -4.016 -30.953 -38.094 1 97.56 609 VAL B CA 1
ATOM 9667 C C . VAL B 1 609 ? -5.527 -31.172 -38.094 1 97.56 609 VAL B C 1
ATOM 9669 O O . VAL B 1 609 ? -6.273 -30.422 -37.469 1 97.56 609 VAL B O 1
ATOM 9672 N N . THR B 1 610 ? -5.953 -32.219 -38.719 1 95.81 610 THR B N 1
ATOM 9673 C CA . THR B 1 610 ? -7.379 -32.469 -38.875 1 95.81 610 THR B CA 1
ATOM 9674 C C . THR B 1 610 ? -7.953 -33.156 -37.656 1 95.81 610 THR B C 1
ATOM 9676 O O . THR B 1 610 ? -9.133 -32.969 -37.312 1 95.81 610 THR B O 1
ATOM 9679 N N . ARG B 1 611 ? -7.25 -33.969 -37.062 1 95.12 611 ARG B N 1
ATOM 9680 C CA . ARG B 1 611 ? -7.609 -34.594 -35.781 1 95.12 611 ARG B CA 1
ATOM 9681 C C . ARG B 1 611 ? -6.418 -34.625 -34.844 1 95.12 611 ARG B C 1
ATOM 9683 O O . ARG B 1 611 ? -5.402 -35.281 -35.125 1 95.12 611 ARG B O 1
ATOM 9690 N N . ALA B 1 612 ? -6.609 -33.969 -33.781 1 95.06 612 ALA B N 1
ATOM 9691 C CA . ALA B 1 612 ? -5.5 -33.844 -32.844 1 95.06 612 ALA B CA 1
ATOM 9692 C C . ALA B 1 612 ? -5.664 -34.812 -31.656 1 95.06 612 ALA B C 1
ATOM 9694 O O . ALA B 1 612 ? -6.777 -35.25 -31.359 1 95.06 612 ALA B O 1
ATOM 9695 N N . ASP B 1 613 ? -4.535 -35.281 -31.031 1 95.31 613 ASP B N 1
ATOM 9696 C CA . ASP B 1 613 ? -4.453 -35.875 -29.688 1 95.31 613 ASP B CA 1
ATOM 9697 C C . ASP B 1 613 ? -5.008 -37.281 -29.688 1 95.31 613 ASP B C 1
ATOM 9699 O O . ASP B 1 613 ? -5.84 -37.625 -28.844 1 95.31 613 ASP B O 1
ATOM 9703 N N . LEU B 1 614 ? -4.703 -38.062 -30.672 1 95.19 614 LEU B N 1
ATOM 9704 C CA . LEU B 1 614 ? -4.887 -39.5 -30.547 1 95.19 614 LEU B CA 1
ATOM 9705 C C . LEU B 1 614 ? -3.803 -40.094 -29.656 1 95.19 614 LEU B C 1
ATOM 9707 O O . LEU B 1 614 ? -2.678 -40.312 -30.109 1 95.19 614 LEU B O 1
ATOM 9711 N N . LEU B 1 615 ? -4.203 -40.406 -28.484 1 95.81 615 LEU B N 1
ATOM 9712 C CA . LEU B 1 615 ? -3.234 -40.812 -27.484 1 95.81 615 LEU B CA 1
ATOM 9713 C C . LEU B 1 615 ? -2.846 -42.281 -27.656 1 95.81 615 LEU B C 1
ATOM 9715 O O . LEU B 1 615 ? -3.689 -43.125 -27.984 1 95.81 615 LEU B O 1
ATOM 9719 N N . ALA B 1 616 ? -1.572 -42.562 -27.5 1 96.25 616 ALA B N 1
ATOM 9720 C CA . ALA B 1 616 ? -1.001 -43.906 -27.438 1 96.25 616 ALA B CA 1
ATOM 9721 C C . ALA B 1 616 ? -0.194 -44.125 -26.156 1 96.25 616 ALA B C 1
ATOM 9723 O O . ALA B 1 616 ? 0.136 -43.156 -25.469 1 96.25 616 ALA B O 1
ATOM 9724 N N . THR B 1 617 ? 0.065 -45.375 -25.781 1 95.06 617 THR B N 1
ATOM 9725 C CA . THR B 1 617 ? 0.824 -45.656 -24.578 1 95.06 617 THR B CA 1
ATOM 9726 C C . THR B 1 617 ? 2.244 -45.125 -24.672 1 95.06 617 THR B C 1
ATOM 9728 O O . THR B 1 617 ? 2.875 -44.812 -23.656 1 95.06 617 THR B O 1
ATOM 9731 N N . ASN B 1 618 ? 2.693 -45.031 -25.906 1 95.06 618 ASN B N 1
ATOM 9732 C CA . ASN B 1 618 ? 4.062 -44.531 -26.078 1 95.06 618 ASN B CA 1
ATOM 9733 C C . ASN B 1 618 ? 4.109 -43.219 -26.812 1 95.06 618 ASN B C 1
ATOM 9735 O O . ASN B 1 618 ? 5.141 -42.844 -27.375 1 95.06 618 ASN B O 1
ATOM 9739 N N . GLY B 1 619 ? 2.924 -42.531 -26.891 1 95.25 619 GLY B N 1
ATOM 9740 C CA . GLY B 1 619 ? 3 -41.219 -27.547 1 95.25 619 GLY B CA 1
ATOM 9741 C C . GLY B 1 619 ? 1.64 -40.656 -27.906 1 95.25 619 GLY B C 1
ATOM 9742 O O . GLY B 1 619 ? 0.638 -40.969 -27.266 1 95.25 619 GLY B O 1
ATOM 9743 N N . VAL B 1 620 ? 1.706 -39.625 -28.828 1 96.81 620 VAL B N 1
ATOM 9744 C CA . VAL B 1 620 ? 0.495 -38.969 -29.328 1 96.81 620 VAL B CA 1
ATOM 9745 C C . VAL B 1 620 ? 0.563 -38.844 -30.844 1 96.81 620 VAL B C 1
ATOM 9747 O O . VAL B 1 620 ? 1.637 -38.625 -31.406 1 96.81 620 VAL B O 1
ATOM 9750 N N . VAL B 1 621 ? -0.535 -39.062 -31.453 1 97 621 VAL B N 1
ATOM 9751 C CA . VAL B 1 621 ? -0.632 -39 -32.906 1 97 621 VAL B CA 1
ATOM 9752 C C . VAL B 1 621 ? -1.567 -37.844 -33.281 1 97 621 VAL B C 1
ATOM 9754 O O . VAL B 1 621 ? -2.648 -37.688 -32.719 1 97 621 VAL B O 1
ATOM 9757 N N . HIS B 1 622 ? -1.097 -37 -34.156 1 97.69 622 HIS B N 1
ATOM 9758 C CA . HIS B 1 622 ? -1.896 -35.938 -34.781 1 97.69 622 HIS B CA 1
ATOM 9759 C C . HIS B 1 622 ? -2.078 -36.219 -36.281 1 97.69 622 HIS B C 1
ATOM 9761 O O . HIS B 1 622 ? -1.096 -36.344 -37.031 1 97.69 622 HIS B O 1
ATOM 9767 N N . ILE B 1 623 ? -3.279 -36.281 -36.75 1 98 623 ILE B N 1
ATOM 9768 C CA . ILE B 1 623 ? -3.529 -36.562 -38.156 1 98 623 ILE B CA 1
ATOM 9769 C C . ILE B 1 623 ? -3.451 -35.25 -38.969 1 98 623 ILE B C 1
ATOM 9771 O O . ILE B 1 623 ? -4.055 -34.25 -38.594 1 98 623 ILE B O 1
ATOM 9775 N N . ILE B 1 624 ? -2.711 -35.281 -40.031 1 97.94 624 ILE B N 1
ATOM 9776 C CA . ILE B 1 624 ? -2.523 -34.062 -40.844 1 97.94 624 ILE B CA 1
ATOM 9777 C C . ILE B 1 624 ? -3.018 -34.344 -42.281 1 97.94 624 ILE B C 1
ATOM 9779 O O . ILE B 1 624 ? -3.141 -35.5 -42.688 1 97.94 624 ILE B O 1
ATOM 9783 N N . ASP B 1 625 ? -3.254 -33.281 -43 1 96.12 625 ASP B N 1
ATOM 9784 C CA . ASP B 1 625 ? -3.883 -33.469 -44.281 1 96.12 625 ASP B CA 1
ATOM 9785 C C . ASP B 1 625 ? -2.881 -33.219 -45.438 1 96.12 625 ASP B C 1
ATOM 9787 O O . ASP B 1 625 ? -3.258 -33.188 -46.594 1 96.12 625 ASP B O 1
ATOM 9791 N N . ALA B 1 626 ? -1.673 -33.031 -45.094 1 95.69 626 ALA B N 1
ATOM 9792 C CA . ALA B 1 626 ? -0.589 -32.906 -46.062 1 95.69 626 ALA B CA 1
ATOM 9793 C C . ALA B 1 626 ? 0.727 -33.406 -45.469 1 95.69 626 ALA B C 1
ATOM 9795 O O . ALA B 1 626 ? 0.895 -33.469 -44.25 1 95.69 626 ALA B O 1
ATOM 9796 N N . PHE B 1 627 ? 1.618 -33.906 -46.344 1 95.5 627 PHE B N 1
ATOM 9797 C CA . PHE B 1 627 ? 2.92 -34.375 -45.906 1 95.5 627 PHE B CA 1
ATOM 9798 C C . PHE B 1 627 ? 3.811 -33.219 -45.469 1 95.5 627 PHE B C 1
ATOM 9800 O O . PHE B 1 627 ? 3.73 -32.125 -46.062 1 95.5 627 PHE B O 1
ATOM 9807 N N . LEU B 1 628 ? 4.59 -33.438 -44.438 1 95.06 628 LEU B N 1
ATOM 9808 C CA . LEU B 1 628 ? 5.629 -32.5 -44.062 1 95.06 628 LEU B CA 1
ATOM 9809 C C . LEU B 1 628 ? 6.887 -32.688 -44.906 1 95.06 628 LEU B C 1
ATOM 9811 O O . LEU B 1 628 ? 7.637 -33.656 -44.688 1 95.06 628 LEU B O 1
ATOM 9815 N N . LEU B 1 629 ? 7.078 -31.891 -45.844 1 88.12 629 LEU B N 1
ATOM 9816 C CA . LEU B 1 629 ? 8.211 -32.031 -46.781 1 88.12 629 LEU B CA 1
ATOM 9817 C C . LEU B 1 629 ? 9.336 -31.078 -46.375 1 88.12 629 LEU B C 1
ATOM 9819 O O . LEU B 1 629 ? 9.086 -29.969 -45.875 1 88.12 629 LEU B O 1
ATOM 9823 N N . PRO B 1 630 ? 10.531 -31.594 -46.281 1 75 630 PRO B N 1
ATOM 9824 C CA . PRO B 1 630 ? 11.648 -30.703 -45.938 1 75 630 PRO B CA 1
ATOM 9825 C C . PRO B 1 630 ? 11.695 -29.469 -46.844 1 75 630 PRO B C 1
ATOM 9827 O O . PRO B 1 630 ? 11.297 -29.531 -48 1 75 630 PRO B O 1
ATOM 9830 N N . GLY B 1 631 ? 11.234 -28.438 -46.562 1 54.56 631 GLY B N 1
ATOM 9831 C CA . GLY B 1 631 ? 11.266 -27.234 -47.375 1 54.56 631 GLY B CA 1
ATOM 9832 C C . GLY B 1 631 ? 12.438 -27.203 -48.344 1 54.56 631 GLY B C 1
ATOM 9833 O O . GLY B 1 631 ? 13.516 -27.719 -48.031 1 54.56 631 GLY B O 1
ATOM 9834 N N . ARG B 1 632 ? 12.305 -27.188 -49.594 1 39.31 632 ARG B N 1
ATOM 9835 C CA . ARG B 1 632 ? 13.148 -26.266 -50.344 1 39.31 632 ARG B CA 1
ATOM 9836 C C . ARG B 1 632 ? 13.281 -24.922 -49.625 1 39.31 632 ARG B C 1
ATOM 9838 O O . ARG B 1 632 ? 12.289 -24.359 -49.156 1 39.31 632 ARG B O 1
ATOM 9845 N N . MET B 1 633 ? 14.359 -24.719 -48.812 1 35.47 633 MET B N 1
ATOM 9846 C CA . MET B 1 633 ? 14.633 -23.297 -48.625 1 35.47 633 MET B CA 1
ATOM 9847 C C . MET B 1 633 ? 14.141 -22.484 -49.812 1 35.47 633 MET B C 1
ATOM 9849 O O . MET B 1 633 ? 14.648 -22.625 -50.938 1 35.47 633 MET B O 1
ATOM 9853 N N . THR B 1 634 ? 13.125 -22.391 -50.188 1 32.12 634 THR B N 1
ATOM 9854 C CA . THR B 1 634 ? 12.859 -21.359 -51.188 1 32.12 634 THR B CA 1
ATOM 9855 C C . THR B 1 634 ? 13.766 -20.141 -50.969 1 32.12 634 THR B C 1
ATOM 9857 O O . THR B 1 634 ? 13.812 -19.594 -49.875 1 32.12 634 THR B O 1
ATOM 9860 N N . HIS B 1 635 ? 14.938 -20.172 -51.844 1 30.95 635 HIS B N 1
ATOM 9861 C CA . HIS B 1 635 ? 15.898 -19.094 -52.031 1 30.95 635 HIS B CA 1
ATOM 9862 C C . HIS B 1 635 ? 15.195 -17.75 -52.094 1 30.95 635 HIS B C 1
ATOM 9864 O O . HIS B 1 635 ? 15.773 -16.719 -51.75 1 30.95 635 HIS B O 1
ATOM 9870 N N . ARG B 1 636 ? 14.32 -17.672 -53.281 1 28.64 636 ARG B N 1
ATOM 9871 C CA . ARG B 1 636 ? 14.344 -16.328 -53.875 1 28.64 636 ARG B CA 1
ATOM 9872 C C . ARG B 1 636 ? 13.805 -15.297 -52.875 1 28.64 636 ARG B C 1
ATOM 9874 O O . ARG B 1 636 ? 12.602 -15.031 -52.844 1 28.64 636 ARG B O 1
ATOM 9881 N N . SER B 1 637 ? 13.969 -15.516 -51.781 1 27.64 637 SER B N 1
ATOM 9882 C CA . SER B 1 637 ? 13.617 -14.164 -51.344 1 27.64 637 SER B CA 1
ATOM 9883 C C . SER B 1 637 ? 14.414 -13.117 -52.125 1 27.64 637 SER B C 1
ATOM 9885 O O . SER B 1 637 ? 15.641 -13.219 -52.25 1 27.64 637 SER B O 1
ATOM 9887 N N . ARG B 1 638 ? 13.93 -12.68 -53.344 1 25.53 638 ARG B N 1
ATOM 9888 C CA . ARG B 1 638 ? 14.5 -11.445 -53.875 1 25.53 638 ARG B CA 1
ATOM 9889 C C . ARG B 1 638 ? 15.016 -10.539 -52.75 1 25.53 638 ARG B C 1
ATOM 9891 O O . ARG B 1 638 ? 14.273 -10.188 -51.844 1 25.53 638 ARG B O 1
ATOM 9898 N N . MET B 1 639 ? 16.188 -10.586 -52.531 1 26.25 639 MET B N 1
ATOM 9899 C CA . MET B 1 639 ? 16.906 -9.516 -51.844 1 26.25 639 MET B CA 1
ATOM 9900 C C . MET B 1 639 ? 16.469 -8.148 -52.344 1 26.25 639 MET B C 1
ATOM 9902 O O . MET B 1 639 ? 16.859 -7.73 -53.438 1 26.25 639 MET B O 1
ATOM 9906 N N . ARG B 1 640 ? 15.258 -7.895 -52.688 1 27.14 640 ARG B N 1
ATOM 9907 C CA . ARG B 1 640 ? 15.18 -6.445 -52.812 1 27.14 640 ARG B CA 1
ATOM 9908 C C . ARG B 1 640 ? 16.125 -5.754 -51.844 1 27.14 640 ARG B C 1
ATOM 9910 O O . ARG B 1 640 ? 16.125 -6.059 -50.656 1 27.14 640 ARG B O 1
ATOM 9917 N N . LYS B 1 641 ? 17.203 -5.395 -52.344 1 25.17 641 LYS B N 1
ATOM 9918 C CA . LYS B 1 641 ? 18.094 -4.363 -51.812 1 25.17 641 LYS B CA 1
ATOM 9919 C C . LYS B 1 641 ? 17.312 -3.363 -50.969 1 25.17 641 LYS B C 1
ATOM 9921 O O . LYS B 1 641 ? 16.422 -2.668 -51.469 1 25.17 641 LYS B O 1
ATOM 9926 N N . ALA B 1 642 ? 16.672 -3.719 -50.031 1 27.2 642 ALA B N 1
ATOM 9927 C CA . ALA B 1 642 ? 16.438 -2.566 -49.156 1 27.2 642 ALA B CA 1
ATOM 9928 C C . ALA B 1 642 ? 17.562 -1.536 -49.312 1 27.2 642 ALA B C 1
ATOM 9930 O O . ALA B 1 642 ? 18.734 -1.87 -49.188 1 27.2 642 ALA B O 1
ATOM 9931 N N . HIS B 1 643 ? 17.516 -0.689 -50.375 1 23.42 643 HIS B N 1
ATOM 9932 C CA . HIS B 1 643 ? 18.266 0.562 -50.219 1 23.42 643 HIS B CA 1
ATOM 9933 C C . HIS B 1 643 ? 18.516 0.89 -48.75 1 23.42 643 HIS B C 1
ATOM 9935 O O . HIS B 1 643 ? 17.641 0.719 -47.906 1 23.42 643 HIS B O 1
ATOM 9941 N N . GLN B 1 644 ? 19.75 0.577 -48.469 1 22.72 644 GLN B N 1
ATOM 9942 C CA . GLN B 1 644 ? 20.328 1.031 -47.188 1 22.72 644 GLN B CA 1
ATOM 9943 C C . GLN B 1 644 ? 19.781 2.402 -46.812 1 22.72 644 GLN B C 1
ATOM 9945 O O . GLN B 1 644 ? 20 3.389 -47.5 1 22.72 644 GLN B O 1
ATOM 9950 N N . PRO B 1 645 ? 18.547 2.359 -46.438 1 24.73 645 PRO B N 1
ATOM 9951 C CA . PRO B 1 645 ? 18.312 3.75 -46.062 1 24.73 645 PRO B CA 1
ATOM 9952 C C . PRO B 1 645 ? 19.5 4.387 -45.375 1 24.73 645 PRO B C 1
ATOM 9954 O O . PRO B 1 645 ? 20.297 3.686 -44.75 1 24.73 645 PRO B O 1
ATOM 9957 N N . ARG B 1 646 ? 20.172 5.273 -45.969 1 21.39 646 ARG B N 1
ATOM 9958 C CA . ARG B 1 646 ? 21.141 6.164 -45.344 1 21.39 646 ARG B CA 1
ATOM 9959 C C . ARG B 1 646 ? 20.844 6.305 -43.844 1 21.39 646 ARG B C 1
ATOM 9961 O O . ARG B 1 646 ? 19.688 6.262 -43.438 1 21.39 646 ARG B O 1
ATOM 9968 N N . HIS B 1 647 ? 21.797 5.805 -43.219 1 20.95 647 HIS B N 1
ATOM 9969 C CA . HIS B 1 647 ? 22.078 6.074 -41.812 1 20.95 647 HIS B CA 1
ATOM 9970 C C . HIS B 1 647 ? 21.625 7.477 -41.406 1 20.95 647 HIS B C 1
ATOM 9972 O O . HIS B 1 647 ? 22.25 8.469 -41.781 1 20.95 647 HIS B O 1
ATOM 9978 N N . SER B 1 648 ? 20.391 7.723 -41.719 1 20.86 648 SER B N 1
ATOM 9979 C CA . SER B 1 648 ? 20.078 9.047 -41.188 1 20.86 648 SER B CA 1
ATOM 9980 C C . SER B 1 648 ? 20.609 9.195 -39.781 1 20.86 648 SER B C 1
ATOM 9982 O O . SER B 1 648 ? 20.516 8.266 -38.969 1 20.86 648 SER B O 1
ATOM 9984 N N . ARG B 1 649 ? 21.688 9.898 -39.656 1 21.72 649 ARG B N 1
ATOM 9985 C CA . ARG B 1 649 ? 22.25 10.578 -38.5 1 21.72 649 ARG B CA 1
ATOM 9986 C C . ARG B 1 649 ? 21.156 11 -37.531 1 21.72 649 ARG B C 1
ATOM 9988 O O . ARG B 1 649 ? 20.234 11.727 -37.906 1 21.72 649 ARG B O 1
ATOM 9995 N N . GLY B 1 650 ? 20.641 9.953 -37 1 19.47 650 GLY B N 1
ATOM 9996 C CA . GLY B 1 650 ? 19.812 10.352 -35.875 1 19.47 650 GLY B CA 1
ATOM 9997 C C . GLY B 1 650 ? 20.234 11.664 -35.25 1 19.47 650 GLY B C 1
ATOM 9998 O O . GLY B 1 650 ? 21.359 11.773 -34.75 1 19.47 650 GLY B O 1
ATOM 9999 N N . ARG B 1 651 ? 19.953 12.703 -35.906 1 19.92 651 ARG B N 1
ATOM 10000 C CA . ARG B 1 651 ? 19.953 14.016 -35.281 1 19.92 651 ARG B CA 1
ATOM 10001 C C . ARG B 1 651 ? 19.344 13.945 -33.875 1 19.92 651 ARG B C 1
ATOM 10003 O O . ARG B 1 651 ? 18.281 13.352 -33.688 1 19.92 651 ARG B O 1
ATOM 10010 N N . ILE B 1 652 ? 20.25 13.898 -33.031 1 21.69 652 ILE B N 1
ATOM 10011 C CA . ILE B 1 652 ? 20.203 14.344 -31.641 1 21.69 652 ILE B CA 1
ATOM 10012 C C . ILE B 1 652 ? 19.172 15.461 -31.5 1 21.69 652 ILE B C 1
ATOM 10014 O O . ILE B 1 652 ? 19.375 16.578 -32 1 21.69 652 ILE B O 1
ATOM 10018 N N . VAL B 1 653 ? 18.016 15.234 -32.188 1 19.88 653 VAL B N 1
ATOM 10019 C CA . VAL B 1 653 ? 17.203 16.422 -31.922 1 19.88 653 VAL B CA 1
ATOM 10020 C C . VAL B 1 653 ? 17.25 16.75 -30.422 1 19.88 653 VAL B C 1
ATOM 10022 O O . VAL B 1 653 ? 17 15.898 -29.578 1 19.88 653 VAL B O 1
ATOM 10025 N N . GLY B 1 654 ? 18.062 17.656 -30.219 1 19.75 654 GLY B N 1
ATOM 10026 C CA . GLY B 1 654 ? 18.25 18.578 -29.109 1 19.75 654 GLY B CA 1
ATOM 10027 C C . GLY B 1 654 ? 16.938 19.047 -28.484 1 19.75 654 GLY B C 1
ATOM 10028 O O . GLY B 1 654 ? 16.703 20.234 -28.375 1 19.75 654 GLY B O 1
ATOM 10029 N N . MET B 1 655 ? 15.891 18.109 -28.406 1 18.2 655 MET B N 1
ATOM 10030 C CA . MET B 1 655 ? 15.211 19.047 -27.516 1 18.2 655 MET B CA 1
ATOM 10031 C C . MET B 1 655 ? 16.047 19.312 -26.266 1 18.2 655 MET B C 1
ATOM 10033 O O . MET B 1 655 ? 16.672 18.391 -25.734 1 18.2 655 MET B O 1
#

pLDDT: mean 87.95, std 16.88, range [17.84, 98.75]

InterPro domains:
  IPR000782 FAS1 domain [PF02469] (114-229)
  IPR000782 FAS1 domain [PF02469] (244-365)
  IPR000782 FAS1 domain [PF02469] (381-493)
  IPR000782 FAS1 domain [PF02469] (507-630)
  IPR000782 FAS1 domain [PS50213] (93-228)
  IPR000782 FAS1 domain [PS50213] (232-363)
  IPR000782 FAS1 domain [PS50213] (367-492)
  IPR000782 FAS1 domain [PS50213] (496-628)
  IPR000782 FAS1 domain [SM00554] (131-231)
  IPR000782 FAS1 domain [SM00554] (268-366)
  IPR000782 FAS1 domain [SM00554] (404-495)
  IPR000782 FAS1 domain [SM00554] (532-631)
  IPR011489 EMI domain [PS51041] (38-92)
  IPR036378 FAS1 domain superfamily [G3DSA:2.30.180.10] (110-228)
  IPR036378 FAS1 domain superfamily [G3DSA:2.30.180.10] (229-367)
  IPR036378 FAS1 domain superfamily [G3DSA:2.30.180.10] (370-492)
  IPR036378 FAS1 domain superfamily [G3DSA:2.30.180.10] (494-630)
  IPR036378 FAS1 domain superfamily [SSF82153] (71-229)
  IPR036378 FAS1 domain superfamily [SSF82153] (234-366)
  IPR036378 FAS1 domain superfamily [SSF82153] (370-495)

Radius of gyration: 39.28 Å; Cα contacts (8 Å, |Δi|>4): 2725; chains: 2; bounding box: 77×123×94 Å

Organism: Eptatretus burgeri (NCBI:txid7764)

Nearest PDB structures (foldseek):
  5nv6-assembly1_A  TM=9.517E-01  e=1.550E-73  Homo sapiens
  7as7-assembly1_A  TM=8.772E-01  e=2.422E-72  Homo sapiens
  7asc-assembly1_A  TM=9.015E-01  e=2.042E-71  Homo sapiens
  5yjg-assembly1_A  TM=8.620E-01  e=4.695E-67  Homo sapiens
  5yjh-assembly1_A-2  TM=8.612E-01  e=9.737E-67  Homo sapiens

Foldseek 3Di:
DPPPPPPPPPPPPPPVPPDCALQNVLQVVQQVVQPVQHHQKGKWWAFPPDRAIDRDDPVCVPVQAFQNTGTDIDIDGHAQFDDDPPDTGTPHGDDAAFQLVLCVVLQAVVQSVLCVLQVVCVPRRDAAAKEFAGEHPQQLVPDDPVVNCVCNVCSPPNVNLLRQQRMARHADFPSNQDAQDWGFTSRVRATWGWHQDNNNWIDTLLWTFRRGFNDHNRHTYTYTHHRDDGADAFQLRVLVPDPQQVVVNVLCVLLVPSCCRHPHALKEFEGEGPQQCVVDDPVLSVQCSVDSVSSVVQRQLGIFRHADRPVVARAWDWTQTPVGDTKIWGGHDPWIDINVPWTFPDGSCGHPHHGYTYTNHRPRAQASAALVRVCVVVPLPQLVVLCVVVVCPVVVVPAFQKEAERADNVQCVDPVNVVVCVPCSPLLSQQRIFNHFDDPVRDDAQDWTATSSRDTWGWHDAPPWIATQQWTWDDDWGNYNGGIYTYTHHRDDDADAAPLVLLVVDPFQPVVNVLCVLLPCSVVRRPQQEKEAAGETPLQLVPDDPVVSCVQSVDSPSSNLQRQQRMFSHADFLRSADAPDWDWTAGSNRDIWTWHDDPSWIDTVNWTFPDTFPDRNRHGYTYTNHGDDRDPPPPDPPPPVPPPPPPPPPPPPPD/DPPPPPPPPPPPPPPVPPDCALQNVLQVVQQVVQPVQHHQKGKWWAFPPDRAIDRDDPVCVPVQAFQNTGTDIDIDGHAQFDDDPPDTGTPHGDDAAFPLVLCVVLQAVVQSVLCVLQVVCVPRRDAAAKEFAGEHPQQLVPDDPVVNCVCNVCSPPNVNLLRQQRMARHADFPSNQDAQDWGFTSRVRATWGWHQDNNNWIDTLLWTFRRGFNDHNRHTYTYTHHRDDGADAFQLRVLVPDPQQVVVNVLCVLLVPSCCRHPHALKEFEGEGPQQVVVDDPVLSVQCSVDSVSSVVQRQLGIFRHADRPVVARAWDWTQTPVGDTKIWGGHDPWIDINVPWTFPDGSCGHPHHGYTYTNHRPRAQASAALVRVCVVVPLPQLVVLCVVVVCPVVVVPAFQKEAEREDNVQCVDPVNVVVCVPCSPLLSQQRIFNHFDDPVRDDAQDWTATSSRDTWGWHDAPPWIATQQWTWDDDWGNYNGGIYTYTHHRDDDADAAPLVLLVVDPFQPVVNVLCVLLPCSVVRRPQQEKEAAGETPLQLVPDDPVVSCVQSVDSPSSNLQRQQRMFSHADFLRSADAPDWDWTAGSNRDIWTWHADPSWIDTVNWTFPATFPDRNRHGYTYTNHGDDRDPPPPPPPPPPPPPPPPPPPPPPPD